Protein AF-A0AAE0S002-F1 (afdb_monomer_lite)

Secondary structure (DSSP, 8-state):
-PPPEEEE----HHHHHHHHHHHT--HHHHHHHHTTT--SHHHHHHHHS--GGGSPPGGGSTTHHHHHHHHHHHHHTT--EEEEE-SSHHHHHHHHHHHHHHHHTT--EEEEE--TTTT-SS--HHHHHHHHHTT-SEEEEES--TT-HHHHHHHHHTT-EEEEE--SPPPSSPP--SEEE-TTSTT---S-----HHHHHHHHHHHHHHHGGG-SSSPPPSS-GGGGHHHHHHHHHHTT---SHHHHHHHHHHHHHHHTT---HHHHHHHHHHT--GGG--HHHIIIIIHHHHHHHHHHS-THHHHHHHH-SSHHHHHHHHHHHHHHHHHHHHHHHHHHHHHHHHHHHHTTT-SS-EEEE-TT--GGGHHHHHHHHHHHH-S-EEEEEEETTEEEEEEE--TT--HHHHHHTTGGG-SEEEE-SSEEEEEEEGGGHHHHHHHHHHHHHHH--TTTTS-EEEESEE--GGG--HHHHHHHHTTPSPBTTBPPP-EE--S--B-S--EEETTTEEEEEEE-TT--EEEEEETTGGGGT-HHHHHHHHHHTT-HHHHHHHHHHHTHHHHHHHHHHHHHHHHHHIIIIIHHHHHHHHHHHHHTSTTTGGGHHHHHHHHHHHHHHHHIIIIIIIHHHHHHHHSHHHHHHHHHHHHHHHHHHHHHHHHHHHHHHHHHHHHTT-PPPPP----HHHHHHHHHHHHHHTSS-HHHHHHHHHHHHHHT-BGGGTSEEGGG---EETT--HHHHHHHHHHH--SEEEEEETTTTEEEEEEEHHHHHHHHHS-S---GGGGPBPPEEEETTSBHHHHHHHHHHHT-SEEEEE-TTS-EEEEEEHHHHHHHHHS-TTTTS-SSSHHHHEEE-TTS-EEEETTSBHHHHHHHTTPPPPPGGG-TT--BHHHHHHHHHSS---TT-EEEETTEEEEEEEEETTEEEEEEEEEPP--

Foldseek 3Di:
DPDFAEAEDDDDQVQLVVQCVVVVHDSLLSLLCVLLVNRDPVSVCLQLPFDPVLDDQLVLFFCLVLVLVVVVVCQLVLAEEEEEFELALQRLLLRLLVVVQCVLLVHNYDYDYDACPPANTAQGLVVLVVCLVVRHQEYEYFQHDFPPAPRLVSNVVSNHAYEYQHQDAHDPDGHDHSYYGACNDDPRRRPDRFQGSSRSSLSSVVVNQVCQVVDPRGHHRPDDSLVSLLSSLLNLLQVQIACGRPVVSSNVSNLVVQLPPPDQLLSVLQCVLQVHDSVPDASCCSNPRVRLLLLLCSQPHPSVLNSQLSNDRHNVSNNVSSVVSSVSSVVLVVLLVVVLVVQVVQQVVCCVVQVAEAEDEDEPRRLSNQQVSQVVCCVVQVHKYKYWYDDPQKIKIKIFHFPQFQVVVLVVQVVVQFPDKDDTRGMIITIGHPVSSVVSSVSSSVSSVVRDDPSSSRHHDYASEEDFPVVPDPVVVVSQVSLPNAGHSSHRHHYDYPPFAWDAQWDDALLAKIWGWTATPVRDIDIDIGGRCSVVRDPLVVLVVCVVVPQPLSVLLVVCVVVVLLLVLLVVVVLVVCVCCCLVVQLVPQLVVQLVVQCVPVVCVVPSSVVSSVVSVVVSVVCCCVVVPVVVVVVCVVPVNVCSSVCSVVSVVSSVVCVVVSVVVVVVVVVVCVVVVPDDDDDDPVDPVVVLVVLVVCVVVNHHDPQNSLLSVLVVVLQPDFPVVLFDWPVRAQAAEQPDDLVRVVVSCVVPVDQKHFYAHPVVRGGLAIAGPVVVVVVSVDPDNDGCSVRGDHAAEDERRDGPVVVVVSCVVVVDFKHFYAYPVRHTTGMDGPVSVVCSSNDDPVVVPPDDPQVVQWDQDPVRKIKGFQAAFPVSVCVVVVNDDDPPVQPPPRGGNQSVVCSVVVDQDDFQDWDDDPQKIKGQHDDDVSTGGIIMIDGRDDD

InterPro domains:
  IPR000644 CBS domain [PF00571] (727-779)
  IPR000644 CBS domain [PF00571] (794-842)
  IPR000644 CBS domain [PS51371] (727-786)
  IPR000644 CBS domain [PS51371] (788-848)
  IPR000644 CBS domain [SM00116] (732-781)
  IPR000644 CBS domain [SM00116] (794-842)
  IPR001667 DDH domain [PF01368] (80-214)
  IPR002550 CNNM, transmembrane domain [PF01595] (529-704)
  IPR002550 CNNM, transmembrane domain [PS51846] (533-709)
  IPR003156 DHHA1 domain [PF02272] (358-449)
  IPR004610 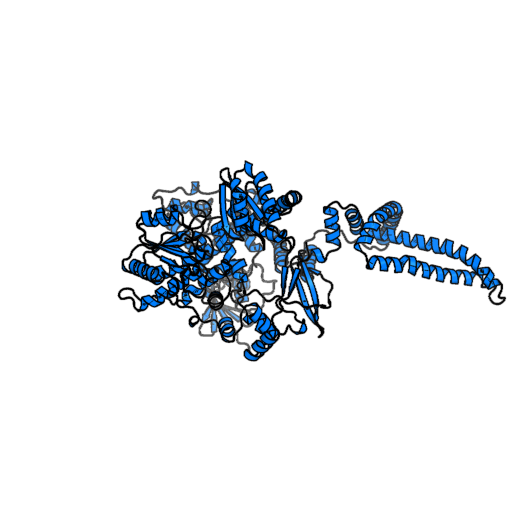Bacterial RecJ exonuclease [TIGR00644] (28-535)
  IPR005170 Transporter-associated domain [PF03471] (860-939)
  IPR005170 Transporter-associated domain [SM01091] (859-941)
  IPR016169 FAD-binding, type PCMH, subdomain 2 [G3DSA:3.30.465.10] (857-939)
  IPR036318 FAD-binding, type PCMH-like superfamily [SSF56176] (858-939)
  IPR038763 DHH phosphoesterase superfamily [SSF64182] (55-459)
  IPR044751 Ion transporter-like, CBS domain [cd04590] (727-838)
  IPR046342 CBS domain superfamily [G3DSA:3.10.580.10] (706-856)
  IPR046342 CBS domain superfamily [SSF54631] (711-843)
  IPR051673 Single-stranded-DNA-specific exonuclease RecJ [PTHR30255] (5-534)

Structure (mmCIF, N/CA/C/O backbone):
data_AF-A0AAE0S002-F1
#
_entry.id   AF-A0AAE0S002-F1
#
loop_
_atom_site.group_PDB
_atom_site.id
_atom_site.type_symbol
_atom_site.label_atom_id
_atom_site.label_alt_id
_atom_site.label_comp_id
_atom_site.label_asym_id
_atom_site.label_entity_id
_atom_site.label_seq_id
_atom_site.pdbx_PDB_ins_code
_atom_site.Cartn_x
_atom_site.Cartn_y
_atom_site.Cartn_z
_atom_site.occupancy
_atom_site.B_iso_or_equiv
_atom_site.auth_seq_id
_atom_site.auth_comp_id
_atom_site.auth_asym_id
_atom_site.auth_atom_id
_atom_site.pdbx_PDB_model_num
ATOM 1 N N . MET A 1 1 ? 10.462 -13.643 -21.289 1.00 44.91 1 MET A N 1
ATOM 2 C CA . MET A 1 1 ? 9.265 -12.784 -21.192 1.00 44.91 1 MET A CA 1
ATOM 3 C C . MET A 1 1 ? 8.490 -12.903 -22.489 1.00 44.91 1 MET A C 1
ATOM 5 O O . MET A 1 1 ? 9.090 -12.718 -23.542 1.00 44.91 1 MET A O 1
ATOM 9 N N . LYS A 1 2 ? 7.205 -13.265 -22.426 1.00 52.44 2 LYS A N 1
ATOM 10 C CA . LYS A 1 2 ? 6.300 -13.158 -23.579 1.00 52.44 2 LYS A CA 1
ATOM 11 C C . LYS A 1 2 ? 6.004 -11.666 -23.805 1.00 52.44 2 LYS A C 1
ATOM 13 O O . LYS A 1 2 ? 5.876 -10.929 -22.833 1.00 52.44 2 LYS A O 1
ATOM 18 N N . ILE A 1 3 ? 5.966 -11.214 -25.059 1.00 64.94 3 ILE A N 1
ATOM 19 C CA . ILE A 1 3 ? 5.645 -9.818 -25.403 1.00 64.94 3 ILE A CA 1
ATOM 20 C C . ILE A 1 3 ? 4.186 -9.556 -24.992 1.00 64.94 3 ILE A C 1
ATOM 22 O O . ILE A 1 3 ? 3.330 -10.365 -25.362 1.00 64.94 3 ILE A O 1
ATOM 26 N N . PRO A 1 4 ? 3.888 -8.488 -24.228 1.00 74.94 4 PRO A N 1
ATOM 27 C CA . PRO A 1 4 ? 2.522 -8.202 -23.817 1.00 74.94 4 PRO A CA 1
ATOM 28 C C . PRO A 1 4 ? 1.655 -7.825 -25.022 1.00 74.94 4 PRO A C 1
ATOM 30 O O . PRO A 1 4 ? 2.116 -7.158 -25.951 1.00 74.94 4 PRO A O 1
ATOM 33 N N . ARG A 1 5 ? 0.382 -8.215 -24.992 1.00 83.38 5 ARG A N 1
ATOM 34 C CA . ARG A 1 5 ? -0.607 -7.824 -26.004 1.00 83.38 5 ARG A CA 1
ATOM 35 C C . ARG A 1 5 ? -1.066 -6.389 -25.752 1.00 83.38 5 ARG A C 1
ATOM 37 O O . ARG A 1 5 ? -1.360 -6.030 -24.620 1.00 83.38 5 ARG A O 1
ATOM 44 N N . TRP A 1 6 ? -1.129 -5.561 -26.791 1.00 88.88 6 TRP A N 1
ATOM 45 C CA . TRP A 1 6 ? -1.599 -4.175 -26.679 1.00 88.88 6 TRP A CA 1
ATOM 46 C C . TRP A 1 6 ? -3.056 -4.090 -27.135 1.00 88.88 6 TRP A C 1
ATOM 48 O O . TRP A 1 6 ? -3.389 -4.563 -28.221 1.00 88.88 6 TRP A O 1
ATOM 58 N N . ILE A 1 7 ? -3.920 -3.509 -26.304 1.00 89.81 7 ILE A N 1
ATOM 59 C CA . ILE A 1 7 ? -5.359 -3.374 -26.556 1.00 89.81 7 ILE A CA 1
ATOM 60 C C . ILE A 1 7 ? -5.690 -1.885 -26.554 1.00 89.81 7 ILE A C 1
ATOM 62 O O . ILE A 1 7 ? -5.604 -1.230 -25.519 1.00 89.81 7 ILE A O 1
ATOM 66 N N . VAL A 1 8 ? -6.040 -1.341 -27.718 1.00 90.88 8 VAL A N 1
ATOM 67 C CA . VAL A 1 8 ? -6.353 0.085 -27.883 1.00 90.88 8 VAL A CA 1
ATOM 68 C C . VAL A 1 8 ? -7.854 0.296 -27.740 1.00 90.88 8 VAL A C 1
ATOM 70 O O . VAL A 1 8 ? -8.629 -0.368 -28.423 1.00 90.88 8 VAL A O 1
ATOM 73 N N . SER A 1 9 ? -8.261 1.225 -26.871 1.00 88.62 9 SER A N 1
ATOM 74 C CA . SER A 1 9 ? -9.662 1.639 -26.760 1.00 88.62 9 SER A CA 1
ATOM 75 C C . SER A 1 9 ? -10.119 2.349 -28.039 1.00 88.62 9 SER A C 1
ATOM 77 O O . SER A 1 9 ? -9.409 3.224 -28.547 1.00 88.62 9 SER A O 1
ATOM 79 N N . ASP A 1 10 ? -11.311 2.020 -28.541 1.00 87.62 10 ASP A N 1
ATOM 80 C CA . ASP A 1 10 ? -11.899 2.616 -29.748 1.00 87.62 10 ASP A CA 1
ATOM 81 C C . ASP A 1 10 ? -13.384 2.984 -29.546 1.00 87.62 10 ASP A C 1
ATOM 83 O O . ASP A 1 10 ? -14.279 2.257 -29.975 1.00 87.62 10 ASP A O 1
ATOM 87 N N . PRO A 1 11 ? -13.676 4.083 -28.824 1.00 89.44 11 PRO A N 1
ATOM 88 C CA . PRO A 1 11 ? -15.046 4.504 -28.560 1.00 89.44 11 PRO A CA 1
ATOM 89 C C . PRO A 1 11 ? -15.706 5.178 -29.778 1.00 89.44 11 PRO A C 1
ATOM 91 O O . PRO A 1 11 ? -15.000 5.719 -30.636 1.00 89.44 11 PRO A O 1
ATOM 94 N N . PRO A 1 12 ? -17.054 5.220 -29.843 1.00 92.25 12 PRO A N 1
ATOM 95 C CA . PRO A 1 12 ? -17.788 5.788 -30.975 1.00 92.25 12 PRO A CA 1
ATOM 96 C C . PRO A 1 12 ? -17.429 7.257 -31.233 1.00 92.25 12 PRO A C 1
ATOM 98 O O . PRO A 1 12 ? -17.613 8.111 -30.364 1.00 92.25 12 PRO A O 1
ATOM 101 N N . LYS A 1 13 ? -16.940 7.564 -32.441 1.00 91.00 13 LYS A N 1
ATOM 102 C CA . LYS A 1 13 ? -16.426 8.899 -32.801 1.00 91.00 13 LYS A CA 1
ATOM 103 C C . LYS A 1 13 ? -17.459 10.010 -32.616 1.00 91.00 13 LYS A C 1
ATOM 105 O O . LYS A 1 13 ? -17.139 11.015 -31.988 1.00 91.00 13 LYS A O 1
ATOM 110 N N . ASP A 1 14 ? -18.688 9.791 -33.078 1.00 91.56 14 ASP A N 1
ATOM 111 C CA . ASP A 1 14 ? -19.766 10.787 -33.005 1.00 91.56 14 ASP A CA 1
ATOM 112 C C . ASP A 1 14 ? -20.060 11.201 -31.556 1.00 91.56 14 ASP A C 1
ATOM 114 O O . ASP A 1 14 ? -20.240 12.381 -31.251 1.00 91.56 14 ASP A O 1
ATOM 118 N N . PHE A 1 15 ? -20.019 10.234 -30.633 1.00 91.88 15 PHE A N 1
ATOM 119 C CA . PHE A 1 15 ? -20.205 10.491 -29.209 1.00 91.88 15 PHE A CA 1
ATOM 120 C C . PHE A 1 15 ? -19.062 11.337 -28.636 1.00 91.88 15 PHE A C 1
ATOM 122 O O . PHE A 1 15 ? -19.299 12.313 -27.925 1.00 91.88 15 PHE A O 1
ATOM 129 N N . ILE A 1 16 ? -17.813 10.994 -28.969 1.00 93.62 16 ILE A N 1
ATOM 130 C CA . ILE A 1 16 ? -16.629 11.735 -28.511 1.00 93.62 16 ILE A CA 1
ATOM 131 C C . ILE A 1 16 ? -16.643 13.178 -29.022 1.00 93.62 16 ILE A C 1
ATOM 133 O O . ILE A 1 16 ? -16.292 14.090 -28.272 1.00 93.62 16 ILE A O 1
ATOM 137 N N . GLU A 1 17 ? -17.049 13.405 -30.270 1.00 93.69 17 GLU A N 1
ATOM 138 C CA . GLU A 1 17 ? -17.169 14.751 -30.835 1.00 93.69 17 GLU A CA 1
ATOM 139 C C . GLU A 1 17 ? -18.270 15.570 -30.159 1.00 93.69 17 GLU A C 1
ATOM 141 O O . GLU A 1 17 ? -18.060 16.754 -29.884 1.00 93.69 17 GLU A O 1
ATOM 146 N N . SER A 1 18 ? -19.413 14.949 -29.852 1.00 92.31 18 SER A N 1
ATOM 147 C CA . SER A 1 18 ? -20.496 15.590 -29.100 1.00 92.31 18 SER A CA 1
ATOM 148 C C . SER A 1 18 ? -20.030 16.008 -27.705 1.00 92.31 18 SER A C 1
ATOM 150 O O . SER A 1 18 ? -20.078 17.192 -27.370 1.00 92.31 18 SER A O 1
ATOM 152 N N . LEU A 1 19 ? -19.474 15.067 -26.933 1.00 91.00 19 LEU A N 1
ATOM 153 C CA . LEU A 1 19 ? -18.991 15.312 -25.570 1.00 91.00 19 LEU A CA 1
ATOM 154 C C . LEU A 1 19 ? -17.855 16.352 -25.540 1.00 91.00 19 LEU A C 1
ATOM 156 O O . LEU A 1 19 ? -17.789 17.206 -24.657 1.00 91.00 19 LEU A O 1
ATOM 160 N N . SER A 1 20 ? -16.962 16.313 -26.533 1.00 93.06 20 SER A N 1
ATOM 161 C CA . SER A 1 20 ? -15.882 17.292 -26.704 1.00 93.06 20 SER A CA 1
ATOM 162 C C . SER A 1 20 ? -16.416 18.711 -26.915 1.00 93.06 20 SER A C 1
ATOM 164 O O . SER A 1 20 ? -15.890 19.646 -26.306 1.00 93.06 20 SER A O 1
ATOM 166 N N . LYS A 1 21 ? -17.460 18.879 -27.740 1.00 92.81 21 LYS A N 1
ATOM 167 C CA . LYS A 1 21 ? -18.105 20.179 -27.989 1.00 92.81 21 LYS A CA 1
ATOM 168 C C . LYS A 1 21 ? -18.857 20.685 -26.762 1.00 92.81 21 LYS A C 1
ATOM 170 O O . LYS A 1 21 ? -18.692 21.848 -26.402 1.00 92.81 21 LYS A O 1
ATOM 175 N N . GLU A 1 22 ? -19.633 19.816 -26.123 1.00 91.44 22 GLU A N 1
ATOM 176 C CA . GLU A 1 22 ? -20.430 20.129 -24.933 1.00 91.44 22 GLU A CA 1
ATOM 177 C C . GLU A 1 22 ? -19.548 20.609 -23.772 1.00 91.44 22 GLU A C 1
ATOM 179 O O . GLU A 1 22 ? -19.749 21.703 -23.246 1.00 91.44 22 GLU A O 1
ATOM 184 N N . LEU A 1 23 ? -18.495 19.852 -23.447 1.00 87.75 23 LEU A N 1
ATOM 185 C CA . LEU A 1 23 ? -17.574 20.169 -22.349 1.00 87.75 23 LEU A CA 1
ATOM 186 C C . LEU A 1 23 ? -16.470 21.162 -22.730 1.00 87.75 23 LEU A C 1
ATOM 188 O O . LEU A 1 23 ? -15.683 21.564 -21.872 1.00 87.75 23 LEU A O 1
ATOM 192 N N . ARG A 1 24 ? -16.379 21.551 -24.009 1.00 89.62 24 ARG A N 1
ATOM 193 C CA . ARG A 1 24 ? -15.312 22.409 -24.561 1.00 89.62 24 ARG A CA 1
ATOM 194 C C . ARG A 1 24 ? -13.904 21.878 -24.254 1.00 89.62 24 ARG A C 1
ATOM 196 O O . ARG A 1 24 ? -12.993 22.631 -23.905 1.00 89.62 24 ARG A O 1
ATOM 203 N N . ILE A 1 25 ? -13.721 20.567 -24.394 1.00 89.50 25 ILE A N 1
ATOM 204 C CA . ILE A 1 25 ? -12.455 19.855 -24.153 1.00 89.50 25 ILE A CA 1
ATOM 205 C C . ILE A 1 25 ? -11.919 19.235 -25.442 1.00 89.50 25 ILE A C 1
ATOM 207 O O . ILE A 1 25 ? -12.636 19.102 -26.427 1.00 89.50 25 ILE A O 1
ATOM 211 N N . SER A 1 26 ? -10.656 18.802 -25.439 1.00 90.38 26 SER A N 1
ATOM 212 C CA . SER A 1 26 ? -10.097 18.071 -26.582 1.00 90.38 26 SER A CA 1
ATOM 213 C C . SER A 1 26 ? -10.772 16.704 -26.768 1.00 90.38 26 SER A C 1
ATOM 215 O O . SER A 1 26 ? -11.149 16.059 -25.789 1.00 90.38 26 SER A O 1
ATOM 217 N N . THR A 1 27 ? -10.837 16.204 -28.005 1.00 90.56 27 THR A N 1
ATOM 218 C CA . THR A 1 27 ? -11.349 14.852 -28.315 1.00 90.56 27 THR A CA 1
ATOM 219 C C . THR A 1 27 ? -10.583 13.749 -27.579 1.00 90.56 27 THR A C 1
ATOM 221 O O . THR A 1 27 ? -11.157 12.731 -27.202 1.00 90.56 27 THR A O 1
ATOM 224 N N . LYS A 1 28 ? -9.295 13.971 -27.290 1.00 90.00 28 LYS A N 1
ATOM 225 C CA . LYS A 1 28 ? -8.457 13.074 -26.475 1.00 90.00 28 LYS A CA 1
ATOM 226 C C . LYS A 1 28 ? -8.941 13.029 -25.032 1.00 90.00 28 LYS A C 1
ATOM 228 O O . LYS A 1 28 ? -9.076 11.953 -24.467 1.00 90.00 28 LYS A O 1
ATOM 233 N N . THR A 1 29 ? -9.250 14.187 -24.452 1.00 90.62 29 THR A N 1
ATOM 234 C CA . THR A 1 29 ? -9.822 14.281 -23.103 1.00 90.62 29 THR A CA 1
ATOM 235 C C . THR A 1 29 ? -11.214 13.653 -23.050 1.00 90.62 29 THR A C 1
ATOM 237 O O . THR A 1 29 ? -11.484 12.886 -22.134 1.00 90.62 29 THR A O 1
ATOM 240 N N . ALA A 1 30 ? -12.065 13.901 -24.048 1.00 92.12 30 ALA A N 1
ATOM 241 C CA . ALA A 1 30 ? -13.384 13.272 -24.140 1.00 92.12 30 ALA A CA 1
ATOM 242 C C . ALA A 1 30 ? -13.287 11.737 -24.242 1.00 92.12 30 ALA A C 1
ATOM 244 O O . ALA A 1 30 ? -14.033 11.031 -23.571 1.00 92.12 30 ALA A O 1
ATOM 245 N N . LYS A 1 31 ? -12.308 11.206 -24.990 1.00 92.50 31 LYS A N 1
ATOM 246 C CA . LYS A 1 31 ? -12.006 9.765 -25.039 1.00 92.50 31 LYS A CA 1
ATOM 247 C C . LYS A 1 31 ? -11.600 9.204 -23.671 1.00 92.50 31 LYS A C 1
ATOM 249 O O . LYS A 1 31 ? -12.078 8.141 -23.288 1.00 92.50 31 LYS A O 1
ATOM 254 N N . LEU A 1 32 ? -10.782 9.933 -22.907 1.00 93.00 32 LEU A N 1
ATOM 255 C CA . LEU A 1 32 ? -10.417 9.542 -21.538 1.00 93.00 32 LEU A CA 1
ATOM 256 C C . LEU A 1 32 ? -11.620 9.502 -20.589 1.00 93.00 32 LEU A C 1
ATOM 258 O O . LEU A 1 32 ? -11.700 8.587 -19.770 1.00 93.00 32 LEU A O 1
ATOM 262 N N . LEU A 1 33 ? -12.532 10.474 -20.691 1.00 92.88 33 LEU A N 1
ATOM 263 C CA . LEU A 1 33 ? -13.773 10.504 -19.909 1.00 92.88 33 LEU A CA 1
ATOM 264 C C . LEU A 1 33 ? -14.682 9.331 -20.275 1.00 92.88 33 LEU A C 1
ATOM 266 O O . LEU A 1 33 ? -15.111 8.586 -19.396 1.00 92.88 33 LEU A O 1
ATOM 270 N N . TYR A 1 34 ? -14.874 9.089 -21.572 1.00 92.19 34 TYR A N 1
ATOM 271 C CA . TYR A 1 34 ? -15.684 7.976 -22.053 1.00 92.19 34 TYR A CA 1
ATOM 272 C C . TYR A 1 34 ? -15.175 6.621 -21.550 1.00 92.19 34 TYR A C 1
ATOM 274 O O . TYR A 1 34 ? -15.959 5.815 -21.054 1.00 92.19 34 TYR A O 1
ATOM 282 N N . ASN A 1 35 ? -13.857 6.385 -21.611 1.00 90.56 35 ASN A N 1
ATOM 283 C CA . ASN A 1 35 ? -13.234 5.154 -21.108 1.00 90.56 35 ASN A CA 1
ATOM 284 C C . ASN A 1 35 ? -13.468 4.931 -19.598 1.00 90.56 35 ASN A C 1
ATOM 286 O O . ASN A 1 35 ? -13.302 3.814 -19.116 1.00 90.56 35 ASN A O 1
ATOM 290 N N . ARG A 1 36 ? -13.841 5.982 -18.856 1.00 90.50 36 ARG A N 1
ATOM 291 C CA . ARG A 1 36 ? -14.160 5.967 -17.418 1.00 90.50 36 ARG A CA 1
ATOM 292 C C . ARG A 1 36 ? -15.667 5.982 -17.145 1.00 90.50 36 ARG A C 1
ATOM 294 O O . ARG A 1 36 ? -16.073 6.236 -16.020 1.00 90.50 36 ARG A O 1
ATOM 301 N N . ASN A 1 37 ? -16.490 5.726 -18.165 1.00 90.75 37 ASN A N 1
ATOM 302 C CA . ASN A 1 37 ? -17.952 5.813 -18.115 1.00 90.75 37 ASN A CA 1
ATOM 303 C C . ASN A 1 37 ? -18.508 7.205 -17.766 1.00 90.75 37 ASN A C 1
ATOM 305 O O . ASN A 1 37 ? -19.657 7.306 -17.359 1.00 90.75 37 ASN A O 1
ATOM 309 N N . ILE A 1 38 ? -17.737 8.272 -17.988 1.00 91.81 38 ILE A N 1
ATOM 310 C CA . ILE A 1 38 ? -18.195 9.657 -17.823 1.00 91.81 38 ILE A CA 1
ATOM 311 C C . ILE A 1 38 ? -18.760 10.110 -19.165 1.00 91.81 38 ILE A C 1
ATOM 313 O O . ILE A 1 38 ? -18.006 10.297 -20.129 1.00 91.81 38 ILE A O 1
ATOM 317 N N . LYS A 1 39 ? -20.088 10.205 -19.247 1.00 91.06 39 LYS A N 1
ATOM 318 C CA . LYS A 1 39 ? -20.816 10.338 -20.514 1.00 91.06 39 LYS A CA 1
ATOM 319 C C . LYS A 1 39 ? -21.628 11.625 -20.617 1.00 91.06 39 LYS A C 1
ATOM 321 O O . LYS A 1 39 ? -21.954 11.998 -21.739 1.00 91.06 39 LYS A O 1
ATOM 326 N N . THR A 1 40 ? -21.915 12.304 -19.510 1.00 90.56 40 THR A N 1
ATOM 327 C CA . THR A 1 40 ? -22.669 13.568 -19.509 1.00 90.56 40 THR A CA 1
ATOM 328 C C . THR A 1 40 ? -21.890 14.725 -18.882 1.00 90.56 40 THR A C 1
ATOM 330 O O . THR A 1 40 ? -20.810 14.541 -18.305 1.00 90.56 40 THR A O 1
ATOM 333 N N . TYR A 1 41 ? -22.441 15.938 -18.993 1.00 89.44 41 TYR A N 1
ATOM 334 C CA . TYR A 1 41 ? -21.945 17.102 -18.263 1.00 89.44 41 TYR A CA 1
ATOM 335 C C . TYR A 1 41 ? -21.988 16.898 -16.749 1.00 89.44 41 TYR A C 1
ATOM 337 O O . TYR A 1 41 ? -21.004 17.193 -16.071 1.00 89.44 41 TYR A O 1
ATOM 345 N N . GLU A 1 42 ? -23.079 16.349 -16.225 1.00 90.06 42 GLU A N 1
ATOM 346 C CA . GLU A 1 42 ? -23.259 16.082 -14.797 1.00 90.06 42 GLU A CA 1
ATOM 347 C C . GLU A 1 42 ? -22.217 15.080 -14.286 1.00 90.06 42 GLU A C 1
ATOM 349 O O . GLU A 1 42 ? -21.603 15.319 -13.243 1.00 90.06 42 GLU A O 1
ATOM 354 N N . ASP A 1 43 ? -21.939 14.015 -15.049 1.00 91.19 43 ASP A N 1
ATOM 355 C CA . ASP A 1 43 ? -20.881 13.056 -14.715 1.00 91.19 43 ASP A CA 1
ATOM 356 C C . ASP A 1 43 ? -19.513 13.755 -14.637 1.00 91.19 43 ASP A C 1
ATOM 358 O O . ASP A 1 43 ? -18.731 13.533 -13.708 1.00 91.19 43 ASP A O 1
ATOM 362 N N . ALA A 1 44 ? -19.208 14.614 -15.616 1.00 91.56 44 ALA A N 1
ATOM 363 C CA . ALA A 1 44 ? -17.935 15.323 -15.685 1.00 91.56 44 ALA A CA 1
ATOM 364 C C . ALA A 1 44 ? -17.797 16.359 -14.560 1.00 91.56 44 ALA A C 1
ATOM 366 O O . ALA A 1 44 ? -16.724 16.489 -13.963 1.00 91.56 44 ALA A O 1
ATOM 367 N N . GLU A 1 45 ? -18.869 17.081 -14.240 1.00 90.62 45 GLU A N 1
ATOM 368 C CA . GLU A 1 45 ? -18.901 18.044 -13.143 1.00 90.62 45 GLU A CA 1
ATOM 369 C C . GLU A 1 45 ? -18.735 17.340 -11.791 1.00 90.62 45 GLU A C 1
ATOM 371 O O . GLU A 1 45 ? -17.923 17.761 -10.965 1.00 90.62 45 GLU A O 1
ATOM 376 N N . ARG A 1 46 ? -19.423 16.213 -11.576 1.00 91.12 46 ARG A N 1
ATOM 377 C CA . ARG A 1 46 ? -19.232 15.358 -10.396 1.00 91.12 46 ARG A CA 1
ATOM 378 C C . ARG A 1 46 ? -17.798 14.829 -10.304 1.00 91.12 46 ARG A C 1
ATOM 380 O O . ARG A 1 46 ? -17.220 14.830 -9.221 1.00 91.12 46 ARG A O 1
ATOM 387 N N . PHE A 1 47 ? -17.196 14.439 -11.427 1.00 92.81 47 PHE A N 1
ATOM 388 C CA . PHE A 1 47 ? -15.839 13.891 -11.473 1.00 92.81 47 PHE A CA 1
ATOM 389 C C . PHE A 1 47 ? -14.731 14.928 -11.215 1.00 92.81 47 PHE A C 1
ATOM 391 O O . PHE A 1 47 ? -13.716 14.601 -10.588 1.00 92.81 47 PHE A O 1
ATOM 398 N N . PHE A 1 48 ? -14.879 16.155 -11.726 1.00 91.44 48 PHE A N 1
ATOM 399 C CA . PHE A 1 48 ? -13.847 17.198 -11.647 1.00 91.44 48 PHE A CA 1
ATOM 400 C C . PHE A 1 48 ? -14.040 18.205 -10.509 1.00 91.44 48 PHE A C 1
ATOM 402 O O . PHE A 1 48 ? -13.077 18.897 -10.171 1.00 91.44 48 PHE A O 1
ATOM 409 N N . CYS A 1 49 ? -15.243 18.310 -9.944 1.00 91.38 49 CYS A N 1
ATOM 410 C CA . CYS A 1 49 ? -15.582 19.259 -8.884 1.00 91.38 49 CYS A CA 1
ATOM 411 C C . CYS A 1 49 ? -16.117 18.498 -7.655 1.00 91.38 49 CYS A C 1
ATOM 413 O O . CYS A 1 49 ? -17.340 18.443 -7.470 1.00 91.38 49 CYS A O 1
ATOM 415 N N . PRO A 1 50 ? -15.223 17.881 -6.853 1.00 90.69 50 PRO A N 1
ATOM 416 C CA . PRO A 1 50 ? -15.598 17.146 -5.647 1.00 90.69 50 PRO A CA 1
ATOM 417 C C . PRO A 1 50 ? -16.112 18.097 -4.556 1.00 90.69 50 PRO A C 1
ATOM 419 O O . PRO A 1 50 ? -15.524 19.153 -4.331 1.00 90.69 50 PRO A O 1
ATOM 422 N N . ASP A 1 51 ? -17.202 17.713 -3.890 1.00 90.75 51 ASP A N 1
ATOM 423 C CA . ASP A 1 51 ? -17.887 18.508 -2.862 1.00 90.75 51 ASP A CA 1
ATOM 424 C C . ASP A 1 51 ? -18.611 17.573 -1.872 1.00 90.75 51 ASP A C 1
ATOM 426 O O . ASP A 1 51 ? -19.180 16.560 -2.287 1.00 90.75 51 ASP A O 1
ATOM 430 N N . PHE A 1 52 ? -18.630 17.914 -0.579 1.00 90.19 52 PHE A N 1
ATOM 431 C CA . PHE A 1 52 ? -19.358 17.161 0.450 1.00 90.19 52 PHE A CA 1
ATOM 432 C C . PHE A 1 52 ? -20.868 17.098 0.186 1.00 90.19 52 PHE A C 1
ATOM 434 O O . PHE A 1 52 ? -21.489 16.073 0.453 1.00 90.19 52 PHE A O 1
ATOM 441 N N . ASN A 1 53 ? -21.457 18.140 -0.404 1.00 91.75 53 ASN A N 1
ATOM 442 C CA . ASN A 1 53 ? -22.885 18.190 -0.739 1.00 91.75 53 ASN A CA 1
ATOM 443 C C . ASN A 1 53 ? -23.277 17.193 -1.840 1.00 91.75 53 ASN A C 1
ATOM 445 O O . ASN A 1 53 ? -24.458 16.944 -2.068 1.00 91.75 53 ASN A O 1
ATOM 449 N N . LYS A 1 54 ? -22.289 16.637 -2.550 1.00 92.94 54 LYS A N 1
ATOM 450 C CA . LYS A 1 54 ? -22.490 15.617 -3.582 1.00 92.94 54 LYS A CA 1
ATOM 451 C C . LYS A 1 54 ? -22.484 14.197 -3.011 1.00 92.94 54 LYS A C 1
ATOM 453 O O . LYS A 1 54 ? -22.749 13.263 -3.771 1.00 92.94 54 LYS A O 1
ATOM 458 N N . LEU A 1 55 ? -22.184 14.018 -1.722 1.00 95.50 55 LEU A N 1
ATOM 459 C CA . LEU A 1 55 ? -22.290 12.725 -1.051 1.00 95.50 55 LEU A CA 1
ATOM 460 C C . LEU A 1 55 ? -23.758 12.297 -0.931 1.00 95.50 55 LEU A C 1
ATOM 462 O O . LEU A 1 55 ? -24.637 13.121 -0.691 1.00 95.50 55 LEU A O 1
ATOM 466 N N . PHE A 1 56 ? -24.023 11.001 -1.070 1.00 97.06 56 PHE A N 1
ATOM 467 C CA . PHE A 1 56 ? -25.370 10.464 -0.894 1.00 97.06 56 PHE A CA 1
ATOM 468 C C . PHE A 1 56 ? -25.791 10.490 0.578 1.00 97.06 56 PHE A C 1
ATOM 470 O O . PHE A 1 56 ? -24.957 10.391 1.487 1.00 97.06 56 PHE A O 1
ATOM 477 N N . ASP A 1 57 ? -27.101 10.582 0.793 1.00 97.75 57 ASP A N 1
ATOM 478 C CA . ASP A 1 57 ? -27.714 10.497 2.115 1.00 97.75 57 ASP A CA 1
ATOM 479 C C . ASP A 1 57 ? -27.329 9.164 2.794 1.00 97.75 57 ASP A C 1
ATOM 481 O O . ASP A 1 57 ? -27.593 8.092 2.231 1.00 97.75 57 ASP A O 1
ATOM 485 N N . PRO A 1 58 ? -26.686 9.190 3.980 1.00 97.88 58 PRO A N 1
ATOM 486 C CA . PRO A 1 58 ? -26.264 7.976 4.668 1.00 97.88 58 PRO A CA 1
ATOM 487 C C . PRO A 1 58 ? -27.447 7.094 5.101 1.00 97.88 58 PRO A C 1
ATOM 489 O O . PRO A 1 58 ? -27.270 5.883 5.228 1.00 97.88 58 PRO A O 1
ATOM 492 N N . PHE A 1 59 ? -28.657 7.643 5.263 1.00 98.31 59 PHE A N 1
ATOM 493 C CA . PHE A 1 59 ? -29.854 6.873 5.626 1.00 98.31 59 PHE A CA 1
ATOM 494 C C . PHE A 1 59 ? -30.390 5.990 4.492 1.00 98.31 59 PHE A C 1
ATOM 496 O O . PHE A 1 59 ? -31.247 5.140 4.735 1.00 98.31 59 PHE A O 1
ATOM 503 N N . LEU A 1 60 ? -29.858 6.133 3.271 1.00 98.12 60 LEU A N 1
ATOM 504 C CA . LEU A 1 60 ? -30.122 5.205 2.167 1.00 98.12 60 LEU A CA 1
ATOM 505 C C . LEU A 1 60 ? -29.391 3.861 2.334 1.00 98.12 60 LEU A C 1
ATOM 507 O O . LEU A 1 60 ? -29.720 2.910 1.616 1.00 98.12 60 LEU A O 1
ATOM 511 N N . ILE A 1 61 ? -28.411 3.769 3.246 1.00 98.31 61 ILE A N 1
ATOM 512 C CA . ILE A 1 61 ? -27.812 2.495 3.663 1.00 98.31 61 ILE A CA 1
ATOM 513 C C . ILE A 1 61 ? -28.826 1.756 4.539 1.00 98.31 61 ILE A C 1
ATOM 515 O O . ILE A 1 61 ? -29.333 2.289 5.529 1.00 98.31 61 ILE A O 1
ATOM 519 N N . LEU A 1 62 ? -29.119 0.507 4.172 1.00 97.75 62 LEU A N 1
ATOM 520 C CA . LEU A 1 62 ? -30.046 -0.344 4.912 1.00 97.75 62 LEU A CA 1
ATOM 521 C C . LEU A 1 62 ? -29.633 -0.449 6.393 1.00 97.75 62 LEU A C 1
ATOM 523 O O . LEU A 1 62 ? -28.453 -0.512 6.713 1.00 97.75 62 LEU A O 1
ATOM 527 N N . ASN A 1 63 ? -30.622 -0.434 7.291 1.00 98.00 63 ASN A N 1
ATOM 528 C CA . ASN A 1 63 ? -30.460 -0.474 8.752 1.00 98.00 63 ASN A CA 1
ATOM 529 C C . ASN A 1 63 ? -29.690 0.691 9.404 1.00 98.00 63 ASN A C 1
ATOM 531 O O . ASN A 1 63 ? -29.504 0.654 10.623 1.00 98.00 63 ASN A O 1
ATOM 535 N N . MET A 1 64 ? -29.338 1.755 8.667 1.00 98.50 64 MET A N 1
ATOM 536 C CA . MET A 1 64 ? -28.652 2.926 9.237 1.00 98.50 64 MET A CA 1
ATOM 537 C C . MET A 1 64 ? -29.413 3.514 10.435 1.00 98.50 64 MET A C 1
ATOM 539 O O . MET A 1 64 ? -28.823 3.701 11.492 1.00 98.50 64 MET A O 1
ATOM 543 N N . ASN A 1 65 ? -30.736 3.695 10.318 1.00 98.31 65 ASN A N 1
ATOM 544 C CA . ASN A 1 65 ? -31.579 4.186 11.417 1.00 98.31 65 ASN A CA 1
ATOM 545 C C . ASN A 1 65 ? -31.474 3.313 12.681 1.00 98.31 65 ASN A C 1
ATOM 547 O O . ASN A 1 65 ? -31.252 3.833 13.773 1.00 98.31 65 ASN A O 1
ATOM 551 N N . THR A 1 66 ? -31.589 1.988 12.535 1.00 98.56 66 THR A N 1
ATOM 552 C CA . THR A 1 66 ? -31.494 1.035 13.653 1.00 98.56 66 THR A CA 1
ATOM 553 C C . THR A 1 66 ? -30.137 1.133 14.348 1.00 98.56 66 THR A C 1
ATOM 555 O O . THR A 1 66 ? -30.081 1.228 15.576 1.00 98.56 66 THR A O 1
ATOM 558 N N . ALA A 1 67 ? -29.050 1.170 13.570 1.00 98.62 67 ALA A N 1
ATOM 559 C CA . ALA A 1 67 ? -27.695 1.302 14.094 1.00 98.62 67 ALA A CA 1
ATOM 560 C C . ALA A 1 67 ? -27.509 2.627 14.848 1.00 98.62 67 ALA A C 1
ATOM 562 O O . ALA A 1 67 ? -27.096 2.626 16.010 1.00 98.62 67 ALA A O 1
ATOM 563 N N . THR A 1 68 ? -27.876 3.759 14.235 1.00 98.56 68 THR A N 1
ATOM 564 C CA . THR A 1 68 ? -27.710 5.080 14.856 1.00 98.56 68 THR A CA 1
ATOM 565 C C . THR A 1 68 ? -28.534 5.226 16.128 1.00 98.56 68 THR A C 1
ATOM 567 O O . THR A 1 68 ? -28.010 5.690 17.138 1.00 98.56 68 THR A O 1
ATOM 570 N N . SER A 1 69 ? -29.795 4.778 16.129 1.00 98.25 69 SER A N 1
ATOM 571 C CA . SER A 1 69 ? -30.649 4.843 17.320 1.00 98.25 69 SER A CA 1
ATOM 572 C C . SER A 1 69 ? -30.078 4.020 18.471 1.00 98.25 69 SER A C 1
ATOM 574 O O . SER A 1 69 ? -30.111 4.463 19.620 1.00 98.25 69 SER A O 1
ATOM 576 N N . ARG A 1 70 ? -29.513 2.839 18.183 1.00 98.56 70 ARG A N 1
ATOM 577 C CA . ARG A 1 70 ? -28.908 1.999 19.218 1.00 98.56 70 ARG A CA 1
ATOM 578 C C . ARG A 1 70 ? -27.646 2.616 19.812 1.00 98.56 70 ARG A C 1
ATOM 580 O O . ARG A 1 70 ? -27.475 2.561 21.032 1.00 98.56 70 ARG A O 1
ATOM 587 N N . ILE A 1 71 ? -26.785 3.179 18.964 1.00 98.56 71 ILE A N 1
ATOM 588 C CA . ILE A 1 71 ? -25.534 3.823 19.383 1.00 98.56 71 ILE A CA 1
ATOM 589 C C . ILE A 1 71 ? -25.841 5.050 20.239 1.00 98.56 71 ILE A C 1
ATOM 591 O O . ILE A 1 71 ? -25.302 5.170 21.333 1.00 98.56 71 ILE A O 1
ATOM 595 N N . LEU A 1 72 ? -26.758 5.921 19.805 1.00 98.25 72 LEU A N 1
ATOM 596 C CA . LEU A 1 72 ? -27.153 7.102 20.580 1.00 98.25 72 LEU A CA 1
ATOM 597 C C . LEU A 1 72 ? -27.729 6.715 21.949 1.00 98.25 72 LEU A C 1
ATOM 599 O O . LEU A 1 72 ? -27.336 7.295 22.958 1.00 98.25 72 LEU A O 1
ATOM 603 N N . LYS A 1 73 ? -28.563 5.668 22.006 1.00 98.12 73 LYS A N 1
ATOM 604 C CA . LYS A 1 73 ? -29.070 5.120 23.271 1.00 98.12 73 LYS A CA 1
ATOM 605 C C . LYS A 1 73 ? -27.949 4.591 24.173 1.00 98.12 73 LYS A C 1
ATOM 607 O O . LYS A 1 73 ? -27.990 4.814 25.378 1.00 98.12 73 LYS A O 1
ATOM 612 N N . ALA A 1 74 ? -26.944 3.916 23.609 1.00 98.06 74 ALA A N 1
ATOM 613 C CA . ALA A 1 74 ? -25.791 3.442 24.376 1.00 98.06 74 ALA A CA 1
ATOM 614 C C . ALA A 1 74 ? -25.011 4.612 24.998 1.00 98.06 74 ALA A C 1
ATOM 616 O O . ALA A 1 74 ? -24.668 4.564 26.177 1.00 98.06 74 ALA A O 1
ATOM 617 N N . ILE A 1 75 ? -24.789 5.683 24.228 1.00 97.81 75 ILE A N 1
ATOM 618 C CA . ILE A 1 75 ? -24.109 6.898 24.698 1.00 97.81 75 ILE A CA 1
ATOM 619 C C . ILE A 1 75 ? -24.919 7.569 25.816 1.00 97.81 75 ILE A C 1
ATOM 621 O O . ILE A 1 75 ? -24.368 7.888 26.868 1.00 97.81 75 ILE A O 1
ATOM 625 N N . GLU A 1 76 ? -26.227 7.747 25.617 1.00 97.06 76 GLU A N 1
ATOM 626 C CA . GLU A 1 76 ? -27.134 8.354 26.599 1.00 97.06 76 GLU A CA 1
ATOM 627 C C . GLU A 1 76 ? -27.162 7.576 27.921 1.00 97.06 76 GLU A C 1
ATOM 629 O O . GLU A 1 76 ? -27.033 8.162 28.999 1.00 97.06 76 GLU A O 1
ATOM 634 N N . ASN A 1 77 ? -27.255 6.249 27.839 1.00 97.25 77 ASN A N 1
ATOM 635 C CA . ASN A 1 77 ? -27.300 5.366 29.002 1.00 97.25 77 ASN A CA 1
ATOM 636 C C . ASN A 1 77 ? -25.924 5.091 29.626 1.00 97.25 77 ASN A C 1
ATOM 638 O O . ASN A 1 77 ? -25.854 4.387 30.635 1.00 97.25 77 ASN A O 1
ATOM 642 N N . LYS A 1 78 ? -24.836 5.617 29.044 1.00 96.62 78 LYS A N 1
ATOM 643 C CA . LYS A 1 78 ? -23.446 5.294 29.416 1.00 96.62 78 LYS A CA 1
ATOM 644 C C . LYS A 1 78 ? -23.167 3.789 29.409 1.00 96.62 78 LYS A C 1
ATOM 646 O O . LYS A 1 78 ? -22.443 3.269 30.256 1.00 96.62 78 LYS A O 1
ATOM 651 N N . GLU A 1 79 ? -23.773 3.092 28.459 1.00 98.19 79 GLU A N 1
ATOM 652 C CA . GLU A 1 79 ? -23.466 1.698 28.181 1.00 98.19 79 GLU A CA 1
ATOM 653 C C . GLU A 1 79 ? -22.077 1.599 27.550 1.00 98.19 79 GLU A C 1
ATOM 655 O O . GLU A 1 79 ? -21.676 2.459 26.762 1.00 98.19 79 GLU A O 1
ATOM 660 N N . ARG A 1 80 ? -21.351 0.525 27.867 1.00 98.38 80 ARG A N 1
ATOM 661 C CA . ARG A 1 80 ? -20.037 0.298 27.278 1.00 98.38 80 ARG A CA 1
ATOM 662 C C . ARG A 1 80 ? -20.165 -0.180 25.836 1.00 98.38 80 ARG A C 1
ATOM 664 O O . ARG A 1 80 ? -20.815 -1.195 25.566 1.00 98.38 80 ARG A O 1
ATOM 671 N N . ILE A 1 81 ? -19.495 0.532 24.937 1.00 98.69 81 ILE A N 1
ATOM 672 C CA . ILE A 1 81 ? -19.414 0.239 23.506 1.00 98.69 81 ILE A CA 1
ATOM 673 C C . ILE A 1 81 ? -18.033 -0.350 23.205 1.00 98.69 81 ILE A C 1
ATOM 675 O O . ILE A 1 81 ? -17.015 0.203 23.617 1.00 98.69 81 ILE A O 1
ATOM 679 N N . MET A 1 82 ? -17.977 -1.449 22.458 1.00 98.50 82 MET A N 1
ATOM 680 C CA . MET A 1 82 ? -16.728 -1.972 21.905 1.00 98.50 82 MET A CA 1
ATOM 681 C C . MET A 1 82 ? -16.701 -1.786 20.394 1.00 98.50 82 MET A C 1
ATOM 683 O O . MET A 1 82 ? -17.634 -2.184 19.703 1.00 98.50 82 MET A O 1
ATOM 687 N N . ILE A 1 83 ? -15.616 -1.223 19.873 1.00 98.31 83 ILE A N 1
ATOM 688 C CA . ILE A 1 83 ? -15.339 -1.224 18.436 1.00 98.31 83 ILE A CA 1
ATOM 689 C C . ILE A 1 83 ? -14.489 -2.450 18.120 1.00 98.31 83 ILE A C 1
ATOM 691 O O . ILE A 1 83 ? -13.439 -2.640 18.730 1.00 98.31 83 ILE A O 1
ATOM 695 N N . TYR A 1 84 ? -14.939 -3.278 17.190 1.00 96.69 84 TYR A N 1
ATOM 696 C CA . TYR A 1 84 ? -14.235 -4.484 16.768 1.00 96.69 84 TYR A CA 1
ATOM 697 C C . TYR A 1 84 ? -13.687 -4.269 15.358 1.00 96.69 84 TYR A C 1
ATOM 699 O O . TYR A 1 84 ? -14.470 -4.174 14.422 1.00 96.69 84 TYR A O 1
ATOM 707 N N . GLY A 1 85 ? -12.372 -4.190 15.186 1.00 93.19 85 GLY A N 1
ATOM 708 C CA . GLY A 1 85 ? -11.754 -3.993 13.869 1.00 93.19 85 GLY A CA 1
ATOM 709 C C . GLY A 1 85 ? -10.905 -5.171 13.412 1.00 93.19 85 GLY A C 1
ATOM 710 O O . GLY A 1 85 ? -10.493 -5.992 14.233 1.00 93.19 85 GLY A O 1
ATOM 711 N N . ASP A 1 86 ? -10.612 -5.206 12.111 1.00 86.94 86 ASP A N 1
ATOM 712 C CA . ASP A 1 86 ? -9.574 -6.077 11.552 1.00 86.94 86 ASP A CA 1
ATOM 713 C C . ASP A 1 86 ? -8.161 -5.457 11.662 1.00 86.94 86 ASP A C 1
ATOM 715 O O . ASP A 1 86 ? -7.995 -4.276 11.992 1.00 86.94 86 ASP A O 1
ATOM 719 N N . TYR A 1 87 ? -7.121 -6.259 11.422 1.00 85.62 87 TYR A N 1
ATOM 720 C CA . TYR A 1 87 ? -5.712 -5.898 11.621 1.00 85.62 87 TYR A CA 1
ATOM 721 C C . TYR A 1 87 ? -5.064 -5.154 10.445 1.00 85.62 87 TYR A C 1
ATOM 723 O O . TYR A 1 87 ? -3.894 -4.759 10.544 1.00 85.62 87 TYR A O 1
ATOM 731 N N . ASP A 1 88 ? -5.750 -5.016 9.312 1.00 88.75 88 ASP A N 1
ATOM 732 C CA . ASP A 1 88 ? -5.237 -4.279 8.161 1.00 88.75 88 ASP A CA 1
ATOM 733 C C . ASP A 1 88 ? -5.492 -2.764 8.258 1.00 88.75 88 ASP A C 1
ATOM 735 O O . ASP A 1 88 ? -5.958 -2.242 9.275 1.00 88.75 88 ASP A O 1
ATOM 739 N N . VAL A 1 89 ? -5.090 -2.014 7.228 1.00 92.19 89 VAL A N 1
ATOM 740 C CA . VAL A 1 89 ? -5.222 -0.553 7.244 1.00 92.19 89 VAL A CA 1
ATOM 741 C C . VAL A 1 89 ? -6.682 -0.119 7.287 1.00 92.19 89 VAL A C 1
ATOM 743 O O . VAL A 1 89 ? -6.953 0.852 7.984 1.00 92.19 89 VAL A O 1
ATOM 746 N N . ASP A 1 90 ? -7.603 -0.769 6.578 1.00 93.25 90 ASP A N 1
ATOM 747 C CA . ASP A 1 90 ? -8.995 -0.311 6.537 1.00 93.25 90 ASP A CA 1
ATOM 748 C C . ASP A 1 90 ? -9.652 -0.521 7.910 1.00 93.25 90 ASP A C 1
ATOM 750 O O . ASP A 1 90 ? -10.112 0.451 8.524 1.00 93.25 90 ASP A O 1
ATOM 754 N N . GLY A 1 91 ? -9.512 -1.718 8.489 1.00 93.00 91 GLY A N 1
ATOM 755 C CA . GLY A 1 91 ? -9.993 -2.042 9.836 1.00 93.00 91 GLY A CA 1
ATOM 756 C C . GLY A 1 91 ? -9.371 -1.203 10.959 1.00 93.00 91 GLY A C 1
ATOM 757 O O . GLY A 1 91 ? -10.090 -0.629 11.790 1.00 93.00 91 GLY A O 1
ATOM 758 N N . THR A 1 92 ? -8.041 -1.053 10.985 1.00 94.12 92 THR A N 1
ATOM 759 C CA . THR A 1 92 ? -7.355 -0.239 12.015 1.00 94.12 92 THR A CA 1
ATOM 760 C C . THR A 1 92 ? -7.717 1.242 11.905 1.00 94.12 92 THR A C 1
ATOM 762 O O . THR A 1 92 ? -7.934 1.908 12.924 1.00 94.12 92 THR A O 1
ATOM 765 N N . THR A 1 93 ? -7.852 1.753 10.680 1.00 95.44 93 THR A N 1
ATOM 766 C CA . THR A 1 93 ? -8.197 3.153 10.415 1.00 95.44 93 THR A CA 1
ATOM 767 C C . THR A 1 93 ? -9.657 3.445 10.749 1.00 95.44 93 THR A C 1
ATOM 769 O O . THR A 1 93 ? -9.941 4.452 11.403 1.00 95.44 93 THR A O 1
ATOM 772 N N . ALA A 1 94 ? -10.578 2.551 10.379 1.00 97.06 94 ALA A N 1
ATOM 773 C CA . ALA A 1 94 ? -11.988 2.639 10.750 1.00 97.06 94 ALA A CA 1
ATOM 774 C C . ALA A 1 94 ? -12.167 2.605 12.274 1.00 97.06 94 ALA A C 1
ATOM 776 O O . ALA A 1 94 ? -12.918 3.411 12.832 1.00 97.06 94 ALA A O 1
ATOM 777 N N . THR A 1 95 ? -11.415 1.733 12.954 1.00 97.12 95 THR A N 1
ATOM 778 C CA . THR A 1 95 ? -11.436 1.624 14.417 1.00 97.12 95 THR A CA 1
ATOM 779 C C . THR A 1 95 ? -10.976 2.917 15.077 1.00 97.12 95 THR A C 1
ATOM 781 O O . THR A 1 95 ? -11.691 3.464 15.917 1.00 97.12 95 THR A O 1
ATOM 784 N N . ALA A 1 96 ? -9.814 3.446 14.681 1.00 96.69 96 ALA A N 1
ATOM 785 C CA . ALA A 1 96 ? -9.287 4.691 15.236 1.00 96.69 96 ALA A CA 1
ATOM 786 C C . ALA A 1 96 ? -10.226 5.882 14.975 1.00 96.69 96 ALA A C 1
ATOM 788 O O . ALA A 1 96 ? -10.440 6.710 15.866 1.00 96.69 96 ALA A O 1
ATOM 789 N N . MET A 1 97 ? -10.834 5.942 13.787 1.00 97.25 97 MET A N 1
ATOM 790 C CA . MET A 1 97 ? -11.784 6.985 13.407 1.00 97.25 97 MET A CA 1
ATOM 791 C C . MET A 1 97 ? -13.041 6.958 14.285 1.00 97.25 97 MET A C 1
ATOM 793 O O . MET A 1 97 ? -13.396 7.977 14.884 1.00 97.25 97 MET A O 1
ATOM 797 N N . LEU A 1 98 ? -13.696 5.797 14.402 1.00 98.38 98 LEU A N 1
ATOM 798 C CA . LEU A 1 98 ? -14.915 5.655 15.200 1.00 98.38 98 LEU A CA 1
ATOM 799 C C . LEU A 1 98 ? -14.635 5.831 16.696 1.00 98.38 98 LEU A C 1
ATOM 801 O O . LEU A 1 98 ? -15.425 6.462 17.398 1.00 98.38 98 LEU A O 1
ATOM 805 N N . TYR A 1 99 ? -13.486 5.353 17.178 1.00 97.94 99 TYR A N 1
ATOM 806 C CA . TYR A 1 99 ? -13.054 5.558 18.559 1.00 97.94 99 TYR A CA 1
ATOM 807 C C . TYR A 1 99 ? -12.875 7.047 18.864 1.00 97.94 99 TYR A C 1
ATOM 809 O O . TYR A 1 99 ? -13.382 7.537 19.872 1.00 97.94 99 TYR A O 1
ATOM 817 N N . THR A 1 100 ? -12.222 7.787 17.964 1.00 96.00 100 THR A N 1
ATOM 818 C CA . THR A 1 100 ? -12.036 9.240 18.091 1.00 96.00 100 THR A CA 1
ATOM 819 C C . THR A 1 100 ? -13.377 9.977 18.132 1.00 96.00 100 THR A C 1
ATOM 821 O O . THR A 1 100 ? -13.554 10.879 18.949 1.00 96.00 100 THR A O 1
ATOM 824 N N . PHE A 1 101 ? -14.339 9.580 17.293 1.00 97.75 101 PHE A N 1
ATOM 825 C CA . PHE A 1 101 ? -15.696 10.133 17.307 1.00 97.75 101 PHE A CA 1
ATOM 826 C C . PHE A 1 101 ? -16.424 9.859 18.633 1.00 97.75 101 PHE A C 1
ATOM 828 O O . PHE A 1 101 ? -16.874 10.787 19.304 1.00 97.75 101 PHE A O 1
ATOM 835 N N . LEU A 1 102 ? -16.489 8.598 19.064 1.00 98.06 102 LEU A N 1
ATOM 836 C CA . LEU A 1 102 ? -17.215 8.219 20.280 1.00 98.06 102 LEU A CA 1
ATOM 837 C C . LEU A 1 102 ? -16.582 8.807 21.551 1.00 98.06 102 LEU A C 1
ATOM 839 O O . LEU A 1 102 ? -17.309 9.236 22.449 1.00 98.06 102 LEU A O 1
ATOM 843 N N . GLN A 1 103 ? -15.250 8.905 21.614 1.00 96.31 103 GLN A N 1
ATOM 844 C CA . GLN A 1 103 ? -14.568 9.593 22.712 1.00 96.31 103 GLN A CA 1
ATOM 845 C C . GLN A 1 103 ? -14.907 11.085 22.769 1.00 96.31 103 GLN A C 1
ATOM 847 O O . GLN A 1 103 ? -15.128 11.614 23.860 1.00 96.31 103 GLN A O 1
ATOM 852 N N . ALA A 1 104 ? -14.967 11.771 21.623 1.00 95.50 104 ALA A N 1
ATOM 853 C CA . ALA A 1 104 ? -15.340 13.184 21.568 1.00 95.50 104 ALA A CA 1
ATOM 854 C C . ALA A 1 104 ? -16.792 13.419 22.030 1.00 95.50 104 ALA A C 1
ATOM 856 O O . ALA A 1 104 ? -17.083 14.446 22.644 1.00 95.50 104 ALA A O 1
ATOM 857 N N . GLN A 1 105 ? -17.668 12.428 21.834 1.00 95.94 105 GLN A N 1
ATOM 858 C CA . GLN A 1 105 ? -19.038 12.399 22.359 1.00 95.94 105 GLN A CA 1
ATOM 859 C C . GLN A 1 105 ? -19.138 11.881 23.814 1.00 95.94 105 GLN A C 1
ATOM 861 O O . GLN A 1 105 ? -20.239 11.709 24.332 1.00 95.94 105 GLN A O 1
ATOM 866 N N . GLN A 1 106 ? -18.008 11.663 24.500 1.00 95.25 106 GLN A N 1
ATOM 867 C CA . GLN A 1 106 ? -17.924 11.206 25.899 1.00 95.25 106 GLN A CA 1
ATOM 868 C C . GLN A 1 106 ? -18.552 9.822 26.169 1.00 95.25 106 GLN A C 1
ATOM 870 O O . GLN A 1 106 ? -18.997 9.550 27.286 1.00 95.25 106 GLN A O 1
ATOM 875 N N . ALA A 1 107 ? -18.583 8.937 25.170 1.00 96.88 107 ALA A N 1
ATOM 876 C CA . ALA A 1 107 ? -19.042 7.558 25.342 1.00 96.88 107 ALA A CA 1
ATOM 877 C C . ALA A 1 107 ? -18.037 6.709 26.154 1.00 96.88 107 ALA A C 1
ATOM 879 O O . ALA A 1 107 ? -16.826 6.928 26.060 1.00 96.88 107 ALA A O 1
ATOM 880 N N . ASP A 1 108 ? -18.515 5.698 26.897 1.00 97.81 108 ASP A N 1
ATOM 881 C CA . ASP A 1 108 ? -17.643 4.643 27.447 1.00 97.81 108 ASP A CA 1
ATOM 882 C C . ASP A 1 108 ? -17.300 3.659 26.323 1.00 97.81 108 ASP A C 1
ATOM 884 O O . ASP A 1 108 ? -18.081 2.761 26.006 1.00 97.81 108 ASP A O 1
ATOM 888 N N . VAL A 1 109 ? -16.162 3.881 25.664 1.00 98.06 109 VAL A N 1
ATOM 889 C CA . VAL A 1 109 ? -15.747 3.130 24.477 1.00 98.06 109 VAL A CA 1
ATOM 890 C C . VAL A 1 109 ? -14.409 2.425 24.689 1.00 98.06 109 VAL A C 1
ATOM 892 O O . VAL A 1 109 ? -13.432 3.020 25.146 1.00 98.06 109 VAL A O 1
ATOM 895 N N . ILE A 1 110 ? -14.359 1.153 24.299 1.00 97.50 110 ILE A N 1
ATOM 896 C CA . ILE A 1 110 ? -13.141 0.346 24.165 1.00 97.50 110 ILE A CA 1
ATOM 897 C C . ILE A 1 110 ? -13.016 -0.155 22.722 1.00 97.50 110 ILE A C 1
ATOM 899 O O . ILE A 1 110 ? -13.959 -0.053 21.936 1.00 97.50 110 ILE A O 1
ATOM 903 N N . TYR A 1 111 ? -11.863 -0.701 22.351 1.00 96.19 111 TYR A N 1
ATOM 904 C CA . TYR A 1 111 ? -11.687 -1.350 21.053 1.00 96.19 111 TYR A CA 1
ATOM 905 C C . TYR A 1 111 ? -10.987 -2.700 21.197 1.00 96.19 111 TYR A C 1
ATOM 907 O O . TYR A 1 111 ? -10.230 -2.920 22.144 1.00 96.19 111 TYR A O 1
ATOM 915 N N . TYR A 1 112 ? -11.235 -3.578 20.232 1.00 94.00 112 TYR A N 1
ATOM 916 C CA . TYR A 1 112 ? -10.623 -4.891 20.089 1.00 94.00 112 TYR A CA 1
ATOM 917 C C . TYR A 1 112 ? -10.197 -5.083 18.633 1.00 94.00 112 TYR A C 1
ATOM 919 O O . TYR A 1 112 ? -10.955 -4.745 17.726 1.00 94.00 112 TYR A O 1
ATOM 927 N N . ILE A 1 113 ? -8.996 -5.619 18.423 1.00 90.00 113 ILE A N 1
ATOM 928 C CA . ILE A 1 113 ? -8.501 -6.021 17.104 1.00 90.00 113 ILE A CA 1
ATOM 929 C C . ILE A 1 113 ? -8.139 -7.492 17.180 1.00 90.00 113 ILE A C 1
ATOM 931 O O . ILE A 1 113 ? -7.440 -7.897 18.110 1.00 90.00 113 ILE A O 1
ATOM 935 N N . ASN A 1 114 ? -8.622 -8.266 16.218 1.00 83.50 114 ASN A N 1
ATOM 936 C CA . ASN A 1 114 ? -8.318 -9.685 16.097 1.00 83.50 114 ASN A CA 1
ATOM 937 C C . ASN A 1 114 ? -6.825 -9.933 15.837 1.00 83.50 114 ASN A C 1
ATOM 939 O O . ASN A 1 114 ? -6.158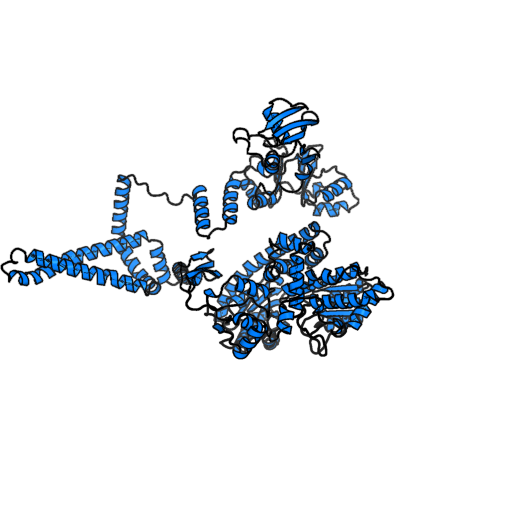 -9.226 15.074 1.00 83.50 114 ASN A O 1
ATOM 943 N N . ASP A 1 115 ? -6.303 -10.993 16.442 1.00 80.31 115 ASP A N 1
ATOM 944 C CA . ASP A 1 115 ? -4.958 -11.471 16.160 1.00 80.31 115 ASP A CA 1
ATOM 945 C C . ASP A 1 115 ? -4.942 -12.381 14.918 1.00 80.31 115 ASP A C 1
ATOM 947 O O . ASP A 1 115 ? -5.598 -13.426 14.850 1.00 80.31 115 ASP A O 1
ATOM 951 N N . ARG A 1 116 ? -4.146 -11.997 13.917 1.00 77.25 116 ARG A N 1
ATOM 952 C CA . ARG A 1 116 ? -4.073 -12.691 12.625 1.00 77.25 116 ARG A CA 1
ATOM 953 C C . ARG A 1 116 ? -3.608 -14.143 12.733 1.00 77.25 116 ARG A C 1
ATOM 955 O O . ARG A 1 116 ? -4.013 -14.971 11.912 1.00 77.25 116 ARG A O 1
ATOM 962 N N . GLU A 1 117 ? -2.697 -14.442 13.653 1.00 69.38 117 GLU A N 1
ATOM 963 C CA . GLU A 1 117 ? -2.055 -15.756 13.736 1.00 69.38 117 GLU A CA 1
ATOM 964 C C . GLU A 1 117 ? -2.923 -16.755 14.494 1.00 69.38 117 GLU A C 1
ATOM 966 O O . GLU A 1 117 ? -3.059 -17.910 14.068 1.00 69.38 117 GLU A O 1
ATOM 971 N N . THR A 1 118 ? -3.527 -16.297 15.589 1.00 72.38 118 THR A N 1
ATOM 972 C CA . THR A 1 118 ? -4.285 -17.135 16.521 1.00 72.38 118 THR A CA 1
ATOM 973 C C . THR A 1 118 ? -5.778 -17.179 16.209 1.00 72.38 118 THR A C 1
ATOM 975 O O . THR A 1 118 ? -6.380 -18.248 16.311 1.00 72.38 118 THR A O 1
ATOM 978 N N . GLU A 1 119 ? -6.374 -16.064 15.784 1.00 75.50 119 GLU A N 1
ATOM 979 C CA . GLU A 1 119 ? -7.820 -15.946 15.543 1.00 75.50 119 GLU A CA 1
ATOM 980 C C . GLU A 1 119 ? -8.170 -15.941 14.050 1.00 75.50 119 GLU A C 1
ATOM 982 O O . GLU A 1 119 ? -9.270 -16.341 13.668 1.00 75.50 119 GLU A O 1
ATOM 987 N N . GLY A 1 120 ? -7.227 -15.546 13.192 1.00 71.38 120 GLY A N 1
ATOM 988 C CA . GLY A 1 120 ? -7.458 -15.422 11.757 1.00 71.38 120 GLY A CA 1
ATOM 989 C C . GLY A 1 120 ? -8.121 -14.093 11.398 1.00 71.38 120 GLY A C 1
ATOM 990 O O . GLY A 1 120 ? -7.871 -13.077 12.034 1.00 71.38 120 GLY A O 1
ATOM 991 N N . TYR A 1 121 ? -8.909 -14.078 10.323 1.00 72.06 121 TYR A N 1
ATOM 992 C CA . TYR A 1 121 ? -9.540 -12.864 9.793 1.00 72.06 121 TYR A CA 1
ATOM 993 C C . TYR A 1 121 ? -11.000 -12.738 10.248 1.00 72.06 121 TYR A C 1
ATOM 995 O O . TYR A 1 121 ? -11.740 -13.725 10.199 1.00 72.06 121 TYR A O 1
ATOM 1003 N N . GLY A 1 122 ? -11.415 -11.519 10.602 1.00 81.06 122 GLY A N 1
ATOM 1004 C CA . GLY A 1 122 ? -12.792 -11.180 10.962 1.00 81.06 122 GLY A CA 1
ATOM 1005 C C . GLY A 1 122 ? -13.189 -11.487 12.411 1.00 81.06 122 GLY A C 1
ATOM 1006 O O . GLY A 1 122 ? -12.349 -11.724 13.276 1.00 81.06 122 GLY A O 1
ATOM 1007 N N . ILE A 1 123 ? -14.502 -11.452 12.675 1.00 88.25 123 ILE A N 1
ATOM 1008 C CA . ILE A 1 123 ? -15.067 -11.641 14.019 1.00 88.25 123 ILE A CA 1
ATOM 1009 C C . ILE A 1 123 ? -14.768 -13.052 14.536 1.00 88.25 123 ILE A C 1
ATOM 1011 O O . ILE A 1 123 ? -15.092 -14.049 13.890 1.00 88.25 123 ILE A O 1
ATOM 1015 N N . SER A 1 124 ? -14.223 -13.123 15.748 1.00 89.00 124 SER A N 1
ATOM 1016 C CA . SER A 1 124 ? -13.865 -14.357 16.445 1.00 89.00 124 SER A CA 1
ATOM 1017 C C . SER A 1 124 ? -14.720 -14.598 17.694 1.00 89.00 124 SER A C 1
ATOM 1019 O O . SER A 1 124 ? -15.196 -13.666 18.352 1.00 89.00 124 SER A O 1
ATOM 1021 N N . SER A 1 125 ? -14.846 -15.866 18.097 1.00 88.00 125 SER A N 1
ATOM 1022 C CA . SER A 1 125 ? -15.463 -16.218 19.382 1.00 88.00 125 SER A CA 1
ATOM 1023 C C . SER A 1 125 ? -14.667 -15.663 20.566 1.00 88.00 125 SER A C 1
ATOM 1025 O O . SER A 1 125 ? -15.262 -15.272 21.567 1.00 88.00 125 SER A O 1
ATOM 1027 N N . THR A 1 126 ? -13.335 -15.590 20.467 1.00 90.56 126 THR A N 1
ATOM 1028 C CA . THR A 1 126 ? -12.464 -15.011 21.504 1.00 90.56 126 THR A CA 1
ATOM 1029 C C . THR A 1 126 ? -12.819 -13.553 21.774 1.00 90.56 126 THR A C 1
ATOM 1031 O O . THR A 1 126 ? -12.992 -13.170 22.930 1.00 90.56 126 THR A O 1
ATOM 1034 N N . GLY A 1 127 ? -13.023 -12.751 20.729 1.00 92.38 127 GLY A N 1
ATOM 1035 C CA . GLY A 1 127 ? -13.409 -11.356 20.904 1.00 92.38 127 GLY A CA 1
ATOM 1036 C C . GLY A 1 127 ? -14.839 -11.181 21.440 1.00 92.38 127 GLY A C 1
ATOM 1037 O O . GLY A 1 127 ? -15.094 -10.238 22.186 1.00 92.38 127 GLY A O 1
ATOM 1038 N N . ALA A 1 128 ? -15.754 -12.123 21.179 1.00 93.19 128 ALA A N 1
ATOM 1039 C CA . ALA A 1 128 ? -17.066 -12.146 21.841 1.00 93.19 128 ALA A CA 1
ATOM 1040 C C . ALA A 1 128 ? -16.949 -12.406 23.357 1.00 93.19 128 ALA A C 1
ATOM 1042 O O . ALA A 1 128 ? -17.621 -11.756 24.161 1.00 93.19 128 ALA A O 1
ATOM 1043 N N . HIS A 1 129 ? -16.061 -13.319 23.768 1.00 94.75 129 HIS A N 1
ATOM 1044 C CA . HIS A 1 129 ? -15.766 -13.552 25.187 1.00 94.75 129 HIS A CA 1
ATOM 1045 C C . HIS A 1 129 ? -15.103 -12.329 25.823 1.00 94.75 129 HIS A C 1
ATOM 1047 O O . HIS A 1 129 ? -15.504 -11.916 26.906 1.00 94.75 129 HIS A O 1
ATOM 1053 N N . TYR A 1 130 ? -14.169 -11.688 25.117 1.00 95.69 130 TYR A N 1
ATOM 1054 C CA . TYR A 1 130 ? -13.561 -10.439 25.566 1.00 95.69 130 TYR A CA 1
ATOM 1055 C C . TYR A 1 130 ? -14.616 -9.352 25.819 1.00 95.69 130 TYR A C 1
ATOM 1057 O O . TYR A 1 130 ? -14.579 -8.693 26.860 1.00 95.69 130 TYR A O 1
ATOM 1065 N N . ALA A 1 131 ? -15.590 -9.201 24.914 1.00 96.56 131 ALA A N 1
ATOM 1066 C CA . ALA A 1 131 ? -16.693 -8.254 25.067 1.00 96.56 131 ALA A CA 1
ATOM 1067 C C . ALA A 1 131 ? -17.513 -8.531 26.338 1.00 96.56 131 ALA A C 1
ATOM 1069 O O . ALA A 1 131 ? -17.780 -7.624 27.131 1.00 96.56 131 ALA A O 1
ATOM 1070 N N . LYS A 1 132 ? -17.855 -9.803 26.569 1.00 96.56 132 LYS A N 1
ATOM 1071 C CA . LYS A 1 132 ? -18.569 -10.251 27.769 1.00 96.56 132 LYS A CA 1
ATOM 1072 C C . LYS A 1 132 ? -17.781 -9.959 29.046 1.00 96.56 132 LYS A C 1
ATOM 1074 O O . LYS A 1 132 ? -18.336 -9.383 29.981 1.00 96.56 132 LYS A O 1
ATOM 1079 N N . ASP A 1 133 ? -16.498 -10.310 29.073 1.00 97.00 133 ASP A N 1
ATOM 1080 C CA . ASP A 1 133 ? -15.621 -10.134 30.237 1.00 97.00 133 ASP A CA 1
ATOM 1081 C C . ASP A 1 133 ? -15.417 -8.652 30.596 1.00 97.00 133 ASP A C 1
ATOM 1083 O O . ASP A 1 133 ? -15.144 -8.317 31.750 1.00 97.00 133 ASP A O 1
ATOM 1087 N N . HIS A 1 134 ? -15.599 -7.753 29.625 1.00 96.94 134 HIS A N 1
ATOM 1088 C CA . HIS A 1 134 ? -15.508 -6.304 29.812 1.00 96.94 134 HIS A CA 1
ATOM 1089 C C . HIS A 1 134 ? -16.866 -5.613 29.990 1.00 96.94 134 HIS A C 1
ATOM 1091 O O . HIS A 1 134 ? -16.891 -4.380 30.047 1.00 96.94 134 HIS A O 1
ATOM 1097 N N . PHE A 1 135 ? -17.962 -6.368 30.141 1.00 97.00 135 PHE A N 1
ATOM 1098 C CA . PHE A 1 135 ? -19.331 -5.862 30.325 1.00 97.00 135 PHE A CA 1
ATOM 1099 C C . PHE A 1 135 ? -19.803 -4.944 29.186 1.00 97.00 135 PHE A C 1
ATOM 1101 O O . PHE A 1 135 ? -20.419 -3.904 29.419 1.00 97.00 135 PHE A O 1
ATOM 1108 N N . VAL A 1 136 ? -19.473 -5.305 27.947 1.00 98.19 136 VAL A N 1
ATOM 1109 C CA . VAL A 1 136 ? -19.897 -4.579 26.744 1.00 98.19 136 VAL A CA 1
ATOM 1110 C C . VAL A 1 136 ? -21.383 -4.821 26.480 1.00 98.19 136 VAL A C 1
ATOM 1112 O O . VAL A 1 136 ? -21.825 -5.967 26.466 1.00 98.19 136 VAL A O 1
ATOM 1115 N N . SER A 1 137 ? -22.141 -3.755 26.212 1.00 98.12 137 SER A N 1
ATOM 1116 C CA . SER A 1 137 ? -23.560 -3.849 25.825 1.00 98.12 137 SER A CA 1
ATOM 1117 C C . SER A 1 137 ? -23.757 -3.817 24.310 1.00 98.12 137 SER A C 1
ATOM 1119 O O . SER A 1 137 ? -24.698 -4.421 23.798 1.00 98.12 137 SER A O 1
ATOM 1121 N N . VAL A 1 138 ? -22.885 -3.096 23.594 1.00 98.38 138 VAL A N 1
ATOM 1122 C CA . VAL A 1 138 ? -22.931 -2.955 22.131 1.00 98.38 138 VAL A CA 1
ATOM 1123 C C . VAL A 1 138 ? -21.550 -3.173 21.546 1.00 98.38 138 VAL A C 1
ATOM 1125 O O . VAL A 1 138 ? -20.594 -2.515 21.953 1.00 98.38 138 VAL A O 1
ATOM 1128 N N . THR A 1 139 ? -21.460 -4.039 20.547 1.00 98.50 139 THR A N 1
ATOM 1129 C CA . THR A 1 139 ? -20.272 -4.180 19.707 1.00 98.50 139 THR A CA 1
ATOM 1130 C C . THR A 1 139 ? -20.556 -3.621 18.320 1.00 98.50 139 THR A C 1
ATOM 1132 O O . THR A 1 139 ? -21.558 -3.974 17.705 1.00 98.50 139 THR A O 1
ATOM 1135 N N . ILE A 1 140 ? -19.674 -2.757 17.824 1.00 98.56 140 ILE A N 1
ATOM 1136 C CA . ILE A 1 140 ? -19.707 -2.238 16.456 1.00 98.56 140 ILE A CA 1
ATOM 1137 C C . ILE A 1 140 ? -18.505 -2.830 15.729 1.00 98.56 140 ILE A C 1
ATOM 1139 O O . ILE A 1 140 ? -17.376 -2.407 15.988 1.00 98.56 140 ILE A O 1
ATOM 1143 N N . SER A 1 141 ? -18.721 -3.816 14.859 1.00 97.75 141 SER A N 1
ATOM 1144 C CA . SER A 1 141 ? -17.644 -4.316 14.010 1.00 97.75 141 SER A CA 1
ATOM 1145 C C . SER A 1 141 ? -17.429 -3.382 12.827 1.00 97.75 141 SER A C 1
ATOM 1147 O O . SER A 1 141 ? -18.389 -2.879 12.247 1.00 97.75 141 SER A O 1
ATOM 1149 N N . VAL A 1 142 ? -16.173 -3.112 12.496 1.00 97.00 142 VAL A N 1
ATOM 1150 C CA . VAL A 1 142 ? -15.767 -2.259 11.382 1.00 97.00 142 VAL A CA 1
ATOM 1151 C C . VAL A 1 142 ? -14.856 -3.050 10.462 1.00 97.00 142 VAL A C 1
ATOM 1153 O O . VAL A 1 142 ? -13.951 -3.744 10.926 1.00 97.00 142 VAL A O 1
ATOM 1156 N N . ASP A 1 143 ? -15.136 -2.961 9.164 1.00 94.25 143 ASP A N 1
ATOM 1157 C CA . ASP A 1 143 ? -14.412 -3.661 8.099 1.00 94.25 143 ASP A CA 1
ATOM 1158 C C . ASP A 1 143 ? -14.419 -5.198 8.215 1.00 94.25 143 ASP A C 1
ATOM 1160 O O . ASP A 1 143 ? -13.635 -5.919 7.606 1.00 94.25 143 ASP A O 1
ATOM 1164 N N . CYS A 1 144 ? -15.319 -5.736 9.035 1.00 91.81 144 CYS A N 1
ATOM 1165 C CA . CYS A 1 144 ? -15.468 -7.168 9.201 1.00 91.81 144 CYS A CA 1
ATOM 1166 C C . CYS A 1 144 ? -16.848 -7.532 9.749 1.00 91.81 144 CYS A C 1
ATOM 1168 O O . CYS A 1 144 ? -17.524 -6.733 10.404 1.00 91.81 144 CYS A O 1
ATOM 1170 N N . GLY A 1 145 ? -17.233 -8.789 9.533 1.00 91.06 145 GLY A N 1
ATOM 1171 C CA . GLY A 1 145 ? -18.384 -9.417 10.176 1.00 91.06 145 GLY A CA 1
ATOM 1172 C C . GLY A 1 145 ? -19.440 -9.963 9.225 1.00 91.06 145 GLY A C 1
ATOM 1173 O O . GLY A 1 145 ? -20.121 -10.909 9.611 1.00 91.06 145 GLY A O 1
ATOM 1174 N N . ILE A 1 146 ? -19.549 -9.485 7.977 1.00 92.00 146 ILE A N 1
ATOM 1175 C CA . ILE A 1 146 ? -20.643 -9.882 7.061 1.00 92.00 146 ILE A CA 1
ATOM 1176 C C . ILE A 1 146 ? -20.654 -11.379 6.726 1.00 92.00 146 ILE A C 1
ATOM 1178 O O . ILE A 1 146 ? -21.675 -11.928 6.321 1.00 92.00 146 ILE A O 1
ATOM 1182 N N . THR A 1 147 ? -19.522 -12.060 6.899 1.00 87.12 147 THR A N 1
ATOM 1183 C CA . THR A 1 147 ? -19.380 -13.498 6.640 1.00 87.12 147 THR A CA 1
ATOM 1184 C C . THR A 1 147 ? -19.348 -14.360 7.909 1.00 87.12 147 THR A C 1
ATOM 1186 O O . THR A 1 147 ? -19.309 -15.588 7.792 1.00 87.12 147 THR A O 1
ATOM 1189 N N . ALA A 1 148 ? -19.390 -13.750 9.100 1.00 87.94 148 ALA A N 1
ATOM 1190 C CA . ALA A 1 148 ? -19.144 -14.389 10.395 1.00 87.94 148 ALA A CA 1
ATOM 1191 C C . ALA A 1 148 ? -20.435 -14.907 11.058 1.00 87.94 148 ALA A C 1
ATOM 1193 O O . ALA A 1 148 ? -20.844 -14.434 12.115 1.00 87.94 148 ALA A O 1
ATOM 1194 N N . ILE A 1 149 ? -21.109 -15.865 10.413 1.00 88.56 149 ILE A N 1
ATOM 1195 C CA . ILE A 1 149 ? -22.448 -16.334 10.817 1.00 88.56 149 ILE A CA 1
ATOM 1196 C C . ILE A 1 149 ? -22.444 -16.943 12.229 1.00 88.56 149 ILE A C 1
ATOM 1198 O O . ILE A 1 149 ? -23.205 -16.509 13.091 1.00 88.56 149 ILE A O 1
ATOM 1202 N N . GLU A 1 150 ? -21.581 -17.931 12.474 1.00 88.75 150 GLU A N 1
ATOM 1203 C CA . GLU A 1 150 ? -21.531 -18.650 13.755 1.00 88.75 150 GLU A CA 1
ATOM 1204 C C . GLU A 1 150 ? -20.972 -17.769 14.877 1.00 88.75 150 GLU A C 1
ATOM 1206 O O . GLU A 1 150 ? -21.469 -17.787 16.000 1.00 88.75 150 GLU A O 1
ATOM 1211 N N . GLN A 1 151 ? -19.956 -16.959 14.576 1.00 90.12 151 GLN A N 1
ATOM 1212 C CA . GLN A 1 151 ? -19.291 -16.109 15.560 1.00 90.12 151 GLN A CA 1
ATOM 1213 C C . GLN A 1 151 ? -20.185 -14.941 15.992 1.00 90.12 151 GLN A C 1
ATOM 1215 O O . GLN A 1 151 ? -20.177 -14.572 17.165 1.00 90.12 151 GLN A O 1
ATOM 1220 N N . ALA A 1 152 ? -21.005 -14.397 15.085 1.00 92.38 152 ALA A N 1
ATOM 1221 C CA . ALA A 1 152 ? -21.988 -13.366 15.416 1.00 92.38 152 ALA A CA 1
ATOM 1222 C C . ALA A 1 152 ? -23.069 -13.875 16.388 1.00 92.38 152 ALA A C 1
ATOM 1224 O O . ALA A 1 152 ? -23.496 -13.134 17.274 1.00 92.38 152 ALA A O 1
ATOM 1225 N N . GLN A 1 153 ? -23.453 -15.156 16.298 1.00 92.94 153 GLN A N 1
ATOM 1226 C CA . GLN A 1 153 ? -24.416 -15.764 17.224 1.00 92.94 153 GLN A CA 1
ATOM 1227 C C . GLN A 1 153 ? -23.926 -15.723 18.682 1.00 92.94 153 GLN A C 1
ATOM 1229 O O . GLN A 1 153 ? -24.715 -15.450 19.585 1.00 92.94 153 GLN A O 1
ATOM 1234 N N . VAL A 1 154 ? -22.619 -15.891 18.914 1.00 94.19 154 VAL A N 1
ATOM 1235 C CA . VAL A 1 154 ? -22.018 -15.869 20.261 1.00 94.19 154 VAL A CA 1
ATOM 1236 C C . VAL A 1 154 ? -22.260 -14.532 20.979 1.00 94.19 154 VAL A C 1
ATOM 1238 O O . VAL A 1 154 ? -22.474 -14.515 22.190 1.00 94.19 154 VAL A O 1
ATOM 1241 N N . PHE A 1 155 ? -22.284 -13.407 20.254 1.00 95.31 155 PHE A N 1
ATOM 1242 C CA . PHE A 1 155 ? -22.621 -12.101 20.841 1.00 95.31 155 PHE A CA 1
ATOM 1243 C C . PHE A 1 155 ? -24.066 -12.063 21.340 1.00 95.31 155 PHE A C 1
ATOM 1245 O O . PHE A 1 155 ? -24.326 -11.606 22.454 1.00 95.31 155 PHE A O 1
ATOM 1252 N N . SER A 1 156 ? -24.996 -12.607 20.553 1.00 90.81 156 SER A N 1
ATOM 1253 C CA . SER A 1 156 ? -26.402 -12.711 20.947 1.00 90.81 156 SER A CA 1
ATOM 1254 C C . SER A 1 156 ? -26.592 -13.629 22.151 1.00 90.81 156 SER A C 1
ATOM 1256 O O . SER A 1 156 ? -27.380 -13.303 23.037 1.00 90.81 156 SER A O 1
ATOM 1258 N N . ASP A 1 157 ? -25.852 -14.736 22.227 1.00 94.44 157 ASP A N 1
ATOM 1259 C CA . ASP A 1 157 ? -25.895 -15.659 23.369 1.00 94.44 157 ASP A CA 1
ATOM 1260 C C . ASP A 1 157 ? -25.390 -14.994 24.664 1.00 94.44 157 ASP A C 1
ATOM 1262 O O . ASP A 1 157 ? -25.800 -15.357 25.769 1.00 94.44 157 ASP A O 1
ATOM 1266 N N . PHE A 1 158 ? -24.528 -13.981 24.539 1.00 95.81 158 PHE A N 1
ATOM 1267 C CA . PHE A 1 158 ? -24.073 -13.133 25.643 1.00 95.81 158 PHE A CA 1
ATOM 1268 C C . PHE A 1 158 ? -24.931 -11.884 25.864 1.00 95.81 158 PHE A C 1
ATOM 1270 O O . PHE A 1 158 ? -24.613 -11.089 26.748 1.00 95.81 158 PHE A O 1
ATOM 1277 N N . ASN A 1 159 ? -26.037 -11.739 25.127 1.00 95.69 159 ASN A N 1
ATOM 1278 C CA . ASN A 1 159 ? -26.938 -10.591 25.188 1.00 95.69 159 ASN A CA 1
ATOM 1279 C C . ASN A 1 159 ? -26.220 -9.256 24.894 1.00 95.69 159 ASN A C 1
ATOM 1281 O O . ASN A 1 159 ? -26.487 -8.240 25.538 1.00 95.69 159 ASN A O 1
ATOM 1285 N N . ILE A 1 160 ? -25.289 -9.289 23.935 1.00 97.81 160 ILE A N 1
ATOM 1286 C CA . ILE A 1 160 ? -24.542 -8.138 23.425 1.00 97.81 160 ILE A CA 1
ATOM 1287 C C . ILE A 1 160 ? -25.102 -7.789 22.047 1.00 97.81 160 ILE A C 1
ATOM 1289 O O . ILE A 1 160 ? -25.112 -8.628 21.144 1.00 97.81 160 ILE A O 1
ATOM 1293 N N . ASP A 1 161 ? -25.540 -6.545 21.866 1.00 98.38 161 ASP A N 1
ATOM 1294 C CA . ASP A 1 161 ? -26.038 -6.084 20.571 1.00 98.38 161 ASP A CA 1
ATOM 1295 C C . ASP A 1 161 ? -24.874 -5.918 19.588 1.00 98.38 161 ASP A C 1
ATOM 1297 O O . ASP A 1 161 ? -23.941 -5.155 19.845 1.00 98.38 161 ASP A O 1
ATOM 1301 N N . LEU A 1 162 ? -24.932 -6.602 18.446 1.00 98.31 162 LEU A N 1
ATOM 1302 C CA . LEU A 1 162 ? -23.922 -6.499 17.392 1.00 98.31 162 LEU A CA 1
ATOM 1303 C C . LEU A 1 162 ? -24.415 -5.601 16.249 1.00 98.31 162 LEU A C 1
ATOM 1305 O O . LEU A 1 162 ? -25.491 -5.827 15.695 1.00 98.31 162 LEU A O 1
ATOM 1309 N N . ILE A 1 163 ? -23.617 -4.602 15.877 1.00 98.69 163 ILE A N 1
ATOM 1310 C CA . ILE A 1 163 ? -23.789 -3.770 14.681 1.00 98.69 163 ILE A CA 1
ATOM 1311 C C . ILE A 1 163 ? -22.603 -4.046 13.761 1.00 98.69 163 ILE A C 1
ATOM 1313 O O . ILE A 1 163 ? -21.462 -3.912 14.191 1.00 98.69 163 ILE A O 1
ATOM 1317 N N . ILE A 1 164 ? -22.861 -4.413 12.509 1.00 98.25 164 ILE A N 1
ATOM 1318 C CA . ILE A 1 164 ? -21.814 -4.764 11.542 1.00 98.25 164 ILE A CA 1
ATOM 1319 C C . ILE A 1 164 ? -21.671 -3.645 10.515 1.00 98.25 164 ILE A C 1
ATOM 1321 O O . ILE A 1 164 ? -22.612 -3.394 9.771 1.00 98.25 164 ILE A O 1
ATOM 1325 N N . CYS A 1 165 ? -20.510 -2.998 10.442 1.00 97.62 165 CYS A N 1
ATOM 1326 C CA . CYS A 1 165 ? -20.134 -2.045 9.395 1.00 97.62 165 CYS A CA 1
ATOM 1327 C C . CYS A 1 165 ? -19.110 -2.708 8.473 1.00 97.62 165 CYS A C 1
ATOM 1329 O O . CYS A 1 165 ? -17.936 -2.804 8.822 1.00 97.62 165 CYS A O 1
ATOM 1331 N N . ASP A 1 166 ? -19.540 -3.168 7.304 1.00 95.38 166 ASP A N 1
ATOM 1332 C CA . ASP A 1 166 ? -18.702 -3.979 6.419 1.00 95.38 166 ASP A CA 1
ATOM 1333 C C . ASP A 1 166 ? -18.983 -3.647 4.945 1.00 95.38 166 ASP A C 1
ATOM 1335 O O . ASP A 1 166 ? -20.047 -3.132 4.593 1.00 95.38 166 ASP A O 1
ATOM 1339 N N . HIS A 1 167 ? -18.027 -3.941 4.075 1.00 93.94 167 HIS A N 1
ATOM 1340 C CA . HIS A 1 167 ? -18.086 -3.694 2.636 1.00 93.94 167 HIS A CA 1
ATOM 1341 C C . HIS A 1 167 ? -17.773 -4.941 1.788 1.00 93.94 167 HIS A C 1
ATOM 1343 O O . HIS A 1 167 ? -17.921 -4.910 0.560 1.00 93.94 167 HIS A O 1
ATOM 1349 N N . HIS A 1 168 ? -17.394 -6.050 2.430 1.00 89.75 168 HIS A N 1
ATOM 1350 C CA . HIS A 1 168 ? -17.194 -7.336 1.771 1.00 89.75 168 HIS A CA 1
ATOM 1351 C C . HIS A 1 168 ? -18.486 -7.867 1.140 1.00 89.75 168 HIS A C 1
ATOM 1353 O O . HIS A 1 168 ? -19.598 -7.471 1.503 1.00 89.75 168 HIS A O 1
ATOM 1359 N N . GLU A 1 169 ? -18.336 -8.795 0.194 1.00 86.06 169 GLU A N 1
ATOM 1360 C CA . GLU A 1 169 ? -19.470 -9.389 -0.511 1.00 86.06 169 GLU A CA 1
ATOM 1361 C C . GLU A 1 169 ? -20.360 -10.193 0.459 1.00 86.06 169 GLU A C 1
ATOM 1363 O O . GLU A 1 169 ? -19.876 -11.145 1.089 1.00 86.06 169 GLU A O 1
ATOM 1368 N N . PRO A 1 170 ? -21.653 -9.846 0.600 1.00 88.12 170 PRO A N 1
ATOM 1369 C CA . PRO A 1 170 ? -22.564 -10.593 1.454 1.00 88.12 170 PRO A CA 1
ATOM 1370 C C . PRO A 1 170 ? -22.827 -12.001 0.909 1.00 88.12 170 PRO A C 1
ATOM 1372 O O . PRO A 1 170 ? -22.959 -12.209 -0.296 1.00 88.12 170 PRO A O 1
ATOM 1375 N N . LYS A 1 171 ? -22.953 -12.980 1.809 1.00 85.75 171 LYS A N 1
ATOM 1376 C CA . LYS A 1 171 ? -23.427 -14.330 1.460 1.00 85.75 171 LYS A CA 1
ATOM 1377 C C . LYS A 1 171 ? -24.960 -14.365 1.409 1.00 85.75 171 LYS A C 1
ATOM 1379 O O . LYS A 1 171 ? -25.622 -13.444 1.876 1.00 85.75 171 LYS A O 1
ATOM 1384 N N . GLU A 1 172 ? -25.524 -15.457 0.887 1.00 84.81 172 GLU A N 1
ATOM 1385 C CA . GLU A 1 172 ? -26.983 -15.678 0.879 1.00 84.81 172 GLU A CA 1
ATOM 1386 C C . GLU A 1 172 ? -27.585 -15.657 2.290 1.00 84.81 172 GLU A C 1
ATOM 1388 O O . GLU A 1 172 ? -28.664 -15.111 2.509 1.00 84.81 172 GLU A O 1
ATOM 1393 N N . ILE A 1 173 ? -26.865 -16.244 3.250 1.00 88.81 173 ILE A N 1
ATOM 1394 C CA . ILE A 1 173 ? -27.215 -16.228 4.668 1.00 88.81 173 ILE A CA 1
ATOM 1395 C C . ILE A 1 173 ? -26.359 -15.164 5.348 1.00 88.81 173 ILE A C 1
ATOM 1397 O O . ILE A 1 173 ? -25.128 -15.227 5.302 1.00 88.81 173 ILE A O 1
ATOM 1401 N N . LEU A 1 174 ? -27.024 -14.202 5.984 1.00 93.12 174 LEU A N 1
ATOM 1402 C CA . LEU A 1 174 ? -26.383 -13.122 6.725 1.00 93.12 174 LEU A CA 1
ATOM 1403 C C . LEU A 1 174 ? -26.203 -13.496 8.208 1.00 93.12 174 LEU A C 1
ATOM 1405 O O . LEU A 1 174 ? -27.007 -14.261 8.748 1.00 93.12 174 LEU A O 1
ATOM 1409 N N . PRO A 1 175 ? -25.161 -12.970 8.873 1.00 93.88 175 PRO A N 1
ATOM 1410 C CA . PRO A 1 175 ? -24.936 -13.158 10.303 1.00 93.88 175 PRO A CA 1
ATOM 1411 C C . PRO A 1 175 ? -26.051 -12.523 11.133 1.00 93.88 175 PRO A C 1
ATOM 1413 O O . PRO A 1 175 ? -26.665 -11.532 10.733 1.00 93.88 175 PRO A O 1
ATOM 1416 N N . TRP A 1 176 ? -26.286 -13.067 12.325 1.00 92.94 176 TRP A N 1
ATOM 1417 C CA . TRP A 1 176 ? -27.233 -12.472 13.257 1.00 92.94 176 TRP A CA 1
ATOM 1418 C C . TRP A 1 176 ? -26.645 -11.203 13.886 1.00 92.94 176 TRP A C 1
ATOM 1420 O O . TRP A 1 176 ? -25.663 -11.257 14.621 1.00 92.94 176 TRP A O 1
ATOM 1430 N N . ALA A 1 177 ? -27.246 -10.054 13.587 1.00 96.69 177 ALA A N 1
ATOM 1431 C CA . ALA A 1 177 ? -26.841 -8.751 14.101 1.00 96.69 177 ALA A CA 1
ATOM 1432 C C . ALA A 1 177 ? -28.066 -7.839 14.236 1.00 96.69 177 ALA A C 1
ATOM 1434 O O . ALA A 1 177 ? -29.029 -7.957 13.477 1.00 96.69 177 ALA A O 1
ATOM 1435 N N . LEU A 1 178 ? -28.018 -6.895 15.178 1.00 97.69 178 LEU A N 1
ATOM 1436 C CA . LEU A 1 178 ? -29.067 -5.891 15.364 1.00 97.69 178 LEU A CA 1
ATOM 1437 C C . LEU A 1 178 ? -29.207 -4.992 14.126 1.00 97.69 178 LEU A C 1
ATOM 1439 O O . LEU A 1 178 ? -30.311 -4.585 13.761 1.00 97.69 178 LEU A O 1
ATOM 1443 N N . ALA A 1 179 ? -28.080 -4.662 13.494 1.00 98.06 179 ALA A N 1
ATOM 1444 C CA . ALA A 1 179 ? -28.034 -3.912 12.249 1.00 98.06 179 ALA A CA 1
ATOM 1445 C C . ALA A 1 179 ? -26.806 -4.315 11.428 1.00 98.06 179 ALA A C 1
ATOM 1447 O O . ALA A 1 179 ? -25.713 -4.462 11.973 1.00 98.06 179 ALA A O 1
ATOM 1448 N N . ILE A 1 180 ? -26.984 -4.438 10.113 1.00 98.25 180 ILE A N 1
ATOM 1449 C CA . ILE A 1 180 ? -25.897 -4.669 9.162 1.00 98.25 180 ILE A CA 1
ATOM 1450 C C . ILE A 1 180 ? -25.853 -3.477 8.211 1.00 98.25 180 ILE A C 1
ATOM 1452 O O . ILE A 1 180 ? -26.781 -3.238 7.440 1.00 98.25 180 ILE A O 1
ATOM 1456 N N . LEU A 1 181 ? -24.764 -2.723 8.264 1.00 98.38 181 LEU A N 1
ATOM 1457 C CA . LEU A 1 181 ? -24.453 -1.603 7.391 1.00 98.38 181 LEU A CA 1
ATOM 1458 C C . LEU A 1 181 ? -23.462 -2.090 6.339 1.00 98.38 181 LEU A C 1
ATOM 1460 O O . LEU A 1 181 ? -22.265 -2.185 6.580 1.00 98.38 181 LEU A O 1
ATOM 1464 N N . ASN A 1 182 ? -23.989 -2.421 5.167 1.00 97.31 182 ASN A N 1
ATOM 1465 C CA . ASN A 1 182 ? -23.209 -2.824 4.003 1.00 97.31 182 ASN A CA 1
ATOM 1466 C C . ASN A 1 182 ? -23.988 -2.432 2.744 1.00 97.31 182 ASN A C 1
ATOM 1468 O O . ASN A 1 182 ? -25.151 -2.818 2.578 1.00 97.31 182 ASN A O 1
ATOM 1472 N N . ALA A 1 183 ? -23.369 -1.633 1.871 1.00 96.62 183 ALA A N 1
ATOM 1473 C CA . ALA A 1 183 ? -24.022 -1.105 0.675 1.00 96.62 183 ALA A CA 1
ATOM 1474 C C . ALA A 1 183 ? -24.394 -2.210 -0.330 1.00 96.62 183 ALA A C 1
ATOM 1476 O O . ALA A 1 183 ? -25.380 -2.051 -1.053 1.00 96.62 183 ALA A O 1
ATOM 1477 N N . LYS A 1 184 ? -23.656 -3.325 -0.353 1.00 95.56 184 LYS A N 1
ATOM 1478 C CA . LYS A 1 184 ? -23.821 -4.460 -1.278 1.00 95.56 184 LYS A CA 1
ATOM 1479 C C . LYS A 1 184 ? -24.940 -5.424 -0.873 1.00 95.56 184 LYS A C 1
ATOM 1481 O O . LYS A 1 184 ? -25.256 -6.337 -1.626 1.00 95.56 184 LYS A O 1
ATOM 1486 N N . GLN A 1 185 ? -25.584 -5.212 0.277 1.00 94.12 185 GLN A N 1
ATOM 1487 C CA . GLN A 1 185 ? -26.728 -6.023 0.699 1.00 94.12 185 GLN A CA 1
ATOM 1488 C C . GLN A 1 185 ? -27.870 -5.997 -0.317 1.00 94.12 185 GLN A C 1
ATOM 1490 O O . GLN A 1 185 ? -28.237 -4.945 -0.858 1.00 94.12 185 GLN A O 1
ATOM 1495 N N . LEU A 1 186 ? -28.495 -7.161 -0.495 1.00 92.06 186 LEU A N 1
ATOM 1496 C CA . LEU A 1 186 ? -29.726 -7.278 -1.260 1.00 92.06 186 LEU A CA 1
ATOM 1497 C C . LEU A 1 186 ? -30.803 -6.365 -0.650 1.00 92.06 186 LEU A C 1
ATOM 1499 O O . LEU A 1 186 ? -31.056 -6.397 0.551 1.00 92.06 186 LEU A O 1
ATOM 1503 N N . GLY A 1 187 ? -31.429 -5.531 -1.481 1.00 91.12 187 GLY A N 1
ATOM 1504 C CA . GLY A 1 187 ? -32.451 -4.574 -1.043 1.00 91.12 187 GLY A CA 1
ATOM 1505 C C . GLY A 1 187 ? -31.917 -3.244 -0.493 1.00 91.12 187 GLY A C 1
ATOM 1506 O O . GLY A 1 187 ? -32.716 -2.360 -0.190 1.00 91.12 187 GLY A O 1
ATOM 1507 N N . CYS A 1 188 ? -30.597 -3.043 -0.408 1.00 95.88 188 CYS A N 1
ATOM 1508 C CA . CYS A 1 188 ? -30.023 -1.757 -0.010 1.00 95.88 188 CYS A CA 1
ATOM 1509 C C . CYS A 1 188 ? -30.124 -0.722 -1.147 1.00 95.88 188 CYS A C 1
ATOM 1511 O O . CYS A 1 188 ? -29.527 -0.892 -2.215 1.00 95.88 188 CYS A O 1
ATOM 1513 N N . SER A 1 189 ? -30.839 0.382 -0.907 1.00 96.69 189 SER A N 1
ATOM 1514 C CA . SER A 1 189 ? -31.072 1.466 -1.879 1.00 96.69 189 SER A CA 1
ATOM 1515 C C . SER A 1 189 ? -29.880 2.399 -2.099 1.00 96.69 189 SER A C 1
ATOM 1517 O O . SER A 1 189 ? -29.936 3.262 -2.972 1.00 96.69 189 SER A O 1
ATOM 1519 N N . TYR A 1 190 ? -28.813 2.258 -1.309 1.00 97.75 190 TYR A N 1
ATOM 1520 C CA . TYR A 1 190 ? -27.661 3.148 -1.377 1.00 97.75 190 TYR A CA 1
ATOM 1521 C C . TYR A 1 190 ? -27.007 3.123 -2.775 1.00 97.75 190 TYR A C 1
ATOM 1523 O O . TYR A 1 190 ? -26.638 2.032 -3.219 1.00 97.75 190 TYR A O 1
ATOM 1531 N N . PRO A 1 191 ? -26.847 4.260 -3.482 1.00 95.50 191 PRO A N 1
ATOM 1532 C CA . PRO A 1 191 ? -26.472 4.240 -4.901 1.00 95.50 191 PRO A CA 1
ATOM 1533 C C . PRO A 1 191 ? -25.059 3.721 -5.193 1.00 95.50 191 PRO A C 1
ATOM 1535 O O . PRO A 1 191 ? -24.848 3.070 -6.214 1.00 95.50 191 PRO A O 1
ATOM 1538 N N . PHE A 1 192 ? -24.095 3.988 -4.309 1.00 95.69 192 PHE A N 1
ATOM 1539 C CA . PHE A 1 192 ? -22.685 3.673 -4.540 1.00 95.69 192 PHE A CA 1
ATOM 1540 C C . PHE A 1 192 ? -22.212 2.483 -3.697 1.00 95.69 192 PHE A C 1
ATOM 1542 O O . PHE A 1 192 ? -22.223 2.529 -2.472 1.00 95.69 192 PHE A O 1
ATOM 1549 N N . LYS A 1 193 ? -21.802 1.394 -4.354 1.00 94.56 193 LYS A N 1
ATOM 1550 C CA . LYS A 1 193 ? -21.583 0.092 -3.701 1.00 94.56 193 LYS A CA 1
ATOM 1551 C C . LYS A 1 193 ? -20.147 -0.176 -3.253 1.00 94.56 193 LYS A C 1
ATOM 1553 O O . LYS A 1 193 ? -19.938 -1.107 -2.489 1.00 94.56 193 LYS A O 1
ATOM 1558 N N . GLU A 1 194 ? -19.186 0.636 -3.685 1.00 94.12 194 GLU A N 1
ATOM 1559 C CA . GLU A 1 194 ? -17.753 0.341 -3.532 1.00 94.12 194 GLU A CA 1
ATOM 1560 C C . GLU A 1 194 ? -17.065 1.128 -2.405 1.00 94.12 194 GLU A C 1
ATOM 1562 O O . GLU A 1 194 ? -15.849 1.297 -2.434 1.00 94.12 194 GLU A O 1
ATOM 1567 N N . LEU A 1 195 ? -17.809 1.643 -1.418 1.00 96.00 195 LEU A N 1
ATOM 1568 C CA . LEU A 1 195 ? -17.200 2.235 -0.217 1.00 96.00 195 LEU A CA 1
ATOM 1569 C C . LEU A 1 195 ? -16.297 1.200 0.481 1.00 96.00 195 LEU A C 1
ATOM 1571 O O . LEU A 1 195 ? -16.651 0.026 0.528 1.00 96.00 195 LEU A O 1
ATOM 1575 N N . SER A 1 196 ? -15.164 1.636 1.040 1.00 94.94 196 SER A N 1
ATOM 1576 C CA . SER A 1 196 ? -14.338 0.792 1.924 1.00 94.94 196 SER A CA 1
ATOM 1577 C C . SER A 1 196 ? -15.035 0.568 3.280 1.00 94.94 196 SER A C 1
ATOM 1579 O O . SER A 1 196 ? -16.016 1.265 3.583 1.00 94.94 196 SER A O 1
ATOM 1581 N N . GLY A 1 197 ? -14.545 -0.332 4.133 1.00 94.12 197 GLY A N 1
ATOM 1582 C CA . GLY A 1 197 ? -15.070 -0.532 5.491 1.00 94.12 197 GLY A CA 1
ATOM 1583 C C . GLY A 1 197 ? -15.038 0.753 6.334 1.00 94.12 197 GLY A C 1
ATOM 1584 O O . GLY A 1 197 ? -16.035 1.147 6.958 1.00 94.12 197 GLY A O 1
ATOM 1585 N N . CYS A 1 198 ? -13.938 1.503 6.269 1.00 97.00 198 CYS A N 1
ATOM 1586 C CA . CYS A 1 198 ? -13.826 2.851 6.828 1.00 97.00 198 CYS A CA 1
ATOM 1587 C C . CYS A 1 198 ? -14.774 3.840 6.132 1.00 97.00 198 CYS A C 1
ATOM 1589 O O . CYS A 1 198 ? -15.374 4.679 6.801 1.00 97.00 198 CYS A O 1
ATOM 1591 N N . GLY A 1 199 ? -15.000 3.722 4.820 1.00 97.62 199 GLY A N 1
ATOM 1592 C CA . GLY A 1 199 ? -16.001 4.513 4.092 1.00 97.62 199 GLY A CA 1
ATOM 1593 C C . GLY A 1 199 ? -17.438 4.305 4.598 1.00 97.62 199 GLY A C 1
ATOM 1594 O O . GLY A 1 199 ? -18.173 5.276 4.795 1.00 97.62 199 GLY A O 1
ATOM 1595 N N . ILE A 1 200 ? -17.834 3.061 4.882 1.00 98.19 200 ILE A N 1
ATOM 1596 C CA . ILE A 1 200 ? -19.128 2.733 5.509 1.00 98.19 200 ILE A CA 1
ATOM 1597 C C . ILE A 1 200 ? -19.199 3.310 6.928 1.00 98.19 200 ILE A C 1
ATOM 1599 O O . ILE A 1 200 ? -20.184 3.954 7.295 1.00 98.19 200 ILE A O 1
ATOM 1603 N N . THR A 1 201 ? -18.129 3.161 7.710 1.00 98.31 201 THR A N 1
ATOM 1604 C CA . THR A 1 201 ? -18.031 3.720 9.070 1.00 98.31 201 THR A CA 1
ATOM 1605 C C . THR A 1 201 ? -18.105 5.254 9.063 1.00 98.31 201 THR A C 1
ATOM 1607 O O . THR A 1 201 ? -18.739 5.865 9.922 1.00 98.31 201 THR A O 1
ATOM 1610 N N . PHE A 1 202 ? -17.534 5.905 8.051 1.00 98.38 202 PHE A N 1
ATOM 1611 C CA . PHE A 1 202 ? -17.647 7.347 7.850 1.00 98.38 202 PHE A CA 1
ATOM 1612 C C . PHE A 1 202 ? -19.082 7.771 7.532 1.00 98.38 202 PHE A C 1
ATOM 1614 O O . PHE A 1 202 ? -19.534 8.813 8.004 1.00 98.38 202 PHE A O 1
ATOM 1621 N N . LYS A 1 203 ? -19.839 6.955 6.788 1.00 98.44 203 LYS A N 1
ATOM 1622 C CA . LYS A 1 203 ? -21.274 7.183 6.566 1.00 98.44 203 LYS A CA 1
ATOM 1623 C C . LYS A 1 203 ? -22.108 6.986 7.827 1.00 98.44 203 LYS A C 1
ATOM 1625 O O . LYS A 1 203 ? -23.060 7.738 8.024 1.00 98.44 203 LYS A O 1
ATOM 1630 N N . LEU A 1 204 ? -21.721 6.065 8.707 1.00 98.69 204 LEU A N 1
ATOM 1631 C CA . LEU A 1 204 ? -22.312 5.963 10.041 1.00 98.69 204 LEU A CA 1
ATOM 1632 C C . LEU A 1 204 ? -22.060 7.240 10.863 1.00 98.69 204 LEU A C 1
ATOM 1634 O O . LEU A 1 204 ? -23.003 7.800 11.420 1.00 98.69 204 LEU A O 1
ATOM 1638 N N . ILE A 1 205 ? -20.824 7.753 10.884 1.00 98.56 205 ILE A N 1
ATOM 1639 C CA . ILE A 1 205 ? -20.499 9.040 11.528 1.00 98.56 205 ILE A CA 1
ATOM 1640 C C . ILE A 1 205 ? -21.311 10.182 10.906 1.00 98.56 205 ILE A C 1
ATOM 1642 O O . ILE A 1 205 ? -21.861 11.005 11.633 1.00 98.56 205 ILE A O 1
ATOM 1646 N N . HIS A 1 206 ? -21.438 10.216 9.577 1.00 98.19 206 HIS A N 1
ATOM 1647 C CA . HIS A 1 206 ? -22.254 11.204 8.874 1.00 98.19 206 HIS A CA 1
ATOM 1648 C C . HIS A 1 206 ? -23.709 11.183 9.365 1.00 98.19 206 HIS A C 1
ATOM 1650 O O . HIS A 1 206 ? -24.224 12.232 9.743 1.00 98.19 206 HIS A O 1
ATOM 1656 N N . ALA A 1 207 ? -24.340 10.006 9.451 1.00 98.44 207 ALA A N 1
ATOM 1657 C CA . ALA A 1 207 ? -25.703 9.875 9.966 1.00 98.44 207 ALA A CA 1
ATOM 1658 C C . ALA A 1 207 ? -25.826 10.321 11.435 1.00 98.44 207 ALA A C 1
ATOM 1660 O O . ALA A 1 207 ? -26.764 11.035 11.790 1.00 98.44 207 ALA A O 1
ATOM 1661 N N . LEU A 1 208 ? -24.866 9.954 12.292 1.00 98.38 208 LEU A N 1
ATOM 1662 C CA . LEU A 1 208 ? -24.848 10.377 13.698 1.00 98.38 208 LEU A CA 1
ATOM 1663 C C . LEU A 1 208 ? -24.714 11.902 13.832 1.00 98.38 208 LEU A C 1
ATOM 1665 O O . LEU A 1 208 ? -25.443 12.509 14.615 1.00 98.38 208 LEU A O 1
ATOM 1669 N N . LEU A 1 209 ? -23.844 12.532 13.038 1.00 97.44 209 LEU A N 1
ATOM 1670 C CA . LEU A 1 209 ? -23.683 13.990 12.996 1.00 97.44 209 LEU A CA 1
ATOM 1671 C C . LEU A 1 209 ? -24.944 14.710 12.504 1.00 97.44 209 LEU A C 1
ATOM 1673 O O . LEU A 1 209 ? -25.202 15.829 12.941 1.00 97.44 209 LEU A O 1
ATOM 1677 N N . THR A 1 210 ? -25.747 14.085 11.640 1.00 96.56 210 THR A N 1
ATOM 1678 C CA . THR A 1 210 ? -27.053 14.625 11.232 1.00 96.56 210 THR A CA 1
ATOM 1679 C C . THR A 1 210 ? -28.075 14.588 12.374 1.00 96.56 210 THR A C 1
ATOM 1681 O O . THR A 1 210 ? -28.896 15.497 12.484 1.00 96.56 210 THR A O 1
ATOM 1684 N N . LEU A 1 211 ? -28.034 13.566 13.236 1.00 97.38 211 LEU A N 1
ATOM 1685 C CA . LEU A 1 211 ? -29.022 13.363 14.306 1.00 97.38 211 LEU A CA 1
ATOM 1686 C C . LEU A 1 211 ? -28.686 14.100 15.609 1.00 97.38 211 LEU A C 1
ATOM 1688 O O . LEU A 1 211 ? -29.593 14.586 16.283 1.00 97.38 211 LEU A O 1
ATOM 1692 N N . LEU A 1 212 ? -27.403 14.193 15.973 1.00 96.31 212 LEU A N 1
ATOM 1693 C CA . LEU A 1 212 ? -26.952 14.768 17.249 1.00 96.31 212 LEU A CA 1
ATOM 1694 C C . LEU A 1 212 ? -27.445 16.205 17.513 1.00 96.31 212 LEU A C 1
ATOM 1696 O O . LEU A 1 212 ? -27.872 16.460 18.637 1.00 96.31 212 LEU A O 1
ATOM 1700 N N . PRO A 1 213 ? -27.472 17.136 16.535 1.00 95.75 213 PRO A N 1
ATOM 1701 C CA . PRO A 1 213 ? -27.971 18.494 16.766 1.00 95.75 213 PRO A CA 1
ATOM 1702 C C . PRO A 1 213 ? -29.434 18.563 17.222 1.00 95.75 213 PRO A C 1
ATOM 1704 O O . PRO A 1 213 ? -29.815 19.520 17.892 1.00 95.75 213 PRO A O 1
ATOM 1707 N N . ALA A 1 214 ? -30.251 17.572 16.853 1.00 94.12 214 ALA A N 1
ATOM 1708 C CA . ALA A 1 214 ? -31.665 17.486 17.210 1.00 94.12 214 ALA A CA 1
ATOM 1709 C C . ALA A 1 214 ? -31.941 16.483 18.348 1.00 94.12 214 ALA A C 1
ATOM 1711 O O . ALA A 1 214 ? -33.104 16.251 18.687 1.00 94.12 214 ALA A O 1
ATOM 1712 N N . HIS A 1 215 ? -30.906 15.866 18.932 1.00 95.00 215 HIS A N 1
ATOM 1713 C CA . HIS A 1 215 ? -31.081 14.879 19.994 1.00 95.00 215 HIS A CA 1
ATOM 1714 C C . HIS A 1 215 ? -31.535 15.558 21.300 1.00 95.00 215 HIS A C 1
ATOM 1716 O O . HIS A 1 215 ? -30.969 16.581 21.682 1.00 95.00 215 HIS A O 1
ATOM 1722 N N . PRO A 1 216 ? -32.526 15.010 22.029 1.00 92.56 216 PRO A N 1
ATOM 1723 C CA . PRO A 1 216 ? -33.113 15.684 23.192 1.00 92.56 216 PRO A CA 1
ATOM 1724 C C . PRO A 1 216 ? -32.158 15.836 24.385 1.00 92.56 216 PRO A C 1
ATOM 1726 O O . PRO A 1 216 ? -32.301 16.772 25.169 1.00 92.56 216 PRO A O 1
ATOM 1729 N N . THR A 1 217 ? -31.217 14.906 24.551 1.00 93.75 217 THR A N 1
ATOM 1730 C CA . THR A 1 217 ? -30.398 14.772 25.771 1.00 93.75 217 THR A CA 1
ATOM 1731 C C . THR A 1 217 ? -28.894 14.827 25.533 1.00 93.75 217 THR A C 1
ATOM 1733 O O . THR A 1 217 ? -28.141 15.125 26.459 1.00 93.75 217 THR A O 1
ATOM 1736 N N . LEU A 1 218 ? -28.440 14.551 24.309 1.00 95.00 218 LEU A N 1
ATOM 1737 C CA . LEU A 1 218 ? -27.018 14.486 23.983 1.00 95.00 218 LEU A CA 1
ATOM 1738 C C . LEU A 1 218 ? -26.576 15.829 23.397 1.00 95.00 218 LEU A C 1
ATOM 1740 O O . LEU A 1 218 ? -27.315 16.405 22.599 1.00 95.00 218 LEU A O 1
ATOM 1744 N N . PRO A 1 219 ? -25.390 16.342 23.764 1.00 94.50 219 PRO A N 1
ATOM 1745 C CA . PRO A 1 219 ? -24.892 17.578 23.184 1.00 94.50 219 PRO A CA 1
ATOM 1746 C C . PRO A 1 219 ? -24.541 17.382 21.700 1.00 94.50 219 PRO A C 1
ATOM 1748 O O . PRO A 1 219 ? -24.172 16.268 21.305 1.00 94.50 219 PRO A O 1
ATOM 1751 N N . PRO A 1 220 ? -24.574 18.456 20.888 1.00 95.19 220 PRO A N 1
ATOM 1752 C CA . PRO A 1 220 ? -24.011 18.431 19.546 1.00 95.19 220 PRO A CA 1
ATOM 1753 C C . PRO A 1 220 ? -22.546 17.988 19.568 1.00 95.19 220 PRO A C 1
ATOM 1755 O O . PRO A 1 220 ? -21.800 18.299 20.500 1.00 95.19 220 PRO A O 1
ATOM 1758 N N . HIS A 1 221 ? -22.132 17.291 18.516 1.00 96.75 221 HIS A N 1
ATOM 1759 C CA . HIS A 1 221 ? -20.763 16.817 18.385 1.00 96.75 221 HIS A CA 1
ATOM 1760 C C . HIS A 1 221 ? -19.780 17.997 18.198 1.00 96.75 221 HIS A C 1
ATOM 1762 O O . HIS A 1 221 ? -20.089 18.923 17.445 1.00 96.75 221 HIS A O 1
ATOM 1768 N N . PRO A 1 222 ? -18.583 17.987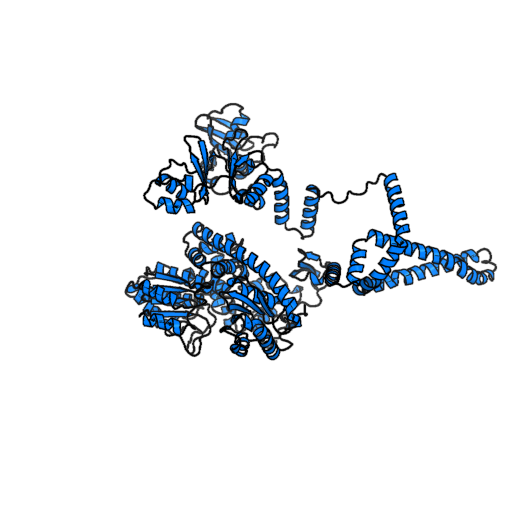 18.820 1.00 94.25 222 PRO A N 1
ATOM 1769 C CA . PRO A 1 222 ? -17.625 19.101 18.738 1.00 94.25 222 PRO A CA 1
ATOM 1770 C C . PRO A 1 222 ? -16.872 19.207 17.401 1.00 94.25 222 PRO A C 1
ATOM 1772 O O . PRO A 1 222 ? -16.169 20.189 17.164 1.00 94.25 222 PRO A O 1
ATOM 1775 N N . HIS A 1 223 ? -16.962 18.188 16.549 1.00 93.56 223 HIS A N 1
ATOM 1776 C CA . HIS A 1 223 ? -16.261 18.115 15.264 1.00 93.56 223 HIS A CA 1
ATOM 1777 C C . HIS A 1 223 ? -17.229 17.934 14.102 1.00 93.56 223 HIS A C 1
ATOM 1779 O O . HIS A 1 223 ? -18.250 17.259 14.239 1.00 93.56 223 HIS A O 1
ATOM 1785 N N . GLU A 1 224 ? -16.856 18.490 12.953 1.00 93.50 224 GLU A N 1
ATOM 1786 C CA . GLU A 1 224 ? -17.563 18.321 11.688 1.00 93.50 224 GLU A CA 1
ATOM 1787 C C . GLU A 1 224 ? -17.123 17.037 10.972 1.00 93.50 224 GLU A C 1
ATOM 1789 O O . GLU A 1 224 ? -16.086 16.442 11.271 1.00 93.50 224 GLU A O 1
ATOM 1794 N N . LEU A 1 225 ? -17.882 16.632 9.952 1.00 93.94 225 LEU A N 1
ATOM 1795 C CA . LEU A 1 225 ? -17.586 15.435 9.163 1.00 93.94 225 LEU A CA 1
ATOM 1796 C C . LEU A 1 225 ? -16.191 15.491 8.501 1.00 93.94 225 LEU A C 1
ATOM 1798 O O . LEU A 1 225 ? -15.487 14.484 8.420 1.00 93.94 225 LEU A O 1
ATOM 1802 N N . SER A 1 226 ? -15.758 16.684 8.080 1.00 92.06 226 SER A N 1
ATOM 1803 C CA . SER A 1 226 ? -14.455 16.935 7.448 1.00 92.06 226 SER A CA 1
ATOM 1804 C C . SER A 1 226 ? -13.259 16.591 8.350 1.00 92.06 226 SER A C 1
ATOM 1806 O O . SER A 1 226 ? -12.173 16.271 7.849 1.00 92.06 226 SER A O 1
ATOM 1808 N N . THR A 1 227 ? -13.440 16.585 9.676 1.00 91.62 227 THR A N 1
ATOM 1809 C CA . THR A 1 227 ? -12.403 16.220 10.651 1.00 91.62 227 THR A CA 1
ATOM 1810 C C . THR A 1 227 ? -11.913 14.787 10.446 1.00 91.62 227 THR A C 1
ATOM 1812 O O . THR A 1 227 ? -10.717 14.540 10.576 1.00 91.62 227 THR A O 1
ATOM 1815 N N . TYR A 1 228 ? -12.790 13.875 10.024 1.00 93.62 228 TYR A N 1
ATOM 1816 C CA . TYR A 1 228 ? -12.493 12.444 9.898 1.00 93.62 228 TYR A CA 1
ATOM 1817 C C . TYR A 1 228 ? -11.960 12.022 8.522 1.00 93.62 228 TYR A C 1
ATOM 1819 O O . TYR A 1 228 ? -11.632 10.858 8.303 1.00 93.62 228 TYR A O 1
ATOM 1827 N N . LEU A 1 229 ? -11.847 12.962 7.584 1.00 93.31 229 LEU A N 1
ATOM 1828 C CA . LEU A 1 229 ? -11.552 12.662 6.184 1.00 93.31 229 LEU A CA 1
ATOM 1829 C C . LEU A 1 229 ? -10.164 12.036 5.955 1.00 93.31 229 LEU A C 1
ATOM 1831 O O . LEU A 1 229 ? -9.990 11.258 5.017 1.00 93.31 229 LEU A O 1
ATOM 1835 N N . ASP A 1 230 ? -9.183 12.337 6.809 1.00 92.12 230 ASP A N 1
ATOM 1836 C CA . ASP A 1 230 ? -7.818 11.804 6.686 1.00 92.12 230 ASP A CA 1
ATOM 1837 C C . ASP A 1 230 ? -7.788 10.280 6.875 1.00 92.12 230 ASP A C 1
ATOM 1839 O O . ASP A 1 230 ? -7.086 9.578 6.145 1.00 92.12 230 ASP A O 1
ATOM 1843 N N . PHE A 1 231 ? -8.609 9.767 7.800 1.00 95.25 231 PHE A N 1
ATOM 1844 C CA . PHE A 1 231 ? -8.784 8.335 8.042 1.00 95.25 231 PHE A CA 1
ATOM 1845 C C . PHE A 1 231 ? -9.362 7.648 6.800 1.00 95.25 231 PHE A C 1
ATOM 1847 O O . PHE A 1 231 ? -8.763 6.727 6.250 1.00 95.25 231 PHE A O 1
ATOM 1854 N N . VAL A 1 232 ? -10.477 8.158 6.276 1.00 95.31 232 VAL A N 1
ATOM 1855 C CA . VAL A 1 232 ? -11.121 7.586 5.082 1.00 95.31 232 VAL A CA 1
ATOM 1856 C C . VAL A 1 232 ? -10.192 7.604 3.874 1.00 95.31 232 VAL A C 1
ATOM 1858 O O . VAL A 1 232 ? -10.156 6.645 3.110 1.00 95.31 232 VAL A O 1
ATOM 1861 N N . THR A 1 233 ? -9.403 8.665 3.716 1.00 95.06 233 THR A N 1
ATOM 1862 C CA . THR A 1 233 ? -8.434 8.799 2.617 1.00 95.06 233 THR A CA 1
ATOM 1863 C C . THR A 1 233 ? -7.364 7.716 2.678 1.00 95.06 233 THR A C 1
ATOM 1865 O O . THR A 1 233 ? -7.048 7.097 1.663 1.00 95.06 233 THR A O 1
ATOM 1868 N N . LEU A 1 234 ? -6.809 7.471 3.866 1.00 94.94 234 LEU A N 1
ATOM 1869 C CA . LEU A 1 234 ? -5.797 6.443 4.074 1.00 94.94 234 LEU A CA 1
ATOM 1870 C C . LEU A 1 234 ? -6.358 5.041 3.808 1.00 94.94 234 LEU A C 1
ATOM 1872 O O . LEU A 1 234 ? -5.741 4.274 3.069 1.00 94.94 234 LEU A O 1
ATOM 1876 N N . ALA A 1 235 ? -7.534 4.746 4.359 1.00 95.00 235 ALA A N 1
ATOM 1877 C CA . ALA A 1 235 ? -8.213 3.466 4.214 1.00 95.00 235 ALA A CA 1
ATOM 1878 C C . ALA A 1 235 ? -8.620 3.173 2.762 1.00 95.00 235 ALA A C 1
ATOM 1880 O O . ALA A 1 235 ? -8.191 2.177 2.190 1.00 95.00 235 ALA A O 1
ATOM 1881 N N . THR A 1 236 ? -9.330 4.105 2.117 1.00 94.56 236 THR A N 1
ATOM 1882 C CA . THR A 1 236 ? -9.783 3.981 0.717 1.00 94.56 236 THR A CA 1
ATOM 1883 C C . THR A 1 236 ? -8.605 3.743 -0.233 1.00 94.56 236 THR A C 1
ATOM 1885 O O . THR A 1 236 ? -8.709 2.982 -1.192 1.00 94.56 236 THR A O 1
ATOM 1888 N N . ALA A 1 237 ? -7.459 4.389 0.013 1.00 93.75 237 ALA A N 1
ATOM 1889 C CA . ALA A 1 237 ? -6.258 4.155 -0.781 1.00 93.75 237 ALA A CA 1
ATOM 1890 C C . ALA A 1 237 ? -5.676 2.762 -0.510 1.00 93.75 237 ALA A C 1
ATOM 1892 O O . ALA A 1 237 ? -5.343 2.049 -1.454 1.00 93.75 237 ALA A O 1
ATOM 1893 N N . ALA A 1 238 ? -5.536 2.387 0.763 1.00 91.25 238 ALA A N 1
ATOM 1894 C CA . ALA A 1 238 ? -4.893 1.145 1.179 1.00 91.25 238 ALA A CA 1
ATOM 1895 C C . ALA A 1 238 ? -5.671 -0.116 0.785 1.00 91.25 238 ALA A C 1
ATOM 1897 O O . ALA A 1 238 ? -5.033 -1.120 0.466 1.00 91.25 238 ALA A O 1
ATOM 1898 N N . ASP A 1 239 ? -7.000 -0.041 0.771 1.00 88.19 239 ASP A N 1
ATOM 1899 C CA . ASP A 1 239 ? -7.887 -1.146 0.402 1.00 88.19 239 ASP A CA 1
ATOM 1900 C C . ASP A 1 239 ? -8.048 -1.309 -1.126 1.00 88.19 239 ASP A C 1
ATOM 1902 O O . ASP A 1 239 ? -8.534 -2.315 -1.631 1.00 88.19 239 ASP A O 1
ATOM 1906 N N . ILE A 1 240 ? -7.536 -0.349 -1.912 1.00 86.06 240 ILE A N 1
ATOM 1907 C CA . ILE A 1 240 ? -7.507 -0.425 -3.385 1.00 86.06 240 ILE A CA 1
ATOM 1908 C C . ILE A 1 240 ? -8.937 -0.587 -3.954 1.00 86.06 240 ILE A C 1
ATOM 1910 O O . ILE A 1 240 ? -9.169 -1.286 -4.941 1.00 86.06 240 ILE A O 1
ATOM 1914 N N . VAL A 1 241 ? -9.909 0.104 -3.349 1.00 89.38 241 VAL A N 1
ATOM 1915 C CA . VAL A 1 241 ? -11.284 0.183 -3.863 1.00 89.38 241 VAL A CA 1
ATOM 1916 C C . VAL A 1 241 ? -11.378 1.068 -5.108 1.00 89.38 241 VAL A C 1
ATOM 1918 O O . VAL A 1 241 ? -10.488 1.872 -5.416 1.00 89.38 241 VAL A O 1
ATOM 1921 N N . ASP A 1 242 ? -12.489 0.945 -5.833 1.00 91.50 242 ASP A N 1
ATOM 1922 C CA . ASP A 1 242 ? -12.763 1.744 -7.024 1.00 91.50 242 ASP A CA 1
ATOM 1923 C C . ASP A 1 242 ? -12.771 3.248 -6.685 1.00 91.50 242 ASP A C 1
ATOM 1925 O O . ASP A 1 242 ? -13.620 3.737 -5.935 1.00 91.50 242 ASP A O 1
ATOM 1929 N N . LEU A 1 243 ? -11.852 4.017 -7.286 1.00 92.75 243 LEU A N 1
ATOM 1930 C CA . LEU A 1 243 ? -11.784 5.479 -7.147 1.00 92.75 243 LEU A CA 1
ATOM 1931 C C . LEU A 1 243 ? -12.710 6.168 -8.150 1.00 92.75 243 LEU A C 1
ATOM 1933 O O . LEU A 1 243 ? -12.294 6.958 -9.007 1.00 92.75 243 LEU A O 1
ATOM 1937 N N . THR A 1 244 ? -13.993 5.862 -8.012 1.00 92.25 244 THR A N 1
ATOM 1938 C CA . THR A 1 244 ? -15.098 6.492 -8.736 1.00 92.25 244 THR A CA 1
ATOM 1939 C C . THR A 1 244 ? -16.078 7.111 -7.745 1.00 92.25 244 THR A C 1
ATOM 1941 O O . THR A 1 244 ? -16.003 6.844 -6.547 1.00 92.25 244 THR A O 1
ATOM 1944 N N . ASP A 1 245 ? -16.945 7.990 -8.247 1.00 93.38 245 ASP A N 1
ATOM 1945 C CA . ASP A 1 245 ? -18.052 8.576 -7.488 1.00 93.38 245 ASP A CA 1
ATOM 1946 C C . ASP A 1 245 ? -17.650 9.076 -6.072 1.00 93.38 245 ASP A C 1
ATOM 1948 O O . ASP A 1 245 ? -16.735 9.898 -5.958 1.00 93.38 245 ASP A O 1
ATOM 1952 N N . GLU A 1 246 ? -18.280 8.597 -4.993 1.00 95.25 246 GLU A N 1
ATOM 1953 C CA . GLU A 1 246 ? -18.036 9.088 -3.632 1.00 95.25 246 GLU A CA 1
ATOM 1954 C C . GLU A 1 246 ? -16.627 8.809 -3.120 1.00 95.25 246 GLU A C 1
ATOM 1956 O O . GLU A 1 246 ? -16.027 9.703 -2.525 1.00 95.25 246 GLU A O 1
ATOM 1961 N N . ASN A 1 247 ? -16.056 7.630 -3.394 1.00 95.88 247 ASN A N 1
ATOM 1962 C CA . ASN A 1 247 ? -14.665 7.345 -3.024 1.00 95.88 247 ASN A CA 1
ATOM 1963 C C . ASN A 1 247 ? -13.718 8.363 -3.655 1.00 95.88 247 ASN A C 1
ATOM 1965 O O . ASN A 1 247 ? -12.784 8.836 -3.009 1.00 95.88 247 ASN A O 1
ATOM 1969 N N . ARG A 1 248 ? -13.969 8.749 -4.913 1.00 94.94 248 ARG A N 1
ATOM 1970 C CA . ARG A 1 248 ? -13.178 9.783 -5.584 1.00 94.94 248 ARG A CA 1
ATOM 1971 C C . ARG A 1 248 ? -13.359 11.150 -4.928 1.00 94.94 248 ARG A C 1
ATOM 1973 O O . ARG A 1 248 ? -12.364 11.854 -4.761 1.00 94.94 248 ARG A O 1
ATOM 1980 N N . ILE A 1 249 ? -14.590 11.527 -4.573 1.00 95.44 249 ILE A N 1
ATOM 1981 C CA . ILE A 1 249 ? -14.881 12.792 -3.880 1.00 95.44 249 ILE A CA 1
ATOM 1982 C C . ILE A 1 249 ? -14.118 12.843 -2.553 1.00 95.44 249 ILE A C 1
ATOM 1984 O O . ILE A 1 249 ? -13.329 13.764 -2.336 1.00 95.44 249 ILE A O 1
ATOM 1988 N N . LEU A 1 250 ? -14.285 11.818 -1.714 1.00 96.25 250 LEU A N 1
ATOM 1989 C CA . LEU A 1 250 ? -13.646 11.709 -0.402 1.00 96.25 250 LEU A CA 1
ATOM 1990 C C . LEU A 1 250 ? -12.117 11.725 -0.524 1.00 96.25 250 LEU A C 1
ATOM 1992 O O . LEU A 1 250 ? -11.454 12.510 0.152 1.00 96.25 250 LEU A O 1
ATOM 1996 N N . MET A 1 251 ? -11.561 10.947 -1.457 1.00 95.38 251 MET A N 1
ATOM 1997 C CA . MET A 1 251 ? -10.122 10.899 -1.729 1.00 95.38 251 MET A CA 1
ATOM 1998 C C . MET A 1 251 ? -9.569 12.256 -2.183 1.00 95.38 251 MET A C 1
ATOM 2000 O O . MET A 1 251 ? -8.524 12.698 -1.706 1.00 95.38 251 MET A O 1
ATOM 2004 N N . ALA A 1 252 ? -10.247 12.938 -3.111 1.00 94.50 252 ALA A N 1
ATOM 2005 C CA . ALA A 1 252 ? -9.785 14.219 -3.644 1.00 94.50 252 ALA A CA 1
ATOM 2006 C C . ALA A 1 252 ? -9.780 15.307 -2.563 1.00 94.50 252 ALA A C 1
ATOM 2008 O O . ALA A 1 252 ? -8.803 16.050 -2.425 1.00 94.50 252 ALA A O 1
ATOM 2009 N N . MET A 1 253 ? -10.853 15.371 -1.776 1.00 93.56 253 MET A N 1
ATOM 2010 C CA . MET A 1 253 ? -10.986 16.324 -0.678 1.00 93.56 253 MET A CA 1
ATOM 2011 C C . MET A 1 253 ? -9.984 16.024 0.442 1.00 93.56 253 MET A C 1
ATOM 2013 O O . MET A 1 253 ? -9.346 16.943 0.954 1.00 93.56 253 MET A O 1
ATOM 2017 N N . GLY A 1 254 ? -9.770 14.751 0.772 1.00 93.69 254 GLY A N 1
ATOM 2018 C CA . GLY A 1 254 ? -8.856 14.347 1.833 1.00 93.69 254 GLY A CA 1
ATOM 2019 C C . GLY A 1 254 ? -7.387 14.528 1.479 1.00 93.69 254 GLY A C 1
ATOM 2020 O O . GLY A 1 254 ? -6.634 15.096 2.264 1.00 93.69 254 GLY A O 1
ATOM 2021 N N . ILE A 1 255 ? -6.975 14.196 0.251 1.00 92.56 255 ILE A N 1
ATOM 2022 C CA . ILE A 1 255 ? -5.629 14.539 -0.238 1.00 92.56 255 ILE A CA 1
ATOM 2023 C C . ILE A 1 255 ? -5.418 16.058 -0.228 1.00 92.56 255 ILE A C 1
ATOM 2025 O O . ILE A 1 255 ? -4.323 16.523 0.097 1.00 92.56 255 ILE A O 1
ATOM 2029 N N . SER A 1 256 ? -6.440 16.842 -0.587 1.00 91.00 256 SER A N 1
ATOM 2030 C CA . SER A 1 256 ? -6.359 18.302 -0.510 1.00 91.00 256 SER A CA 1
ATOM 2031 C C . SER A 1 256 ? -6.165 18.775 0.932 1.00 91.00 256 SER A C 1
ATOM 2033 O O . SER A 1 256 ? -5.297 19.613 1.169 1.00 91.00 256 SER A O 1
ATOM 2035 N N . LYS A 1 257 ? -6.905 18.208 1.893 1.00 90.94 257 LYS A N 1
ATOM 2036 C CA . LYS A 1 257 ? -6.764 18.505 3.325 1.00 90.94 257 LYS A CA 1
ATOM 2037 C C . LYS A 1 257 ? -5.350 18.191 3.829 1.00 90.94 257 LYS A C 1
ATOM 2039 O O . LYS A 1 257 ? -4.678 19.084 4.339 1.00 90.94 257 LYS A O 1
ATOM 2044 N N . ILE A 1 258 ? -4.837 16.990 3.545 1.00 90.62 258 ILE A N 1
ATOM 2045 C CA . ILE A 1 258 ? -3.482 16.550 3.933 1.00 90.62 258 ILE A CA 1
ATOM 2046 C C . ILE A 1 258 ? -2.372 17.455 3.344 1.00 90.62 258 ILE A C 1
ATOM 2048 O O . ILE A 1 258 ? -1.264 17.581 3.879 1.00 90.62 258 ILE A O 1
ATOM 2052 N N . LYS A 1 259 ? -2.628 18.115 2.212 1.00 88.62 259 LYS A N 1
ATOM 2053 C CA . LYS A 1 259 ? -1.668 19.041 1.589 1.00 88.62 259 LYS A CA 1
ATOM 2054 C C . LYS A 1 259 ? -1.609 20.413 2.262 1.00 88.62 259 LYS A C 1
ATOM 2056 O O . LYS A 1 259 ? -0.600 21.101 2.108 1.00 88.62 259 LYS A O 1
ATOM 2061 N N . GLN A 1 260 ? -2.646 20.824 2.992 1.00 80.75 260 GLN A N 1
ATOM 2062 C CA . GLN A 1 260 ? -2.825 22.201 3.477 1.00 80.75 260 GLN A CA 1
ATOM 2063 C C . GLN A 1 260 ? -2.171 22.498 4.846 1.00 80.75 260 GLN A C 1
ATOM 2065 O O . GLN A 1 260 ? -2.337 23.594 5.367 1.00 80.75 260 GLN A O 1
ATOM 2070 N N . LYS A 1 261 ? -1.331 21.592 5.378 1.00 62.69 261 LYS A N 1
ATOM 2071 C CA . LYS A 1 261 ? -0.572 21.705 6.652 1.00 62.69 261 LYS A CA 1
ATOM 2072 C C . LYS A 1 261 ? -1.397 21.634 7.951 1.00 62.69 261 LYS A C 1
ATOM 2074 O O . LYS A 1 261 ? -0.794 21.669 9.020 1.00 62.69 261 LYS A O 1
ATOM 2079 N N . GLU A 1 262 ? -2.709 21.426 7.891 1.00 62.66 262 GLU A N 1
ATOM 2080 C CA . GLU A 1 262 ? -3.557 21.076 9.049 1.00 62.66 262 GLU A CA 1
ATOM 2081 C C . GLU A 1 262 ? -3.599 19.554 9.265 1.00 62.66 262 GLU A C 1
ATOM 2083 O O . GLU A 1 262 ? -4.654 18.928 9.349 1.00 62.66 262 GLU A O 1
ATOM 2088 N N . ASN A 1 263 ? -2.426 18.926 9.278 1.00 64.38 263 ASN A N 1
ATOM 2089 C CA . ASN A 1 263 ? -2.338 17.472 9.242 1.00 64.38 263 ASN A CA 1
ATOM 2090 C C . ASN A 1 263 ? -2.408 16.902 10.650 1.00 64.38 263 ASN A C 1
ATOM 2092 O O . ASN A 1 263 ? -1.704 17.375 11.546 1.00 64.38 263 ASN A O 1
ATOM 2096 N N . LEU A 1 264 ? -3.198 15.839 10.822 1.00 78.06 264 LEU A N 1
ATOM 2097 C CA . LEU A 1 264 ? -3.186 15.067 12.057 1.00 78.06 264 LEU A CA 1
ATOM 2098 C C . LEU A 1 264 ? -1.747 14.610 12.369 1.00 78.06 264 LEU A C 1
ATOM 2100 O O . LEU A 1 264 ? -1.000 14.268 11.439 1.00 78.06 264 LEU A O 1
ATOM 2104 N N . PRO A 1 265 ? -1.344 14.586 13.654 1.00 89.50 265 PRO A N 1
ATOM 2105 C CA . PRO A 1 265 ? 0.010 14.223 14.072 1.00 89.50 265 PRO A CA 1
ATOM 2106 C C . PRO A 1 265 ? 0.553 12.957 13.401 1.00 89.50 265 PRO A C 1
ATOM 2108 O O . PRO A 1 265 ? 1.704 12.923 12.963 1.00 89.50 265 PRO A O 1
ATOM 2111 N N . PHE A 1 266 ? -0.310 11.953 13.239 1.00 92.81 266 PHE A N 1
ATOM 2112 C CA . PHE A 1 266 ? 0.040 10.667 12.653 1.00 92.81 266 PHE A CA 1
ATOM 2113 C C . PHE A 1 266 ? 0.363 10.723 11.155 1.00 92.81 266 PHE A C 1
ATOM 2115 O O . PHE A 1 266 ? 1.289 10.048 10.706 1.00 92.81 266 PHE A O 1
ATOM 2122 N N . ILE A 1 267 ? -0.335 11.557 10.374 1.00 92.81 267 ILE A N 1
ATOM 2123 C CA . ILE A 1 267 ? -0.059 11.722 8.938 1.00 92.81 267 ILE A CA 1
ATOM 2124 C C . ILE A 1 267 ? 1.324 12.337 8.746 1.00 92.81 267 ILE A C 1
ATOM 2126 O O . ILE A 1 267 ? 2.094 11.893 7.893 1.00 92.81 267 ILE A O 1
ATOM 2130 N N . LYS A 1 268 ? 1.660 13.337 9.567 1.00 91.50 268 LYS A N 1
ATOM 2131 C CA . LYS A 1 268 ? 2.985 13.958 9.544 1.00 91.50 268 LYS A CA 1
ATOM 2132 C C . LYS A 1 268 ? 4.073 12.958 9.948 1.00 91.50 268 LYS A C 1
ATOM 2134 O O . LYS A 1 268 ? 5.053 12.816 9.226 1.00 91.50 268 LYS A O 1
ATOM 2139 N N . ALA A 1 269 ? 3.870 12.208 11.031 1.00 94.44 269 ALA A N 1
ATOM 2140 C CA . ALA A 1 269 ? 4.812 11.180 11.476 1.00 94.44 269 ALA A CA 1
ATOM 2141 C C . ALA A 1 269 ? 5.056 10.090 10.408 1.00 94.44 269 ALA A C 1
ATOM 2143 O O . ALA A 1 269 ? 6.202 9.710 10.149 1.00 94.44 269 ALA A O 1
ATOM 2144 N N . LEU A 1 270 ? 4.004 9.621 9.726 1.00 93.75 270 LEU A N 1
ATOM 2145 C CA . LEU A 1 270 ? 4.129 8.687 8.599 1.00 93.75 270 LEU A CA 1
ATOM 2146 C C . LEU A 1 270 ? 4.879 9.304 7.417 1.00 93.75 270 LEU A C 1
ATOM 2148 O O . LEU A 1 270 ? 5.698 8.632 6.788 1.00 93.75 270 LEU A O 1
ATOM 2152 N N . ALA A 1 271 ? 4.624 10.574 7.105 1.00 92.62 271 ALA A N 1
ATOM 2153 C CA . ALA A 1 271 ? 5.312 11.275 6.031 1.00 92.62 271 ALA A CA 1
ATOM 2154 C C . ALA A 1 271 ? 6.814 11.401 6.300 1.00 92.62 271 ALA A C 1
ATOM 2156 O O . ALA A 1 271 ? 7.616 11.032 5.440 1.00 92.62 271 ALA A O 1
ATOM 2157 N N . ASP A 1 272 ? 7.190 11.822 7.505 1.00 92.25 272 ASP A N 1
ATOM 2158 C CA . ASP A 1 272 ? 8.584 12.048 7.888 1.00 92.25 272 ASP A CA 1
ATOM 2159 C C . ASP A 1 272 ? 9.366 10.722 7.935 1.00 92.25 272 ASP A C 1
ATOM 2161 O O . ASP A 1 272 ? 10.421 10.588 7.309 1.00 92.25 272 ASP A O 1
ATOM 2165 N N . THR A 1 273 ? 8.799 9.676 8.547 1.00 92.00 273 THR A N 1
ATOM 2166 C CA . THR A 1 273 ? 9.418 8.331 8.601 1.00 92.00 273 THR A CA 1
ATOM 2167 C C . THR A 1 273 ? 9.475 7.612 7.246 1.00 92.00 273 THR A C 1
ATOM 2169 O O . THR A 1 273 ? 10.250 6.668 7.056 1.00 92.00 273 THR A O 1
ATOM 2172 N N . SER A 1 274 ? 8.674 8.045 6.269 1.00 89.31 274 SER A N 1
ATOM 2173 C CA . SER A 1 274 ? 8.688 7.517 4.899 1.00 89.31 274 SER A CA 1
ATOM 2174 C C . SER A 1 274 ? 9.371 8.423 3.875 1.00 89.31 274 SER A C 1
ATOM 2176 O O . SER A 1 274 ? 9.440 8.056 2.692 1.00 89.31 274 SER A O 1
ATOM 2178 N N . GLN A 1 275 ? 9.899 9.567 4.322 1.00 89.94 275 GLN A N 1
ATOM 2179 C CA . GLN A 1 275 ? 10.509 10.599 3.481 1.00 89.94 275 GLN A CA 1
ATOM 2180 C C . GLN A 1 275 ? 9.570 11.026 2.340 1.00 89.94 275 GLN A C 1
ATOM 2182 O O . GLN A 1 275 ? 9.968 11.135 1.175 1.00 89.94 275 GLN A O 1
ATOM 2187 N N . THR A 1 276 ? 8.287 11.188 2.662 1.00 90.38 276 THR A N 1
ATOM 2188 C CA . THR A 1 276 ? 7.233 11.545 1.712 1.00 90.38 276 THR A CA 1
ATOM 2189 C C . THR A 1 276 ? 6.926 13.028 1.825 1.00 90.38 276 THR A C 1
ATOM 2191 O O . THR A 1 276 ? 6.526 13.516 2.877 1.00 90.38 276 THR A O 1
ATOM 2194 N N . ASN A 1 277 ? 7.064 13.761 0.721 1.00 89.75 277 ASN A N 1
ATOM 2195 C CA . ASN A 1 277 ? 6.671 15.163 0.687 1.00 89.75 277 ASN A CA 1
ATOM 2196 C C . ASN A 1 277 ? 5.142 15.281 0.582 1.00 89.75 277 ASN A C 1
ATOM 2198 O O . ASN A 1 277 ? 4.561 15.024 -0.475 1.00 89.75 277 ASN A O 1
ATOM 2202 N N . LEU A 1 278 ? 4.504 15.730 1.665 1.00 89.50 278 LEU A N 1
ATOM 2203 C CA . LEU A 1 278 ? 3.049 15.879 1.735 1.00 89.50 278 LEU A CA 1
ATOM 2204 C C . LEU A 1 278 ? 2.484 16.845 0.688 1.00 89.50 278 LEU A C 1
ATOM 2206 O O . LEU A 1 278 ? 1.395 16.608 0.177 1.00 89.50 278 LEU A O 1
ATOM 2210 N N . THR A 1 279 ? 3.227 17.880 0.283 1.00 88.31 279 THR A N 1
ATOM 2211 C CA . THR A 1 279 ? 2.746 18.851 -0.724 1.00 88.31 279 THR A CA 1
ATOM 2212 C C . THR A 1 279 ? 2.524 18.219 -2.101 1.00 88.31 279 THR A C 1
ATOM 2214 O O . THR A 1 279 ? 1.671 18.666 -2.870 1.00 88.31 279 THR A O 1
ATOM 2217 N N . SER A 1 280 ? 3.242 17.136 -2.398 1.00 87.44 280 SER A N 1
ATOM 2218 C CA . SER A 1 280 ? 3.127 16.363 -3.634 1.00 87.44 280 SER A CA 1
ATOM 2219 C C . SER A 1 280 ? 2.445 15.009 -3.438 1.00 87.44 280 SER A C 1
ATOM 2221 O O . SER A 1 280 ? 2.515 14.189 -4.347 1.00 87.44 280 SER A O 1
ATOM 2223 N N . LEU A 1 281 ? 1.787 14.773 -2.294 1.00 90.31 281 LEU A N 1
ATOM 2224 C CA . LEU A 1 281 ? 1.196 13.476 -1.962 1.00 90.31 281 LEU A CA 1
ATOM 2225 C C . LEU A 1 281 ? 0.242 12.986 -3.061 1.00 90.31 281 LEU A C 1
ATOM 2227 O O . LEU A 1 281 ? -0.649 13.723 -3.508 1.00 90.31 281 LEU A O 1
ATOM 2231 N N . SER A 1 282 ? 0.431 11.740 -3.477 1.00 90.00 282 SER A N 1
ATOM 2232 C CA . SER A 1 282 ? -0.431 11.016 -4.411 1.00 90.00 282 SER A CA 1
ATOM 2233 C C . SER A 1 282 ? -1.039 9.775 -3.752 1.00 90.00 282 SER A C 1
ATOM 2235 O O . SER A 1 282 ? -0.554 9.316 -2.719 1.00 90.00 282 SER A O 1
ATOM 2237 N N . VAL A 1 283 ? -2.073 9.193 -4.371 1.00 91.44 283 VAL A N 1
ATOM 2238 C CA . VAL A 1 283 ? -2.632 7.894 -3.943 1.00 91.44 283 VAL A CA 1
ATOM 2239 C C . VAL A 1 283 ? -1.535 6.827 -3.919 1.00 91.44 283 VAL A C 1
ATOM 2241 O O . VAL A 1 283 ? -1.415 6.080 -2.954 1.00 91.44 283 VAL A O 1
ATOM 2244 N N . THR A 1 284 ? -0.672 6.817 -4.937 1.00 88.00 284 THR A N 1
ATOM 2245 C CA . THR A 1 284 ? 0.492 5.928 -5.037 1.00 88.00 284 THR A CA 1
ATOM 2246 C C . THR A 1 284 ? 1.412 6.050 -3.820 1.00 88.00 284 THR A C 1
ATOM 2248 O O . THR A 1 284 ? 1.854 5.037 -3.284 1.00 88.00 284 THR A O 1
ATOM 2251 N N . ASP A 1 285 ? 1.683 7.261 -3.327 1.00 89.69 285 ASP A N 1
ATOM 2252 C CA . ASP A 1 285 ? 2.498 7.428 -2.118 1.00 89.69 285 ASP A CA 1
ATOM 2253 C C . ASP A 1 285 ? 1.822 6.808 -0.889 1.00 89.69 285 ASP A C 1
ATOM 2255 O O . ASP A 1 285 ? 2.483 6.125 -0.108 1.00 89.69 285 ASP A O 1
ATOM 2259 N N . ILE A 1 286 ? 0.507 6.976 -0.735 1.00 93.00 286 ILE A N 1
ATOM 2260 C CA . ILE A 1 286 ? -0.238 6.366 0.374 1.00 93.00 286 ILE A CA 1
ATOM 2261 C C . ILE A 1 286 ? -0.156 4.833 0.281 1.00 93.00 286 ILE A C 1
ATOM 2263 O O . ILE A 1 286 ? 0.261 4.182 1.241 1.00 93.00 286 ILE A O 1
ATOM 2267 N N . VAL A 1 287 ? -0.451 4.266 -0.891 1.00 89.81 287 VAL A N 1
ATOM 2268 C CA . VAL A 1 287 ? -0.466 2.813 -1.145 1.00 89.81 287 VAL A CA 1
ATOM 2269 C C . VAL A 1 287 ? 0.908 2.168 -0.966 1.00 89.81 287 VAL A C 1
ATOM 2271 O O . VAL A 1 287 ? 1.010 1.079 -0.406 1.00 89.81 287 VAL A O 1
ATOM 2274 N N . PHE A 1 288 ? 1.982 2.813 -1.427 1.00 84.94 288 PHE A N 1
ATOM 2275 C CA . PHE A 1 288 ? 3.319 2.207 -1.437 1.00 84.94 288 PHE A CA 1
ATOM 2276 C C . PHE A 1 288 ? 4.221 2.651 -0.283 1.00 84.94 288 PHE A C 1
ATOM 2278 O O . PHE A 1 288 ? 5.255 2.021 -0.046 1.00 84.94 288 PHE A O 1
ATOM 2285 N N . ARG A 1 289 ? 3.867 3.713 0.450 1.00 90.25 289 ARG A N 1
ATOM 2286 C CA . ARG A 1 289 ? 4.708 4.254 1.532 1.00 90.25 289 ARG A CA 1
ATOM 2287 C C . ARG A 1 289 ? 4.004 4.209 2.882 1.00 90.25 289 ARG A C 1
ATOM 2289 O O . ARG A 1 289 ? 4.645 3.787 3.845 1.00 90.25 289 ARG A O 1
ATOM 2296 N N . PHE A 1 290 ? 2.729 4.583 2.972 1.00 93.38 290 PHE A N 1
ATOM 2297 C CA . PHE A 1 290 ? 2.015 4.621 4.257 1.00 93.38 290 PHE A CA 1
ATOM 2298 C C . PHE A 1 290 ? 1.394 3.263 4.589 1.00 93.38 290 PHE A C 1
ATOM 2300 O O . PHE A 1 290 ? 1.758 2.655 5.596 1.00 93.38 290 PHE A O 1
ATOM 2307 N N . ALA A 1 291 ? 0.543 2.738 3.706 1.00 92.56 291 ALA A N 1
ATOM 2308 C CA . ALA A 1 291 ? -0.175 1.485 3.927 1.00 92.56 291 ALA A CA 1
ATOM 2309 C C . ALA A 1 291 ? 0.740 0.290 4.272 1.00 92.56 291 ALA A C 1
ATOM 2311 O O . ALA A 1 291 ? 0.421 -0.449 5.203 1.00 92.56 291 ALA A O 1
ATOM 2312 N N . PRO A 1 292 ? 1.920 0.096 3.638 1.00 89.12 292 PRO A N 1
ATOM 2313 C CA . PRO A 1 292 ? 2.787 -1.036 3.954 1.00 89.12 292 PRO A CA 1
ATOM 2314 C C . PRO A 1 292 ? 3.394 -0.973 5.356 1.00 89.12 292 PRO A C 1
ATOM 2316 O O . PRO A 1 292 ? 3.734 -2.027 5.888 1.00 89.12 292 PRO A O 1
ATOM 2319 N N . ARG A 1 293 ? 3.537 0.228 5.940 1.00 92.12 293 ARG A N 1
ATOM 2320 C CA . ARG A 1 293 ? 4.024 0.421 7.315 1.00 92.12 293 ARG A CA 1
ATOM 2321 C C . ARG A 1 293 ? 2.978 0.011 8.334 1.00 92.12 293 ARG A C 1
ATOM 2323 O O . ARG A 1 293 ? 3.280 -0.756 9.236 1.00 92.12 293 ARG A O 1
ATOM 2330 N N . ILE A 1 294 ? 1.748 0.456 8.125 1.00 91.81 294 ILE A N 1
ATOM 2331 C CA . ILE A 1 294 ? 0.605 0.117 8.975 1.00 91.81 294 ILE A CA 1
ATOM 2332 C C . ILE A 1 294 ? 0.342 -1.392 8.912 1.00 91.81 294 ILE A C 1
ATOM 2334 O O . ILE A 1 294 ? 0.360 -2.070 9.934 1.00 91.81 294 ILE A O 1
ATOM 2338 N N . ASN A 1 295 ? 0.266 -1.947 7.700 1.00 88.00 295 ASN A N 1
ATOM 2339 C CA . ASN A 1 295 ? 0.086 -3.382 7.479 1.00 88.00 295 ASN A CA 1
ATOM 2340 C C . ASN A 1 295 ? 1.250 -4.251 7.977 1.00 88.00 295 ASN A C 1
ATOM 2342 O O . ASN A 1 295 ? 1.097 -5.469 8.044 1.00 88.00 295 ASN A O 1
ATOM 2346 N N . ALA A 1 296 ? 2.431 -3.685 8.246 1.00 85.31 296 ALA A N 1
ATOM 2347 C CA . ALA A 1 296 ? 3.540 -4.467 8.782 1.00 85.31 296 ALA A CA 1
ATOM 2348 C C . ALA A 1 296 ? 3.264 -4.912 10.222 1.00 85.31 296 ALA A C 1
ATOM 2350 O O . ALA A 1 296 ? 3.600 -6.048 10.552 1.00 85.31 296 ALA A O 1
ATOM 2351 N N . ALA A 1 297 ? 2.594 -4.076 11.027 1.00 83.06 297 ALA A N 1
ATOM 2352 C CA . ALA A 1 297 ? 2.196 -4.442 12.384 1.00 83.06 297 ALA A CA 1
ATOM 2353 C C . ALA A 1 297 ? 1.284 -5.666 12.378 1.00 83.06 297 ALA A C 1
ATOM 2355 O O . ALA A 1 297 ? 1.664 -6.678 12.941 1.00 83.06 297 ALA A O 1
ATOM 2356 N N . GLY A 1 298 ? 0.179 -5.651 11.625 1.00 73.88 298 GLY A N 1
ATOM 2357 C CA . GLY A 1 298 ? -0.727 -6.806 11.517 1.00 73.88 298 GLY A CA 1
ATOM 2358 C C . GLY A 1 298 ? -0.155 -8.043 10.797 1.00 73.88 298 GLY A C 1
ATOM 2359 O O . GLY A 1 298 ? -0.875 -9.015 10.576 1.00 73.88 298 GLY A O 1
ATOM 2360 N N . ARG A 1 299 ? 1.110 -8.023 10.349 1.00 72.56 299 ARG A N 1
ATOM 2361 C CA . ARG A 1 299 ? 1.774 -9.165 9.684 1.00 72.56 299 ARG A CA 1
ATOM 2362 C C . ARG A 1 299 ? 2.892 -9.799 10.497 1.00 72.56 299 ARG A C 1
ATOM 2364 O O . ARG A 1 299 ? 3.185 -10.960 10.226 1.00 72.56 299 ARG A O 1
ATOM 2371 N N . LEU A 1 300 ? 3.552 -9.030 11.360 1.00 65.81 300 LEU A N 1
ATOM 2372 C CA . LEU A 1 300 ? 4.718 -9.468 12.133 1.00 65.81 300 LEU A CA 1
ATOM 2373 C C . LEU A 1 300 ? 4.512 -9.363 13.650 1.00 65.81 300 LEU A C 1
ATOM 2375 O O . LEU A 1 300 ? 5.204 -10.048 14.389 1.00 65.81 300 LEU A O 1
ATOM 2379 N N . GLU A 1 301 ? 3.604 -8.505 14.115 1.00 67.25 301 GLU A N 1
ATOM 2380 C CA . GLU A 1 301 ? 3.347 -8.255 15.536 1.00 67.25 301 GLU A CA 1
ATOM 2381 C C . GLU A 1 301 ? 1.843 -7.990 15.772 1.00 67.25 301 GLU A C 1
ATOM 2383 O O . GLU A 1 301 ? 0.984 -8.463 15.029 1.00 67.25 301 GLU A O 1
ATOM 2388 N N . HIS A 1 302 ? 1.496 -7.257 16.834 1.00 69.81 302 HIS A N 1
ATOM 2389 C CA . HIS A 1 302 ? 0.124 -6.883 17.159 1.00 69.81 302 HIS A CA 1
ATOM 2390 C C . HIS A 1 302 ? -0.242 -5.553 16.484 1.00 69.81 302 HIS A C 1
ATOM 2392 O O . HIS A 1 302 ? 0.470 -4.555 16.613 1.00 69.81 302 HIS A O 1
ATOM 2398 N N . ALA A 1 303 ? -1.411 -5.491 15.838 1.00 77.38 303 ALA A N 1
ATOM 2399 C CA . ALA A 1 303 ? -1.921 -4.307 15.127 1.00 77.38 303 ALA A CA 1
ATOM 2400 C C . ALA A 1 303 ? -2.153 -3.060 16.015 1.00 77.38 303 ALA A C 1
ATOM 2402 O O . ALA A 1 303 ? -2.468 -1.978 15.520 1.00 77.38 303 ALA A O 1
ATOM 2403 N N . LYS A 1 304 ? -1.954 -3.176 17.332 1.00 83.62 304 LYS A N 1
ATOM 2404 C CA . LYS A 1 304 ? -2.124 -2.097 18.311 1.00 83.62 304 LYS A CA 1
ATOM 2405 C C . LYS A 1 304 ? -1.278 -0.859 17.998 1.00 83.62 304 LYS A C 1
ATOM 2407 O O . LYS A 1 304 ? -1.772 0.251 18.170 1.00 83.62 304 LYS A O 1
ATOM 2412 N N . GLU A 1 305 ? -0.050 -1.026 17.506 1.00 89.81 305 GLU A N 1
ATOM 2413 C CA . GLU A 1 305 ? 0.841 0.098 17.170 1.00 89.81 305 GLU A CA 1
ATOM 2414 C C . GLU A 1 305 ? 0.252 1.013 16.083 1.00 89.81 305 GLU A C 1
ATOM 2416 O O . GLU A 1 305 ? 0.414 2.231 16.142 1.00 89.81 305 GLU A O 1
ATOM 2421 N N . ALA A 1 306 ? -0.489 0.447 15.122 1.00 92.50 306 ALA A N 1
ATOM 2422 C CA . ALA A 1 306 ? -1.164 1.215 14.077 1.00 92.50 306 ALA A CA 1
ATOM 2423 C C . ALA A 1 306 ? -2.270 2.115 14.643 1.00 92.50 306 ALA A C 1
ATOM 2425 O O . ALA A 1 306 ? -2.374 3.283 14.271 1.00 92.50 306 ALA A O 1
ATOM 2426 N N . ILE A 1 307 ? -3.068 1.589 15.572 1.00 93.06 307 ILE A N 1
ATOM 2427 C CA . ILE A 1 307 ? -4.146 2.351 16.210 1.00 93.06 307 ILE A CA 1
ATOM 2428 C C . ILE A 1 307 ? -3.573 3.404 17.151 1.00 93.06 307 ILE A C 1
ATOM 2430 O O . ILE A 1 307 ? -4.026 4.543 17.126 1.00 93.06 307 ILE A O 1
ATOM 2434 N N . GLN A 1 308 ? -2.558 3.062 17.948 1.00 93.31 308 GLN A N 1
ATOM 2435 C CA . GLN A 1 308 ? -1.926 4.023 18.854 1.00 93.31 308 GLN A CA 1
ATOM 2436 C C . GLN A 1 308 ? -1.329 5.204 18.090 1.00 93.31 308 GLN A C 1
ATOM 2438 O O . GLN A 1 308 ? -1.615 6.343 18.444 1.00 93.31 308 GLN A O 1
ATOM 2443 N N . LEU A 1 309 ? -0.635 4.943 16.975 1.00 94.94 309 LEU A N 1
ATOM 2444 C CA . LEU A 1 309 ? -0.187 5.984 16.048 1.00 94.94 309 LEU A CA 1
ATOM 2445 C C . LEU A 1 309 ? -1.330 6.932 15.655 1.00 94.94 309 LEU A C 1
ATOM 2447 O O . LEU A 1 309 ? -1.174 8.149 15.708 1.00 94.94 309 LEU A O 1
ATOM 2451 N N . MET A 1 310 ? -2.468 6.381 15.234 1.00 94.44 310 MET A N 1
ATOM 2452 C CA . MET A 1 310 ? -3.614 7.156 14.752 1.00 94.44 310 MET A CA 1
ATOM 2453 C C . MET A 1 310 ? -4.348 7.922 15.862 1.00 94.44 310 MET A C 1
ATOM 2455 O O . MET A 1 310 ? -4.926 8.974 15.591 1.00 94.44 310 MET A O 1
ATOM 2459 N N . LEU A 1 311 ? -4.312 7.415 17.096 1.00 94.25 311 LEU A N 1
ATOM 2460 C CA . LEU A 1 311 ? -4.912 8.041 18.278 1.00 94.25 311 LEU A CA 1
ATOM 2461 C C . LEU A 1 311 ? -3.982 9.052 18.975 1.00 94.25 311 LEU A C 1
ATOM 2463 O O . LEU A 1 311 ? -4.427 9.771 19.876 1.00 94.25 311 LEU A O 1
ATOM 2467 N N . SER A 1 312 ? -2.709 9.133 18.576 1.00 94.38 312 SER A N 1
ATOM 2468 C CA . SER A 1 312 ? -1.737 10.063 19.149 1.00 94.38 312 SER A CA 1
ATOM 2469 C C . SER A 1 312 ? -2.174 11.523 19.006 1.00 94.38 312 SER A C 1
ATOM 2471 O O . SER A 1 312 ? -2.445 12.031 17.915 1.00 94.38 312 SER A O 1
ATOM 2473 N N . LYS A 1 313 ? -2.173 12.239 20.135 1.00 90.69 313 LYS A N 1
ATOM 2474 C CA . LYS A 1 313 ? -2.575 13.656 20.207 1.00 90.69 313 LYS A CA 1
ATOM 2475 C C . LYS A 1 313 ? -1.459 14.624 19.822 1.00 90.69 313 LYS A C 1
ATOM 2477 O O . LYS A 1 313 ? -1.735 15.776 19.498 1.00 90.69 313 LYS A O 1
ATOM 2482 N N . THR A 1 314 ? -0.204 14.184 19.886 1.00 93.44 314 THR A N 1
ATOM 2483 C CA . THR A 1 314 ? 0.974 15.009 19.592 1.00 93.44 314 THR A CA 1
ATOM 2484 C C . THR A 1 314 ? 1.845 14.349 18.535 1.00 93.44 314 THR A C 1
ATOM 2486 O O . THR A 1 314 ? 1.819 13.134 18.347 1.00 93.44 314 THR A O 1
ATOM 2489 N N . TYR A 1 315 ? 2.620 15.171 17.824 1.00 91.94 315 TYR A N 1
ATOM 2490 C CA . TYR A 1 315 ? 3.534 14.686 16.792 1.00 91.94 315 TYR A CA 1
ATOM 2491 C C . TYR A 1 315 ? 4.612 13.761 17.367 1.00 91.94 315 TYR A C 1
ATOM 2493 O O . TYR A 1 315 ? 4.891 12.734 16.765 1.00 91.94 315 TYR A O 1
ATOM 2501 N N . ASP A 1 316 ? 5.175 14.086 18.534 1.00 93.12 316 ASP A N 1
ATOM 2502 C CA . ASP A 1 316 ? 6.246 13.282 19.134 1.00 93.12 316 ASP A CA 1
ATOM 2503 C C . ASP A 1 316 ? 5.764 11.884 19.540 1.00 93.12 316 ASP A C 1
ATOM 2505 O O . ASP A 1 316 ? 6.483 10.907 19.356 1.00 93.12 316 ASP A O 1
ATOM 2509 N N . ASP A 1 317 ? 4.534 11.781 20.050 1.00 93.69 317 ASP A N 1
ATOM 2510 C CA . ASP A 1 317 ? 3.906 10.502 20.389 1.00 93.69 317 ASP A CA 1
ATOM 2511 C C . ASP A 1 317 ? 3.635 9.670 19.126 1.00 93.69 317 ASP A C 1
ATOM 2513 O O . ASP A 1 317 ? 4.046 8.513 19.022 1.00 93.69 317 ASP A O 1
ATOM 2517 N N . ALA A 1 318 ? 3.066 10.309 18.100 1.00 94.00 318 ALA A N 1
ATOM 2518 C CA . ALA A 1 318 ? 2.854 9.681 16.801 1.00 94.00 318 ALA A CA 1
ATOM 2519 C C . ALA A 1 318 ? 4.174 9.217 16.158 1.00 94.00 318 ALA A C 1
ATOM 2521 O O . ALA A 1 318 ? 4.235 8.158 15.534 1.00 94.00 318 ALA A O 1
ATOM 2522 N N . LEU A 1 319 ? 5.254 9.989 16.306 1.00 94.88 319 LEU A N 1
ATOM 2523 C CA . LEU A 1 319 ? 6.557 9.669 15.730 1.00 94.88 319 LEU A CA 1
ATOM 2524 C C . LEU A 1 319 ? 7.133 8.369 16.301 1.00 94.88 319 LEU A C 1
ATOM 2526 O O . LEU A 1 319 ? 7.710 7.595 15.537 1.00 94.88 319 LEU A O 1
ATOM 2530 N N . ILE A 1 320 ? 6.937 8.099 17.594 1.00 93.56 320 ILE A N 1
ATOM 2531 C CA . ILE A 1 320 ? 7.386 6.857 18.242 1.00 93.56 320 ILE A CA 1
ATOM 2532 C C . ILE A 1 320 ? 6.731 5.650 17.565 1.00 93.56 320 ILE A C 1
ATOM 2534 O O . ILE A 1 320 ? 7.428 4.763 17.068 1.00 93.56 320 ILE A O 1
ATOM 2538 N N . HIS A 1 321 ? 5.401 5.646 17.463 1.00 94.00 321 HIS A N 1
ATOM 2539 C CA . HIS A 1 321 ? 4.678 4.546 16.828 1.00 94.00 321 HIS A CA 1
ATOM 2540 C C . HIS A 1 321 ? 5.004 4.435 15.328 1.00 94.00 321 HIS A C 1
ATOM 2542 O O . HIS A 1 321 ? 5.232 3.338 14.817 1.00 94.00 321 HIS A O 1
ATOM 2548 N N . ALA A 1 322 ? 5.131 5.556 14.609 1.00 93.75 322 ALA A N 1
ATOM 2549 C CA . ALA A 1 322 ? 5.514 5.549 13.193 1.00 93.75 322 ALA A CA 1
ATOM 2550 C C . ALA A 1 322 ? 6.923 4.969 12.955 1.00 93.75 322 ALA A C 1
ATOM 2552 O O . ALA A 1 322 ? 7.159 4.297 11.941 1.00 93.75 322 ALA A O 1
ATOM 2553 N N . GLN A 1 323 ? 7.864 5.199 13.876 1.00 93.25 323 GLN A N 1
ATOM 2554 C CA . GLN A 1 323 ? 9.199 4.597 13.840 1.00 93.25 323 GLN A CA 1
ATOM 2555 C C . GLN A 1 323 ? 9.135 3.084 14.070 1.00 93.25 323 GLN A C 1
ATOM 2557 O O . GLN A 1 323 ? 9.754 2.345 13.299 1.00 93.25 323 GLN A O 1
ATOM 2562 N N . THR A 1 324 ? 8.338 2.617 15.036 1.00 92.12 324 THR A N 1
ATOM 2563 C CA . THR A 1 324 ? 8.086 1.182 15.263 1.00 92.12 324 THR A CA 1
ATOM 2564 C C . THR A 1 324 ? 7.529 0.516 14.004 1.00 92.12 324 THR A C 1
ATOM 2566 O O . THR A 1 324 ? 8.119 -0.435 13.490 1.00 92.12 324 THR A O 1
ATOM 2569 N N . LEU A 1 325 ? 6.470 1.076 13.409 1.00 91.44 325 LEU A N 1
ATOM 2570 C CA . LEU A 1 325 ? 5.889 0.564 12.160 1.00 91.44 325 LEU A CA 1
ATOM 2571 C C . LEU A 1 325 ? 6.891 0.566 10.995 1.00 91.44 325 LEU A C 1
ATOM 2573 O O . LEU A 1 325 ? 6.877 -0.319 10.136 1.00 91.44 325 LEU A O 1
ATOM 2577 N N . THR A 1 326 ? 7.787 1.553 10.948 1.00 92.50 326 THR A N 1
ATOM 2578 C CA . THR A 1 326 ? 8.841 1.625 9.927 1.00 92.50 326 THR A CA 1
ATOM 2579 C C . THR A 1 326 ? 9.896 0.533 10.119 1.00 92.50 326 THR A C 1
ATOM 2581 O O . THR A 1 326 ? 10.343 -0.055 9.125 1.00 92.50 326 THR A O 1
ATOM 2584 N N . ALA A 1 327 ? 10.266 0.223 11.363 1.00 89.69 327 ALA A N 1
ATOM 2585 C CA . ALA A 1 327 ? 11.160 -0.885 11.686 1.00 89.69 327 ALA A CA 1
ATOM 2586 C C . ALA A 1 327 ? 10.537 -2.231 11.280 1.00 89.69 327 ALA A C 1
ATOM 2588 O O . ALA A 1 327 ? 11.149 -2.962 10.497 1.00 89.69 327 ALA A O 1
ATOM 2589 N N . LEU A 1 328 ? 9.283 -2.484 11.674 1.00 88.19 328 LEU A N 1
ATOM 2590 C CA . LEU A 1 328 ? 8.531 -3.688 11.292 1.00 88.19 328 LEU A CA 1
ATOM 2591 C C . LEU A 1 328 ? 8.399 -3.826 9.775 1.00 88.19 328 LEU A C 1
ATOM 2593 O O . LEU A 1 328 ? 8.612 -4.891 9.199 1.00 88.19 328 LEU A O 1
ATOM 2597 N N . ASN A 1 329 ? 8.110 -2.730 9.075 1.00 89.81 329 ASN A N 1
ATOM 2598 C CA . ASN A 1 329 ? 8.041 -2.752 7.620 1.00 89.81 329 ASN A CA 1
ATOM 2599 C C . ASN A 1 329 ? 9.384 -3.119 6.985 1.00 89.81 329 ASN A C 1
ATOM 2601 O O . ASN A 1 329 ? 9.391 -3.854 5.997 1.00 89.81 329 ASN A O 1
ATOM 2605 N N . SER A 1 330 ? 10.496 -2.628 7.536 1.00 88.62 330 SER A N 1
ATOM 2606 C CA . SER A 1 330 ? 11.850 -2.927 7.052 1.00 88.62 330 SER A CA 1
ATOM 2607 C C . SER A 1 330 ? 12.213 -4.396 7.275 1.00 88.62 330 SER A C 1
ATOM 2609 O O . SER A 1 330 ? 12.705 -5.055 6.355 1.00 88.62 330 SER A O 1
ATOM 2611 N N . GLU A 1 331 ? 11.891 -4.939 8.449 1.00 87.56 331 GLU A N 1
ATOM 2612 C CA . GLU A 1 331 ? 12.032 -6.364 8.750 1.00 87.56 331 GLU A CA 1
ATOM 2613 C C . GLU A 1 331 ? 11.201 -7.219 7.787 1.00 87.56 331 GLU A C 1
ATOM 2615 O O . GLU A 1 331 ? 11.740 -8.108 7.120 1.00 87.56 331 GLU A O 1
ATOM 2620 N N . ARG A 1 332 ? 9.928 -6.860 7.581 1.00 88.31 332 ARG A N 1
ATOM 2621 C CA . ARG A 1 332 ? 9.058 -7.541 6.615 1.00 88.31 332 ARG A CA 1
ATOM 2622 C C . ARG A 1 332 ? 9.636 -7.511 5.198 1.00 88.31 332 ARG A C 1
ATOM 2624 O O . ARG A 1 332 ? 9.544 -8.513 4.496 1.00 88.31 332 ARG A O 1
ATOM 2631 N N . GLN A 1 333 ? 10.226 -6.397 4.737 1.00 84.94 333 GLN A N 1
ATOM 2632 C CA . GLN A 1 333 ? 10.882 -6.345 3.409 1.00 84.94 333 GLN A CA 1
ATOM 2633 C C . GLN A 1 333 ? 12.075 -7.290 3.325 1.00 84.94 333 GLN A C 1
ATOM 2635 O O . GLN A 1 333 ? 12.259 -7.936 2.294 1.00 84.94 333 GLN A O 1
ATOM 2640 N N . SER A 1 334 ? 12.878 -7.365 4.387 1.00 88.25 334 SER A N 1
ATOM 2641 C CA . SER A 1 334 ? 14.047 -8.242 4.447 1.00 88.25 334 SER A CA 1
ATOM 2642 C C . SER A 1 334 ? 13.639 -9.710 4.309 1.00 88.25 334 SER A C 1
ATOM 2644 O O . SER A 1 334 ? 14.124 -10.400 3.408 1.00 88.25 334 SER A O 1
ATOM 2646 N N . ILE A 1 335 ? 12.668 -10.153 5.119 1.00 87.06 335 ILE A N 1
ATOM 2647 C CA . ILE A 1 335 ? 12.147 -11.528 5.081 1.00 87.06 335 ILE A CA 1
ATOM 2648 C C . ILE A 1 335 ? 11.460 -11.811 3.737 1.00 87.06 335 ILE A C 1
ATOM 2650 O O . ILE A 1 335 ? 11.664 -12.864 3.135 1.00 87.06 335 ILE A O 1
ATOM 2654 N N . GLN A 1 336 ? 10.679 -10.863 3.209 1.00 86.56 336 GLN A N 1
ATOM 2655 C CA . GLN A 1 336 ? 10.055 -11.001 1.891 1.00 86.56 336 GLN A CA 1
ATOM 2656 C C . GLN A 1 336 ? 11.102 -11.186 0.788 1.00 86.56 336 GLN A C 1
ATOM 2658 O O . GLN A 1 336 ? 10.932 -12.046 -0.074 1.00 86.56 336 GLN A O 1
ATOM 2663 N N . LYS A 1 337 ? 12.185 -10.401 0.794 1.00 84.94 337 LYS A N 1
ATOM 2664 C CA . LYS A 1 337 ? 13.214 -10.453 -0.250 1.00 84.94 337 LYS A CA 1
ATOM 2665 C C . LYS A 1 337 ? 13.917 -11.808 -0.289 1.00 84.94 337 LYS A C 1
ATOM 2667 O O . LYS A 1 337 ? 14.094 -12.347 -1.380 1.00 84.94 337 LYS A O 1
ATOM 2672 N N . SER A 1 338 ? 14.299 -12.361 0.863 1.00 89.00 338 SER A N 1
ATOM 2673 C CA . SER A 1 338 ? 14.896 -13.702 0.918 1.00 89.00 338 SER A CA 1
ATOM 2674 C C . SER A 1 338 ? 13.897 -14.771 0.469 1.00 89.00 338 SER A C 1
ATOM 2676 O O . SER A 1 338 ? 14.222 -15.587 -0.391 1.00 89.00 338 SER A O 1
ATOM 2678 N N . THR A 1 339 ? 12.658 -14.701 0.961 1.00 91.75 339 THR A N 1
ATOM 2679 C CA . THR A 1 339 ? 11.589 -15.660 0.639 1.00 91.75 339 THR A CA 1
ATOM 2680 C C . THR A 1 339 ? 11.257 -15.679 -0.855 1.00 91.75 339 THR A C 1
ATOM 2682 O O . THR A 1 339 ? 11.115 -16.750 -1.434 1.00 91.75 339 THR A O 1
ATOM 2685 N N . VAL A 1 340 ? 11.181 -14.515 -1.514 1.00 88.44 340 VAL A N 1
ATOM 2686 C CA . VAL A 1 340 ? 10.913 -14.426 -2.962 1.00 88.44 340 VAL A CA 1
ATOM 2687 C C . VAL A 1 340 ? 12.013 -15.102 -3.776 1.00 88.44 340 VAL A C 1
ATOM 2689 O O . VAL A 1 340 ? 11.693 -15.859 -4.685 1.00 88.44 340 VAL A O 1
ATOM 2692 N N . VAL A 1 341 ? 13.291 -14.882 -3.449 1.00 88.31 341 VAL A N 1
ATOM 2693 C CA . VAL A 1 341 ? 14.412 -15.505 -4.180 1.00 88.31 341 VAL A CA 1
ATOM 2694 C C . VAL A 1 341 ? 14.351 -17.031 -4.082 1.00 88.31 341 VAL A C 1
ATOM 2696 O O . VAL A 1 341 ? 14.538 -17.736 -5.075 1.00 88.31 341 VAL A O 1
ATOM 2699 N N . GLU A 1 342 ? 14.051 -17.552 -2.895 1.00 92.88 342 GLU A N 1
ATOM 2700 C CA . GLU A 1 342 ? 13.892 -18.990 -2.674 1.00 92.88 342 GLU A CA 1
ATOM 2701 C C . GLU A 1 342 ? 12.664 -19.552 -3.397 1.00 92.88 342 GLU A C 1
ATOM 2703 O O . GLU A 1 342 ? 12.747 -20.589 -4.058 1.00 92.88 342 GLU A O 1
ATOM 2708 N N . ALA A 1 343 ? 11.533 -18.852 -3.311 1.00 93.88 343 ALA A N 1
ATOM 2709 C CA . ALA A 1 343 ? 10.290 -19.237 -3.961 1.00 93.88 343 ALA A CA 1
ATOM 2710 C C . ALA A 1 343 ? 10.415 -19.221 -5.492 1.00 93.88 343 ALA A C 1
ATOM 2712 O O . ALA A 1 343 ? 9.925 -20.134 -6.148 1.00 93.88 343 ALA A O 1
ATOM 2713 N N . GLU A 1 344 ? 11.111 -18.241 -6.074 1.00 89.69 344 GLU A N 1
ATOM 2714 C CA . GLU A 1 344 ? 11.393 -18.192 -7.513 1.00 89.69 344 GLU A CA 1
ATOM 2715 C C . GLU A 1 344 ? 12.287 -19.354 -7.955 1.00 89.69 344 GLU A C 1
ATOM 2717 O O . GLU A 1 344 ? 12.050 -19.935 -9.018 1.00 89.69 344 GLU A O 1
ATOM 2722 N N . HIS A 1 345 ? 13.275 -19.733 -7.137 1.00 90.38 345 HIS A N 1
ATOM 2723 C CA . HIS A 1 345 ? 14.105 -20.903 -7.407 1.00 90.38 345 HIS A CA 1
ATOM 2724 C C . HIS A 1 345 ? 13.265 -22.189 -7.421 1.00 90.38 345 HIS A C 1
ATOM 2726 O O . HIS A 1 345 ? 13.318 -22.933 -8.401 1.00 90.38 345 HIS A O 1
ATOM 2732 N N . LEU A 1 346 ? 12.429 -22.408 -6.401 1.00 93.00 346 LEU A N 1
ATOM 2733 C CA . LEU A 1 346 ? 11.520 -23.559 -6.326 1.00 93.00 346 LEU A CA 1
ATOM 2734 C C . LEU A 1 346 ? 10.476 -23.562 -7.452 1.00 93.00 346 LEU A C 1
ATOM 2736 O O . LEU A 1 346 ? 10.188 -24.603 -8.035 1.00 93.00 346 LEU A O 1
ATOM 2740 N N . ALA A 1 347 ? 9.926 -22.402 -7.808 1.00 92.06 347 ALA A N 1
ATOM 2741 C CA . ALA A 1 347 ? 9.001 -22.291 -8.930 1.00 92.06 347 ALA A CA 1
ATOM 2742 C C . ALA A 1 347 ? 9.681 -22.715 -10.242 1.00 92.06 347 ALA A C 1
ATOM 2744 O O . ALA A 1 347 ? 9.111 -23.482 -11.015 1.00 92.06 347 ALA A O 1
ATOM 2745 N N . SER A 1 348 ? 10.927 -22.286 -10.472 1.00 88.44 348 SER A N 1
ATOM 2746 C CA . SER A 1 348 ? 11.667 -22.615 -11.696 1.00 88.44 348 SER A CA 1
ATOM 2747 C C . SER A 1 348 ? 11.943 -24.113 -11.871 1.00 88.44 348 SER A C 1
ATOM 2749 O O . SER A 1 348 ? 12.008 -24.587 -13.007 1.00 88.44 348 SER A O 1
ATOM 2751 N N . THR A 1 349 ? 12.070 -24.864 -10.773 1.00 91.56 349 THR A N 1
ATOM 2752 C CA . THR A 1 349 ? 12.279 -26.319 -10.805 1.00 91.56 349 THR A CA 1
ATOM 2753 C C . THR A 1 349 ? 10.972 -27.096 -10.959 1.00 91.56 349 THR A C 1
ATOM 2755 O O . THR A 1 349 ? 10.980 -28.167 -11.564 1.00 91.56 349 THR A O 1
ATOM 2758 N N . LEU A 1 350 ? 9.852 -26.560 -10.462 1.00 90.88 350 LEU A N 1
ATOM 2759 C CA . LEU A 1 350 ? 8.536 -27.208 -10.503 1.00 90.88 350 LEU A CA 1
ATOM 2760 C C . LEU A 1 350 ? 7.755 -26.938 -11.796 1.00 90.88 350 LEU A C 1
ATOM 2762 O O . LEU A 1 350 ? 7.028 -27.818 -12.254 1.00 90.88 350 LEU A O 1
ATOM 2766 N N . LEU A 1 351 ? 7.936 -25.770 -12.418 1.00 90.31 351 LEU A N 1
ATOM 2767 C CA . LEU A 1 351 ? 7.237 -25.368 -13.648 1.00 90.31 351 LEU A CA 1
ATOM 2768 C C . LEU A 1 351 ? 7.306 -26.386 -14.807 1.00 90.31 351 LEU A C 1
ATOM 2770 O O . LEU A 1 351 ? 6.310 -26.531 -15.511 1.00 90.31 351 LEU A O 1
ATOM 2774 N N . PRO A 1 352 ? 8.417 -27.118 -15.041 1.00 91.06 352 PRO A N 1
ATOM 2775 C CA . PRO A 1 352 ? 8.441 -28.180 -16.048 1.00 91.06 352 PRO A CA 1
ATOM 2776 C C . PRO A 1 352 ? 7.460 -29.331 -15.775 1.00 91.06 352 PRO A C 1
ATOM 2778 O O . PRO A 1 352 ? 7.022 -29.978 -16.722 1.00 91.06 352 PRO A O 1
ATOM 2781 N N . SER A 1 353 ? 7.134 -29.592 -14.505 1.00 90.81 353 SER A N 1
ATOM 2782 C CA . SER A 1 353 ? 6.193 -30.646 -14.093 1.00 90.81 353 SER A CA 1
ATOM 2783 C C . SER A 1 353 ? 4.756 -30.132 -13.970 1.00 90.81 353 SER A C 1
ATOM 2785 O O . SER A 1 353 ? 3.821 -30.891 -14.205 1.00 90.81 353 SER A O 1
ATOM 2787 N N . PHE A 1 354 ? 4.593 -28.851 -13.628 1.00 91.88 354 PHE A N 1
ATOM 2788 C CA . PHE A 1 354 ? 3.310 -28.180 -13.402 1.00 91.88 354 PHE A CA 1
ATOM 2789 C C . PHE A 1 354 ? 3.272 -26.871 -14.212 1.00 91.88 354 PHE A C 1
ATOM 2791 O O . PHE A 1 354 ? 3.626 -25.806 -13.702 1.00 91.88 354 PHE A O 1
ATOM 2798 N N . PRO A 1 355 ? 2.955 -26.930 -15.517 1.00 89.38 355 PRO A N 1
ATOM 2799 C CA . PRO A 1 355 ? 3.096 -25.783 -16.415 1.00 89.38 355 PRO A CA 1
ATOM 2800 C C . PRO A 1 355 ? 1.964 -24.750 -16.305 1.00 89.38 355 PRO A C 1
ATOM 2802 O O . PRO A 1 355 ? 2.046 -23.701 -16.955 1.00 89.38 355 PRO A O 1
ATOM 2805 N N . SER A 1 356 ? 0.901 -25.038 -15.552 1.00 91.19 356 SER A N 1
ATOM 2806 C CA . SER A 1 356 ? -0.318 -24.218 -15.494 1.00 91.19 356 SER A CA 1
ATOM 2807 C C . SER A 1 356 ? -0.536 -23.546 -14.140 1.00 91.19 356 SER A C 1
ATOM 2809 O O . SER A 1 356 ? -1.413 -22.692 -14.023 1.00 91.19 356 SER A O 1
ATOM 2811 N N . SER A 1 357 ? 0.266 -23.886 -13.133 1.00 94.75 357 SER A N 1
ATOM 2812 C CA . SER A 1 357 ? 0.178 -23.346 -11.779 1.00 94.75 357 SER A CA 1
ATOM 2813 C C . SER A 1 357 ? 1.535 -23.360 -11.074 1.00 94.75 357 SER A C 1
ATOM 2815 O O . SER A 1 357 ? 2.455 -24.079 -11.459 1.00 94.75 357 SER A O 1
ATOM 2817 N N . ILE A 1 358 ? 1.674 -22.559 -10.019 1.00 96.31 358 ILE A N 1
ATOM 2818 C CA . ILE A 1 358 ? 2.869 -22.540 -9.172 1.00 96.31 358 ILE A CA 1
ATOM 2819 C C . ILE A 1 358 ? 2.449 -22.882 -7.750 1.00 96.31 358 ILE A C 1
ATOM 2821 O O . ILE A 1 358 ? 1.706 -22.131 -7.135 1.00 96.31 358 ILE A O 1
ATOM 2825 N N . VAL A 1 359 ? 2.944 -23.987 -7.197 1.00 97.62 359 VAL A N 1
ATOM 2826 C CA . VAL A 1 359 ? 2.667 -24.372 -5.804 1.00 97.62 359 VAL A CA 1
ATOM 2827 C C . VAL A 1 359 ? 3.983 -24.674 -5.095 1.00 97.62 359 VAL A C 1
ATOM 2829 O O . VAL A 1 359 ? 4.551 -25.767 -5.210 1.00 97.62 359 VAL A O 1
ATOM 2832 N N . VAL A 1 360 ? 4.491 -23.686 -4.363 1.00 97.19 360 VAL A N 1
ATOM 2833 C CA . VAL A 1 360 ? 5.779 -23.762 -3.662 1.00 97.19 360 VAL A CA 1
ATOM 2834 C C . VAL A 1 360 ? 5.573 -23.935 -2.162 1.00 97.19 360 VAL A C 1
ATOM 2836 O O . VAL A 1 360 ? 4.652 -23.372 -1.576 1.00 97.19 360 VAL A O 1
ATOM 2839 N N . TYR A 1 361 ? 6.448 -24.721 -1.546 1.00 96.62 361 TYR A N 1
ATOM 2840 C CA . TYR A 1 361 ? 6.445 -24.998 -0.115 1.00 96.62 361 TYR A CA 1
ATOM 2841 C C . TYR A 1 361 ? 7.879 -24.957 0.396 1.00 96.62 361 TYR A C 1
ATOM 2843 O O . TYR A 1 361 ? 8.774 -25.511 -0.253 1.00 96.62 361 TYR A O 1
ATOM 2851 N N . LYS A 1 362 ? 8.073 -24.338 1.559 1.00 95.44 362 LYS A N 1
ATOM 2852 C CA . LYS A 1 362 ? 9.288 -24.474 2.355 1.00 95.44 362 LYS A CA 1
ATOM 2853 C C . LYS A 1 362 ? 8.963 -24.251 3.830 1.00 95.44 362 LYS A C 1
ATOM 2855 O O . LYS A 1 362 ? 8.195 -23.356 4.172 1.00 95.44 362 LYS A O 1
ATOM 2860 N N . GLU A 1 363 ? 9.571 -25.057 4.690 1.00 93.19 363 GLU A N 1
ATOM 2861 C CA . GLU A 1 363 ? 9.516 -24.883 6.141 1.00 93.19 363 GLU A CA 1
ATOM 2862 C C . GLU A 1 363 ? 10.202 -23.571 6.572 1.00 93.19 363 GLU A C 1
ATOM 2864 O O . GLU A 1 363 ? 11.208 -23.156 5.987 1.00 93.19 363 GLU A O 1
ATOM 2869 N N . GLY A 1 364 ? 9.654 -22.910 7.596 1.00 87.81 364 GLY A N 1
ATOM 2870 C CA . GLY A 1 364 ? 10.229 -21.698 8.189 1.00 87.81 364 GLY A CA 1
ATOM 2871 C C . GLY A 1 364 ? 9.892 -20.386 7.472 1.00 87.81 364 GLY A C 1
ATOM 2872 O O . GLY A 1 364 ? 10.353 -19.327 7.898 1.00 87.81 364 GLY A O 1
ATOM 2873 N N . TRP A 1 365 ? 9.083 -20.405 6.407 1.00 92.81 365 TRP A N 1
ATOM 2874 C CA . TRP A 1 365 ? 8.551 -19.167 5.830 1.00 92.81 365 TRP A CA 1
ATOM 2875 C C . TRP A 1 365 ? 7.486 -18.545 6.739 1.00 92.81 365 TRP A C 1
ATOM 2877 O O . TRP A 1 365 ? 6.598 -19.234 7.238 1.00 92.81 365 TRP A O 1
ATOM 2887 N N . HIS A 1 366 ? 7.549 -17.224 6.911 1.00 86.69 366 HIS A N 1
ATOM 2888 C CA . HIS A 1 366 ? 6.625 -16.483 7.769 1.00 86.69 366 HIS A CA 1
ATOM 2889 C C . HIS A 1 366 ? 5.219 -16.399 7.149 1.00 86.69 366 HIS A C 1
ATOM 2891 O O . HIS A 1 366 ? 5.054 -15.917 6.021 1.00 86.69 366 HIS A O 1
ATOM 2897 N N . ILE A 1 367 ? 4.185 -16.785 7.905 1.00 83.50 367 ILE A N 1
ATOM 2898 C CA . ILE A 1 367 ? 2.790 -16.867 7.428 1.00 83.50 367 ILE A CA 1
ATOM 2899 C C . ILE A 1 367 ? 2.283 -15.515 6.911 1.00 83.50 367 ILE A C 1
ATOM 2901 O O . ILE A 1 367 ? 1.718 -15.434 5.817 1.00 83.50 367 ILE A O 1
ATOM 2905 N N . GLY A 1 368 ? 2.561 -14.429 7.640 1.00 80.50 368 GLY A N 1
ATOM 2906 C CA . GLY A 1 368 ? 2.195 -13.059 7.252 1.00 80.50 368 GLY A CA 1
ATOM 2907 C C . GLY A 1 368 ? 2.745 -12.564 5.898 1.00 80.50 368 GLY A C 1
ATOM 2908 O O . GLY A 1 368 ? 2.292 -11.527 5.396 1.00 80.50 368 GLY A O 1
ATOM 2909 N N . ILE A 1 369 ? 3.687 -13.287 5.276 1.00 87.06 369 ILE A N 1
ATOM 2910 C CA . ILE A 1 369 ? 4.386 -12.884 4.042 1.00 87.06 369 ILE A CA 1
ATOM 2911 C C . ILE A 1 369 ? 3.976 -13.727 2.820 1.00 87.06 369 ILE A C 1
ATOM 2913 O O . ILE A 1 369 ? 4.105 -13.249 1.689 1.00 87.06 369 ILE A O 1
ATOM 2917 N N . LEU A 1 370 ? 3.407 -14.924 3.012 1.00 90.25 370 LEU A N 1
ATOM 2918 C CA . LEU A 1 370 ? 3.106 -15.878 1.928 1.00 90.25 370 LEU A CA 1
ATOM 2919 C C . LEU A 1 370 ? 2.283 -15.255 0.792 1.00 90.25 370 LEU A C 1
ATOM 2921 O O . LEU A 1 370 ? 2.609 -15.427 -0.379 1.00 90.25 370 LEU A O 1
ATOM 2925 N N . GLY A 1 371 ? 1.260 -14.464 1.128 1.00 88.62 371 GLY A N 1
ATOM 2926 C CA . GLY A 1 371 ? 0.405 -13.817 0.127 1.00 88.62 371 GLY A CA 1
ATOM 2927 C C . GLY A 1 371 ? 1.132 -12.781 -0.739 1.00 88.62 371 GLY A C 1
ATOM 2928 O O . GLY A 1 371 ? 0.796 -12.624 -1.911 1.00 88.62 371 GLY A O 1
ATOM 2929 N N . ILE A 1 372 ? 2.148 -12.100 -0.193 1.00 87.12 372 ILE A N 1
ATOM 2930 C CA . ILE A 1 372 ? 2.956 -11.123 -0.943 1.00 87.12 372 ILE A CA 1
ATOM 2931 C C . ILE A 1 372 ? 3.896 -11.856 -1.904 1.00 87.12 372 ILE A C 1
ATOM 2933 O O . ILE A 1 372 ? 4.065 -11.452 -3.053 1.00 87.12 372 ILE A O 1
ATOM 2937 N N . VAL A 1 373 ? 4.477 -12.968 -1.452 1.00 92.62 373 VAL A N 1
ATOM 2938 C CA . VAL A 1 373 ? 5.333 -13.824 -2.284 1.00 92.62 373 VAL A CA 1
ATOM 2939 C C . VAL A 1 373 ? 4.513 -14.449 -3.412 1.00 92.62 373 VAL A C 1
ATOM 2941 O O . VAL A 1 373 ? 4.949 -14.424 -4.559 1.00 92.62 373 VAL A O 1
ATOM 2944 N N . ALA A 1 374 ? 3.297 -14.924 -3.121 1.00 93.62 374 ALA A N 1
ATOM 2945 C CA . ALA A 1 374 ? 2.378 -15.451 -4.125 1.00 93.62 374 ALA A CA 1
ATOM 2946 C C . ALA A 1 374 ? 2.067 -14.402 -5.203 1.00 93.62 374 ALA A C 1
ATOM 2948 O O . ALA A 1 374 ? 2.196 -14.692 -6.389 1.00 93.62 374 ALA A O 1
ATOM 2949 N N . ALA A 1 375 ? 1.747 -13.164 -4.806 1.00 89.62 375 ALA A N 1
ATOM 2950 C CA . ALA A 1 375 ? 1.507 -12.067 -5.748 1.00 89.62 375 ALA A CA 1
ATOM 2951 C C . ALA A 1 375 ? 2.732 -11.805 -6.637 1.00 89.62 375 ALA A C 1
ATOM 2953 O O . ALA A 1 375 ? 2.599 -11.651 -7.849 1.00 89.62 375 ALA A O 1
ATOM 2954 N N . ARG A 1 376 ? 3.939 -11.839 -6.058 1.00 87.62 376 ARG A N 1
ATOM 2955 C CA . ARG A 1 376 ? 5.181 -11.653 -6.813 1.00 87.62 376 ARG A CA 1
ATOM 2956 C C . ARG A 1 376 ? 5.423 -12.762 -7.838 1.00 87.62 376 ARG A C 1
ATOM 2958 O O . ARG A 1 376 ? 5.853 -12.477 -8.952 1.00 87.62 376 ARG A O 1
ATOM 2965 N N . LEU A 1 377 ? 5.126 -14.014 -7.492 1.00 90.25 377 LEU A N 1
ATOM 2966 C CA . LEU A 1 377 ? 5.217 -15.135 -8.430 1.00 90.25 377 LEU A CA 1
ATOM 2967 C C . LEU A 1 377 ? 4.204 -14.989 -9.573 1.00 90.25 377 LEU A C 1
ATOM 2969 O O . LEU A 1 377 ? 4.569 -15.199 -10.731 1.00 90.25 377 LEU A O 1
ATOM 2973 N N . VAL A 1 378 ? 2.972 -14.564 -9.271 1.00 89.12 378 VAL A N 1
ATOM 2974 C CA . VAL A 1 378 ? 1.958 -14.254 -10.291 1.00 89.12 378 VAL A CA 1
ATOM 2975 C C . VAL A 1 378 ? 2.456 -13.159 -11.241 1.00 89.12 378 VAL A C 1
ATOM 2977 O O . VAL A 1 378 ? 2.369 -13.330 -12.453 1.00 89.12 378 VAL A O 1
ATOM 2980 N N . GLU A 1 379 ? 3.027 -12.064 -10.730 1.00 83.88 379 GLU A N 1
ATOM 2981 C CA . GLU A 1 379 ? 3.582 -10.978 -11.558 1.00 83.88 379 GLU A CA 1
ATOM 2982 C C . GLU A 1 379 ? 4.732 -11.443 -12.466 1.00 83.88 379 GLU A C 1
ATOM 2984 O O . GLU A 1 379 ? 4.841 -11.011 -13.617 1.00 83.88 379 GLU A O 1
ATOM 2989 N N . THR A 1 380 ? 5.607 -12.311 -11.952 1.00 82.88 380 THR A N 1
ATOM 2990 C CA . THR A 1 380 ? 6.782 -12.799 -12.684 1.00 82.88 380 THR A CA 1
ATOM 2991 C C . THR A 1 380 ? 6.398 -13.810 -13.768 1.00 82.88 380 THR A C 1
ATOM 2993 O O . THR A 1 380 ? 6.919 -13.745 -14.889 1.00 82.88 380 THR A O 1
ATOM 2996 N N . TYR A 1 381 ? 5.500 -14.748 -13.453 1.00 84.12 381 TYR A N 1
ATOM 2997 C CA . TYR A 1 381 ? 5.210 -15.911 -14.298 1.00 84.12 381 TYR A CA 1
ATOM 2998 C C . TYR A 1 381 ? 3.861 -15.850 -15.026 1.00 84.12 381 TYR A C 1
ATOM 3000 O O . TYR A 1 381 ? 3.691 -16.574 -16.007 1.00 84.12 381 TYR A O 1
ATOM 3008 N N . TYR A 1 382 ? 2.939 -14.974 -14.614 1.00 85.50 382 TYR A N 1
ATOM 3009 C CA . TYR A 1 382 ? 1.565 -14.876 -15.129 1.00 85.50 382 TYR A CA 1
ATOM 3010 C C . TYR A 1 382 ? 0.807 -16.209 -15.060 1.00 85.50 382 TYR A C 1
ATOM 3012 O O . TYR A 1 382 ? 0.133 -16.608 -16.009 1.00 85.50 382 TYR A O 1
ATOM 3020 N N . LEU A 1 383 ? 0.935 -16.896 -13.923 1.00 90.62 383 LEU A N 1
ATOM 3021 C CA . LEU A 1 383 ? 0.225 -18.131 -13.582 1.00 90.62 383 LEU A CA 1
ATOM 3022 C C . LEU A 1 383 ? -0.315 -18.023 -12.147 1.00 90.62 383 LEU A C 1
ATOM 3024 O O . LEU A 1 383 ? 0.334 -17.355 -11.339 1.00 90.62 383 LEU A O 1
ATOM 3028 N N . PRO A 1 384 ? -1.444 -18.678 -11.805 1.00 93.94 384 PRO A N 1
ATOM 3029 C CA . PRO A 1 384 ? -1.911 -18.773 -10.425 1.00 93.94 384 PRO A CA 1
ATOM 3030 C C . PRO A 1 384 ? -0.819 -19.362 -9.531 1.00 93.94 384 PRO A C 1
ATOM 3032 O O . PRO A 1 384 ? -0.199 -20.369 -9.887 1.00 93.94 384 PRO A O 1
ATOM 3035 N N . ALA A 1 385 ? -0.586 -18.743 -8.376 1.00 96.88 385 ALA A N 1
ATOM 3036 C CA . ALA A 1 385 ? 0.481 -19.141 -7.467 1.00 96.88 385 ALA A CA 1
ATOM 3037 C C . ALA A 1 385 ? -0.037 -19.360 -6.047 1.00 96.88 385 ALA A C 1
ATOM 3039 O O . ALA A 1 385 ? -0.784 -18.539 -5.522 1.00 96.88 385 ALA A O 1
ATOM 3040 N N . ILE A 1 386 ? 0.415 -20.436 -5.412 1.00 97.56 386 ILE A N 1
ATOM 3041 C CA . ILE A 1 386 ? 0.176 -20.800 -4.019 1.00 97.56 386 ILE A CA 1
ATOM 3042 C C . ILE A 1 386 ? 1.526 -20.966 -3.323 1.00 97.56 386 ILE A C 1
ATOM 3044 O O . ILE A 1 386 ? 2.420 -21.658 -3.815 1.00 97.56 386 ILE A O 1
ATOM 3048 N N . VAL A 1 387 ? 1.664 -20.330 -2.162 1.00 97.69 387 VAL A N 1
ATOM 3049 C CA . VAL A 1 387 ? 2.868 -20.384 -1.326 1.00 97.69 387 VAL A CA 1
ATOM 3050 C C . VAL A 1 387 ? 2.481 -20.947 0.035 1.00 97.69 387 VAL A C 1
ATOM 3052 O O . VAL A 1 387 ? 1.560 -20.431 0.669 1.00 97.69 387 VAL A O 1
ATOM 3055 N N . LEU A 1 388 ? 3.170 -22.004 0.461 1.00 97.00 388 LEU A N 1
ATOM 3056 C CA . LEU A 1 388 ? 2.872 -22.797 1.655 1.00 97.00 388 LEU A CA 1
ATOM 3057 C C . LEU A 1 388 ? 4.055 -22.793 2.630 1.00 97.00 388 LEU A C 1
ATOM 3059 O O . LEU A 1 388 ? 5.212 -22.832 2.210 1.00 97.00 388 LEU A O 1
ATOM 3063 N N . THR A 1 389 ? 3.754 -22.825 3.923 1.00 95.62 389 THR A N 1
ATOM 3064 C CA . THR A 1 389 ? 4.711 -23.059 5.014 1.00 95.62 389 THR A CA 1
ATOM 3065 C C . THR A 1 389 ? 4.126 -24.059 6.004 1.00 95.62 389 THR A C 1
ATOM 3067 O O . THR A 1 389 ? 2.910 -24.260 6.039 1.00 95.62 389 THR A O 1
ATOM 3070 N N . GLU A 1 390 ? 4.974 -24.697 6.801 1.00 93.88 390 GLU A N 1
ATOM 3071 C CA . GLU A 1 390 ? 4.512 -25.579 7.873 1.00 93.88 390 GLU A CA 1
ATOM 3072 C C . GLU A 1 390 ? 4.108 -24.759 9.105 1.00 93.88 390 GLU A C 1
ATOM 3074 O O . GLU A 1 390 ? 4.805 -23.822 9.494 1.00 93.88 390 GLU A O 1
ATOM 3079 N N . HIS A 1 391 ? 2.981 -25.112 9.722 1.00 87.44 391 HIS A N 1
ATOM 3080 C CA . HIS A 1 391 ? 2.509 -24.516 10.963 1.00 87.44 391 HIS A CA 1
ATOM 3081 C C . HIS A 1 391 ? 1.704 -25.527 11.785 1.00 87.44 391 HIS A C 1
ATOM 3083 O O . HIS A 1 391 ? 0.623 -25.943 11.374 1.00 87.44 391 HIS A O 1
ATOM 3089 N N . HIS A 1 392 ? 2.211 -25.892 12.966 1.00 86.12 392 HIS A N 1
ATOM 3090 C CA . HIS A 1 392 ? 1.589 -26.867 13.876 1.00 86.12 392 HIS A CA 1
ATOM 3091 C C . HIS A 1 392 ? 1.225 -28.208 13.206 1.00 86.12 392 HIS A C 1
ATOM 3093 O O . HIS A 1 392 ? 0.130 -28.729 13.407 1.00 86.12 392 HIS A O 1
ATOM 3099 N N . GLY A 1 393 ? 2.138 -28.773 12.407 1.00 87.25 393 GLY A N 1
ATOM 3100 C CA . GLY A 1 393 ? 1.961 -30.094 11.791 1.00 87.25 393 GLY A CA 1
ATOM 3101 C C . GLY A 1 393 ? 1.078 -30.129 10.539 1.00 87.25 393 GLY A C 1
ATOM 3102 O O . GLY A 1 393 ? 0.902 -31.197 9.962 1.00 87.25 393 GLY A O 1
ATOM 3103 N N . VAL A 1 394 ? 0.566 -28.982 10.081 1.00 93.00 394 VAL A N 1
ATOM 3104 C CA . VAL A 1 394 ? -0.151 -28.835 8.803 1.00 93.00 394 VAL A CA 1
ATOM 3105 C C . VAL A 1 394 ? 0.516 -27.769 7.936 1.00 93.00 394 VAL A C 1
ATOM 3107 O O . VAL A 1 394 ? 1.277 -26.935 8.427 1.00 93.00 394 VAL A O 1
ATOM 3110 N N . LEU A 1 395 ? 0.236 -27.762 6.634 1.00 95.38 395 LEU A N 1
ATOM 3111 C CA . LEU A 1 395 ? 0.720 -26.723 5.729 1.00 95.38 395 LEU A CA 1
ATOM 3112 C C . LEU A 1 395 ? -0.326 -25.619 5.598 1.00 95.38 395 LEU A C 1
ATOM 3114 O O . LEU A 1 395 ? -1.410 -25.856 5.068 1.00 95.38 395 LEU A O 1
ATOM 3118 N N . LYS A 1 396 ? 0.011 -24.404 6.031 1.00 92.94 396 LYS A N 1
ATOM 3119 C CA . LYS A 1 396 ? -0.798 -23.202 5.793 1.00 92.94 396 LYS A CA 1
ATOM 3120 C C . LYS A 1 396 ? -0.256 -22.443 4.591 1.00 92.94 396 LYS A C 1
ATOM 3122 O O . LYS A 1 396 ? 0.956 -22.299 4.428 1.00 92.94 396 LYS A O 1
ATOM 3127 N N . GLY A 1 397 ? -1.148 -21.929 3.751 1.00 92.44 397 GLY A N 1
ATOM 3128 C CA . GLY A 1 397 ? -0.767 -21.243 2.525 1.00 92.44 397 GLY A CA 1
ATOM 3129 C C . GLY A 1 397 ? -1.628 -20.052 2.166 1.00 92.44 397 GLY A C 1
ATOM 3130 O O . GLY A 1 397 ? -2.750 -19.883 2.645 1.00 92.44 397 GLY A O 1
ATOM 3131 N N . SER A 1 398 ? -1.090 -19.238 1.261 1.00 94.06 398 SER A N 1
ATOM 3132 C CA . SER A 1 398 ? -1.832 -18.179 0.587 1.00 94.06 398 SER A CA 1
ATOM 3133 C C . SER A 1 398 ? -1.641 -18.277 -0.921 1.00 94.06 398 SER A C 1
ATOM 3135 O O . SER A 1 398 ? -0.526 -18.474 -1.409 1.00 94.06 398 SER A O 1
ATOM 3137 N N . GLY A 1 399 ? -2.746 -18.140 -1.648 1.00 94.06 399 GLY A N 1
ATOM 3138 C CA . GLY A 1 399 ? -2.805 -18.149 -3.098 1.00 94.06 399 GLY A CA 1
ATOM 3139 C C . GLY A 1 399 ? -3.144 -16.783 -3.689 1.00 94.06 399 GLY A C 1
ATOM 3140 O O . GLY A 1 399 ? -3.829 -15.964 -3.064 1.00 94.06 399 GLY A O 1
ATOM 3141 N N . ARG A 1 400 ? -2.665 -16.540 -4.908 1.00 94.56 400 ARG A N 1
ATOM 3142 C CA . ARG A 1 400 ? -3.023 -15.404 -5.761 1.00 94.56 400 ARG A CA 1
ATOM 3143 C C . ARG A 1 400 ? -3.322 -15.891 -7.173 1.00 94.56 400 ARG A C 1
ATOM 3145 O O . ARG A 1 400 ? -2.649 -16.794 -7.670 1.00 94.56 400 ARG A O 1
ATOM 3152 N N . SER A 1 401 ? -4.333 -15.293 -7.794 1.00 91.44 401 SER A N 1
ATOM 3153 C CA . SER A 1 401 ? -4.789 -15.670 -9.131 1.00 91.44 401 SER A CA 1
ATOM 3154 C C . SER A 1 401 ? -4.294 -14.732 -10.225 1.00 91.44 401 SER A C 1
ATOM 3156 O O . SER A 1 401 ? -3.791 -13.641 -9.959 1.00 91.44 401 SER A O 1
ATOM 3158 N N . VAL A 1 402 ? -4.507 -15.154 -11.468 1.00 86.56 402 VAL A N 1
ATOM 3159 C CA . VAL A 1 402 ? -4.436 -14.313 -12.666 1.00 86.56 402 VAL A CA 1
ATOM 3160 C C . VAL A 1 402 ? -5.842 -14.012 -13.173 1.00 86.56 402 VAL A C 1
ATOM 3162 O O . VAL A 1 402 ? -6.799 -14.718 -12.860 1.00 86.56 402 VAL A O 1
ATOM 3165 N N . ARG A 1 403 ? -5.960 -12.980 -14.010 1.00 80.31 403 ARG A N 1
ATOM 3166 C CA . ARG A 1 403 ? -7.202 -12.712 -14.737 1.00 80.31 403 ARG A CA 1
ATOM 3167 C C . ARG A 1 403 ? -7.602 -13.942 -15.562 1.00 80.31 403 ARG A C 1
ATOM 3169 O O . ARG A 1 403 ? -6.745 -14.536 -16.205 1.00 80.31 403 ARG A O 1
ATOM 3176 N N . GLY A 1 404 ? -8.891 -14.278 -15.543 1.00 80.56 404 GLY A N 1
ATOM 3177 C CA . GLY A 1 404 ? -9.438 -15.439 -16.255 1.00 80.56 404 GLY A CA 1
ATOM 3178 C C . GLY A 1 404 ? -9.543 -16.705 -15.401 1.00 80.56 404 GLY A C 1
ATOM 3179 O O . GLY A 1 404 ? -10.139 -17.677 -15.848 1.00 80.56 404 GLY A O 1
ATOM 3180 N N . LEU A 1 405 ? -9.037 -16.701 -14.160 1.00 87.19 405 LEU A N 1
ATOM 3181 C CA . LEU A 1 405 ? -9.219 -17.813 -13.227 1.00 87.19 405 LEU A CA 1
ATOM 3182 C C . LEU A 1 405 ? -9.719 -17.326 -11.869 1.00 87.19 405 LEU A C 1
ATOM 3184 O O . LEU A 1 405 ? -9.035 -16.579 -11.172 1.00 87.19 405 LEU A O 1
ATOM 3188 N N . ASN A 1 406 ? -10.888 -17.822 -11.464 1.00 88.69 406 ASN A N 1
ATOM 3189 C CA . ASN A 1 406 ? -11.405 -17.638 -10.115 1.00 88.69 406 ASN A CA 1
ATOM 3190 C C . ASN A 1 406 ? -10.749 -18.651 -9.167 1.00 88.69 406 ASN A C 1
ATOM 3192 O O . ASN A 1 406 ? -11.015 -19.853 -9.240 1.00 88.69 406 ASN A O 1
ATOM 3196 N N . LEU A 1 407 ? -9.882 -18.164 -8.279 1.00 91.62 407 LEU A N 1
ATOM 3197 C CA . LEU A 1 407 ? -9.102 -19.002 -7.371 1.00 91.62 407 LEU A CA 1
ATOM 3198 C C . LEU A 1 407 ? -9.975 -19.737 -6.354 1.00 91.62 407 LEU A C 1
ATOM 3200 O O . LEU A 1 407 ? -9.684 -20.887 -6.036 1.00 91.62 407 LEU A O 1
ATOM 3204 N N . PHE A 1 408 ? -11.047 -19.111 -5.868 1.00 86.88 408 PHE A N 1
ATOM 3205 C CA . PHE A 1 408 ? -11.983 -19.760 -4.951 1.00 86.88 408 PHE A CA 1
ATOM 3206 C C . PHE A 1 408 ? -12.666 -20.967 -5.613 1.00 86.88 408 PHE A C 1
ATOM 3208 O O . PHE A 1 408 ? -12.696 -22.054 -5.033 1.00 86.88 408 PHE A O 1
ATOM 3215 N N . HIS A 1 409 ? -13.126 -20.826 -6.860 1.00 89.69 409 HIS A N 1
ATOM 3216 C CA . HIS A 1 409 ? -13.678 -21.952 -7.623 1.00 89.69 409 HIS A CA 1
ATOM 3217 C C . HIS A 1 409 ? -12.622 -23.034 -7.884 1.00 89.69 409 HIS A C 1
ATOM 3219 O O . HIS A 1 409 ? -12.889 -24.213 -7.669 1.00 89.69 409 HIS A O 1
ATOM 3225 N N . ALA A 1 410 ? -11.401 -22.647 -8.264 1.00 92.56 410 ALA A N 1
ATOM 3226 C CA . ALA A 1 410 ? -10.317 -23.603 -8.491 1.00 92.56 410 ALA A CA 1
ATOM 3227 C C . ALA A 1 410 ? -9.960 -24.413 -7.228 1.00 92.56 410 ALA A C 1
ATOM 3229 O O . ALA A 1 410 ? -9.693 -25.612 -7.310 1.00 92.56 410 ALA A O 1
ATOM 3230 N N . LEU A 1 411 ? -9.986 -23.782 -6.049 1.00 92.94 411 LEU A N 1
ATOM 3231 C CA . LEU A 1 411 ? -9.777 -24.466 -4.769 1.00 92.94 411 LEU A CA 1
ATOM 3232 C C . LEU A 1 411 ? -10.970 -25.339 -4.365 1.00 92.94 411 LEU A C 1
ATOM 3234 O O . LEU A 1 411 ? -10.761 -26.396 -3.778 1.00 92.94 411 LEU A O 1
ATOM 3238 N N . THR A 1 412 ? -12.194 -24.954 -4.730 1.00 90.62 412 THR A N 1
ATOM 3239 C CA . THR A 1 412 ? -13.403 -25.763 -4.488 1.00 90.62 412 THR A CA 1
ATOM 3240 C C . THR A 1 412 ? -13.328 -27.111 -5.211 1.00 90.62 412 THR A C 1
ATOM 3242 O O . THR A 1 412 ? -13.620 -28.156 -4.626 1.00 90.62 412 THR A O 1
ATOM 3245 N N . GLU A 1 413 ? -12.817 -27.126 -6.443 1.00 93.50 413 GLU A N 1
ATOM 3246 C CA . GLU A 1 413 ? -12.536 -28.366 -7.184 1.00 93.50 413 GLU A CA 1
ATOM 3247 C C . GLU A 1 413 ? -11.445 -29.231 -6.521 1.00 93.50 413 GLU A C 1
ATOM 3249 O O . GLU A 1 413 ? -11.345 -30.430 -6.784 1.00 93.50 413 GLU A O 1
ATOM 3254 N N . CYS A 1 414 ? -10.644 -28.650 -5.623 1.00 94.06 414 CYS A N 1
ATOM 3255 C CA . CYS A 1 414 ? -9.589 -29.323 -4.864 1.00 94.06 414 CYS A CA 1
ATOM 3256 C C . CYS A 1 414 ? -9.992 -29.670 -3.415 1.00 94.06 414 CYS A C 1
ATOM 3258 O O . CYS A 1 414 ? -9.121 -30.049 -2.638 1.00 94.06 414 CYS A O 1
ATOM 3260 N N . HIS A 1 415 ? -11.266 -29.542 -3.021 1.00 90.31 415 HIS A N 1
ATOM 3261 C CA . HIS A 1 415 ? -11.697 -29.667 -1.615 1.00 90.31 415 HIS A CA 1
ATOM 3262 C C . HIS A 1 415 ? -11.321 -30.994 -0.925 1.00 90.31 415 HIS A C 1
ATOM 3264 O O . HIS A 1 415 ? -11.133 -31.020 0.283 1.00 90.31 415 HIS A O 1
ATOM 3270 N N . ASP A 1 416 ? -11.192 -32.085 -1.675 1.00 92.38 416 ASP A N 1
ATOM 3271 C CA . ASP A 1 416 ? -10.837 -33.433 -1.205 1.00 92.38 416 ASP A CA 1
ATOM 3272 C C . ASP A 1 416 ? -9.402 -33.562 -0.669 1.00 92.38 416 ASP A C 1
ATOM 3274 O O . ASP A 1 416 ? -9.105 -34.491 0.080 1.00 92.38 416 ASP A O 1
ATOM 3278 N N . VAL A 1 417 ? -8.508 -32.649 -1.052 1.00 93.69 417 VAL A N 1
ATOM 3279 C CA . VAL A 1 417 ? -7.103 -32.615 -0.609 1.00 93.69 417 VAL A CA 1
ATOM 3280 C C . VAL A 1 417 ? -6.803 -31.420 0.306 1.00 93.69 417 VAL A C 1
ATOM 3282 O O . VAL A 1 417 ? -5.646 -31.193 0.668 1.00 93.69 417 VAL A O 1
ATOM 3285 N N . LEU A 1 418 ? -7.834 -30.657 0.686 1.00 91.94 418 LEU A N 1
ATOM 3286 C CA . LEU A 1 418 ? -7.751 -29.485 1.556 1.00 91.94 418 LEU A CA 1
ATOM 3287 C C . LEU A 1 418 ? -8.387 -29.793 2.920 1.00 91.94 418 LEU A C 1
ATOM 3289 O O . LEU A 1 418 ? -9.453 -30.393 2.992 1.00 91.94 418 LEU A O 1
ATOM 3293 N N . ILE A 1 419 ? -7.765 -29.332 4.007 1.00 86.94 419 ILE A N 1
ATOM 3294 C CA . ILE A 1 419 ? -8.386 -29.335 5.344 1.00 86.94 419 ILE A CA 1
ATOM 3295 C C . ILE A 1 419 ? -9.389 -28.180 5.441 1.00 86.94 419 ILE A C 1
ATOM 3297 O O . ILE A 1 419 ? -10.508 -28.341 5.917 1.00 86.94 419 ILE A O 1
ATOM 3301 N N . GLN A 1 420 ? -8.969 -26.995 4.995 1.00 82.00 420 GLN A N 1
ATOM 3302 C CA . GLN A 1 420 ? -9.761 -25.770 5.025 1.00 82.00 420 GLN A CA 1
ATOM 3303 C C . GLN A 1 420 ? -9.287 -24.840 3.910 1.00 82.00 420 GLN A C 1
ATOM 3305 O O . GLN A 1 420 ? -8.095 -24.787 3.609 1.00 82.00 420 GLN A O 1
ATOM 3310 N N . PHE A 1 421 ? -10.196 -24.071 3.320 1.00 85.25 421 PHE A N 1
ATOM 3311 C CA . PHE A 1 421 ? -9.853 -22.974 2.420 1.00 85.25 421 PHE A CA 1
ATOM 3312 C C . PHE A 1 421 ? -10.919 -21.879 2.458 1.00 85.25 421 PHE A C 1
ATOM 3314 O O . PHE A 1 421 ? -12.051 -22.106 2.882 1.00 85.25 421 PHE A O 1
ATOM 3321 N N . GLY A 1 422 ? -10.549 -20.679 2.021 1.00 70.88 422 GLY A N 1
ATOM 3322 C CA . GLY A 1 422 ? -11.453 -19.536 1.924 1.00 70.88 422 GLY A CA 1
ATOM 3323 C C . GLY A 1 422 ? -10.807 -18.370 1.183 1.00 70.88 422 GLY A C 1
ATOM 3324 O O . GLY A 1 422 ? -9.583 -18.295 1.084 1.00 70.88 422 GLY A O 1
ATOM 3325 N N . GLY A 1 423 ? -11.617 -17.466 0.633 1.00 74.25 423 GLY A N 1
ATOM 3326 C CA . GLY A 1 423 ? -11.132 -16.297 -0.100 1.00 74.25 423 GLY A CA 1
ATOM 3327 C C . GLY A 1 423 ? -12.091 -15.825 -1.187 1.00 74.25 423 GLY A C 1
ATOM 3328 O O . GLY A 1 423 ? -13.282 -16.122 -1.148 1.00 74.25 423 GLY A O 1
ATOM 3329 N N . HIS A 1 424 ? -11.538 -15.116 -2.168 1.00 74.38 424 HIS A N 1
ATOM 3330 C CA . HIS A 1 424 ? -12.243 -14.514 -3.299 1.00 74.38 424 HIS A CA 1
ATOM 3331 C C . HIS A 1 424 ? -11.597 -14.922 -4.634 1.00 74.38 424 HIS A C 1
ATOM 3333 O O . HIS A 1 424 ? -10.650 -15.708 -4.679 1.00 74.38 424 HIS A O 1
ATOM 3339 N N . GLU A 1 425 ? -12.085 -14.353 -5.738 1.00 79.19 425 GLU A N 1
ATOM 3340 C CA . GLU A 1 425 ? -11.621 -14.650 -7.100 1.00 79.19 425 GLU A CA 1
ATOM 3341 C C . GLU A 1 425 ? -10.094 -14.533 -7.264 1.00 79.19 425 GLU A C 1
ATOM 3343 O O . GLU A 1 425 ? -9.470 -15.384 -7.894 1.00 79.19 425 GLU A O 1
ATOM 3348 N N . MET A 1 426 ? -9.475 -13.512 -6.663 1.00 83.25 426 MET A N 1
ATOM 3349 C CA . MET A 1 426 ? -8.061 -13.181 -6.892 1.00 83.25 426 MET A CA 1
ATOM 3350 C C . MET A 1 426 ? -7.105 -13.624 -5.777 1.00 83.25 426 MET A C 1
ATOM 3352 O O . MET A 1 426 ? -5.886 -13.608 -5.977 1.00 83.25 426 MET A O 1
ATOM 3356 N N . ALA A 1 427 ? -7.614 -14.009 -4.607 1.00 84.06 427 ALA A N 1
ATOM 3357 C CA . ALA A 1 427 ? -6.800 -14.337 -3.441 1.00 84.06 427 ALA A CA 1
ATOM 3358 C C . ALA A 1 427 ? -7.515 -15.327 -2.521 1.00 84.06 427 ALA A C 1
ATOM 3360 O O . ALA A 1 427 ? -8.709 -15.192 -2.278 1.00 84.06 427 ALA A O 1
ATOM 3361 N N . ALA A 1 428 ? -6.772 -16.285 -1.968 1.00 84.62 428 ALA A N 1
ATOM 3362 C CA . ALA A 1 428 ? -7.319 -17.268 -1.040 1.00 84.62 428 ALA A CA 1
ATOM 3363 C C . ALA A 1 428 ? -6.290 -17.714 0.005 1.00 84.62 428 ALA A C 1
ATOM 3365 O O . ALA A 1 428 ? -5.079 -17.634 -0.219 1.00 84.62 428 ALA A O 1
ATOM 3366 N N . GLY A 1 429 ? -6.778 -18.166 1.155 1.00 88.06 429 GLY A N 1
ATOM 3367 C CA . GLY A 1 429 ? -6.032 -18.914 2.161 1.00 88.06 429 GLY A CA 1
ATOM 3368 C C . GLY A 1 429 ? -6.433 -20.386 2.128 1.00 88.06 429 GLY A C 1
ATOM 3369 O O . GLY A 1 429 ? -7.572 -20.713 1.792 1.00 88.06 429 GLY A O 1
ATOM 3370 N N . LEU A 1 430 ? -5.497 -21.271 2.457 1.00 92.56 430 LEU A N 1
ATOM 3371 C CA . LEU A 1 430 ? -5.731 -22.713 2.481 1.00 92.56 430 LEU A CA 1
ATOM 3372 C C . LEU A 1 430 ? -4.859 -23.415 3.522 1.00 92.56 430 LEU A C 1
ATOM 3374 O O . LEU A 1 430 ? -3.771 -22.943 3.855 1.00 92.56 430 LEU A O 1
ATOM 3378 N N . THR A 1 431 ? -5.333 -24.570 3.970 1.00 92.00 431 THR A N 1
ATOM 3379 C CA . THR A 1 431 ? -4.638 -25.482 4.875 1.00 92.00 431 THR A CA 1
ATOM 3380 C C . THR A 1 431 ? -4.681 -26.887 4.277 1.00 92.00 431 THR A C 1
ATOM 3382 O O . THR A 1 431 ? -5.758 -27.347 3.893 1.00 92.00 431 THR A O 1
ATOM 3385 N N . ILE A 1 432 ? -3.537 -27.570 4.191 1.00 95.00 432 ILE A N 1
ATOM 3386 C CA . ILE A 1 432 ? -3.422 -28.942 3.669 1.00 95.00 432 ILE A CA 1
ATOM 3387 C C . ILE A 1 432 ? -2.576 -29.819 4.591 1.00 95.00 432 ILE A C 1
ATOM 3389 O O . ILE A 1 432 ? -1.682 -29.331 5.282 1.00 95.00 432 ILE A O 1
ATOM 3393 N N . GLU A 1 433 ? -2.829 -31.124 4.571 1.00 94.81 433 GLU A N 1
ATOM 3394 C CA . GLU A 1 433 ? -1.964 -32.104 5.231 1.00 94.81 433 GLU A CA 1
ATOM 3395 C C . GLU A 1 433 ? -0.594 -32.172 4.541 1.00 94.81 433 GLU A C 1
ATOM 3397 O O . GLU A 1 433 ? -0.498 -32.104 3.310 1.00 94.81 433 GLU A O 1
ATOM 3402 N N . ILE A 1 434 ? 0.479 -32.371 5.315 1.00 93.81 434 ILE A N 1
ATOM 3403 C CA . ILE A 1 434 ? 1.858 -32.415 4.785 1.00 93.81 434 ILE A CA 1
ATOM 3404 C C . ILE A 1 434 ? 2.007 -33.514 3.719 1.00 93.81 434 ILE A C 1
ATOM 3406 O O . ILE A 1 434 ? 2.656 -33.317 2.690 1.00 93.81 434 ILE A O 1
ATOM 3410 N N . ASN A 1 435 ? 1.357 -34.663 3.923 1.00 95.25 435 ASN A N 1
ATOM 3411 C CA . ASN A 1 435 ? 1.403 -35.797 2.998 1.00 95.25 435 ASN A CA 1
ATOM 3412 C C . ASN A 1 435 ? 0.559 -35.604 1.718 1.00 95.25 435 ASN A C 1
ATOM 3414 O O . ASN A 1 435 ? 0.722 -36.380 0.776 1.00 95.25 435 ASN A O 1
ATOM 3418 N N . GLN A 1 436 ? -0.301 -34.579 1.647 1.00 95.50 436 GLN A N 1
ATOM 3419 C CA . GLN A 1 436 ? -1.144 -34.290 0.480 1.00 95.50 436 GLN A CA 1
ATOM 3420 C C . GLN A 1 436 ? -0.515 -33.298 -0.505 1.00 95.50 436 GLN A C 1
ATOM 3422 O O . GLN A 1 436 ? -1.065 -33.095 -1.586 1.00 95.50 436 GLN A O 1
ATOM 3427 N N . LEU A 1 437 ? 0.647 -32.709 -0.194 1.00 95.88 437 LEU A N 1
ATOM 3428 C CA . LEU A 1 437 ? 1.267 -31.653 -1.006 1.00 95.88 437 LEU A CA 1
ATOM 3429 C C . LEU A 1 437 ? 1.404 -32.017 -2.497 1.00 95.88 437 LEU A C 1
ATOM 3431 O O . LEU A 1 437 ? 1.050 -31.222 -3.366 1.00 95.88 437 LEU A O 1
ATOM 3435 N N . GLU A 1 438 ? 1.891 -33.219 -2.809 1.00 95.75 438 GLU A N 1
ATOM 3436 C CA . GLU A 1 438 ? 2.076 -33.656 -4.201 1.00 95.75 438 GLU A CA 1
ATOM 3437 C C . GLU A 1 438 ? 0.756 -33.956 -4.920 1.00 95.75 438 GLU A C 1
ATOM 3439 O O . GLU A 1 438 ? 0.625 -33.695 -6.119 1.00 95.75 438 GLU A O 1
ATOM 3444 N N . ASN A 1 439 ? -0.243 -34.469 -4.200 1.00 96.12 439 ASN A N 1
ATOM 3445 C CA . ASN A 1 439 ? -1.577 -34.682 -4.760 1.00 96.12 439 ASN A CA 1
ATOM 3446 C C . ASN A 1 439 ? -2.246 -33.340 -5.063 1.00 96.12 439 ASN A C 1
ATOM 3448 O O . ASN A 1 439 ? -2.796 -33.158 -6.150 1.00 96.12 439 ASN A O 1
ATOM 3452 N N . PHE A 1 440 ? -2.113 -32.379 -4.147 1.00 97.31 440 PHE A N 1
ATOM 3453 C CA . PHE A 1 440 ? -2.602 -31.022 -4.331 1.00 97.31 440 PHE A CA 1
ATOM 3454 C C . PHE A 1 440 ? -1.938 -30.332 -5.527 1.00 97.31 440 PHE A C 1
ATOM 3456 O O . PHE A 1 440 ? -2.647 -29.805 -6.379 1.00 97.31 440 PHE A O 1
ATOM 3463 N N . ARG A 1 441 ? -0.605 -30.409 -5.665 1.00 97.31 441 ARG A N 1
ATOM 3464 C CA . ARG A 1 441 ? 0.133 -29.881 -6.831 1.00 97.31 441 ARG A CA 1
ATOM 3465 C C . ARG A 1 441 ? -0.440 -30.372 -8.157 1.00 97.31 441 ARG A C 1
ATOM 3467 O O . ARG A 1 441 ? -0.751 -29.570 -9.032 1.00 97.31 441 ARG A O 1
ATOM 3474 N N . LYS A 1 442 ? -0.611 -31.690 -8.289 1.00 96.50 442 LYS A N 1
ATOM 3475 C CA . LYS A 1 442 ? -1.143 -32.317 -9.508 1.00 96.50 442 LYS A CA 1
ATOM 3476 C C . LYS A 1 442 ? -2.579 -31.892 -9.788 1.00 96.50 442 LYS A C 1
ATOM 3478 O O . LYS A 1 442 ? -2.906 -31.554 -10.924 1.00 96.50 442 LYS A O 1
ATOM 3483 N N . LYS A 1 443 ? -3.434 -31.923 -8.763 1.00 96.81 443 LYS A N 1
ATOM 3484 C CA . LYS A 1 443 ? -4.852 -31.602 -8.914 1.00 96.81 443 LYS A CA 1
ATOM 3485 C C . LYS A 1 443 ? -5.052 -30.129 -9.262 1.00 96.81 443 LYS A C 1
ATOM 3487 O O . LYS A 1 443 ? -5.734 -29.831 -10.239 1.00 96.81 443 LYS A O 1
ATOM 3492 N N . PHE A 1 444 ? -4.392 -29.232 -8.532 1.00 96.88 444 PHE A N 1
ATOM 3493 C CA . PHE A 1 444 ? -4.470 -27.794 -8.763 1.00 96.88 444 PHE A CA 1
ATOM 3494 C C . PHE A 1 444 ? -3.959 -27.413 -10.158 1.00 96.88 444 PHE A C 1
ATOM 3496 O O . PHE A 1 444 ? -4.636 -26.671 -10.864 1.00 96.88 444 PHE A O 1
ATOM 3503 N N . ASP A 1 445 ? -2.840 -27.988 -10.615 1.00 96.19 445 ASP A N 1
ATOM 3504 C CA . ASP A 1 445 ? -2.333 -27.732 -11.969 1.00 96.19 445 ASP A CA 1
ATOM 3505 C C . ASP A 1 445 ? -3.315 -28.175 -13.060 1.00 96.19 445 ASP A C 1
ATOM 3507 O O . ASP A 1 445 ? -3.562 -27.431 -14.011 1.00 96.19 445 ASP A O 1
ATOM 3511 N N . SER A 1 446 ? -3.935 -29.347 -12.894 1.00 95.81 446 SER A N 1
ATOM 3512 C CA . SER A 1 446 ? -4.952 -29.850 -13.822 1.00 95.81 446 SER A CA 1
ATOM 3513 C C . SER A 1 446 ? -6.186 -28.945 -13.874 1.00 95.81 446 SER A C 1
ATOM 3515 O O . SER A 1 446 ? -6.692 -28.668 -14.963 1.00 95.81 446 SER A O 1
ATOM 3517 N N . VAL A 1 447 ? -6.664 -28.472 -12.718 1.00 94.44 447 VAL A N 1
ATOM 3518 C CA . VAL A 1 447 ? -7.803 -27.545 -12.626 1.00 94.44 447 VAL A CA 1
ATOM 3519 C C . VAL A 1 447 ? -7.455 -26.211 -13.287 1.00 94.44 447 VAL A C 1
ATOM 3521 O O . VAL A 1 447 ? -8.199 -25.739 -14.147 1.00 94.44 447 VAL A O 1
ATOM 3524 N N . CYS A 1 448 ? -6.289 -25.639 -12.972 1.00 93.00 448 CYS A N 1
ATOM 3525 C CA . CYS A 1 448 ? -5.818 -24.409 -13.604 1.00 93.00 448 CYS A CA 1
ATOM 3526 C C . CYS A 1 448 ? -5.675 -24.562 -15.119 1.00 93.00 448 CYS A C 1
ATOM 3528 O O . CYS A 1 448 ? -6.061 -23.661 -15.858 1.00 93.00 448 CYS A O 1
ATOM 3530 N N . ASN A 1 449 ? -5.165 -25.696 -15.603 1.00 92.00 449 ASN A N 1
ATOM 3531 C CA . ASN A 1 449 ? -5.026 -25.942 -17.034 1.00 92.00 449 ASN A CA 1
ATOM 3532 C C . ASN A 1 449 ? -6.377 -26.018 -17.759 1.00 92.00 449 ASN A C 1
ATOM 3534 O O . ASN A 1 449 ? -6.468 -25.566 -18.896 1.00 92.00 449 ASN A O 1
ATOM 3538 N N . ALA A 1 450 ? -7.398 -26.590 -17.115 1.00 91.50 450 ALA A N 1
ATOM 3539 C CA . ALA A 1 450 ? -8.745 -26.695 -17.672 1.00 91.50 450 ALA A CA 1
ATOM 3540 C C . ALA A 1 450 ? -9.492 -25.351 -17.674 1.00 91.50 450 ALA A C 1
ATOM 3542 O O . ALA A 1 450 ? -10.293 -25.109 -18.571 1.00 91.50 450 ALA A O 1
ATOM 3543 N N . MET A 1 451 ? -9.229 -24.491 -16.685 1.00 89.38 451 MET A N 1
ATOM 3544 C CA . MET A 1 451 ? -9.892 -23.190 -16.539 1.00 89.38 451 MET A CA 1
ATOM 3545 C C . MET A 1 451 ? -9.189 -22.045 -17.289 1.00 89.38 451 MET A C 1
ATOM 3547 O O . MET A 1 451 ? -9.848 -21.073 -17.638 1.00 89.38 451 MET A O 1
ATOM 3551 N N . LEU A 1 452 ? -7.870 -22.123 -17.523 1.00 84.44 452 LEU A N 1
ATOM 3552 C CA . LEU A 1 452 ? -7.098 -21.048 -18.164 1.00 84.44 452 LEU A CA 1
ATOM 3553 C C . LEU A 1 452 ? -6.928 -21.237 -19.669 1.00 84.44 452 LEU A C 1
ATOM 3555 O O . LEU A 1 452 ? -6.136 -22.081 -20.119 1.00 84.44 452 LEU A O 1
ATOM 3559 N N . ASP A 1 453 ? -7.511 -20.314 -20.426 1.00 77.25 453 ASP A N 1
ATOM 3560 C CA . ASP A 1 453 ? -7.259 -20.165 -21.852 1.00 77.25 453 ASP A CA 1
ATOM 3561 C C . ASP A 1 453 ? -5.818 -19.716 -22.145 1.00 77.25 453 ASP A C 1
ATOM 3563 O O . ASP A 1 453 ? -5.160 -19.009 -21.379 1.00 77.25 453 ASP A O 1
ATOM 3567 N N . ASN A 1 454 ? -5.305 -20.092 -23.321 1.00 70.56 454 ASN A N 1
ATOM 3568 C CA . ASN A 1 454 ? -3.950 -19.724 -23.755 1.00 70.56 454 ASN A CA 1
ATOM 3569 C C . ASN A 1 454 ? -3.724 -18.205 -23.861 1.00 70.56 454 ASN A C 1
ATOM 3571 O O . ASN A 1 454 ? -2.578 -17.749 -23.768 1.00 70.56 454 ASN A O 1
ATOM 3575 N N . GLU A 1 455 ? -4.788 -17.433 -24.085 1.00 66.88 455 GLU A N 1
ATOM 3576 C CA . GLU A 1 455 ? -4.724 -15.973 -24.185 1.00 66.88 455 GLU A CA 1
ATOM 3577 C C . GLU A 1 455 ? -4.631 -15.293 -22.812 1.00 66.88 455 GLU A C 1
ATOM 3579 O O . GLU A 1 455 ? -3.910 -14.301 -22.697 1.00 66.88 455 GLU A O 1
ATOM 3584 N N . ASP A 1 456 ? -5.227 -15.870 -21.765 1.00 68.50 456 ASP A N 1
ATOM 3585 C CA . ASP A 1 456 ? -5.147 -15.356 -20.388 1.00 68.50 456 ASP A CA 1
ATOM 3586 C C . ASP A 1 456 ? -3.772 -15.600 -19.743 1.00 68.50 456 ASP A C 1
ATOM 3588 O O . ASP A 1 456 ? -3.365 -14.914 -18.806 1.00 68.50 456 ASP A O 1
ATOM 3592 N N . ARG A 1 457 ? -2.966 -16.499 -20.326 1.00 71.25 457 ARG A N 1
ATOM 3593 C CA . ARG A 1 457 ? -1.567 -16.772 -19.935 1.00 71.25 457 ARG A CA 1
ATOM 3594 C C . ARG A 1 457 ? -0.564 -15.722 -20.454 1.00 71.25 457 ARG A C 1
ATOM 3596 O O . ARG A 1 457 ? 0.635 -16.019 -20.590 1.00 71.25 457 ARG A O 1
ATOM 3603 N N . LYS A 1 458 ? -1.023 -14.523 -20.842 1.00 72.19 458 LYS A N 1
ATOM 3604 C CA . LYS A 1 458 ? -0.195 -13.418 -21.363 1.00 72.19 458 LYS A CA 1
ATOM 3605 C C . LYS A 1 458 ? -0.586 -12.079 -20.735 1.00 72.19 458 LYS A C 1
ATOM 3607 O O . LYS A 1 458 ? -1.753 -11.720 -20.650 1.00 72.19 458 LYS A O 1
ATOM 3612 N N . ALA A 1 459 ? 0.426 -11.279 -20.409 1.00 73.81 459 ALA A N 1
ATOM 3613 C CA . ALA A 1 459 ? 0.238 -9.893 -19.998 1.00 73.81 459 ALA A CA 1
ATOM 3614 C C . ALA A 1 459 ? -0.434 -9.062 -21.108 1.00 73.81 459 ALA A C 1
ATOM 3616 O O . ALA A 1 459 ? -0.077 -9.184 -22.284 1.00 73.81 459 ALA A O 1
ATOM 3617 N N . SER A 1 460 ? -1.353 -8.173 -20.730 1.00 81.19 460 SER A N 1
ATOM 3618 C CA . SER A 1 460 ? -1.996 -7.219 -21.641 1.00 81.19 460 SER A CA 1
ATOM 3619 C C . SER A 1 460 ? -1.801 -5.783 -21.156 1.00 81.19 460 SER A C 1
ATOM 3621 O O . SER A 1 460 ? -1.880 -5.516 -19.960 1.00 81.19 460 SER A O 1
ATOM 3623 N N . ILE A 1 461 ? -1.563 -4.858 -22.087 1.00 85.44 461 ILE A N 1
ATOM 3624 C CA . ILE A 1 461 ? -1.469 -3.415 -21.844 1.00 85.44 461 ILE A CA 1
ATOM 3625 C C . ILE A 1 461 ? -2.665 -2.749 -22.519 1.00 85.44 461 ILE A C 1
ATOM 3627 O O . ILE A 1 461 ? -2.824 -2.833 -23.738 1.00 85.44 461 ILE A O 1
ATOM 3631 N N . TYR A 1 462 ? -3.493 -2.083 -21.719 1.00 87.00 462 TYR A N 1
ATOM 3632 C CA . TYR A 1 462 ? -4.633 -1.309 -22.197 1.00 87.00 462 TYR A CA 1
ATOM 3633 C C . TYR A 1 462 ? -4.191 0.119 -22.495 1.00 87.00 462 TYR A C 1
ATOM 3635 O O . TYR A 1 462 ? -3.521 0.751 -21.684 1.00 87.00 462 TYR A O 1
ATOM 3643 N N . ILE A 1 463 ? -4.546 0.604 -23.678 1.00 93.12 463 ILE A N 1
ATOM 3644 C CA . ILE A 1 463 ? -4.147 1.905 -24.203 1.00 93.12 463 ILE A CA 1
ATOM 3645 C C . ILE A 1 463 ? -5.403 2.758 -24.323 1.00 93.12 463 ILE A C 1
ATOM 3647 O O . ILE A 1 463 ? -6.321 2.434 -25.081 1.00 93.12 463 ILE A O 1
ATOM 3651 N N . ASP A 1 464 ? -5.423 3.871 -23.598 1.00 92.19 464 ASP A N 1
ATOM 3652 C CA . ASP A 1 464 ? -6.550 4.794 -23.557 1.00 92.19 464 ASP A CA 1
ATOM 3653 C C . ASP A 1 464 ? -6.736 5.541 -24.873 1.00 92.19 464 ASP A C 1
ATOM 3655 O O . ASP A 1 464 ? -7.863 5.703 -25.344 1.00 92.19 464 ASP A O 1
ATOM 3659 N N . ALA A 1 465 ? -5.638 6.032 -25.449 1.00 91.56 465 ALA A N 1
ATOM 3660 C CA . ALA A 1 465 ? -5.649 6.794 -26.688 1.00 91.56 465 ALA A CA 1
ATOM 3661 C C . ALA A 1 465 ? -4.287 6.766 -27.395 1.00 91.56 465 ALA A C 1
ATOM 3663 O O . ALA A 1 465 ? -3.228 6.703 -26.771 1.00 91.56 465 ALA A O 1
ATOM 3664 N N . GLU A 1 466 ? -4.328 6.875 -28.720 1.00 92.25 466 GLU A N 1
ATOM 3665 C CA . GLU A 1 466 ? -3.153 7.168 -29.535 1.00 92.25 466 GLU A CA 1
ATOM 3666 C C . GLU A 1 466 ? -2.919 8.686 -29.565 1.00 92.25 466 GLU A C 1
ATOM 3668 O O . GLU A 1 466 ? -3.852 9.457 -29.812 1.00 92.25 466 GLU A O 1
ATOM 3673 N N . ILE A 1 467 ? -1.686 9.117 -29.289 1.00 92.38 467 ILE A N 1
ATOM 3674 C CA . ILE A 1 467 ? -1.271 10.526 -29.325 1.00 92.38 467 ILE A CA 1
ATOM 3675 C C . ILE A 1 467 ? 0.062 10.675 -30.062 1.00 92.38 467 ILE A C 1
ATOM 3677 O O . ILE A 1 467 ? 0.925 9.793 -30.022 1.00 92.38 467 ILE A O 1
ATOM 3681 N N . SER A 1 468 ? 0.260 11.828 -30.694 1.00 91.62 468 SER A N 1
ATOM 3682 C CA . SER A 1 468 ? 1.580 12.283 -31.118 1.00 91.62 468 SER A CA 1
ATOM 3683 C C . SER A 1 468 ? 2.348 12.831 -29.917 1.00 91.62 468 SER A C 1
ATOM 3685 O O . SER A 1 468 ? 1.770 13.438 -29.015 1.00 91.62 468 SER A O 1
ATOM 3687 N N . LEU A 1 469 ? 3.675 12.707 -29.936 1.00 91.94 469 LEU A N 1
ATOM 3688 C CA . LEU A 1 469 ? 4.536 13.363 -28.948 1.00 91.94 469 LEU A CA 1
ATOM 3689 C C . LEU A 1 469 ? 4.355 14.892 -28.941 1.00 91.94 469 LEU A C 1
ATOM 3691 O O . LEU A 1 469 ? 4.555 15.536 -27.916 1.00 91.94 469 LEU A O 1
ATOM 3695 N N . ASP A 1 470 ? 3.927 15.484 -30.059 1.00 91.31 470 ASP A N 1
ATOM 3696 C CA . ASP A 1 470 ? 3.656 16.924 -30.153 1.00 91.31 470 ASP A CA 1
ATOM 3697 C C . ASP A 1 470 ? 2.413 17.369 -29.370 1.00 91.31 470 ASP A C 1
ATOM 3699 O O . ASP A 1 470 ? 2.294 18.547 -29.025 1.00 91.31 470 ASP A O 1
ATOM 3703 N N . ASP A 1 471 ? 1.524 16.433 -29.034 1.00 90.19 471 ASP A N 1
ATOM 3704 C CA . ASP A 1 471 ? 0.335 16.697 -28.222 1.00 90.19 471 ASP A CA 1
ATOM 3705 C C . ASP A 1 471 ? 0.663 16.909 -26.743 1.00 90.19 471 ASP A C 1
ATOM 3707 O O . ASP A 1 471 ? -0.146 17.470 -25.995 1.00 90.19 471 ASP A O 1
ATOM 3711 N N . ILE A 1 472 ? 1.859 16.490 -26.316 1.00 91.38 472 ILE A N 1
ATOM 3712 C CA . ILE A 1 472 ? 2.349 16.627 -24.947 1.00 91.38 472 ILE A CA 1
ATOM 3713 C C . ILE A 1 472 ? 2.739 18.091 -24.709 1.00 91.38 472 ILE A C 1
ATOM 3715 O O . ILE A 1 472 ? 3.898 18.501 -24.780 1.00 91.38 472 ILE A O 1
ATOM 3719 N N . THR A 1 473 ? 1.724 18.910 -24.448 1.00 90.62 473 THR A N 1
ATOM 3720 C CA . THR A 1 473 ? 1.843 20.343 -24.157 1.00 90.62 473 THR A CA 1
ATOM 3721 C C . THR A 1 473 ? 1.612 20.622 -22.669 1.00 90.62 473 THR A C 1
ATOM 3723 O O . THR A 1 473 ? 0.942 19.838 -21.992 1.00 90.62 473 THR A O 1
ATOM 3726 N N . PRO A 1 474 ? 2.072 21.768 -22.127 1.00 91.06 474 PRO A N 1
ATOM 3727 C CA . PRO A 1 474 ? 1.764 22.149 -20.748 1.00 91.06 474 PRO A CA 1
ATOM 3728 C C . PRO A 1 474 ? 0.260 22.172 -20.442 1.00 91.06 474 PRO A C 1
ATOM 3730 O O . PRO A 1 474 ? -0.146 21.800 -19.345 1.00 91.06 474 PRO A O 1
ATOM 3733 N N . ASN A 1 475 ? -0.581 22.566 -21.407 1.00 90.69 475 ASN A N 1
ATOM 3734 C CA . ASN A 1 475 ? -2.035 22.555 -21.241 1.00 90.69 475 ASN A CA 1
ATOM 3735 C C . ASN A 1 475 ? -2.607 21.129 -21.191 1.00 90.69 475 ASN A C 1
ATOM 3737 O O . ASN A 1 475 ? -3.472 20.835 -20.364 1.00 90.69 475 ASN A O 1
ATOM 3741 N N . PHE A 1 476 ? -2.088 20.227 -22.029 1.00 90.38 476 PHE A N 1
ATOM 3742 C CA . PHE A 1 476 ? -2.442 18.810 -21.975 1.00 90.38 476 PHE A CA 1
ATOM 3743 C C . PHE A 1 476 ? -2.065 18.206 -20.617 1.00 90.38 476 PHE A C 1
ATOM 3745 O O . PHE A 1 476 ? -2.916 17.621 -19.956 1.00 90.38 476 PHE A O 1
ATOM 3752 N N . LEU A 1 477 ? -0.847 18.459 -20.125 1.00 91.31 477 LEU A N 1
ATOM 3753 C CA . LEU A 1 477 ? -0.404 18.004 -18.800 1.00 91.31 477 LEU A CA 1
ATOM 3754 C C . LEU A 1 477 ? -1.251 18.586 -17.656 1.00 91.31 477 LEU A C 1
ATOM 3756 O O . LEU A 1 477 ? -1.598 17.861 -16.726 1.00 91.31 477 LEU A O 1
ATOM 3760 N N . LYS A 1 478 ? -1.628 19.871 -17.720 1.00 91.25 478 LYS A N 1
ATOM 3761 C CA . LYS A 1 478 ? -2.567 20.480 -16.756 1.00 91.25 478 LYS A CA 1
ATOM 3762 C C . LYS A 1 478 ? -3.928 19.788 -16.780 1.00 91.25 478 LYS A C 1
ATOM 3764 O O . LYS A 1 478 ? -4.499 19.550 -15.723 1.00 91.25 478 LYS A O 1
ATOM 3769 N N . THR A 1 479 ? -4.423 19.441 -17.966 1.00 90.88 479 THR A N 1
ATOM 3770 C CA . THR A 1 479 ? -5.687 18.710 -18.127 1.00 90.88 479 THR A CA 1
ATOM 3771 C C . THR A 1 479 ? -5.591 17.312 -17.522 1.00 90.88 479 THR A C 1
ATOM 3773 O O . THR A 1 479 ? -6.474 16.930 -16.764 1.00 90.88 479 THR A O 1
ATOM 3776 N N . LEU A 1 480 ? -4.501 16.579 -17.775 1.00 91.38 480 LEU A N 1
ATOM 3777 C CA . LEU A 1 480 ? -4.275 15.254 -17.186 1.00 91.38 480 LEU A CA 1
ATOM 3778 C C . LEU A 1 480 ? -4.210 15.301 -15.657 1.00 91.38 480 LEU A C 1
ATOM 3780 O O . LEU A 1 480 ? -4.803 14.452 -15.005 1.00 91.38 480 LEU A O 1
ATOM 3784 N N . LYS A 1 481 ? -3.581 16.329 -15.072 1.00 90.69 481 LYS A N 1
ATOM 3785 C CA . LYS A 1 481 ? -3.550 16.508 -13.611 1.00 90.69 481 LYS A CA 1
ATOM 3786 C C . LYS A 1 481 ? -4.939 16.643 -12.979 1.00 90.69 481 LYS A C 1
ATOM 3788 O O . LYS A 1 481 ? -5.083 16.324 -11.808 1.00 90.69 481 LYS A O 1
ATOM 3793 N N . ARG A 1 482 ? -5.964 17.080 -13.723 1.00 91.31 482 ARG A N 1
ATOM 3794 C CA . ARG A 1 482 ? -7.347 17.147 -13.212 1.00 91.31 482 ARG A CA 1
ATOM 3795 C C . ARG A 1 482 ? -7.995 15.768 -13.041 1.00 91.31 482 ARG A C 1
ATOM 3797 O O . ARG A 1 482 ? -9.013 15.679 -12.368 1.00 91.31 482 ARG A O 1
ATOM 3804 N N . PHE A 1 483 ? -7.438 14.716 -13.647 1.00 92.88 483 PHE A N 1
ATOM 3805 C CA . PHE A 1 483 ? -7.906 13.339 -13.451 1.00 92.88 483 PHE A CA 1
ATOM 3806 C C . PHE A 1 483 ? -7.436 12.746 -12.120 1.00 92.88 483 PHE A C 1
ATOM 3808 O O . PHE A 1 483 ? -7.993 11.742 -11.677 1.00 92.88 483 PHE A O 1
ATOM 3815 N N . GLU A 1 484 ? -6.472 13.381 -11.448 1.00 92.44 484 GLU A N 1
ATOM 3816 C CA . GLU A 1 484 ? -6.137 13.024 -10.074 1.00 92.44 484 GLU A CA 1
ATOM 3817 C C . GLU A 1 484 ? -7.346 13.234 -9.147 1.00 92.44 484 GLU A C 1
ATOM 3819 O O . GLU A 1 484 ? -8.168 14.121 -9.408 1.00 92.44 484 GLU A O 1
ATOM 3824 N N . PRO A 1 485 ? -7.485 12.434 -8.078 1.00 93.06 485 PRO A N 1
ATOM 3825 C CA . PRO A 1 485 ? -6.650 11.280 -7.719 1.00 93.06 485 PRO A CA 1
ATOM 3826 C C . PRO A 1 485 ? -6.885 10.054 -8.624 1.00 93.06 485 PRO A C 1
ATOM 3828 O O . PRO A 1 485 ? -8.031 9.671 -8.874 1.00 93.06 485 PRO A O 1
ATOM 3831 N N . CYS A 1 486 ? -5.806 9.440 -9.116 1.00 91.19 486 CYS A N 1
ATOM 3832 C CA . CYS A 1 486 ? -5.868 8.203 -9.905 1.00 91.19 486 CYS A CA 1
ATOM 3833 C C . CYS A 1 486 ? -5.770 6.943 -9.025 1.00 91.19 486 CYS A C 1
ATOM 3835 O O . CYS A 1 486 ? -5.060 6.927 -8.023 1.00 91.19 486 CYS A O 1
ATOM 3837 N N . GLY A 1 487 ? -6.456 5.876 -9.435 1.00 89.50 487 GLY A N 1
ATOM 3838 C CA . GLY A 1 487 ? -6.488 4.566 -8.771 1.00 89.50 487 GLY A CA 1
ATOM 3839 C C . GLY A 1 487 ? -7.378 3.581 -9.537 1.00 89.50 487 GLY A C 1
ATOM 3840 O O . GLY A 1 487 ? -7.681 3.842 -10.703 1.00 89.50 487 GLY A O 1
ATOM 3841 N N . PRO A 1 488 ? -7.813 2.463 -8.936 1.00 86.38 488 PRO A N 1
ATOM 3842 C CA . PRO A 1 488 ? -8.675 1.481 -9.600 1.00 86.38 488 PRO A CA 1
ATOM 3843 C C . PRO A 1 488 ? -9.902 2.128 -10.264 1.00 86.38 488 PRO A C 1
ATOM 3845 O O . PRO A 1 488 ? -10.480 3.075 -9.732 1.00 86.38 488 PRO A O 1
ATOM 3848 N N . LYS A 1 489 ? -10.240 1.677 -11.484 1.00 87.44 489 LYS A N 1
ATOM 3849 C CA . LYS A 1 489 ? -11.235 2.262 -12.426 1.00 87.44 489 LYS A CA 1
ATOM 3850 C C . LYS A 1 489 ? -10.996 3.709 -12.882 1.00 87.44 489 LYS A C 1
ATOM 3852 O O . LYS A 1 489 ? -11.607 4.135 -13.859 1.00 87.44 489 LYS A O 1
ATOM 3857 N N . ASN A 1 490 ? -10.058 4.433 -12.281 1.00 91.50 490 ASN A N 1
ATOM 3858 C CA . ASN A 1 490 ? -9.559 5.729 -12.736 1.00 91.50 490 ASN A CA 1
ATOM 3859 C C . ASN A 1 490 ? -8.023 5.705 -12.835 1.00 91.50 490 ASN A C 1
ATOM 3861 O O . ASN A 1 490 ? -7.324 6.506 -12.214 1.00 91.50 490 ASN A O 1
ATOM 3865 N N . ASN A 1 491 ? -7.483 4.737 -13.578 1.00 89.19 491 ASN A N 1
ATOM 3866 C CA . ASN A 1 491 ? -6.036 4.542 -13.684 1.00 89.19 491 ASN A CA 1
ATOM 3867 C C . ASN A 1 491 ? -5.357 5.761 -14.326 1.00 89.19 491 ASN A C 1
ATOM 3869 O O . ASN A 1 491 ? -5.989 6.511 -15.079 1.00 89.19 491 ASN A O 1
ATOM 3873 N N . HIS A 1 492 ? -4.051 5.927 -14.099 1.00 90.56 492 HIS A N 1
ATOM 3874 C CA . HIS A 1 492 ? -3.275 6.898 -14.870 1.00 90.56 492 HIS A CA 1
ATOM 3875 C C . HIS A 1 492 ? -3.399 6.591 -16.375 1.00 90.56 492 HIS A C 1
ATOM 3877 O O . HIS A 1 492 ? -3.226 5.433 -16.764 1.00 90.56 492 HIS A O 1
ATOM 3883 N N . PRO A 1 493 ? -3.689 7.597 -17.222 1.00 91.69 493 PRO A N 1
ATOM 3884 C CA . PRO A 1 493 ? -3.856 7.383 -18.652 1.00 91.69 493 PRO A CA 1
ATOM 3885 C C . PRO A 1 493 ? -2.630 6.753 -19.319 1.00 91.69 493 PRO A C 1
ATOM 3887 O O . PRO A 1 493 ? -1.509 7.246 -19.160 1.00 91.69 493 PRO A O 1
ATOM 3890 N N . VAL A 1 494 ? -2.853 5.712 -20.121 1.00 93.12 494 VAL A N 1
ATOM 3891 C CA . VAL A 1 494 ? -1.806 5.055 -20.915 1.00 93.12 494 VAL A CA 1
ATOM 3892 C C . VAL A 1 494 ? -1.959 5.446 -22.377 1.00 93.12 494 VAL A C 1
ATOM 3894 O O . VAL A 1 494 ? -2.964 5.142 -23.020 1.00 93.12 494 VAL A O 1
ATOM 3897 N N . PHE A 1 495 ? -0.939 6.102 -22.925 1.00 93.94 495 PHE A N 1
ATOM 3898 C CA . PHE A 1 495 ? -0.951 6.575 -24.305 1.00 93.94 495 PHE A CA 1
ATOM 3899 C C . PHE A 1 495 ? -0.031 5.767 -25.214 1.00 93.94 495 PHE A C 1
ATOM 3901 O O . PHE A 1 495 ? 1.022 5.284 -24.799 1.00 93.94 495 PHE A O 1
ATOM 3908 N N . LEU A 1 496 ? -0.415 5.682 -26.487 1.00 93.12 496 LEU A N 1
ATOM 3909 C CA . LEU A 1 496 ? 0.389 5.091 -27.549 1.00 93.12 496 LEU A CA 1
ATOM 3910 C C . LEU A 1 496 ? 0.922 6.173 -28.484 1.00 93.12 496 LEU A C 1
ATOM 3912 O O . LEU A 1 496 ? 0.140 6.907 -29.081 1.00 93.12 496 LEU A O 1
ATOM 3916 N N . SER A 1 497 ? 2.237 6.203 -28.681 1.00 92.69 497 SER A N 1
ATOM 3917 C CA . SER A 1 497 ? 2.876 6.933 -29.778 1.00 92.69 497 SER A CA 1
ATOM 3918 C C . SER A 1 497 ? 3.643 5.952 -30.657 1.00 92.69 497 SER A C 1
ATOM 3920 O O . SER A 1 497 ? 4.419 5.133 -30.162 1.00 92.69 497 SER A O 1
ATOM 3922 N N . LYS A 1 498 ? 3.425 6.024 -31.971 1.00 90.44 498 LYS A N 1
ATOM 3923 C CA . LYS A 1 498 ? 4.077 5.153 -32.957 1.00 90.44 498 LYS A CA 1
ATOM 3924 C C . LYS A 1 498 ? 5.209 5.892 -33.662 1.00 90.44 498 LYS A C 1
ATOM 3926 O O . LYS A 1 498 ? 5.169 7.109 -33.808 1.00 90.44 498 LYS A O 1
ATOM 3931 N N . HIS A 1 499 ? 6.201 5.132 -34.125 1.00 86.44 499 HIS A N 1
ATOM 3932 C CA . HIS A 1 499 ? 7.287 5.622 -34.984 1.00 86.44 499 HIS A CA 1
ATOM 3933 C C . HIS A 1 499 ? 8.092 6.807 -34.415 1.00 86.44 499 HIS A C 1
ATOM 3935 O O . HIS A 1 499 ? 8.591 7.628 -35.180 1.00 86.44 499 HIS A O 1
ATOM 3941 N N . ALA A 1 500 ? 8.256 6.888 -33.090 1.00 87.31 500 ALA A N 1
ATOM 3942 C CA . ALA A 1 500 ? 9.084 7.911 -32.451 1.00 87.31 500 ALA A CA 1
ATOM 3943 C C . ALA A 1 500 ? 10.579 7.690 -32.783 1.00 87.31 500 ALA A C 1
ATOM 3945 O O . ALA A 1 500 ? 11.138 6.662 -32.383 1.00 87.31 500 ALA A O 1
ATOM 3946 N N . PRO A 1 501 ? 11.254 8.610 -33.502 1.00 86.75 501 PRO A N 1
ATOM 3947 C CA . PRO A 1 501 ? 12.662 8.451 -33.843 1.00 86.75 501 PRO A CA 1
ATOM 3948 C C . PRO A 1 501 ? 13.539 8.556 -32.595 1.00 86.75 501 PRO A C 1
ATOM 3950 O O . PRO A 1 501 ? 13.462 9.534 -31.852 1.00 86.75 501 PRO A O 1
ATOM 3953 N N . VAL A 1 502 ? 14.401 7.563 -32.376 1.00 87.69 502 VAL A N 1
ATOM 3954 C CA . VAL A 1 502 ? 15.367 7.569 -31.271 1.00 87.69 502 VAL A CA 1
ATOM 3955 C C . VAL A 1 502 ? 16.447 8.618 -31.542 1.00 87.69 502 VAL A C 1
ATOM 3957 O O . VAL A 1 502 ? 17.100 8.584 -32.584 1.00 87.69 502 VAL A O 1
ATOM 3960 N N . PHE A 1 503 ? 16.640 9.539 -30.599 1.00 85.88 503 PHE A N 1
ATOM 3961 C CA . PHE A 1 503 ? 17.661 10.582 -30.670 1.00 85.88 503 PHE A CA 1
ATOM 3962 C C . PHE A 1 503 ? 19.000 10.126 -30.088 1.00 85.88 503 PHE A C 1
ATOM 3964 O O . PHE A 1 503 ? 20.044 10.316 -30.709 1.00 85.88 503 PHE A O 1
ATOM 3971 N N . THR A 1 504 ? 18.986 9.515 -28.902 1.00 82.31 504 THR A N 1
ATOM 3972 C CA . THR A 1 504 ? 20.207 9.073 -28.216 1.00 82.31 504 THR A CA 1
ATOM 3973 C C . THR A 1 504 ? 20.276 7.562 -28.112 1.00 82.31 504 THR A C 1
ATOM 3975 O O . THR A 1 504 ? 19.263 6.871 -28.013 1.00 82.31 504 THR A O 1
ATOM 3978 N N . LYS A 1 505 ? 21.503 7.026 -28.119 1.00 79.38 505 LYS A N 1
ATOM 3979 C CA . LYS A 1 505 ? 21.721 5.598 -27.889 1.00 79.38 505 LYS A CA 1
ATOM 3980 C C . LYS A 1 505 ? 21.175 5.225 -26.503 1.00 79.38 505 LYS A C 1
ATOM 3982 O O . LYS A 1 505 ? 21.553 5.888 -25.535 1.00 79.38 505 LYS A O 1
ATOM 3987 N N . PRO A 1 506 ? 20.362 4.162 -26.386 1.00 80.88 506 PRO A N 1
ATOM 3988 C CA . PRO A 1 506 ? 19.845 3.767 -25.090 1.00 80.88 506 PRO A CA 1
ATOM 3989 C C . PRO A 1 506 ? 20.944 3.374 -24.102 1.00 80.88 506 PRO A C 1
ATOM 3991 O O . PRO A 1 506 ? 21.900 2.680 -24.463 1.00 80.88 506 PRO A O 1
ATOM 3994 N N . LYS A 1 507 ? 20.800 3.848 -22.863 1.00 80.06 507 LYS A N 1
ATOM 3995 C CA . LYS A 1 507 ? 21.708 3.635 -21.732 1.00 80.06 507 LYS A CA 1
ATOM 3996 C C . LYS A 1 507 ? 20.998 2.873 -20.621 1.00 80.06 507 LYS A C 1
ATOM 3998 O O . LYS A 1 507 ? 19.789 3.009 -20.445 1.00 80.06 507 LYS A O 1
ATOM 4003 N N . LEU A 1 508 ? 21.760 2.092 -19.863 1.00 72.75 508 LEU A N 1
ATOM 4004 C CA . LEU A 1 508 ? 21.257 1.520 -18.622 1.00 72.75 508 LEU A CA 1
ATOM 4005 C C . LEU A 1 508 ? 21.295 2.570 -17.514 1.00 72.75 508 LEU A C 1
ATOM 4007 O O . LEU A 1 508 ? 22.208 3.383 -17.476 1.00 72.75 508 LEU A O 1
ATOM 4011 N N . LEU A 1 509 ? 20.312 2.520 -16.624 1.00 70.00 509 LEU A N 1
ATOM 4012 C CA . LEU A 1 509 ? 20.331 3.195 -15.334 1.00 70.00 509 LEU A CA 1
ATOM 4013 C C . LEU A 1 509 ? 20.305 2.124 -14.248 1.00 70.00 509 LEU A C 1
ATOM 4015 O O . LEU A 1 509 ? 19.436 1.244 -14.270 1.00 70.00 509 LEU A O 1
ATOM 4019 N N . LYS A 1 510 ? 21.257 2.193 -13.311 1.00 65.44 510 LYS A N 1
ATOM 4020 C CA . LYS A 1 510 ? 21.370 1.273 -12.163 1.00 65.44 510 LYS A CA 1
ATOM 4021 C C . LYS A 1 510 ? 21.398 -0.215 -12.543 1.00 65.44 510 LYS A C 1
ATOM 4023 O O . LYS A 1 510 ? 20.946 -1.057 -11.781 1.00 65.44 510 LYS A O 1
ATOM 4028 N N . ASN A 1 511 ? 21.882 -0.549 -13.741 1.00 57.94 511 ASN A N 1
ATOM 4029 C CA . ASN A 1 511 ? 21.883 -1.910 -14.303 1.00 57.94 511 ASN A CA 1
ATOM 4030 C C . ASN A 1 511 ? 20.509 -2.609 -14.427 1.00 57.94 511 ASN A C 1
ATOM 4032 O O . ASN A 1 511 ? 20.463 -3.770 -14.828 1.00 57.94 511 ASN A O 1
ATOM 4036 N N . GLU A 1 512 ? 19.398 -1.916 -14.162 1.00 59.47 512 GLU A N 1
ATOM 4037 C CA . GLU A 1 512 ? 18.047 -2.499 -14.153 1.00 59.47 512 GLU A CA 1
ATOM 4038 C C . GLU A 1 512 ? 17.067 -1.775 -15.081 1.00 59.47 512 GLU A C 1
ATOM 4040 O O . GLU A 1 512 ? 16.112 -2.376 -15.583 1.00 59.47 512 GLU A O 1
ATOM 4045 N N . HIS A 1 513 ? 17.274 -0.484 -15.337 1.00 77.38 513 HIS A N 1
ATOM 4046 C CA . HIS A 1 513 ? 16.347 0.341 -16.108 1.00 77.38 513 HIS A CA 1
ATOM 4047 C C . HIS A 1 513 ? 16.990 0.841 -17.400 1.00 77.38 513 HIS A C 1
ATOM 4049 O O . HIS A 1 513 ? 18.209 0.865 -17.545 1.00 77.38 513 HIS A O 1
ATOM 4055 N N . LEU A 1 514 ? 16.156 1.246 -18.349 1.00 81.81 514 LEU A N 1
ATOM 4056 C CA . LEU A 1 514 ? 16.555 1.767 -19.647 1.00 81.81 514 LEU A CA 1
ATOM 4057 C C . LEU A 1 514 ? 16.247 3.262 -19.732 1.00 81.81 514 LEU A C 1
ATOM 4059 O O . LEU A 1 514 ? 15.123 3.650 -19.435 1.00 81.81 514 LEU A O 1
ATOM 4063 N N . LYS A 1 515 ? 17.189 4.086 -20.199 1.00 87.44 515 LYS A N 1
ATOM 4064 C CA . LYS A 1 515 ? 16.960 5.500 -20.530 1.00 87.44 515 LYS A CA 1
ATOM 4065 C C . LYS A 1 515 ? 17.454 5.838 -21.933 1.00 87.44 515 LYS A C 1
ATOM 4067 O O . LYS A 1 515 ? 18.558 5.460 -22.321 1.00 87.44 515 LYS A O 1
ATOM 4072 N N . PHE A 1 516 ? 16.650 6.570 -22.692 1.00 90.56 516 PHE A N 1
ATOM 4073 C CA . PHE A 1 516 ? 17.010 7.127 -23.998 1.00 90.56 516 PHE A CA 1
ATOM 4074 C C . PHE A 1 516 ? 16.160 8.358 -24.294 1.00 90.56 516 PHE A C 1
ATOM 4076 O O . PHE A 1 516 ? 15.277 8.708 -23.518 1.00 90.56 516 PHE A O 1
ATOM 4083 N N . GLN A 1 517 ? 16.439 9.030 -25.404 1.00 93.44 517 GLN A N 1
ATOM 4084 C CA . GLN A 1 517 ? 15.667 10.180 -25.857 1.00 93.44 517 GLN A CA 1
ATOM 4085 C C . GLN A 1 517 ? 15.043 9.904 -27.216 1.00 93.44 517 GLN A C 1
ATOM 4087 O O . GLN A 1 517 ? 15.639 9.204 -28.039 1.00 93.44 517 GLN A O 1
ATOM 4092 N N . VAL A 1 518 ? 13.871 10.482 -27.460 1.00 93.62 518 VAL A N 1
ATOM 4093 C CA . VAL A 1 518 ? 13.168 10.436 -28.750 1.00 93.62 518 VAL A CA 1
ATOM 4094 C C . VAL A 1 518 ? 12.818 11.840 -29.231 1.00 93.62 518 VAL A C 1
ATOM 4096 O O . VAL A 1 518 ? 12.686 12.763 -28.425 1.00 93.62 518 VAL A O 1
ATOM 4099 N N . TYR A 1 519 ? 12.650 11.990 -30.543 1.00 90.62 519 TYR A N 1
ATOM 4100 C CA . TYR A 1 519 ? 12.135 13.213 -31.153 1.00 90.62 519 TYR A CA 1
ATOM 4101 C C . TYR A 1 519 ? 10.639 13.130 -31.439 1.00 90.62 519 TYR A C 1
ATOM 4103 O O . TYR A 1 519 ? 10.130 12.094 -31.862 1.00 90.62 519 TYR A O 1
ATOM 4111 N N . SER A 1 520 ? 9.943 14.253 -31.282 1.00 89.69 520 SER A N 1
ATOM 4112 C CA . SER A 1 520 ? 8.630 14.454 -31.895 1.00 89.69 520 SER A CA 1
ATOM 4113 C C . SER A 1 520 ? 8.743 14.869 -33.364 1.00 89.69 520 SER A C 1
ATOM 4115 O O . SER A 1 520 ? 9.839 15.145 -33.864 1.00 89.69 520 SER A O 1
ATOM 4117 N N . SER A 1 521 ? 7.607 14.976 -34.062 1.00 83.50 521 SER A N 1
ATOM 4118 C CA . SER A 1 521 ? 7.601 15.446 -35.453 1.00 83.50 521 SER A CA 1
ATOM 4119 C C . SER A 1 521 ? 8.065 16.905 -35.572 1.00 83.50 521 SER A C 1
ATOM 4121 O O . SER A 1 521 ? 8.711 17.267 -36.555 1.00 83.50 521 SER A O 1
ATOM 4123 N N . THR A 1 522 ? 7.855 17.720 -34.528 1.00 84.50 522 THR A N 1
ATOM 4124 C CA . THR A 1 522 ? 8.361 19.105 -34.442 1.00 84.50 522 THR A CA 1
ATOM 4125 C C . THR A 1 522 ? 9.781 19.225 -33.869 1.00 84.50 522 THR A C 1
ATOM 4127 O O . THR A 1 522 ? 10.212 20.323 -33.522 1.00 84.50 522 THR A O 1
ATOM 4130 N N . LYS A 1 523 ? 10.539 18.119 -33.788 1.00 83.44 523 LYS A N 1
ATOM 4131 C CA . LYS A 1 523 ? 11.913 18.049 -33.246 1.00 83.44 523 LYS A CA 1
ATOM 4132 C C . LYS A 1 523 ? 12.048 18.414 -31.760 1.00 83.44 523 LYS A C 1
ATOM 4134 O O . LYS A 1 523 ? 13.149 18.720 -31.303 1.00 83.44 523 LYS A O 1
ATOM 4139 N N . LYS A 1 524 ? 10.972 18.337 -30.973 1.00 88.81 524 LYS A N 1
ATOM 4140 C CA . LYS A 1 524 ? 11.082 18.399 -29.506 1.00 88.81 524 LYS A CA 1
ATOM 4141 C C . LYS A 1 524 ? 11.681 17.097 -28.982 1.00 88.81 524 LYS A C 1
ATOM 4143 O O . LYS A 1 524 ? 11.364 16.029 -29.501 1.00 88.81 524 LYS A O 1
ATOM 4148 N N . ILE A 1 525 ? 12.535 17.194 -27.967 1.00 91.12 525 ILE A N 1
ATOM 4149 C CA . ILE A 1 525 ? 13.201 16.045 -27.343 1.00 91.12 525 ILE A CA 1
ATOM 4150 C C . ILE A 1 525 ? 12.406 15.616 -26.114 1.00 91.12 525 ILE A C 1
ATOM 4152 O O . ILE A 1 525 ? 12.071 16.450 -25.274 1.00 91.12 525 ILE A O 1
ATOM 4156 N N . PHE A 1 526 ? 12.152 14.315 -26.001 1.00 92.12 526 PHE A N 1
ATOM 4157 C CA . PHE A 1 526 ? 11.528 13.700 -24.834 1.00 92.12 526 PHE A CA 1
ATOM 4158 C C . PHE A 1 526 ? 12.451 12.638 -24.239 1.00 92.12 526 PHE A C 1
ATOM 4160 O O . PHE A 1 526 ? 12.948 11.769 -24.959 1.00 92.12 526 PHE A O 1
ATOM 4167 N N . ASP A 1 527 ? 12.652 12.699 -22.923 1.00 92.19 527 ASP A N 1
ATOM 4168 C CA . ASP A 1 527 ? 13.295 11.635 -22.153 1.00 92.19 527 ASP A CA 1
ATOM 4169 C C . ASP A 1 527 ? 12.328 10.448 -22.016 1.00 92.19 527 ASP A C 1
ATOM 4171 O O . ASP A 1 527 ? 11.171 10.612 -21.630 1.00 92.19 527 ASP A O 1
ATOM 4175 N N . VAL A 1 528 ? 12.816 9.242 -22.305 1.00 91.75 528 VAL A N 1
ATOM 4176 C CA . VAL A 1 528 ? 12.082 7.980 -22.168 1.00 91.75 528 VAL A CA 1
ATOM 4177 C C . VAL A 1 528 ? 12.804 7.099 -21.159 1.00 91.75 528 VAL A C 1
ATOM 4179 O O . VAL A 1 528 ? 14.014 6.883 -21.269 1.00 91.75 528 VAL A O 1
ATOM 4182 N N . VAL A 1 529 ? 12.054 6.569 -20.192 1.00 90.50 529 VAL A N 1
ATOM 4183 C CA . VAL A 1 529 ? 12.553 5.630 -19.182 1.00 90.50 529 VAL A CA 1
ATOM 4184 C C . VAL A 1 529 ? 11.706 4.358 -19.199 1.00 90.50 529 VAL A C 1
ATOM 4186 O O . VAL A 1 529 ? 10.484 4.424 -19.121 1.00 90.50 529 VAL A O 1
ATOM 4189 N N . GLY A 1 530 ? 12.359 3.199 -19.297 1.00 85.56 530 GLY A N 1
ATOM 4190 C CA . GLY A 1 530 ? 11.746 1.876 -19.183 1.00 85.56 530 GLY A CA 1
ATOM 4191 C C . GLY A 1 530 ? 12.275 1.134 -17.956 1.00 85.56 530 GLY A C 1
ATOM 4192 O O . GLY A 1 530 ? 13.418 0.675 -17.947 1.00 85.56 530 GLY A O 1
ATOM 4193 N N . PHE A 1 531 ? 11.456 0.992 -16.917 1.00 78.00 531 PHE A N 1
ATOM 4194 C CA . PHE A 1 531 ? 11.834 0.288 -15.686 1.00 78.00 531 PHE A CA 1
ATOM 4195 C C . PHE A 1 531 ? 11.845 -1.233 -15.889 1.00 78.00 531 PHE A C 1
ATOM 4197 O O . PHE A 1 531 ? 10.863 -1.804 -16.349 1.00 78.00 531 PHE A O 1
ATOM 4204 N N . GLY A 1 532 ? 12.960 -1.896 -15.568 1.00 65.44 532 GLY A N 1
ATOM 4205 C CA . GLY A 1 532 ? 13.120 -3.350 -15.736 1.00 65.44 532 GLY A CA 1
ATOM 4206 C C . GLY A 1 532 ? 13.481 -3.784 -17.164 1.00 65.44 532 GLY A C 1
ATOM 4207 O O . GLY A 1 532 ? 13.549 -4.975 -17.459 1.00 65.44 532 GLY A O 1
ATOM 4208 N N . PHE A 1 533 ? 13.742 -2.832 -18.067 1.00 66.00 533 PHE A N 1
ATOM 4209 C CA . PHE A 1 533 ? 14.029 -3.099 -19.482 1.00 66.00 533 PHE A CA 1
ATOM 4210 C C . PHE A 1 533 ? 15.514 -3.368 -19.779 1.00 66.00 533 PHE A C 1
ATOM 4212 O O . PHE A 1 533 ? 15.882 -3.501 -20.946 1.00 66.00 533 PHE A O 1
ATOM 4219 N N . ALA A 1 534 ? 16.375 -3.509 -18.762 1.00 56.72 534 ALA A N 1
ATOM 4220 C CA . ALA A 1 534 ? 17.815 -3.720 -18.956 1.00 56.72 534 ALA A CA 1
ATOM 4221 C C . ALA A 1 534 ? 18.165 -4.933 -19.841 1.00 56.72 534 ALA A C 1
ATOM 4223 O O . ALA A 1 534 ? 19.125 -4.902 -20.618 1.00 56.72 534 ALA A O 1
ATOM 4224 N N . MET A 1 535 ? 17.352 -5.994 -19.779 1.00 48.34 535 MET A N 1
ATOM 4225 C CA . MET A 1 535 ? 17.510 -7.189 -20.617 1.00 48.34 535 MET A CA 1
ATOM 4226 C C . MET A 1 535 ? 17.334 -6.906 -22.116 1.00 48.34 535 MET A C 1
ATOM 4228 O O . MET A 1 535 ? 17.894 -7.630 -22.936 1.00 48.34 535 MET A O 1
ATOM 4232 N N . MET A 1 536 ? 16.598 -5.853 -22.487 1.00 49.16 536 MET A N 1
ATOM 4233 C CA . MET A 1 536 ? 16.370 -5.487 -23.887 1.00 49.16 536 MET A CA 1
ATOM 4234 C C . MET A 1 536 ? 17.560 -4.746 -24.513 1.00 49.16 536 MET A C 1
ATOM 4236 O O . MET A 1 536 ? 17.608 -4.600 -25.733 1.00 49.16 536 MET A O 1
ATOM 4240 N N . THR A 1 537 ? 18.539 -4.294 -23.715 1.00 46.81 537 THR A N 1
ATOM 4241 C CA . THR A 1 537 ? 19.585 -3.363 -24.183 1.00 46.81 537 THR A CA 1
ATOM 4242 C C . THR A 1 537 ? 21.019 -3.862 -24.110 1.00 46.81 537 THR A C 1
ATOM 4244 O O . THR A 1 537 ? 21.913 -3.201 -24.641 1.00 46.81 537 THR A O 1
ATOM 4247 N N . CYS A 1 538 ? 21.286 -5.035 -23.532 1.00 49.19 538 CYS A N 1
ATOM 4248 C CA . CYS A 1 538 ? 22.664 -5.477 -23.307 1.00 49.19 538 CYS A CA 1
ATOM 4249 C C . CYS A 1 538 ? 23.060 -6.759 -24.049 1.00 49.19 538 CYS A C 1
ATOM 4251 O O . CYS A 1 538 ? 22.925 -7.866 -23.532 1.00 49.19 538 CYS A O 1
ATOM 4253 N N . LYS A 1 539 ? 23.738 -6.584 -25.195 1.00 58.78 539 LYS A N 1
ATOM 4254 C CA . LYS A 1 539 ? 24.449 -7.649 -25.936 1.00 58.78 539 LYS A CA 1
ATOM 4255 C C . LYS A 1 539 ? 25.412 -8.465 -25.050 1.00 58.78 539 LYS A C 1
ATOM 4257 O O . LYS A 1 539 ? 25.505 -9.680 -25.188 1.00 58.78 539 LYS A O 1
ATOM 4262 N N . LYS A 1 540 ? 26.091 -7.822 -24.086 1.00 55.03 540 LYS A N 1
ATOM 4263 C CA . LYS A 1 540 ? 27.024 -8.484 -23.147 1.00 55.03 540 LYS A CA 1
ATOM 4264 C C . LYS A 1 540 ? 26.310 -9.227 -22.010 1.00 55.03 540 LYS A C 1
ATOM 4266 O O . LYS A 1 540 ? 26.773 -10.287 -21.606 1.00 55.03 540 LYS A O 1
ATOM 4271 N N . ALA A 1 541 ? 25.181 -8.709 -21.520 1.00 51.97 541 ALA A N 1
ATOM 4272 C CA . ALA A 1 541 ? 24.376 -9.384 -20.498 1.00 51.97 541 ALA A CA 1
ATOM 4273 C C . ALA A 1 541 ? 23.676 -10.624 -21.074 1.00 51.97 541 ALA A C 1
ATOM 4275 O O . ALA A 1 541 ? 23.645 -11.660 -20.422 1.00 51.97 541 ALA A O 1
ATOM 4276 N N . PHE A 1 542 ? 23.222 -10.552 -22.329 1.00 62.00 542 PHE A N 1
ATOM 4277 C CA . PHE A 1 542 ? 22.667 -11.689 -23.063 1.00 62.00 542 PHE A CA 1
ATOM 4278 C C . PHE A 1 542 ? 23.682 -12.831 -23.240 1.00 62.00 542 PHE A C 1
ATOM 4280 O O . PHE A 1 542 ? 23.378 -13.981 -22.924 1.00 62.00 542 PHE A O 1
ATOM 4287 N N . ILE A 1 543 ? 24.914 -12.522 -23.673 1.00 66.75 543 ILE A N 1
ATOM 4288 C CA . ILE A 1 543 ? 25.996 -13.519 -23.791 1.00 66.75 543 ILE A CA 1
ATOM 4289 C C . ILE A 1 543 ? 26.378 -14.077 -22.410 1.00 66.75 543 ILE A C 1
ATOM 4291 O O . ILE A 1 543 ? 26.520 -15.288 -22.268 1.00 66.75 543 ILE A O 1
ATOM 4295 N N . ARG A 1 544 ? 26.467 -13.234 -21.369 1.00 69.88 544 ARG A N 1
ATOM 4296 C CA . ARG A 1 544 ? 26.732 -13.680 -19.986 1.00 69.88 544 ARG A CA 1
ATOM 4297 C C . ARG A 1 544 ? 25.642 -14.597 -19.442 1.00 69.88 544 ARG A C 1
ATOM 4299 O O . ARG A 1 544 ? 25.958 -15.597 -18.814 1.00 69.88 544 ARG A O 1
ATOM 4306 N N . GLN A 1 545 ? 24.378 -14.294 -19.712 1.00 64.88 545 GLN A N 1
ATOM 4307 C CA . GLN A 1 545 ? 23.258 -15.129 -19.293 1.00 64.88 545 GLN A CA 1
ATOM 4308 C C . GLN A 1 545 ? 23.260 -16.473 -20.027 1.00 64.88 545 GLN A C 1
ATOM 4310 O O . GLN A 1 545 ? 23.070 -17.506 -19.394 1.00 64.88 545 GLN A O 1
ATOM 4315 N N . LYS A 1 546 ? 23.489 -16.486 -21.347 1.00 71.31 546 LYS A N 1
ATOM 4316 C CA . LYS A 1 546 ? 23.618 -17.737 -22.109 1.00 71.31 546 LYS A CA 1
ATOM 4317 C C . LYS A 1 546 ? 24.789 -18.587 -21.617 1.00 71.31 546 LYS A C 1
ATOM 4319 O O . LYS A 1 546 ? 24.624 -19.789 -21.448 1.00 71.31 546 LYS A O 1
ATOM 4324 N N . ALA A 1 547 ? 25.923 -17.959 -21.310 1.00 74.25 547 ALA A N 1
ATOM 4325 C CA . ALA A 1 547 ? 27.069 -18.632 -20.707 1.00 74.25 547 ALA A CA 1
ATOM 4326 C C . ALA A 1 547 ? 26.741 -19.194 -19.310 1.00 74.25 547 ALA A C 1
ATOM 4328 O O . ALA A 1 547 ? 27.064 -20.342 -19.030 1.00 74.25 547 ALA A O 1
ATOM 4329 N N . ALA A 1 548 ? 26.030 -18.435 -18.468 1.00 69.75 548 ALA A N 1
ATOM 4330 C CA . ALA A 1 548 ? 25.565 -18.892 -17.153 1.00 69.75 548 ALA A CA 1
ATOM 4331 C C . ALA A 1 548 ? 24.542 -20.042 -17.239 1.00 69.75 548 ALA A C 1
ATOM 4333 O O . ALA A 1 548 ? 24.435 -20.842 -16.317 1.00 69.75 548 ALA A O 1
ATOM 4334 N N . LYS A 1 549 ? 23.819 -20.146 -18.361 1.00 73.06 549 LYS A N 1
ATOM 4335 C CA . LYS A 1 549 ? 22.921 -21.261 -18.699 1.00 73.06 549 LYS A CA 1
ATOM 4336 C C . LYS A 1 549 ? 23.630 -22.436 -19.398 1.00 73.06 549 LYS A C 1
ATOM 4338 O O . LYS A 1 549 ? 22.953 -23.371 -19.809 1.00 73.06 549 LYS A O 1
ATOM 4343 N N . GLY A 1 550 ? 24.958 -22.394 -19.551 1.00 78.12 550 GLY A N 1
ATOM 4344 C CA . GLY A 1 550 ? 25.763 -23.493 -20.101 1.00 78.12 550 GLY A CA 1
ATOM 4345 C C . GLY A 1 550 ? 25.980 -23.491 -21.622 1.00 78.12 550 GLY A C 1
ATOM 4346 O O . GLY A 1 550 ? 26.453 -24.488 -22.158 1.00 78.12 550 GLY A O 1
ATOM 4347 N N . ASP A 1 551 ? 25.667 -22.411 -22.348 1.00 83.62 551 ASP A N 1
ATOM 4348 C CA . ASP A 1 551 ? 25.924 -22.323 -23.798 1.00 83.62 551 ASP A CA 1
ATOM 4349 C C . ASP A 1 551 ? 27.431 -22.142 -24.086 1.00 83.62 551 ASP A C 1
ATOM 4351 O O . ASP A 1 551 ? 28.004 -21.071 -23.855 1.00 83.62 551 ASP A O 1
ATOM 4355 N N . GLU A 1 552 ? 28.083 -23.174 -24.636 1.00 81.75 552 GLU A N 1
ATOM 4356 C CA . GLU A 1 552 ? 29.521 -23.156 -24.948 1.00 81.75 552 GLU A CA 1
ATOM 4357 C C . GLU A 1 552 ? 29.934 -22.054 -25.932 1.00 81.75 552 GLU A C 1
ATOM 4359 O O . GLU A 1 552 ? 31.033 -21.497 -25.828 1.00 81.75 552 GLU A O 1
ATOM 4364 N N . ARG A 1 553 ? 29.072 -21.696 -26.889 1.00 83.56 553 ARG A N 1
ATOM 4365 C CA . ARG A 1 553 ? 29.377 -20.638 -27.866 1.00 83.56 553 ARG A CA 1
ATOM 4366 C C . ARG A 1 553 ? 29.397 -19.280 -27.184 1.00 83.56 553 ARG A C 1
ATOM 4368 O O . ARG A 1 553 ? 30.264 -18.454 -27.471 1.00 83.56 553 ARG A O 1
ATOM 4375 N N . ALA A 1 554 ? 28.483 -19.074 -26.240 1.00 81.38 554 ALA A N 1
ATOM 4376 C CA . ALA A 1 554 ? 28.436 -17.869 -25.428 1.00 81.38 554 ALA A CA 1
ATOM 4377 C C . ALA A 1 554 ? 29.632 -17.775 -24.469 1.00 81.38 554 ALA A C 1
ATOM 4379 O O . ALA A 1 554 ? 30.219 -16.701 -24.345 1.00 81.38 554 ALA A O 1
ATOM 4380 N N . ILE A 1 555 ? 30.054 -18.892 -23.865 1.00 83.94 555 ILE A N 1
ATOM 4381 C CA . ILE A 1 555 ? 31.271 -18.965 -23.035 1.00 83.94 555 ILE A CA 1
ATOM 4382 C C . ILE A 1 555 ? 32.511 -18.591 -23.858 1.00 83.94 555 ILE A C 1
ATOM 4384 O O . ILE A 1 555 ? 33.331 -17.777 -23.431 1.00 83.94 555 ILE A O 1
ATOM 4388 N N . ASN A 1 556 ? 32.645 -19.148 -25.061 1.00 85.31 556 ASN A N 1
ATOM 4389 C CA . ASN A 1 556 ? 33.774 -18.871 -25.947 1.00 85.31 556 ASN A CA 1
ATOM 4390 C C . ASN A 1 556 ? 33.790 -17.415 -26.434 1.00 85.31 556 ASN A C 1
ATOM 4392 O O . ASN A 1 556 ? 34.846 -16.781 -26.448 1.00 85.31 556 ASN A O 1
ATOM 4396 N N . ALA A 1 557 ? 32.625 -16.855 -26.770 1.00 83.00 557 ALA A N 1
ATOM 4397 C CA . ALA A 1 557 ? 32.503 -15.442 -27.118 1.00 83.00 557 ALA A CA 1
ATOM 4398 C C . ALA A 1 557 ? 32.889 -14.534 -25.938 1.00 83.00 557 ALA A C 1
ATOM 4400 O O . ALA A 1 557 ? 33.587 -13.537 -26.131 1.00 83.00 557 ALA A O 1
ATOM 4401 N N . LEU A 1 558 ? 32.502 -14.899 -24.711 1.00 80.31 558 LEU A N 1
ATOM 4402 C CA . LEU A 1 558 ? 32.876 -14.167 -23.502 1.00 80.31 558 LEU A CA 1
ATOM 4403 C C . LEU A 1 558 ? 34.401 -14.144 -23.297 1.00 80.31 558 LEU A C 1
ATOM 4405 O O . LEU A 1 558 ? 34.964 -13.074 -23.071 1.00 80.31 558 LEU A O 1
ATOM 4409 N N . LYS A 1 559 ? 35.074 -15.292 -23.464 1.00 82.12 559 LYS A N 1
ATOM 4410 C CA . LYS A 1 559 ? 36.539 -15.419 -23.326 1.00 82.12 559 LYS A CA 1
ATOM 4411 C C . LYS A 1 559 ? 37.314 -14.505 -24.278 1.00 82.12 559 LYS A C 1
ATOM 4413 O O . LYS A 1 559 ? 38.344 -13.956 -23.886 1.00 82.12 559 LYS A O 1
ATOM 4418 N N . LEU A 1 560 ? 36.835 -14.339 -25.514 1.00 78.81 560 LEU A N 1
ATOM 4419 C CA . LEU A 1 560 ? 37.437 -13.425 -26.493 1.00 78.81 560 LEU A CA 1
ATOM 4420 C C . LEU A 1 560 ? 37.224 -11.955 -26.117 1.00 78.81 560 LEU A C 1
ATOM 4422 O O . LEU A 1 560 ? 38.148 -11.154 -26.232 1.00 78.81 560 LEU A O 1
ATOM 4426 N N . ILE A 1 561 ? 36.025 -11.607 -25.638 1.00 73.81 561 ILE A N 1
ATOM 4427 C CA . ILE A 1 561 ? 35.686 -10.243 -25.200 1.00 73.81 561 ILE A CA 1
ATOM 4428 C C . ILE A 1 561 ? 36.519 -9.834 -23.977 1.00 73.81 561 ILE A C 1
ATOM 4430 O O . ILE A 1 561 ? 36.938 -8.683 -23.877 1.00 73.81 561 ILE A O 1
ATOM 4434 N N . GLU A 1 562 ? 36.755 -10.755 -23.044 1.00 75.19 562 GLU A N 1
ATOM 4435 C CA . GLU A 1 562 ? 37.550 -10.499 -21.836 1.00 75.19 562 GLU A CA 1
ATOM 4436 C C . GLU A 1 562 ? 39.052 -10.398 -22.133 1.00 75.19 562 GLU A C 1
ATOM 4438 O O . GLU A 1 562 ? 39.756 -9.639 -21.472 1.00 75.19 562 GLU A O 1
ATOM 4443 N N . ASN A 1 563 ? 39.530 -11.068 -23.186 1.00 75.50 563 ASN A N 1
ATOM 4444 C CA . ASN A 1 563 ? 40.921 -11.017 -23.643 1.00 75.50 563 ASN A CA 1
ATOM 4445 C C . ASN A 1 563 ? 41.091 -10.190 -24.928 1.00 75.50 563 ASN A C 1
ATOM 4447 O O . ASN A 1 563 ? 41.787 -10.608 -25.859 1.00 75.50 563 ASN A O 1
ATOM 4451 N N . ALA A 1 564 ? 40.478 -9.003 -24.971 1.00 68.19 564 ALA A N 1
ATOM 4452 C CA . ALA A 1 564 ? 40.428 -8.156 -26.165 1.00 68.19 564 ALA A CA 1
ATOM 4453 C C . ALA A 1 564 ? 41.811 -7.873 -26.782 1.00 68.19 564 ALA A C 1
ATOM 4455 O O . ALA A 1 564 ? 41.944 -7.904 -28.000 1.00 68.19 564 ALA A O 1
ATOM 4456 N N . ASN A 1 565 ? 42.856 -7.674 -25.970 1.00 68.88 565 ASN A N 1
ATOM 4457 C CA . ASN A 1 565 ? 44.208 -7.398 -26.473 1.00 68.88 565 ASN A CA 1
ATOM 4458 C C . ASN A 1 565 ? 44.788 -8.567 -27.285 1.00 68.88 565 ASN A C 1
ATOM 4460 O O . ASN A 1 565 ? 45.276 -8.369 -28.392 1.00 68.88 565 ASN A O 1
ATOM 4464 N N . ASN A 1 566 ? 44.703 -9.798 -26.773 1.00 75.00 566 ASN A N 1
ATOM 4465 C CA . ASN A 1 566 ? 45.224 -10.976 -27.476 1.00 75.00 566 ASN A CA 1
ATOM 4466 C C . ASN A 1 566 ? 44.389 -11.302 -28.719 1.00 75.00 566 ASN A C 1
ATOM 4468 O O . ASN A 1 566 ? 44.928 -11.719 -29.747 1.00 75.00 566 ASN A O 1
ATOM 4472 N N . PHE A 1 567 ? 43.078 -11.082 -28.627 1.00 77.50 567 PHE A N 1
ATOM 4473 C CA . PHE A 1 567 ? 42.148 -11.245 -29.735 1.00 77.50 567 PHE A CA 1
ATOM 4474 C C . PHE A 1 567 ? 42.440 -10.253 -30.877 1.00 77.50 567 PHE A C 1
ATOM 4476 O O . PHE A 1 567 ? 42.597 -10.676 -32.023 1.00 77.50 567 PHE A O 1
ATOM 4483 N N . LEU A 1 568 ? 42.606 -8.962 -30.569 1.00 74.62 568 LEU A N 1
ATOM 4484 C CA . LEU A 1 568 ? 42.945 -7.923 -31.549 1.00 74.62 568 LEU A CA 1
ATOM 4485 C C . LEU A 1 568 ? 44.312 -8.170 -32.197 1.00 74.62 568 LEU A C 1
ATOM 4487 O O . LEU A 1 568 ? 44.417 -8.138 -33.423 1.00 74.62 568 LEU A O 1
ATOM 4491 N N . SER A 1 569 ? 45.332 -8.507 -31.403 1.00 78.81 569 SER A N 1
ATOM 4492 C CA . SER A 1 569 ? 46.664 -8.852 -31.918 1.00 78.81 569 SER A CA 1
ATOM 4493 C C . SER A 1 569 ? 46.627 -10.065 -32.850 1.00 78.81 569 SER A C 1
ATOM 4495 O O . SER A 1 569 ? 47.293 -10.079 -33.881 1.00 78.81 569 SER A O 1
ATOM 4497 N N . THR A 1 570 ? 45.811 -11.074 -32.535 1.00 83.44 570 THR A N 1
ATOM 4498 C CA . THR A 1 570 ? 45.646 -12.256 -33.393 1.00 83.44 570 THR A CA 1
ATOM 4499 C C . THR A 1 570 ? 45.028 -11.897 -34.741 1.00 83.44 570 THR A C 1
ATOM 4501 O O . THR A 1 570 ? 45.524 -12.344 -35.776 1.00 83.44 570 THR A O 1
ATOM 4504 N N . ILE A 1 571 ? 43.971 -11.077 -34.747 1.00 82.62 571 ILE A N 1
ATOM 4505 C CA . ILE A 1 571 ? 43.348 -10.604 -35.990 1.00 82.62 571 ILE A CA 1
ATOM 4506 C C . ILE A 1 571 ? 44.363 -9.817 -36.824 1.00 82.62 571 ILE A C 1
ATOM 4508 O O . ILE A 1 571 ? 44.484 -10.052 -38.024 1.00 82.62 571 ILE A O 1
ATOM 4512 N N . GLN A 1 572 ? 45.122 -8.919 -36.195 1.00 80.31 572 GLN A N 1
ATOM 4513 C CA . GLN A 1 572 ? 46.092 -8.072 -36.884 1.00 80.31 572 GLN A CA 1
ATOM 4514 C C . GLN A 1 572 ? 47.217 -8.878 -37.547 1.00 80.31 572 GLN A C 1
ATOM 4516 O O . GLN A 1 572 ? 47.595 -8.576 -38.682 1.00 80.31 572 GLN A O 1
ATOM 4521 N N . ILE A 1 573 ? 47.712 -9.928 -36.884 1.00 84.38 573 ILE A N 1
ATOM 4522 C CA . ILE A 1 573 ? 48.684 -10.858 -37.476 1.00 84.38 573 ILE A CA 1
ATOM 4523 C C . ILE A 1 573 ? 48.066 -11.561 -38.687 1.00 84.38 573 ILE A C 1
ATOM 4525 O O . ILE A 1 573 ? 48.699 -11.628 -39.737 1.00 84.38 573 ILE A O 1
ATOM 4529 N N . GLY A 1 574 ? 46.822 -12.036 -38.565 1.00 84.00 574 GLY A N 1
ATOM 4530 C CA . GLY A 1 574 ? 46.110 -12.698 -39.658 1.00 84.00 574 GLY A CA 1
ATOM 4531 C C . GLY A 1 574 ? 45.938 -11.800 -40.885 1.00 84.00 574 GLY A C 1
ATOM 4532 O O . GLY A 1 574 ? 46.282 -12.210 -41.991 1.00 84.00 574 GLY A O 1
ATOM 4533 N N . ILE A 1 575 ? 45.475 -10.561 -40.691 1.00 83.12 575 ILE A N 1
ATOM 4534 C CA . ILE A 1 575 ? 45.296 -9.581 -41.776 1.00 83.12 575 ILE A CA 1
ATOM 4535 C C . ILE A 1 575 ? 46.638 -9.264 -42.439 1.00 83.12 575 ILE A C 1
ATOM 4537 O O . ILE A 1 575 ? 46.742 -9.301 -43.663 1.00 83.12 575 ILE A O 1
ATOM 4541 N N . THR A 1 576 ? 47.677 -9.002 -41.641 1.00 83.62 576 THR A N 1
ATOM 4542 C CA . THR A 1 576 ? 49.017 -8.697 -42.164 1.00 83.62 576 THR A CA 1
ATOM 4543 C C . THR A 1 576 ? 49.575 -9.868 -42.972 1.00 83.62 576 THR A C 1
ATOM 4545 O O . THR A 1 576 ? 50.068 -9.668 -44.078 1.00 83.62 576 THR A O 1
ATOM 4548 N N . LEU A 1 577 ? 49.457 -11.098 -42.464 1.00 83.88 577 LEU A N 1
ATOM 4549 C CA . LEU A 1 577 ? 49.938 -12.299 -43.146 1.00 83.88 577 LEU A CA 1
ATOM 4550 C C . LEU A 1 577 ? 49.204 -12.531 -44.471 1.00 83.88 577 LEU A C 1
ATOM 4552 O O . LEU A 1 577 ? 49.849 -12.759 -45.491 1.00 83.88 577 LEU A O 1
ATOM 4556 N N . ILE A 1 578 ? 47.871 -12.438 -44.472 1.00 84.44 578 ILE A N 1
ATOM 4557 C CA . ILE A 1 578 ? 47.061 -12.587 -45.689 1.00 84.44 578 ILE A CA 1
ATOM 4558 C C . ILE A 1 578 ? 47.407 -11.487 -46.696 1.00 84.44 578 ILE A C 1
ATOM 4560 O O . ILE A 1 578 ? 47.551 -11.781 -47.880 1.00 84.44 578 ILE A O 1
ATOM 4564 N N . GLY A 1 579 ? 47.596 -10.245 -46.243 1.00 82.00 579 GLY A N 1
ATOM 4565 C CA . GLY A 1 579 ? 48.013 -9.131 -47.093 1.00 82.00 579 GLY A CA 1
ATOM 4566 C C . GLY A 1 579 ? 49.376 -9.370 -47.747 1.00 82.00 579 GLY A C 1
ATOM 4567 O O . GLY A 1 579 ? 49.504 -9.225 -48.961 1.00 82.00 579 GLY A O 1
ATOM 4568 N N . VAL A 1 580 ? 50.368 -9.817 -46.970 1.00 84.44 580 VAL A N 1
ATOM 4569 C CA . VAL A 1 580 ? 51.711 -10.150 -47.474 1.00 84.44 580 VAL A CA 1
ATOM 4570 C C . VAL A 1 580 ? 51.660 -11.315 -48.460 1.00 84.44 580 VAL A C 1
ATOM 4572 O O . VAL A 1 580 ? 52.247 -11.215 -49.532 1.00 84.44 580 VAL A O 1
ATOM 4575 N N . LEU A 1 581 ? 50.934 -12.394 -48.149 1.00 83.12 581 LEU A N 1
ATOM 4576 C CA . LEU A 1 581 ? 50.801 -13.548 -49.045 1.00 83.12 581 LEU A CA 1
ATOM 4577 C C . LEU A 1 581 ? 50.067 -13.182 -50.340 1.00 83.12 581 LEU A C 1
ATOM 4579 O O . LEU A 1 581 ? 50.504 -13.575 -51.418 1.00 83.12 581 LEU A O 1
ATOM 4583 N N . THR A 1 582 ? 48.992 -12.396 -50.252 1.00 81.25 582 THR A N 1
ATOM 4584 C CA . THR A 1 582 ? 48.227 -11.940 -51.424 1.00 81.25 582 THR A CA 1
ATOM 4585 C C . THR A 1 582 ? 49.073 -11.027 -52.308 1.00 81.25 582 THR A C 1
ATOM 4587 O O . THR A 1 582 ? 49.054 -11.176 -53.526 1.00 81.25 582 THR A O 1
ATOM 4590 N N . GLY A 1 583 ? 49.858 -10.123 -51.714 1.00 80.19 583 GLY A N 1
ATOM 4591 C CA . GLY A 1 583 ? 50.789 -9.270 -52.453 1.00 80.19 583 GLY A CA 1
ATOM 4592 C C . GLY A 1 583 ? 51.937 -10.058 -53.090 1.00 80.19 583 GLY A C 1
ATOM 4593 O O . GLY A 1 583 ? 52.215 -9.884 -54.272 1.00 80.19 583 GLY A O 1
ATOM 4594 N N . MET A 1 584 ? 52.562 -10.963 -52.331 1.00 79.81 584 MET A N 1
ATOM 4595 C CA . MET A 1 584 ? 53.715 -11.758 -52.768 1.00 79.81 584 MET A CA 1
ATOM 4596 C C . MET A 1 584 ? 53.347 -12.757 -53.868 1.00 79.81 584 MET A C 1
ATOM 4598 O O . MET A 1 584 ? 53.999 -12.791 -54.906 1.00 79.81 584 MET A O 1
ATOM 4602 N N . PHE A 1 585 ? 52.297 -13.556 -53.665 1.00 76.31 585 PHE A N 1
ATOM 4603 C CA . PHE A 1 585 ? 51.883 -14.567 -54.639 1.00 76.31 585 PHE A CA 1
ATOM 4604 C C . PHE A 1 585 ? 51.025 -13.971 -55.751 1.00 76.31 585 PHE A C 1
ATOM 4606 O O . PHE A 1 585 ? 51.258 -14.266 -56.920 1.00 76.31 585 PHE A O 1
ATOM 4613 N N . GLY A 1 586 ? 50.045 -13.130 -55.411 1.00 70.94 586 GLY A N 1
ATOM 4614 C CA . GLY A 1 586 ? 49.105 -12.566 -56.378 1.00 70.94 586 GLY A CA 1
ATOM 4615 C C . GLY A 1 586 ? 49.745 -11.522 -57.288 1.00 70.94 586 GLY A C 1
ATOM 4616 O O . GLY A 1 586 ? 49.497 -11.543 -58.489 1.00 70.94 586 GLY A O 1
ATOM 4617 N N . GLY A 1 587 ? 50.606 -10.657 -56.743 1.00 71.19 587 GLY A N 1
ATOM 4618 C CA . GLY A 1 587 ? 51.331 -9.654 -57.522 1.00 71.19 587 GLY A CA 1
ATOM 4619 C C . GLY A 1 587 ? 52.295 -10.284 -58.524 1.00 71.19 587 GLY A C 1
ATOM 4620 O O . GLY A 1 587 ? 52.238 -9.949 -59.699 1.00 71.19 587 GLY A O 1
ATOM 4621 N N . ALA A 1 588 ? 53.125 -11.237 -58.093 1.00 71.38 588 ALA A N 1
ATOM 4622 C CA . ALA A 1 588 ? 54.129 -11.856 -58.961 1.00 71.38 588 ALA A CA 1
ATOM 4623 C C . ALA A 1 588 ? 53.510 -12.763 -60.041 1.00 71.38 588 ALA A C 1
ATOM 4625 O O . ALA A 1 588 ? 53.809 -12.615 -61.220 1.00 71.38 588 ALA A O 1
ATOM 4626 N N . THR A 1 589 ? 52.585 -13.657 -59.674 1.00 82.12 589 THR A N 1
ATOM 4627 C CA . THR A 1 589 ? 52.071 -14.663 -60.627 1.00 82.12 589 THR A CA 1
ATOM 4628 C C . THR A 1 589 ? 51.035 -14.129 -61.614 1.00 82.12 589 THR A C 1
ATOM 4630 O O . THR A 1 589 ? 50.929 -14.639 -62.731 1.00 82.12 589 THR A O 1
ATOM 4633 N N . LEU A 1 590 ? 50.229 -13.134 -61.226 1.00 83.56 590 LEU A N 1
ATOM 4634 C CA . LEU A 1 590 ? 49.211 -12.565 -62.116 1.00 83.56 590 LEU A CA 1
ATOM 4635 C C . LEU A 1 590 ? 49.775 -11.430 -62.974 1.00 83.56 590 LEU A C 1
ATOM 4637 O O . LEU A 1 590 ? 49.306 -11.257 -64.098 1.00 83.56 590 LEU A O 1
ATOM 4641 N N . ALA A 1 591 ? 50.783 -10.694 -62.490 1.00 83.62 591 ALA A N 1
ATOM 4642 C CA . ALA A 1 591 ? 51.439 -9.665 -63.296 1.00 83.62 591 ALA A CA 1
ATOM 4643 C C . ALA A 1 591 ? 52.205 -10.272 -64.477 1.00 83.62 591 ALA A C 1
ATOM 4645 O O . ALA A 1 591 ? 52.062 -9.769 -65.587 1.00 83.62 591 ALA A O 1
ATOM 4646 N N . GLU A 1 592 ? 52.904 -11.397 -64.279 1.00 84.31 592 GLU A N 1
ATOM 4647 C CA . GLU A 1 592 ? 53.601 -12.123 -65.358 1.00 84.31 592 GLU A CA 1
ATOM 4648 C C . GLU A 1 592 ? 52.655 -12.583 -66.479 1.00 84.31 592 GLU A C 1
ATOM 4650 O O . GLU A 1 592 ? 53.038 -12.640 -67.644 1.00 84.31 592 GLU A O 1
ATOM 4655 N N . LYS A 1 593 ? 51.387 -12.880 -66.161 1.00 85.88 593 LYS A N 1
ATOM 4656 C CA . LYS A 1 593 ? 50.379 -13.248 -67.171 1.00 85.88 593 LYS A CA 1
ATOM 4657 C C . LYS A 1 593 ? 49.831 -12.052 -67.944 1.00 85.88 593 LYS A C 1
ATOM 4659 O O . LYS A 1 593 ? 49.327 -12.235 -69.050 1.00 85.88 593 LYS A O 1
ATOM 4664 N N . LEU A 1 594 ? 49.879 -10.858 -67.357 1.00 86.69 594 LEU A N 1
ATOM 4665 C CA . LEU A 1 594 ? 49.360 -9.632 -67.958 1.00 86.69 594 LEU A CA 1
ATOM 4666 C C . LEU A 1 594 ? 50.430 -8.909 -68.796 1.00 86.69 594 LEU A C 1
ATOM 4668 O O . LEU A 1 594 ? 50.087 -8.273 -69.794 1.00 86.69 594 LEU A O 1
ATOM 4672 N N . GLU A 1 595 ? 51.706 -9.084 -68.445 1.00 85.81 595 GLU A N 1
ATOM 4673 C CA . GLU A 1 595 ? 52.876 -8.474 -69.091 1.00 85.81 595 GLU A CA 1
ATOM 4674 C C . GLU A 1 595 ? 52.937 -8.649 -70.623 1.00 85.81 595 GLU A C 1
ATOM 4676 O O . GLU A 1 595 ? 53.118 -7.631 -71.305 1.00 85.81 595 GLU A O 1
ATOM 4681 N N . PRO A 1 596 ? 52.668 -9.840 -71.209 1.00 88.00 596 PRO A N 1
ATOM 4682 C CA . PRO A 1 596 ? 52.701 -10.037 -72.662 1.00 88.00 596 PRO A CA 1
ATOM 4683 C C . PRO A 1 596 ? 51.761 -9.105 -73.445 1.00 88.00 596 PRO A C 1
ATOM 4685 O O . PRO A 1 596 ? 52.033 -8.733 -74.589 1.00 88.00 596 PRO A O 1
ATOM 4688 N N . THR A 1 597 ? 50.658 -8.688 -72.816 1.00 84.88 597 THR A N 1
ATOM 4689 C CA . THR A 1 597 ? 49.653 -7.789 -73.406 1.00 84.88 597 THR A CA 1
ATOM 4690 C C . THR A 1 597 ? 50.221 -6.394 -73.668 1.00 84.88 597 THR A C 1
ATOM 4692 O O . THR A 1 597 ? 49.830 -5.738 -74.631 1.00 84.88 597 THR A O 1
ATOM 4695 N N . PHE A 1 598 ? 51.157 -5.940 -72.829 1.00 85.88 598 PHE A N 1
ATOM 4696 C CA . PHE A 1 598 ? 51.773 -4.616 -72.937 1.00 85.88 598 PHE A CA 1
ATOM 4697 C C . PHE A 1 598 ? 53.083 -4.635 -73.728 1.00 85.88 598 PHE A C 1
ATOM 4699 O O . PHE A 1 598 ? 53.404 -3.638 -74.370 1.00 85.88 598 PHE A O 1
ATOM 4706 N N . THR A 1 599 ? 53.790 -5.771 -73.774 1.00 82.50 599 THR A N 1
ATOM 4707 C CA . THR A 1 599 ? 54.966 -5.944 -74.650 1.00 82.50 599 THR A CA 1
ATOM 4708 C C . THR A 1 599 ? 54.622 -5.895 -76.142 1.00 82.50 599 THR A C 1
ATOM 4710 O O . THR A 1 599 ? 55.483 -5.600 -76.959 1.00 82.50 599 THR A O 1
ATOM 4713 N N . GLY A 1 600 ? 53.356 -6.117 -76.520 1.00 80.44 600 GLY A N 1
ATOM 4714 C CA . GLY A 1 600 ? 52.890 -5.954 -77.903 1.00 80.44 600 GLY A CA 1
ATOM 4715 C C . GLY A 1 600 ? 52.797 -4.496 -78.384 1.00 80.44 600 GLY A C 1
ATOM 4716 O O . GLY A 1 600 ? 52.501 -4.264 -79.555 1.00 80.44 600 GLY A O 1
ATOM 4717 N N . ILE A 1 601 ? 53.022 -3.512 -77.503 1.00 85.88 601 ILE A N 1
ATOM 4718 C CA . ILE A 1 601 ? 52.934 -2.079 -77.808 1.00 85.88 601 ILE A CA 1
ATOM 4719 C C . ILE A 1 601 ? 54.333 -1.452 -77.641 1.00 85.88 601 ILE A C 1
ATOM 4721 O O . ILE A 1 601 ? 54.780 -1.286 -76.506 1.00 85.88 601 ILE A O 1
ATOM 4725 N N . PRO A 1 602 ? 55.007 -1.021 -78.730 1.00 81.81 602 PRO A N 1
ATOM 4726 C CA . PRO A 1 602 ? 56.405 -0.562 -78.694 1.00 81.81 602 PRO A CA 1
ATOM 4727 C C . PRO A 1 602 ? 56.688 0.585 -77.713 1.00 81.81 602 PRO A C 1
ATOM 4729 O O . PRO A 1 602 ? 57.782 0.705 -77.176 1.00 81.81 602 PRO A O 1
ATOM 4732 N N . LEU A 1 603 ? 55.693 1.442 -77.459 1.00 84.56 603 LEU A N 1
ATOM 4733 C CA . LEU A 1 603 ? 55.826 2.575 -76.538 1.00 84.56 603 LEU A CA 1
ATOM 4734 C C . LEU A 1 603 ? 55.772 2.164 -75.052 1.00 84.56 603 LEU A C 1
ATOM 4736 O O . LEU A 1 603 ? 56.195 2.930 -74.189 1.00 84.56 603 LEU A O 1
ATOM 4740 N N . LEU A 1 604 ? 55.205 0.993 -74.748 1.00 85.62 604 LEU A N 1
ATOM 4741 C CA . LEU A 1 604 ? 54.954 0.506 -73.387 1.00 85.62 604 LEU A CA 1
ATOM 4742 C C . LEU A 1 604 ? 55.878 -0.648 -72.989 1.00 85.62 604 LEU A C 1
ATOM 4744 O O . LEU A 1 604 ? 55.957 -0.964 -71.805 1.00 85.62 604 LEU A O 1
ATOM 4748 N N . GLU A 1 605 ? 56.600 -1.234 -73.945 1.00 82.81 605 GLU A N 1
ATOM 4749 C CA . GLU A 1 605 ? 57.517 -2.359 -73.745 1.00 82.81 605 GLU A CA 1
ATOM 4750 C C . GLU A 1 605 ? 58.504 -2.160 -72.572 1.00 82.81 605 GLU A C 1
ATOM 4752 O O . GLU A 1 605 ? 58.563 -3.045 -71.717 1.00 82.81 605 GLU A O 1
ATOM 4757 N N . PRO A 1 606 ? 59.182 -1.000 -72.396 1.00 89.31 606 PRO A N 1
ATOM 4758 C CA . PRO A 1 606 ? 60.117 -0.806 -71.277 1.00 89.31 606 PRO A CA 1
ATOM 4759 C C . PRO A 1 606 ? 59.437 -0.773 -69.901 1.00 89.31 606 PRO A C 1
ATOM 4761 O O . PRO A 1 606 ? 60.094 -0.913 -68.871 1.00 89.31 606 PRO A O 1
ATOM 4764 N N . TYR A 1 607 ? 58.122 -0.549 -69.877 1.00 90.38 607 TYR A N 1
ATOM 4765 C CA . TYR A 1 607 ? 57.323 -0.363 -68.669 1.00 90.38 607 TYR A CA 1
ATOM 4766 C C . TYR A 1 607 ? 56.324 -1.505 -68.438 1.00 90.38 607 TYR A C 1
ATOM 4768 O O . TYR A 1 607 ? 55.594 -1.474 -67.447 1.00 90.38 607 TYR A O 1
ATOM 4776 N N . ALA A 1 608 ? 56.277 -2.513 -69.317 1.00 86.38 608 ALA A N 1
ATOM 4777 C CA . ALA A 1 608 ? 55.249 -3.554 -69.333 1.00 86.38 608 ALA A CA 1
ATOM 4778 C C . ALA A 1 608 ? 55.136 -4.308 -67.996 1.00 86.38 608 ALA A C 1
ATOM 4780 O O . ALA A 1 608 ? 54.027 -4.490 -67.482 1.00 86.38 608 ALA A O 1
ATOM 4781 N N . ASN A 1 609 ? 56.271 -4.665 -67.386 1.00 85.81 609 ASN A N 1
ATOM 4782 C CA . ASN A 1 609 ? 56.319 -5.320 -66.078 1.00 85.81 609 ASN A CA 1
ATOM 4783 C C . ASN A 1 609 ? 55.785 -4.415 -64.949 1.00 85.81 609 ASN A C 1
ATOM 4785 O O . ASN A 1 609 ? 54.898 -4.809 -64.191 1.00 85.81 609 ASN A O 1
ATOM 4789 N N . ALA A 1 610 ? 56.252 -3.163 -64.886 1.00 85.94 610 ALA A N 1
ATOM 4790 C CA . ALA A 1 610 ? 55.840 -2.199 -63.864 1.00 85.94 610 ALA A CA 1
ATOM 4791 C C . ALA A 1 610 ? 54.346 -1.839 -63.966 1.00 85.94 610 ALA A C 1
ATOM 4793 O O . ALA A 1 610 ? 53.656 -1.736 -62.946 1.00 85.94 610 ALA A O 1
ATOM 4794 N N . ILE A 1 611 ? 53.829 -1.688 -65.190 1.00 88.69 611 ILE A N 1
ATOM 4795 C CA . ILE A 1 611 ? 52.410 -1.430 -65.468 1.00 88.69 611 ILE A CA 1
ATOM 4796 C C . ILE A 1 611 ? 51.566 -2.638 -65.049 1.00 88.69 611 ILE A C 1
ATOM 4798 O O . ILE A 1 611 ? 50.578 -2.473 -64.333 1.00 88.69 611 ILE A O 1
ATOM 4802 N N . SER A 1 612 ? 51.978 -3.851 -65.424 1.00 88.62 612 SER A N 1
ATOM 4803 C CA . SER A 1 612 ? 51.259 -5.084 -65.079 1.00 88.62 612 SER A CA 1
ATOM 4804 C C . SER A 1 612 ? 51.201 -5.309 -63.573 1.00 88.62 612 SER A C 1
ATOM 4806 O O . SER A 1 612 ? 50.124 -5.559 -63.029 1.00 88.62 612 SER A O 1
ATOM 4808 N N . PHE A 1 613 ? 52.329 -5.138 -62.880 1.00 87.44 613 PHE A N 1
ATOM 4809 C CA . PHE A 1 613 ? 52.400 -5.253 -61.425 1.00 87.44 613 PHE A CA 1
ATOM 4810 C C . PHE A 1 613 ? 51.524 -4.210 -60.722 1.00 87.44 613 PHE A C 1
ATOM 4812 O O . PHE A 1 613 ? 50.799 -4.538 -59.784 1.00 87.44 613 PHE A O 1
ATOM 4819 N N . SER A 1 614 ? 51.520 -2.967 -61.212 1.00 87.88 614 SER A N 1
ATOM 4820 C CA . SER A 1 614 ? 50.702 -1.888 -60.644 1.00 87.88 614 SER A CA 1
ATOM 4821 C C . SER A 1 614 ? 49.203 -2.133 -60.834 1.00 87.88 614 SER A C 1
ATOM 4823 O O . SER A 1 614 ? 48.431 -1.983 -59.887 1.00 87.88 614 SER A O 1
ATOM 4825 N N . ILE A 1 615 ? 48.779 -2.555 -62.031 1.00 89.25 615 ILE A N 1
ATOM 4826 C CA . ILE A 1 615 ? 47.370 -2.851 -62.334 1.00 89.25 615 ILE A CA 1
ATOM 4827 C C . ILE A 1 615 ? 46.872 -4.015 -61.476 1.00 89.25 615 ILE A C 1
ATOM 4829 O O . ILE A 1 615 ? 45.833 -3.903 -60.820 1.00 89.25 615 ILE A O 1
ATOM 4833 N N . ILE A 1 616 ? 47.627 -5.114 -61.433 1.00 90.25 616 ILE A N 1
ATOM 4834 C CA . ILE A 1 616 ? 47.288 -6.278 -60.610 1.00 90.25 616 ILE A CA 1
ATOM 4835 C C . ILE A 1 616 ? 47.281 -5.910 -59.125 1.00 90.25 616 ILE A C 1
ATOM 4837 O O . ILE A 1 616 ? 46.354 -6.294 -58.413 1.00 90.25 616 ILE A O 1
ATOM 4841 N N . GLY A 1 617 ? 48.244 -5.112 -58.659 1.00 86.44 617 GLY A N 1
ATOM 4842 C CA . GLY A 1 617 ? 48.289 -4.617 -57.284 1.00 86.44 617 GLY A CA 1
ATOM 4843 C C . GLY A 1 617 ? 47.045 -3.810 -56.903 1.00 86.44 617 GLY A C 1
ATOM 4844 O O . GLY A 1 617 ? 46.457 -4.057 -55.848 1.00 86.44 617 GLY A O 1
ATOM 4845 N N . ILE A 1 618 ? 46.590 -2.900 -57.770 1.00 88.44 618 ILE A N 1
ATOM 4846 C CA . ILE A 1 618 ? 45.370 -2.104 -57.549 1.00 88.44 618 ILE A CA 1
ATOM 4847 C C . ILE A 1 618 ? 44.132 -3.006 -57.501 1.00 88.44 618 ILE A C 1
ATOM 4849 O O . ILE A 1 618 ? 43.323 -2.886 -56.577 1.00 88.44 618 ILE A O 1
ATOM 4853 N N . ILE A 1 619 ? 43.993 -3.933 -58.454 1.00 89.56 619 ILE A N 1
ATOM 4854 C CA . ILE A 1 619 ? 42.848 -4.852 -58.523 1.00 89.56 619 ILE A CA 1
ATOM 4855 C C . ILE A 1 619 ? 42.807 -5.756 -57.288 1.00 89.56 619 ILE A C 1
ATOM 4857 O O . ILE A 1 619 ? 41.762 -5.869 -56.645 1.00 89.56 619 ILE A O 1
ATOM 4861 N N . LEU A 1 620 ? 43.934 -6.366 -56.916 1.00 87.44 620 LEU A N 1
ATOM 4862 C CA . LEU A 1 620 ? 44.018 -7.229 -55.737 1.00 87.44 620 LEU A CA 1
ATOM 4863 C C . LEU A 1 620 ? 43.754 -6.456 -54.447 1.00 87.44 620 LEU A C 1
ATOM 4865 O O . LEU A 1 620 ? 43.049 -6.959 -53.575 1.00 87.44 620 LEU A O 1
ATOM 4869 N N . THR A 1 621 ? 44.254 -5.225 -54.333 1.00 86.56 621 THR A N 1
ATOM 4870 C CA . THR A 1 621 ? 43.988 -4.367 -53.169 1.00 86.56 621 THR A CA 1
ATOM 4871 C C . THR A 1 621 ? 42.502 -4.032 -53.066 1.00 86.56 621 THR A C 1
ATOM 4873 O O . THR A 1 621 ? 41.917 -4.166 -51.992 1.00 86.56 621 THR A O 1
ATOM 4876 N N . TYR A 1 622 ? 41.860 -3.666 -54.181 1.00 89.06 622 TYR A N 1
ATOM 4877 C CA . TYR A 1 622 ? 40.424 -3.395 -54.219 1.00 89.06 622 TYR A CA 1
ATOM 4878 C C . TYR A 1 622 ? 39.594 -4.631 -53.852 1.00 89.06 622 TYR A C 1
ATOM 4880 O O . TYR A 1 622 ? 38.704 -4.543 -53.005 1.00 89.06 622 TYR A O 1
ATOM 4888 N N . LEU A 1 623 ? 39.889 -5.793 -54.444 1.00 88.56 623 LEU A N 1
ATOM 4889 C CA . LEU A 1 623 ? 39.169 -7.039 -54.166 1.00 88.56 623 LEU A CA 1
ATOM 4890 C C . LEU A 1 623 ? 39.383 -7.517 -52.724 1.00 88.56 623 LEU A C 1
ATOM 4892 O O . LEU A 1 623 ? 38.422 -7.920 -52.072 1.00 88.56 623 LEU A O 1
ATOM 4896 N N . SER A 1 624 ? 40.604 -7.418 -52.195 1.00 85.00 624 SER A N 1
ATOM 4897 C CA . SER A 1 624 ? 40.917 -7.768 -50.804 1.00 85.00 624 SER A CA 1
ATOM 4898 C C . SER A 1 624 ? 40.187 -6.856 -49.813 1.00 85.00 624 SER A C 1
ATOM 4900 O O . SER A 1 624 ? 39.538 -7.339 -48.887 1.00 85.00 624 SER A O 1
ATOM 4902 N N . LEU A 1 625 ? 40.186 -5.540 -50.049 1.00 86.44 625 LEU A N 1
ATOM 4903 C CA . LEU A 1 625 ? 39.469 -4.585 -49.202 1.00 86.44 625 LEU A CA 1
ATOM 4904 C C . LEU A 1 625 ? 37.948 -4.796 -49.268 1.00 86.44 625 LEU A C 1
ATOM 4906 O O . LEU A 1 625 ? 37.261 -4.789 -48.248 1.00 86.44 625 LEU A O 1
ATOM 4910 N N . THR A 1 626 ? 37.395 -4.993 -50.465 1.00 82.56 626 THR A N 1
ATOM 4911 C CA . THR A 1 626 ? 35.942 -5.123 -50.648 1.00 82.56 626 THR A CA 1
ATOM 4912 C C . THR A 1 626 ? 35.412 -6.470 -50.164 1.00 82.56 626 THR A C 1
ATOM 4914 O O . THR A 1 626 ? 34.503 -6.490 -49.331 1.00 82.56 626 THR A O 1
ATOM 4917 N N . LEU A 1 627 ? 35.975 -7.584 -50.637 1.00 87.00 627 LEU A N 1
ATOM 4918 C CA . LEU A 1 627 ? 35.505 -8.938 -50.326 1.00 87.00 627 LEU A CA 1
ATOM 4919 C C . LEU A 1 627 ? 36.083 -9.485 -49.017 1.00 87.00 627 LEU A C 1
ATOM 4921 O O . LEU A 1 627 ? 35.394 -10.226 -48.319 1.00 87.00 627 LEU A O 1
ATOM 4925 N N . GLY A 1 628 ? 37.323 -9.128 -48.677 1.00 80.25 628 GLY A N 1
ATOM 4926 C CA . GLY A 1 628 ? 38.012 -9.609 -47.477 1.00 80.25 628 GLY A CA 1
ATOM 4927 C C . GLY A 1 628 ? 37.698 -8.807 -46.213 1.00 80.25 628 GLY A C 1
ATOM 4928 O O . GLY A 1 628 ? 37.706 -9.379 -45.124 1.00 80.25 628 GLY A O 1
ATOM 4929 N N . GLU A 1 629 ? 37.367 -7.516 -46.333 1.00 81.56 629 GLU A N 1
ATOM 4930 C CA . GLU A 1 629 ? 37.113 -6.649 -45.174 1.00 81.56 629 GLU A CA 1
ATOM 4931 C C . GLU A 1 629 ? 35.702 -6.035 -45.162 1.00 81.56 629 GLU A C 1
ATOM 4933 O O . GLU A 1 629 ? 34.920 -6.294 -44.243 1.00 81.56 629 GLU A O 1
ATOM 4938 N N . LEU A 1 630 ? 35.343 -5.221 -46.160 1.00 76.31 630 LEU A N 1
ATOM 4939 C CA . LEU A 1 630 ? 34.138 -4.381 -46.114 1.00 76.31 630 LEU A CA 1
ATOM 4940 C C . LEU A 1 630 ? 32.831 -5.182 -46.154 1.00 76.31 630 LEU A C 1
ATOM 4942 O O . LEU A 1 630 ? 31.921 -4.902 -45.365 1.00 76.31 630 LEU A O 1
ATOM 4946 N N . VAL A 1 631 ? 32.717 -6.166 -47.051 1.00 84.00 631 VAL A N 1
ATOM 4947 C CA . VAL A 1 631 ? 31.513 -7.004 -47.179 1.00 84.00 631 VAL A CA 1
ATOM 4948 C C . VAL A 1 631 ? 31.286 -7.849 -45.916 1.00 84.00 631 VAL A C 1
ATOM 4950 O O . VAL A 1 631 ? 30.207 -7.719 -45.327 1.00 84.00 631 VAL A O 1
ATOM 4953 N N . PRO A 1 632 ? 32.266 -8.628 -45.407 1.00 78.25 632 PRO A N 1
ATOM 4954 C CA . PRO A 1 632 ? 32.101 -9.382 -44.162 1.00 78.25 632 PRO A CA 1
ATOM 4955 C C . PRO A 1 632 ? 31.777 -8.493 -42.961 1.00 78.25 632 PRO A C 1
ATOM 4957 O O . PRO A 1 632 ? 30.906 -8.832 -42.160 1.00 78.25 632 PRO A O 1
ATOM 4960 N N . LYS A 1 633 ? 32.414 -7.320 -42.852 1.00 75.44 633 LYS A N 1
ATOM 4961 C CA . LYS A 1 633 ? 32.141 -6.353 -41.780 1.00 75.44 633 LYS A CA 1
ATOM 4962 C C . LYS A 1 633 ? 30.705 -5.840 -41.835 1.00 75.44 633 LYS A C 1
ATOM 4964 O O . LYS A 1 633 ? 30.058 -5.719 -40.797 1.00 75.44 633 LYS A O 1
ATOM 4969 N N . ARG A 1 634 ? 30.174 -5.588 -43.033 1.00 68.50 634 ARG A N 1
ATOM 4970 C CA . ARG A 1 634 ? 28.779 -5.168 -43.218 1.00 68.50 634 ARG A CA 1
ATOM 4971 C C . ARG A 1 634 ? 27.797 -6.301 -42.887 1.00 68.50 634 ARG A C 1
ATOM 4973 O O . ARG A 1 634 ? 26.819 -6.051 -42.191 1.00 68.50 634 ARG A O 1
ATOM 4980 N N . ILE A 1 635 ? 28.090 -7.542 -43.282 1.00 73.75 635 ILE A N 1
ATOM 4981 C CA . ILE A 1 635 ? 27.298 -8.730 -42.907 1.00 73.75 635 ILE A CA 1
ATOM 4982 C C . ILE A 1 635 ? 27.290 -8.923 -41.379 1.00 73.75 635 ILE A C 1
ATOM 4984 O O . ILE A 1 635 ? 26.232 -9.123 -40.780 1.00 73.75 635 ILE A O 1
ATOM 4988 N N . ALA A 1 636 ? 28.449 -8.782 -40.731 1.00 67.00 636 ALA A N 1
ATOM 4989 C CA . ALA A 1 636 ? 28.590 -8.859 -39.278 1.00 67.00 636 ALA A CA 1
ATOM 4990 C C . ALA A 1 636 ? 27.798 -7.770 -38.536 1.00 67.00 636 ALA A C 1
ATOM 4992 O O . ALA A 1 636 ? 27.306 -8.012 -37.437 1.00 67.00 636 ALA A O 1
ATOM 4993 N N . LEU A 1 637 ? 27.626 -6.587 -39.134 1.00 62.84 637 LEU A N 1
ATOM 4994 C CA . LEU A 1 637 ? 26.802 -5.518 -38.563 1.00 62.84 637 LEU A CA 1
ATOM 4995 C C . LEU A 1 637 ? 25.296 -5.809 -38.648 1.00 62.84 637 LEU A C 1
ATOM 4997 O O . LEU A 1 637 ? 24.566 -5.389 -37.751 1.00 62.84 637 LEU A O 1
ATOM 5001 N N . TYR A 1 638 ? 24.837 -6.544 -39.667 1.00 65.50 638 TYR A N 1
ATOM 5002 C CA . TYR A 1 638 ? 23.430 -6.946 -39.796 1.00 65.50 638 TYR A CA 1
ATOM 5003 C C . TYR A 1 638 ? 23.052 -8.120 -38.879 1.00 65.50 638 TYR A C 1
ATOM 5005 O O . TYR A 1 638 ? 21.926 -8.162 -38.383 1.00 65.50 638 TYR A O 1
ATOM 5013 N N . HIS A 1 639 ? 23.984 -9.040 -38.593 1.00 72.69 639 HIS A N 1
ATOM 5014 C CA . HIS A 1 639 ? 23.736 -10.216 -37.739 1.00 72.69 639 HIS A CA 1
ATOM 5015 C C . HIS A 1 639 ? 24.817 -10.438 -36.657 1.00 72.69 639 HIS A C 1
ATOM 5017 O O . HIS A 1 639 ? 25.436 -11.506 -36.607 1.00 72.69 639 HIS A O 1
ATOM 5023 N N . PRO A 1 640 ? 25.038 -9.468 -35.749 1.00 64.00 640 PRO A N 1
ATOM 5024 C CA . PRO A 1 640 ? 26.198 -9.456 -34.856 1.00 64.00 640 PRO A CA 1
ATOM 5025 C C . PRO A 1 640 ? 26.223 -10.621 -33.864 1.00 64.00 640 PRO A C 1
ATOM 5027 O O . PRO A 1 640 ? 27.281 -11.197 -33.630 1.00 64.00 640 PRO A O 1
ATOM 5030 N N . ASP A 1 641 ? 25.072 -11.002 -33.307 1.00 69.25 641 ASP A N 1
ATOM 5031 C CA . ASP A 1 641 ? 25.024 -11.980 -32.216 1.00 69.25 641 ASP A CA 1
ATOM 5032 C C . ASP A 1 641 ? 25.216 -13.412 -32.727 1.00 69.25 641 ASP A C 1
ATOM 5034 O O . ASP A 1 641 ? 25.973 -14.191 -32.152 1.00 69.25 641 ASP A O 1
ATOM 5038 N N . SER A 1 642 ? 24.575 -13.754 -33.849 1.00 76.56 642 SER A N 1
ATOM 5039 C CA . SER A 1 642 ? 24.737 -15.072 -34.467 1.00 76.56 642 SER A CA 1
ATOM 5040 C C . SER A 1 642 ? 26.164 -15.260 -34.975 1.00 76.56 642 SER A C 1
ATOM 5042 O O . SER A 1 642 ? 26.790 -16.277 -34.679 1.00 76.56 642 SER A O 1
ATOM 5044 N N . ILE A 1 643 ? 26.710 -14.262 -35.676 1.00 78.25 643 ILE A N 1
ATOM 5045 C CA . ILE A 1 643 ? 28.059 -14.348 -36.241 1.00 78.25 643 ILE A CA 1
ATOM 5046 C C . ILE A 1 643 ? 29.092 -14.437 -35.118 1.00 78.25 643 ILE A C 1
ATOM 5048 O O . ILE A 1 643 ? 29.893 -15.364 -35.138 1.00 78.25 643 ILE A O 1
ATOM 5052 N N . ALA A 1 644 ? 29.016 -13.584 -34.090 1.00 79.50 644 ALA A N 1
ATOM 5053 C CA . ALA A 1 644 ? 29.947 -13.629 -32.962 1.00 79.50 644 ALA A CA 1
ATOM 5054 C C . ALA A 1 644 ? 29.938 -14.980 -32.225 1.00 79.50 644 ALA A C 1
ATOM 5056 O O . ALA A 1 644 ? 31.001 -15.501 -31.892 1.00 79.50 644 ALA A O 1
ATOM 5057 N N . LEU A 1 645 ? 28.763 -15.578 -31.993 1.00 82.94 645 LEU A N 1
ATOM 5058 C CA . LEU A 1 645 ? 28.660 -16.881 -31.325 1.00 82.94 645 LEU A CA 1
ATOM 5059 C C . LEU A 1 645 ? 29.240 -18.024 -32.175 1.00 82.94 645 LEU A C 1
ATOM 5061 O O . LEU A 1 645 ? 29.874 -18.928 -31.633 1.00 82.94 645 LEU A O 1
ATOM 5065 N N . HIS A 1 646 ? 29.051 -17.995 -33.497 1.00 83.81 646 HIS A N 1
ATOM 5066 C CA . HIS A 1 646 ? 29.573 -19.036 -34.389 1.00 83.81 646 HIS A CA 1
ATOM 5067 C C . HIS A 1 646 ? 31.075 -18.884 -34.661 1.00 83.81 646 HIS A C 1
ATOM 5069 O O . HIS A 1 646 ? 31.787 -19.886 -34.734 1.00 83.81 646 HIS A O 1
ATOM 5075 N N . THR A 1 647 ? 31.585 -17.655 -34.775 1.00 84.25 647 THR A N 1
ATOM 5076 C CA . THR A 1 647 ? 33.004 -17.410 -35.070 1.00 84.25 647 THR A CA 1
ATOM 5077 C C . THR A 1 647 ? 33.896 -17.509 -33.835 1.00 84.25 647 THR A C 1
ATOM 5079 O O . THR A 1 647 ? 35.087 -17.786 -33.978 1.00 84.25 647 THR A O 1
ATOM 5082 N N . ALA A 1 648 ? 33.352 -17.341 -32.623 1.00 86.69 648 ALA A N 1
ATOM 5083 C CA . ALA A 1 648 ? 34.138 -17.321 -31.390 1.00 86.69 648 ALA A CA 1
ATOM 5084 C C . ALA A 1 648 ? 34.983 -18.588 -31.171 1.00 86.69 648 ALA A C 1
ATOM 5086 O O . ALA A 1 648 ? 36.161 -18.502 -30.825 1.00 86.69 648 ALA A O 1
ATOM 5087 N N . GLY A 1 649 ? 34.417 -19.774 -31.407 1.00 87.62 649 GLY A N 1
ATOM 5088 C CA . GLY A 1 649 ? 35.154 -21.032 -31.238 1.00 87.62 649 GLY A CA 1
ATOM 5089 C C . GLY A 1 649 ? 36.334 -21.168 -32.207 1.00 87.62 649 GLY A C 1
ATOM 5090 O O . GLY A 1 649 ? 37.429 -21.557 -31.804 1.00 87.62 649 GLY A O 1
ATOM 5091 N N . ILE A 1 650 ? 36.131 -20.799 -33.477 1.00 88.81 650 ILE A N 1
ATOM 5092 C CA . ILE A 1 650 ? 37.177 -20.820 -34.515 1.00 88.81 650 ILE A CA 1
ATOM 5093 C C . ILE A 1 650 ? 38.284 -19.830 -34.155 1.00 88.81 650 ILE A C 1
ATOM 5095 O O . ILE A 1 650 ? 39.469 -20.156 -34.199 1.00 88.81 650 ILE A O 1
ATOM 5099 N N . MET A 1 651 ? 37.889 -18.635 -33.732 1.00 86.44 651 MET A N 1
ATOM 5100 C CA . MET A 1 651 ? 38.812 -17.570 -33.388 1.00 86.44 651 MET A CA 1
ATOM 5101 C C . MET A 1 651 ? 39.699 -17.913 -32.186 1.00 86.44 651 MET A C 1
ATOM 5103 O O . MET A 1 651 ? 40.886 -17.597 -32.200 1.00 86.44 651 MET A O 1
ATOM 5107 N N . LEU A 1 652 ? 39.168 -18.614 -31.179 1.00 86.62 652 LEU A N 1
ATOM 5108 C CA . LEU A 1 652 ? 39.970 -19.094 -30.049 1.00 86.62 652 LEU A CA 1
ATOM 5109 C C . LEU A 1 652 ? 41.047 -20.098 -30.482 1.00 86.62 652 LEU A C 1
ATOM 5111 O O . LEU A 1 652 ? 42.163 -20.037 -29.974 1.00 86.62 652 LEU A O 1
ATOM 5115 N N . ARG A 1 653 ? 40.753 -20.983 -31.445 1.00 88.69 653 ARG A N 1
ATOM 5116 C CA . ARG A 1 653 ? 41.755 -21.915 -31.996 1.00 88.69 653 ARG A CA 1
ATOM 5117 C C . ARG A 1 653 ? 42.850 -21.174 -32.762 1.00 88.69 653 ARG A C 1
ATOM 5119 O O . ARG A 1 653 ? 44.028 -21.472 -32.589 1.00 88.69 653 ARG A O 1
ATOM 5126 N N . ILE A 1 654 ? 42.472 -20.171 -33.558 1.00 88.25 654 ILE A N 1
ATOM 5127 C CA . ILE A 1 654 ? 43.432 -19.307 -34.263 1.00 88.25 654 ILE A CA 1
ATOM 5128 C C . ILE A 1 654 ? 44.307 -18.552 -33.255 1.00 88.25 654 ILE A C 1
ATOM 5130 O O . ILE A 1 654 ? 45.521 -18.509 -33.425 1.00 88.25 654 ILE A O 1
ATOM 5134 N N . GLN A 1 655 ? 43.718 -18.018 -32.181 1.00 85.50 655 GLN A N 1
ATOM 5135 C CA . GLN A 1 655 ? 44.448 -17.336 -31.109 1.00 85.50 655 GLN A CA 1
ATOM 5136 C C . GLN A 1 655 ? 45.425 -18.267 -30.379 1.00 85.50 655 GLN A C 1
ATOM 5138 O O . GLN A 1 655 ? 46.515 -17.839 -30.011 1.00 85.50 655 GLN A O 1
ATOM 5143 N N . GLN A 1 656 ? 45.065 -19.536 -30.166 1.00 86.62 656 GLN A N 1
ATOM 5144 C CA . GLN A 1 656 ? 45.979 -20.526 -29.587 1.00 86.62 656 GLN A CA 1
ATOM 5145 C C . GLN A 1 656 ? 47.176 -20.791 -30.506 1.00 86.62 656 GLN A C 1
ATOM 5147 O O . GLN A 1 656 ? 48.309 -20.840 -30.032 1.00 86.62 656 GLN A O 1
ATOM 5152 N N . PHE A 1 657 ? 46.943 -20.901 -31.815 1.00 88.00 657 PHE A N 1
ATOM 5153 C CA . PHE A 1 657 ? 48.003 -21.103 -32.804 1.00 88.00 657 PHE A CA 1
ATOM 5154 C C . PHE A 1 657 ? 48.917 -19.876 -32.954 1.00 88.00 657 PHE A C 1
ATOM 5156 O O . PHE A 1 657 ? 50.138 -20.010 -33.013 1.00 88.00 657 PHE A O 1
ATOM 5163 N N . SER A 1 658 ? 48.349 -18.667 -32.974 1.00 84.31 658 SER A N 1
ATOM 5164 C CA . SER A 1 658 ? 49.099 -17.408 -33.088 1.00 84.31 658 SER A CA 1
ATOM 5165 C C . SER A 1 658 ? 49.774 -16.978 -31.781 1.00 84.31 658 SER A C 1
ATOM 5167 O O . SER A 1 658 ? 50.620 -16.082 -31.797 1.00 84.31 658 SER A O 1
ATOM 5169 N N . HIS A 1 659 ? 49.436 -17.607 -30.651 1.00 84.81 659 HIS A N 1
ATOM 5170 C CA . HIS A 1 659 ? 49.898 -17.228 -29.317 1.00 84.81 659 HIS A CA 1
ATOM 5171 C C . HIS A 1 659 ? 51.422 -17.015 -29.192 1.00 84.81 659 HIS A C 1
ATOM 5173 O O . HIS A 1 659 ? 51.812 -16.010 -28.595 1.00 84.81 659 HIS A O 1
ATOM 5179 N N . PRO A 1 660 ? 52.314 -17.863 -29.757 1.00 85.81 660 PRO A N 1
ATOM 5180 C CA . PRO A 1 660 ? 53.761 -17.652 -29.647 1.00 85.81 660 PRO A CA 1
ATOM 5181 C C . PRO A 1 660 ? 54.202 -16.334 -30.299 1.00 85.81 660 PRO A C 1
ATOM 5183 O O . PRO A 1 660 ? 55.021 -15.602 -29.743 1.00 85.81 660 PRO A O 1
ATOM 5186 N N . PHE A 1 661 ? 53.604 -16.001 -31.445 1.00 83.12 661 PHE A N 1
ATOM 5187 C CA . PHE A 1 661 ? 53.868 -14.769 -32.187 1.00 83.12 661 PHE A CA 1
ATOM 5188 C C . PHE A 1 661 ? 53.292 -13.545 -31.474 1.00 83.12 661 PHE A C 1
ATOM 5190 O O . PHE A 1 661 ? 53.956 -12.513 -31.394 1.00 83.12 661 PHE A O 1
ATOM 5197 N N . VAL A 1 662 ? 52.092 -13.667 -30.896 1.00 80.56 662 VAL A N 1
ATOM 5198 C CA . VAL A 1 662 ? 51.475 -12.605 -30.085 1.00 80.56 662 VAL A CA 1
ATOM 5199 C C . VAL A 1 662 ? 52.330 -12.300 -28.853 1.00 80.56 662 VAL A C 1
ATOM 5201 O O . VAL A 1 662 ? 52.583 -11.135 -28.561 1.00 80.56 662 VAL A O 1
ATOM 5204 N N . VAL A 1 663 ? 52.836 -13.323 -28.156 1.00 82.06 663 VAL A N 1
ATOM 5205 C CA . VAL A 1 663 ? 53.734 -13.148 -26.999 1.00 82.06 663 VAL A CA 1
ATOM 5206 C C . VAL A 1 663 ? 55.054 -12.503 -27.413 1.00 82.06 663 VAL A C 1
ATOM 5208 O O . VAL A 1 663 ? 55.558 -11.631 -26.704 1.00 82.06 663 VAL A O 1
ATOM 5211 N N . PHE A 1 664 ? 55.615 -12.902 -28.554 1.00 83.81 664 PHE A N 1
ATOM 5212 C CA . PHE A 1 664 ? 56.826 -12.289 -29.089 1.00 83.81 664 PHE A CA 1
ATOM 5213 C C . PHE A 1 664 ? 56.620 -10.797 -29.399 1.00 83.81 664 PHE A C 1
ATOM 5215 O O . PHE A 1 664 ? 57.403 -9.970 -28.934 1.00 83.81 664 PHE A O 1
ATOM 5222 N N . LEU A 1 665 ? 55.530 -10.444 -30.091 1.00 77.69 665 LEU A N 1
ATOM 5223 C CA . LEU A 1 665 ? 55.163 -9.053 -30.385 1.00 77.69 665 LEU A CA 1
ATOM 5224 C C . LEU A 1 665 ? 54.853 -8.239 -29.123 1.00 77.69 665 LEU A C 1
ATOM 5226 O O . LEU A 1 665 ? 55.218 -7.069 -29.032 1.00 77.69 665 LEU A O 1
ATOM 5230 N N . ALA A 1 666 ? 54.213 -8.840 -28.122 1.00 73.81 666 ALA A N 1
ATOM 5231 C CA . ALA A 1 666 ? 53.959 -8.179 -26.845 1.00 73.81 666 ALA A CA 1
ATOM 5232 C C . ALA A 1 666 ? 55.271 -7.889 -26.098 1.00 73.81 666 ALA A C 1
ATOM 5234 O O . ALA A 1 666 ? 55.454 -6.791 -25.576 1.00 73.81 666 ALA A O 1
ATOM 5235 N N . ARG A 1 667 ? 56.219 -8.837 -26.096 1.00 81.94 667 ARG A N 1
ATOM 5236 C CA . ARG A 1 667 ? 57.546 -8.646 -25.489 1.00 81.94 667 ARG A CA 1
ATOM 5237 C C . ARG A 1 667 ? 58.382 -7.604 -26.224 1.00 81.94 667 ARG A C 1
ATOM 5239 O O . ARG A 1 667 ? 59.055 -6.818 -25.562 1.00 81.94 667 ARG A O 1
ATOM 5246 N N . SER A 1 668 ? 58.338 -7.574 -27.555 1.00 81.81 668 SER A N 1
ATOM 5247 C CA . SER A 1 668 ? 59.029 -6.538 -28.328 1.00 81.81 668 SER A CA 1
ATOM 5248 C C . SER A 1 668 ? 58.394 -5.164 -28.105 1.00 81.81 668 SER A C 1
ATOM 5250 O O . SER A 1 668 ? 59.112 -4.193 -27.884 1.00 81.81 668 SER A O 1
ATOM 5252 N N . THR A 1 669 ? 57.063 -5.081 -28.044 1.00 76.81 669 THR A N 1
ATOM 5253 C CA . THR A 1 669 ? 56.342 -3.843 -27.702 1.00 76.81 669 THR A CA 1
ATOM 5254 C C . THR A 1 669 ? 56.732 -3.350 -26.310 1.00 76.81 669 THR A C 1
ATOM 5256 O O . THR A 1 669 ? 57.088 -2.188 -26.145 1.00 76.81 669 THR A O 1
ATOM 5259 N N . ASP A 1 670 ? 56.757 -4.236 -25.313 1.00 76.62 670 ASP A N 1
ATOM 5260 C CA . ASP A 1 670 ? 57.186 -3.905 -23.951 1.00 76.62 670 ASP A CA 1
ATOM 5261 C C . ASP A 1 670 ? 58.651 -3.450 -23.888 1.00 76.62 670 ASP A C 1
ATOM 5263 O O . ASP A 1 670 ? 58.996 -2.579 -23.088 1.00 76.62 670 ASP A O 1
ATOM 5267 N N . PHE A 1 671 ? 59.516 -4.014 -24.732 1.00 82.38 671 PHE A N 1
ATOM 5268 C CA . PHE A 1 671 ? 60.905 -3.587 -24.874 1.00 82.38 671 PHE A CA 1
ATOM 5269 C C . PHE A 1 671 ? 61.006 -2.162 -25.442 1.00 82.38 671 PHE A C 1
ATOM 5271 O O . PHE A 1 671 ? 61.693 -1.325 -24.855 1.00 82.38 671 PHE A O 1
ATOM 5278 N N . PHE A 1 672 ? 60.262 -1.838 -26.503 1.00 81.25 672 PHE A N 1
ATOM 5279 C CA . PHE A 1 672 ? 60.221 -0.478 -27.055 1.00 81.25 672 PHE A CA 1
ATOM 5280 C C . PHE A 1 672 ? 59.576 0.534 -26.098 1.00 81.25 672 PHE A C 1
ATOM 5282 O O . PHE A 1 672 ? 60.075 1.648 -25.961 1.00 81.25 672 PHE A O 1
ATOM 5289 N N . LEU A 1 673 ? 58.524 0.151 -25.369 1.00 79.25 673 LEU A N 1
ATOM 5290 C CA . LEU A 1 673 ? 57.906 1.004 -24.347 1.00 79.25 673 LEU A CA 1
ATOM 5291 C C . LEU A 1 673 ? 58.875 1.325 -23.201 1.00 79.25 673 LEU A C 1
ATOM 5293 O O . LEU A 1 673 ? 58.895 2.457 -22.715 1.00 79.25 673 LEU A O 1
ATOM 5297 N N . LYS A 1 674 ? 59.717 0.359 -22.804 1.00 79.19 674 LYS A N 1
ATOM 5298 C CA . LYS A 1 674 ? 60.803 0.585 -21.836 1.00 79.19 674 LYS A CA 1
ATOM 5299 C C . LYS A 1 674 ? 61.858 1.553 -22.368 1.00 79.19 674 LYS A C 1
ATOM 5301 O O . LYS A 1 674 ? 62.294 2.412 -21.610 1.00 79.19 674 LYS A O 1
ATOM 5306 N N . ILE A 1 675 ? 62.235 1.444 -23.645 1.00 87.81 675 ILE A N 1
ATOM 5307 C CA . ILE A 1 675 ? 63.177 2.373 -24.296 1.00 87.81 675 ILE A CA 1
ATOM 5308 C C . ILE A 1 675 ? 62.611 3.799 -24.343 1.00 87.81 675 ILE A C 1
ATOM 5310 O O . ILE A 1 675 ? 63.344 4.760 -24.136 1.00 87.81 675 ILE A O 1
ATOM 5314 N N . LEU A 1 676 ? 61.303 3.943 -24.563 1.00 86.50 676 LEU A N 1
ATOM 5315 C CA . LEU A 1 676 ? 60.620 5.239 -24.623 1.00 86.50 676 LEU A CA 1
ATOM 5316 C C . LEU A 1 676 ? 60.258 5.821 -23.242 1.00 86.50 676 LEU A C 1
ATOM 5318 O O . LEU A 1 676 ? 59.574 6.838 -23.178 1.00 86.50 676 LEU A O 1
ATOM 5322 N N . PHE A 1 677 ? 60.680 5.195 -22.136 1.00 78.19 677 PHE A N 1
ATOM 5323 C CA . PHE A 1 677 ? 60.338 5.587 -20.757 1.00 78.19 677 PHE A CA 1
ATOM 5324 C C . PHE A 1 677 ? 58.825 5.691 -20.468 1.00 78.19 677 PHE A C 1
ATOM 5326 O O . PHE A 1 677 ? 58.409 6.307 -19.483 1.00 78.19 677 PHE A O 1
ATOM 5333 N N . ILE A 1 678 ? 57.982 5.044 -21.278 1.00 75.12 678 ILE A N 1
ATOM 5334 C CA . ILE A 1 678 ? 56.532 5.031 -21.082 1.00 75.12 678 ILE A CA 1
ATOM 5335 C C . ILE A 1 678 ? 56.214 3.970 -20.027 1.00 75.12 678 ILE A C 1
ATOM 5337 O O . ILE A 1 678 ? 56.242 2.764 -20.285 1.00 75.12 678 ILE A O 1
ATOM 5341 N N . LYS A 1 679 ? 55.918 4.411 -18.800 1.00 62.06 679 LYS A N 1
ATOM 5342 C CA . LYS A 1 679 ? 55.471 3.511 -17.729 1.00 62.06 679 LYS A CA 1
ATOM 5343 C C . LYS A 1 679 ? 54.094 2.951 -18.089 1.00 62.06 679 LYS A C 1
ATOM 5345 O O . LYS A 1 679 ? 53.169 3.717 -18.350 1.00 62.06 679 LYS A O 1
ATOM 5350 N N . LYS A 1 680 ? 53.937 1.620 -18.050 1.00 56.22 680 LYS A N 1
ATOM 5351 C CA . LYS A 1 680 ? 52.603 0.999 -18.083 1.00 56.22 680 LYS A CA 1
ATOM 5352 C C . LYS A 1 680 ? 51.756 1.613 -16.959 1.00 56.22 680 LYS A C 1
ATOM 5354 O O . LYS A 1 680 ? 52.270 1.722 -15.839 1.00 56.22 680 LYS A O 1
ATOM 5359 N N . PRO A 1 681 ? 50.493 2.000 -17.217 1.00 46.38 681 PRO A N 1
ATOM 5360 C CA . PRO A 1 681 ? 49.593 2.388 -16.143 1.00 46.38 681 PRO A CA 1
ATOM 5361 C C . PRO A 1 681 ? 49.536 1.227 -15.148 1.00 46.38 681 PRO A C 1
ATOM 5363 O O . PRO A 1 681 ? 49.378 0.069 -15.547 1.00 46.38 681 PRO A O 1
ATOM 5366 N N . LYS A 1 682 ? 49.754 1.517 -13.862 1.00 39.22 682 LYS A N 1
ATOM 5367 C CA . LYS A 1 682 ? 49.607 0.501 -12.819 1.00 39.22 682 LYS A CA 1
ATOM 5368 C C . LYS A 1 682 ? 48.186 -0.050 -12.910 1.00 39.22 682 LYS A C 1
ATOM 5370 O O . LYS A 1 682 ? 47.228 0.713 -12.995 1.00 39.22 682 LYS A O 1
ATOM 5375 N N . SER A 1 683 ? 48.062 -1.374 -12.903 1.00 44.59 683 SER A N 1
ATOM 5376 C CA . SER A 1 683 ? 46.783 -2.024 -12.643 1.00 44.59 683 SER A CA 1
ATOM 5377 C C . SER A 1 683 ? 46.202 -1.471 -11.346 1.00 44.59 683 SER A C 1
ATOM 5379 O O . SER A 1 683 ? 46.946 -1.284 -10.383 1.00 44.59 683 SER A O 1
ATOM 5381 N N . PHE A 1 684 ? 44.893 -1.226 -11.380 1.00 41.19 684 PHE A N 1
ATOM 5382 C CA . PHE A 1 684 ? 44.034 -0.732 -10.308 1.00 41.19 684 PHE A CA 1
ATOM 5383 C C . PHE A 1 684 ? 44.628 -0.920 -8.907 1.00 41.19 684 PHE A C 1
ATOM 5385 O O . PHE A 1 684 ? 44.739 -2.044 -8.421 1.00 41.19 684 PHE A O 1
ATOM 5392 N N . SER A 1 685 ? 45.028 0.182 -8.270 1.00 44.34 685 SER A N 1
ATOM 5393 C CA . SER A 1 685 ? 45.619 0.141 -6.930 1.00 44.34 685 SER A CA 1
ATOM 5394 C C . SER A 1 685 ? 44.571 0.295 -5.824 1.00 44.34 685 SER A C 1
ATOM 5396 O O . SER A 1 685 ? 44.937 0.273 -4.652 1.00 44.34 685 SER A O 1
ATOM 5398 N N . GLY A 1 686 ? 43.287 0.467 -6.168 1.00 50.75 686 GLY A N 1
ATOM 5399 C CA . GLY A 1 686 ? 42.206 0.609 -5.189 1.00 50.75 686 GLY A CA 1
ATOM 5400 C C . GLY A 1 686 ? 42.387 1.806 -4.254 1.00 50.75 686 GLY A C 1
ATOM 5401 O O . GLY A 1 686 ? 41.917 1.765 -3.122 1.00 50.75 686 GLY A O 1
ATOM 5402 N N . THR A 1 687 ? 43.105 2.849 -4.687 1.00 67.69 687 THR A N 1
ATOM 5403 C CA . THR A 1 687 ? 43.320 4.024 -3.839 1.00 67.69 687 THR A CA 1
ATOM 5404 C C . THR A 1 687 ? 42.021 4.814 -3.694 1.00 67.69 687 THR A C 1
ATOM 5406 O O . THR A 1 687 ? 41.257 4.950 -4.648 1.00 67.69 687 THR A O 1
ATOM 5409 N N . GLU A 1 688 ? 41.775 5.362 -2.504 1.00 63.00 688 GLU A N 1
ATOM 5410 C CA . GLU A 1 688 ? 40.569 6.136 -2.177 1.00 63.00 688 GLU A CA 1
ATOM 5411 C C . GLU A 1 688 ? 40.269 7.232 -3.216 1.00 63.00 688 GLU A C 1
ATOM 5413 O O . GLU A 1 688 ? 39.142 7.357 -3.691 1.00 63.00 688 GLU A O 1
ATOM 5418 N N . LYS A 1 689 ? 41.298 7.965 -3.661 1.00 58.16 689 LYS A N 1
ATOM 5419 C CA . LYS A 1 689 ? 41.161 9.033 -4.666 1.00 58.16 689 LYS A CA 1
ATOM 5420 C C . LYS A 1 689 ? 40.705 8.523 -6.039 1.00 58.16 689 LYS A C 1
ATOM 5422 O O . LYS A 1 689 ? 39.955 9.216 -6.719 1.00 58.16 689 LYS A O 1
ATOM 5427 N N . GLU A 1 690 ? 41.125 7.325 -6.447 1.00 61.81 690 GLU A N 1
ATOM 5428 C CA . GLU A 1 690 ? 40.684 6.701 -7.704 1.00 61.81 690 GLU A CA 1
ATOM 5429 C C . GLU A 1 690 ? 39.244 6.175 -7.595 1.00 61.81 690 GLU A C 1
ATOM 5431 O O . GLU A 1 690 ? 38.479 6.287 -8.553 1.00 61.81 690 GLU A O 1
ATOM 5436 N N . ILE A 1 691 ? 38.841 5.664 -6.424 1.00 68.75 691 ILE A N 1
ATOM 5437 C CA . ILE A 1 691 ? 37.457 5.238 -6.153 1.00 68.75 691 ILE A CA 1
ATOM 5438 C C . ILE A 1 691 ? 36.514 6.448 -6.174 1.00 68.75 691 ILE A C 1
ATOM 5440 O O . ILE A 1 691 ? 35.472 6.397 -6.825 1.00 68.75 691 ILE A O 1
ATOM 5444 N N . ILE A 1 692 ? 36.899 7.558 -5.540 1.00 68.50 692 ILE A N 1
ATOM 5445 C CA . ILE A 1 692 ? 36.118 8.805 -5.550 1.00 68.50 692 ILE A CA 1
ATOM 5446 C C . ILE A 1 692 ? 35.991 9.363 -6.976 1.00 68.50 692 ILE A C 1
ATOM 5448 O O . ILE A 1 692 ? 34.894 9.744 -7.386 1.00 68.50 692 ILE A O 1
ATOM 5452 N N . ALA A 1 693 ? 37.069 9.347 -7.769 1.00 67.56 693 ALA A N 1
ATOM 5453 C CA . ALA A 1 693 ? 37.027 9.785 -9.166 1.00 67.56 693 ALA A CA 1
ATOM 5454 C C . ALA A 1 693 ? 36.069 8.934 -10.023 1.00 67.56 693 ALA A C 1
ATOM 5456 O O . ALA A 1 693 ? 35.327 9.472 -10.846 1.00 67.56 693 ALA A O 1
ATOM 5457 N N . LEU A 1 694 ? 36.022 7.618 -9.797 1.00 67.25 694 LEU A N 1
ATOM 5458 C CA . LEU A 1 694 ? 35.071 6.726 -10.466 1.00 67.25 694 LEU A CA 1
ATOM 5459 C C . LEU A 1 694 ? 33.628 6.948 -10.021 1.00 67.25 694 LEU A C 1
ATOM 5461 O O . LEU A 1 694 ? 32.734 6.894 -10.857 1.00 67.25 694 LEU A O 1
ATOM 5465 N N . LEU A 1 695 ? 33.386 7.216 -8.737 1.00 65.44 695 LEU A N 1
ATOM 5466 C CA . LEU A 1 695 ? 32.049 7.563 -8.241 1.00 65.44 695 LEU A CA 1
ATOM 5467 C C . LEU A 1 695 ? 31.565 8.882 -8.835 1.00 65.44 695 LEU A C 1
ATOM 5469 O O . LEU A 1 695 ? 30.391 9.021 -9.159 1.00 65.44 695 LEU A O 1
ATOM 5473 N N . GLN A 1 696 ? 32.474 9.835 -9.022 1.00 62.91 696 GLN A N 1
ATOM 5474 C CA . GLN A 1 696 ? 32.182 11.103 -9.674 1.00 62.91 696 GLN A CA 1
ATOM 5475 C C . GLN A 1 696 ? 31.854 10.907 -11.159 1.00 62.91 696 GLN A C 1
ATOM 5477 O O . GLN A 1 696 ? 30.890 11.489 -11.650 1.00 62.91 696 GLN A O 1
ATOM 5482 N N . GLN A 1 697 ? 32.581 10.029 -11.851 1.00 58.28 697 GLN A N 1
ATOM 5483 C CA . GLN A 1 697 ? 32.254 9.645 -13.223 1.00 58.28 697 GLN A CA 1
ATOM 5484 C C . GLN A 1 697 ? 30.922 8.879 -13.303 1.00 58.28 697 GLN A C 1
ATOM 5486 O O . GLN A 1 697 ? 30.079 9.217 -14.128 1.00 58.28 697 GLN A O 1
ATOM 5491 N N . GLY A 1 698 ? 30.669 7.944 -12.384 1.00 58.25 698 GLY A N 1
ATOM 5492 C CA . GLY A 1 698 ? 29.394 7.236 -12.252 1.00 58.25 698 GLY A CA 1
ATOM 5493 C C . GLY A 1 698 ? 28.221 8.165 -11.928 1.00 58.25 698 GLY A C 1
ATOM 5494 O O . GLY A 1 698 ? 27.117 7.942 -12.408 1.00 58.25 698 GLY A O 1
ATOM 5495 N N . GLN A 1 699 ? 28.443 9.254 -11.189 1.00 52.19 699 GLN A N 1
ATOM 5496 C CA . GLN A 1 699 ? 27.435 10.290 -10.953 1.00 52.19 699 GLN A CA 1
ATOM 5497 C C . GLN A 1 699 ? 27.128 11.082 -12.231 1.00 52.19 699 GLN A C 1
ATOM 5499 O O . GLN A 1 699 ? 25.962 11.338 -12.528 1.00 52.19 699 GLN A O 1
ATOM 5504 N N . MET A 1 700 ? 28.154 11.444 -13.011 1.00 45.44 700 MET A N 1
ATOM 5505 C CA . MET A 1 700 ? 27.975 12.122 -14.304 1.00 45.44 700 MET A CA 1
ATOM 5506 C C . MET A 1 700 ? 27.281 11.225 -15.337 1.00 45.44 700 MET A C 1
ATOM 5508 O O . MET A 1 700 ? 26.473 11.710 -16.130 1.00 45.44 700 MET A O 1
ATOM 5512 N N . ASP A 1 701 ? 27.559 9.923 -15.298 1.00 44.41 701 ASP A N 1
ATOM 5513 C CA . ASP A 1 701 ? 26.930 8.916 -16.155 1.00 44.41 701 ASP A CA 1
ATOM 5514 C C . ASP A 1 701 ? 25.531 8.489 -15.658 1.00 44.41 701 ASP A C 1
ATOM 5516 O O . ASP A 1 701 ? 24.764 7.895 -16.420 1.00 44.41 701 ASP A O 1
ATOM 5520 N N . GLY A 1 702 ? 25.152 8.879 -14.431 1.00 45.75 702 GLY A N 1
ATOM 5521 C CA . GLY A 1 702 ? 23.847 8.611 -13.810 1.00 45.75 702 GLY A CA 1
ATOM 5522 C C . GLY A 1 702 ? 23.721 7.236 -13.139 1.00 45.75 702 GLY A C 1
ATOM 5523 O O . GLY A 1 702 ? 22.620 6.838 -12.754 1.00 45.75 702 GLY A O 1
ATOM 5524 N N . ASP A 1 703 ? 24.835 6.523 -12.998 1.00 49.19 703 ASP A N 1
ATOM 5525 C CA . ASP A 1 703 ? 24.949 5.205 -12.374 1.00 49.19 703 ASP A CA 1
ATOM 5526 C C . ASP A 1 703 ? 25.048 5.265 -10.842 1.00 49.19 703 ASP A C 1
ATOM 5528 O O . ASP A 1 703 ? 24.743 4.275 -10.178 1.00 49.19 703 ASP A O 1
ATOM 5532 N N . VAL A 1 704 ? 25.444 6.413 -10.280 1.00 50.44 704 VAL A N 1
ATOM 5533 C CA . VAL A 1 704 ? 25.612 6.637 -8.834 1.00 50.44 704 VAL A CA 1
ATOM 5534 C C . VAL A 1 704 ? 24.836 7.886 -8.421 1.00 50.44 704 VAL A C 1
ATOM 5536 O O . VAL A 1 704 ? 25.053 8.973 -8.959 1.00 50.44 704 VAL A O 1
ATOM 5539 N N . LEU A 1 705 ? 23.919 7.757 -7.463 1.00 64.44 705 LEU A N 1
ATOM 5540 C CA . LEU A 1 705 ? 23.196 8.902 -6.907 1.00 64.44 705 LEU A CA 1
ATOM 5541 C C . LEU A 1 705 ? 24.138 9.786 -6.080 1.00 64.44 705 LEU A C 1
ATOM 5543 O O . LEU A 1 705 ? 25.070 9.308 -5.438 1.00 64.44 705 LEU A O 1
ATOM 5547 N N . GLU A 1 706 ? 23.849 11.086 -6.014 1.00 64.19 706 GLU A N 1
ATOM 5548 C CA . GLU A 1 706 ? 24.654 12.026 -5.223 1.00 64.19 706 GLU A CA 1
ATOM 5549 C C . GLU A 1 706 ? 24.757 11.609 -3.746 1.00 64.19 706 GLU A C 1
ATOM 5551 O O . GLU A 1 706 ? 25.810 11.752 -3.127 1.00 64.19 706 GLU A O 1
ATOM 5556 N N . ILE A 1 707 ? 23.691 11.023 -3.195 1.00 58.81 707 ILE A N 1
ATOM 5557 C CA . ILE A 1 707 ? 23.692 10.516 -1.822 1.00 58.81 707 ILE A CA 1
ATOM 5558 C C . ILE A 1 707 ? 24.578 9.276 -1.648 1.00 58.81 707 ILE A C 1
ATOM 5560 O O . ILE A 1 707 ? 25.256 9.158 -0.635 1.00 58.81 707 ILE A O 1
ATOM 5564 N N . GLU A 1 708 ? 24.642 8.390 -2.645 1.00 63.84 708 GLU A N 1
ATOM 5565 C CA . GLU A 1 708 ? 25.493 7.192 -2.616 1.00 63.84 708 GLU A CA 1
ATOM 5566 C C . GLU A 1 708 ? 26.972 7.594 -2.630 1.00 63.84 708 GLU A C 1
ATOM 5568 O O . GLU A 1 708 ? 27.765 7.072 -1.848 1.00 63.84 708 GLU A O 1
ATOM 5573 N N . LYS A 1 709 ? 27.328 8.601 -3.437 1.00 72.75 709 LYS A N 1
ATOM 5574 C CA . LYS A 1 709 ? 28.661 9.211 -3.413 1.00 72.75 709 LYS A CA 1
ATOM 5575 C C . LYS A 1 709 ? 28.978 9.813 -2.041 1.00 72.75 709 LYS A C 1
ATOM 5577 O O . LYS A 1 709 ? 30.027 9.499 -1.486 1.00 72.75 709 LYS A O 1
ATOM 5582 N N . LYS A 1 710 ? 28.072 10.625 -1.477 1.00 63.53 710 LYS A N 1
ATOM 5583 C CA . LYS A 1 710 ? 28.265 11.248 -0.153 1.00 63.53 710 LYS A CA 1
ATOM 5584 C C . LYS A 1 710 ? 28.448 10.203 0.949 1.00 63.53 710 LYS A C 1
ATOM 5586 O O . LYS A 1 710 ? 29.319 10.372 1.795 1.00 63.53 710 LYS A O 1
ATOM 5591 N N . ILE A 1 711 ? 27.682 9.110 0.927 1.00 68.56 711 ILE A N 1
ATOM 5592 C CA . ILE A 1 711 ? 27.827 8.009 1.891 1.00 68.56 711 ILE A CA 1
ATOM 5593 C C . ILE A 1 711 ? 29.199 7.343 1.741 1.00 68.56 711 ILE A C 1
ATOM 5595 O O . ILE A 1 711 ? 29.881 7.136 2.740 1.00 68.56 711 ILE A O 1
ATOM 5599 N N . ILE A 1 712 ? 29.643 7.043 0.518 1.00 71.94 712 ILE A N 1
ATOM 5600 C CA . ILE A 1 712 ? 30.941 6.385 0.305 1.00 71.94 712 ILE A CA 1
ATOM 5601 C C . ILE A 1 712 ? 32.111 7.310 0.680 1.00 71.94 712 ILE A C 1
ATOM 5603 O O . ILE A 1 712 ? 33.043 6.871 1.349 1.00 71.94 712 ILE A O 1
ATOM 5607 N N . GLU A 1 713 ? 32.049 8.599 0.340 1.00 68.75 713 GLU A N 1
ATOM 5608 C CA . GLU A 1 713 ? 33.035 9.596 0.788 1.00 68.75 713 GLU A CA 1
ATOM 5609 C C . GLU A 1 713 ? 33.081 9.707 2.321 1.00 68.75 713 GLU A C 1
ATOM 5611 O O . GLU A 1 713 ? 34.159 9.837 2.905 1.00 68.75 713 GLU A O 1
ATOM 5616 N N . ARG A 1 714 ? 31.930 9.603 2.998 1.00 71.94 714 ARG A N 1
ATOM 5617 C CA . ARG A 1 714 ? 31.858 9.580 4.467 1.00 71.94 714 ARG A CA 1
ATOM 5618 C C . ARG A 1 714 ? 32.445 8.307 5.059 1.00 71.94 714 ARG A C 1
ATOM 5620 O O . ARG A 1 714 ? 33.121 8.406 6.074 1.00 71.94 714 ARG A O 1
ATOM 5627 N N . VAL A 1 715 ? 32.252 7.144 4.433 1.00 74.62 715 VAL A N 1
ATOM 5628 C CA . VAL A 1 715 ? 32.880 5.882 4.869 1.00 74.62 715 VAL A CA 1
ATOM 5629 C C . VAL A 1 715 ? 34.402 6.014 4.889 1.00 74.62 715 VAL A C 1
ATOM 5631 O O . VAL A 1 715 ? 35.029 5.606 5.865 1.00 74.62 715 VAL A O 1
ATOM 5634 N N . PHE A 1 716 ? 34.991 6.628 3.859 1.00 71.88 716 PHE A N 1
ATOM 5635 C CA . PHE A 1 716 ? 36.432 6.869 3.830 1.00 71.88 716 PHE A CA 1
ATOM 5636 C C . PHE A 1 716 ? 36.883 7.872 4.900 1.00 71.88 716 PHE A C 1
ATOM 5638 O O . PHE A 1 716 ? 37.851 7.609 5.604 1.00 71.88 716 PHE A O 1
ATOM 5645 N N . ARG A 1 717 ? 36.136 8.961 5.128 1.00 68.38 717 ARG A N 1
ATOM 5646 C CA . ARG A 1 717 ? 36.441 9.909 6.219 1.00 68.38 717 ARG A CA 1
ATOM 5647 C C . ARG A 1 717 ? 36.336 9.273 7.607 1.00 68.38 717 ARG A C 1
ATOM 5649 O O . ARG A 1 717 ? 37.182 9.511 8.464 1.00 68.38 717 ARG A O 1
ATOM 5656 N N . LEU A 1 718 ? 35.308 8.459 7.835 1.00 69.62 718 LEU A N 1
ATOM 5657 C CA . LEU A 1 718 ? 35.067 7.775 9.108 1.00 69.62 718 LEU A CA 1
ATOM 5658 C C . LEU A 1 718 ? 36.143 6.740 9.434 1.00 69.62 718 LEU A C 1
ATOM 5660 O O . LEU A 1 718 ? 36.372 6.479 10.614 1.00 69.62 718 LEU A O 1
ATOM 5664 N N . ALA A 1 719 ? 36.816 6.177 8.426 1.00 66.56 719 ALA A N 1
ATOM 5665 C CA . ALA A 1 719 ? 37.891 5.213 8.637 1.00 66.56 719 ALA A CA 1
ATOM 5666 C C . ALA A 1 719 ? 39.050 5.781 9.472 1.00 66.56 719 ALA A C 1
ATOM 5668 O O . ALA A 1 719 ? 39.566 5.077 10.345 1.00 66.56 719 ALA A O 1
ATOM 5669 N N . ASP A 1 720 ? 39.372 7.059 9.262 1.00 65.56 720 ASP A N 1
ATOM 5670 C CA . ASP A 1 720 ? 40.506 7.749 9.890 1.00 65.56 720 ASP A CA 1
ATOM 5671 C C . ASP A 1 720 ? 40.089 8.718 11.010 1.00 65.56 720 ASP A C 1
ATOM 5673 O O . ASP A 1 720 ? 40.927 9.412 11.588 1.00 65.56 720 ASP A O 1
ATOM 5677 N N . THR A 1 721 ? 38.797 8.781 11.345 1.00 69.94 721 THR A N 1
ATOM 5678 C CA . THR A 1 721 ? 38.302 9.689 12.389 1.00 69.94 721 THR A CA 1
ATOM 5679 C C . THR A 1 721 ? 38.416 9.058 13.783 1.00 69.94 721 THR A C 1
ATOM 5681 O O . THR A 1 721 ? 38.103 7.880 13.989 1.00 69.94 721 THR A O 1
ATOM 5684 N N . SER A 1 722 ? 38.851 9.864 14.755 1.00 78.25 722 SER A N 1
ATOM 5685 C CA . SER A 1 722 ? 38.934 9.479 16.167 1.00 78.25 722 SER A CA 1
ATOM 5686 C C . SER A 1 722 ? 37.548 9.398 16.820 1.00 78.25 722 SER A C 1
ATOM 5688 O O . SER A 1 722 ? 36.643 10.174 16.500 1.00 78.25 722 SER A O 1
ATOM 5690 N N . ILE A 1 723 ? 37.383 8.478 17.775 1.00 81.38 723 ILE A N 1
ATOM 5691 C CA . ILE A 1 723 ? 36.135 8.283 18.536 1.00 81.38 723 ILE A CA 1
ATOM 5692 C C . ILE A 1 723 ? 35.690 9.561 19.258 1.00 81.38 723 ILE A C 1
ATOM 5694 O O . ILE A 1 723 ? 34.488 9.820 19.351 1.00 81.38 723 ILE A O 1
ATOM 5698 N N . ASN A 1 724 ? 36.634 10.396 19.699 1.00 75.75 724 ASN A N 1
ATOM 5699 C CA . ASN A 1 724 ? 36.346 11.644 20.414 1.00 75.75 724 ASN A CA 1
ATOM 5700 C C . ASN A 1 724 ? 35.485 12.646 19.620 1.00 75.75 724 ASN A C 1
ATOM 5702 O O . ASN A 1 724 ? 34.897 13.556 20.201 1.00 75.75 724 ASN A O 1
ATOM 5706 N N . THR A 1 725 ? 35.398 12.480 18.298 1.00 73.50 725 THR A N 1
ATOM 5707 C CA . THR A 1 725 ? 34.648 13.370 17.408 1.00 73.50 725 THR A CA 1
ATOM 5708 C C . THR A 1 725 ? 33.143 13.094 17.464 1.00 73.50 725 THR A C 1
ATOM 5710 O O . THR A 1 725 ? 32.350 14.019 17.298 1.00 73.50 725 THR A O 1
ATOM 5713 N N . PHE A 1 726 ? 32.749 11.843 17.724 1.00 77.56 726 PHE A N 1
ATOM 5714 C CA . PHE A 1 726 ? 31.353 11.385 17.681 1.00 77.56 726 PHE A CA 1
ATOM 5715 C C . PHE A 1 726 ? 30.819 10.895 19.033 1.00 77.56 726 PHE A C 1
ATOM 5717 O O . PHE A 1 726 ? 29.653 10.520 19.129 1.00 77.56 726 PHE A O 1
ATOM 5724 N N . MET A 1 727 ? 31.650 10.872 20.078 1.00 82.75 727 MET A N 1
ATOM 5725 C CA . MET A 1 727 ? 31.207 10.495 21.419 1.00 82.75 727 MET A CA 1
ATOM 5726 C C . MET A 1 727 ? 30.341 11.585 22.061 1.00 82.75 727 MET A C 1
ATOM 5728 O O . MET A 1 727 ? 30.538 12.777 21.823 1.00 82.75 727 MET A O 1
ATOM 5732 N N . THR A 1 728 ? 29.439 11.176 22.950 1.00 84.25 728 THR A N 1
ATOM 5733 C CA . THR A 1 728 ? 28.811 12.064 23.932 1.00 84.25 728 THR A CA 1
ATOM 5734 C C . THR A 1 728 ? 29.819 12.308 25.059 1.00 84.25 728 THR A C 1
ATOM 5736 O O . THR A 1 728 ? 30.130 11.358 25.786 1.00 84.25 728 THR A O 1
ATOM 5739 N N . PRO A 1 729 ? 30.354 13.535 25.222 1.00 83.31 729 PRO A N 1
ATOM 5740 C CA . PRO A 1 729 ? 31.342 13.830 26.258 1.00 83.31 729 PRO A CA 1
ATOM 5741 C C . PRO A 1 729 ? 30.746 13.650 27.652 1.00 83.31 729 PRO A C 1
ATOM 5743 O O . PRO A 1 729 ? 29.560 13.927 27.835 1.00 83.31 729 PRO A O 1
ATOM 5746 N N . ARG A 1 730 ? 31.568 13.285 28.643 1.00 84.31 730 ARG A N 1
ATOM 5747 C CA . ARG A 1 730 ? 31.164 13.045 30.042 1.00 84.31 730 ARG A CA 1
ATOM 5748 C C . ARG A 1 730 ? 30.194 14.095 30.586 1.00 84.31 730 ARG A C 1
ATOM 5750 O O . ARG A 1 730 ? 29.204 13.728 31.202 1.00 84.31 730 ARG A O 1
ATOM 5757 N N . ALA A 1 731 ? 30.439 15.380 30.323 1.00 78.00 731 ALA A N 1
ATOM 5758 C CA . ALA A 1 731 ? 29.594 16.483 30.797 1.00 78.00 731 ALA A CA 1
ATOM 5759 C C . ALA A 1 731 ? 28.122 16.397 30.339 1.00 78.00 731 ALA A C 1
ATOM 5761 O O . ALA A 1 731 ? 27.244 16.934 31.006 1.00 78.00 731 ALA A O 1
ATOM 5762 N N . ASN A 1 732 ? 27.859 15.709 29.226 1.00 79.06 732 ASN A N 1
ATOM 5763 C CA . ASN A 1 732 ? 26.539 15.577 28.614 1.00 79.06 732 ASN A CA 1
ATOM 5764 C C . ASN A 1 732 ? 25.944 14.170 28.796 1.00 79.06 732 ASN A C 1
ATOM 5766 O O . ASN A 1 732 ? 24.875 13.879 28.258 1.00 79.06 732 ASN A O 1
ATOM 5770 N N . VAL A 1 733 ? 26.629 13.277 29.518 1.00 84.69 733 VAL A N 1
ATOM 5771 C CA . VAL A 1 733 ? 26.145 11.917 29.764 1.00 84.69 733 VAL A CA 1
ATOM 5772 C C . VAL A 1 733 ? 25.166 11.925 30.932 1.00 84.69 733 VAL A C 1
ATOM 5774 O O . VAL A 1 733 ? 25.513 12.299 32.048 1.00 84.69 733 VAL A O 1
ATOM 5777 N N . VAL A 1 734 ? 23.947 11.440 30.701 1.00 86.94 734 VAL A N 1
ATOM 5778 C CA . VAL A 1 734 ? 22.998 11.167 31.786 1.00 86.94 734 VAL A CA 1
ATOM 5779 C C . VAL A 1 734 ? 23.234 9.749 32.300 1.00 86.94 734 VAL A C 1
ATOM 5781 O O . VAL A 1 734 ? 23.004 8.780 31.579 1.00 86.94 734 VAL A O 1
ATOM 5784 N N . TRP A 1 735 ? 23.669 9.619 33.552 1.00 89.44 735 TRP A N 1
ATOM 5785 C CA . TRP A 1 735 ? 23.916 8.334 34.215 1.00 89.44 735 TRP A CA 1
ATOM 5786 C C . TRP A 1 735 ? 23.063 8.143 35.474 1.00 89.44 735 TRP A C 1
ATOM 5788 O O . TRP A 1 735 ? 22.495 9.088 36.050 1.00 89.44 735 TRP A O 1
ATOM 5798 N N . ILE A 1 736 ? 23.005 6.891 35.919 1.00 89.69 736 ILE A N 1
ATOM 5799 C CA . ILE A 1 736 ? 22.407 6.465 37.178 1.00 89.69 736 ILE A CA 1
ATOM 5800 C C . ILE A 1 736 ? 23.543 6.110 38.143 1.00 89.69 736 ILE A C 1
ATOM 5802 O O . ILE A 1 736 ? 24.378 5.267 37.854 1.00 89.69 736 ILE A O 1
ATOM 5806 N N . ASP A 1 737 ? 23.561 6.763 39.295 1.00 89.00 737 ASP A N 1
ATOM 5807 C CA . ASP A 1 737 ? 24.378 6.419 40.447 1.00 89.00 737 ASP A CA 1
ATOM 5808 C C . ASP A 1 737 ? 23.697 5.332 41.301 1.00 89.00 737 ASP A C 1
ATOM 5810 O O . ASP A 1 737 ? 22.465 5.315 41.426 1.00 89.00 737 ASP A O 1
ATOM 5814 N N . ILE A 1 738 ? 24.482 4.426 41.889 1.00 87.38 738 ILE A N 1
ATOM 5815 C CA . ILE A 1 738 ? 23.978 3.322 42.731 1.00 87.38 738 ILE A CA 1
ATOM 5816 C C . ILE A 1 738 ? 23.335 3.776 44.048 1.00 87.38 738 ILE A C 1
ATOM 5818 O O . ILE A 1 738 ? 22.555 3.024 44.640 1.00 87.38 738 ILE A O 1
ATOM 5822 N N . HIS A 1 739 ? 23.642 4.984 44.508 1.00 85.25 739 HIS A N 1
ATOM 5823 C CA . HIS A 1 739 ? 23.097 5.598 45.712 1.00 85.25 739 HIS A CA 1
ATOM 5824 C C . HIS A 1 739 ? 21.890 6.497 45.413 1.00 85.25 739 HIS A C 1
ATOM 5826 O O . HIS A 1 739 ? 21.241 6.968 46.353 1.00 85.25 739 HIS A O 1
ATOM 5832 N N . HIS A 1 740 ? 21.523 6.707 44.140 1.00 87.88 740 HIS A N 1
ATOM 5833 C CA . HIS A 1 740 ? 20.317 7.463 43.809 1.00 87.88 740 HIS A CA 1
ATOM 5834 C C . HIS A 1 740 ? 19.065 6.833 44.426 1.00 87.88 740 HIS A C 1
ATOM 5836 O O . HIS A 1 740 ? 18.814 5.628 44.346 1.00 87.88 740 HIS A O 1
ATOM 5842 N N . SER A 1 741 ? 18.201 7.693 44.968 1.00 84.69 741 SER A N 1
ATOM 5843 C CA . SER A 1 741 ? 16.869 7.280 45.397 1.00 84.69 741 SER A CA 1
ATOM 5844 C C . SER A 1 741 ? 16.013 6.842 44.200 1.00 84.69 741 SER A C 1
ATOM 5846 O O . SER A 1 741 ? 16.174 7.339 43.083 1.00 84.69 741 SER A O 1
ATOM 5848 N N . ILE A 1 742 ? 15.025 5.973 44.440 1.00 81.62 742 ILE A N 1
ATOM 5849 C CA . ILE A 1 742 ? 14.050 5.553 43.415 1.00 81.62 742 ILE A CA 1
ATOM 5850 C C . ILE A 1 742 ? 13.356 6.770 42.772 1.00 81.62 742 ILE A C 1
ATOM 5852 O O . ILE A 1 742 ? 13.077 6.756 41.574 1.00 81.62 742 ILE A O 1
ATOM 5856 N N . HIS A 1 743 ? 13.116 7.837 43.544 1.00 81.50 743 HIS A N 1
ATOM 5857 C CA . HIS A 1 743 ? 12.547 9.086 43.036 1.00 81.50 743 HIS A CA 1
ATOM 5858 C C . HIS A 1 743 ? 13.470 9.749 42.005 1.00 81.50 743 HIS A C 1
ATOM 5860 O O . HIS A 1 743 ? 13.037 10.052 40.897 1.00 81.50 743 HIS A O 1
ATOM 5866 N N . THR A 1 744 ? 14.752 9.904 42.338 1.00 85.00 744 THR A N 1
ATOM 5867 C CA . THR A 1 744 ? 15.771 10.502 41.459 1.00 85.00 744 THR A CA 1
ATOM 5868 C C . THR A 1 744 ? 15.964 9.689 40.178 1.00 85.00 744 THR A C 1
ATOM 5870 O O . THR A 1 744 ? 16.068 10.252 39.090 1.00 85.00 744 THR A O 1
ATOM 5873 N N . ILE A 1 745 ? 15.960 8.355 40.280 1.00 85.81 745 ILE A N 1
ATOM 5874 C CA . ILE A 1 745 ? 16.043 7.472 39.108 1.00 85.81 745 ILE A CA 1
ATOM 5875 C C . ILE A 1 745 ? 14.818 7.676 38.210 1.00 85.81 745 ILE A C 1
ATOM 5877 O O . ILE A 1 745 ? 14.962 7.859 37.004 1.00 85.81 745 ILE A O 1
ATOM 5881 N N . ARG A 1 746 ? 13.611 7.702 38.787 1.00 82.38 746 ARG A N 1
ATOM 5882 C CA . ARG A 1 746 ? 12.361 7.912 38.042 1.00 82.38 746 ARG A CA 1
ATOM 5883 C C . ARG A 1 746 ? 12.329 9.263 37.323 1.00 82.38 746 ARG A C 1
ATOM 5885 O O . ARG A 1 746 ? 11.882 9.326 36.179 1.00 82.38 746 ARG A O 1
ATOM 5892 N N . GLU A 1 747 ? 12.808 10.320 37.967 1.00 83.50 747 GLU A N 1
ATOM 5893 C CA . GLU A 1 747 ? 12.920 11.655 37.374 1.00 83.50 747 GLU A CA 1
ATOM 5894 C C . GLU A 1 747 ? 13.871 11.649 36.168 1.00 83.50 747 GLU A C 1
ATOM 5896 O O . GLU A 1 747 ? 13.472 12.033 35.066 1.00 83.50 747 GLU A O 1
ATOM 5901 N N . LYS A 1 748 ? 15.074 11.080 36.330 1.00 82.31 748 LYS A N 1
ATOM 5902 C CA . LYS A 1 748 ? 16.053 10.935 35.241 1.00 82.31 748 LYS A CA 1
ATOM 5903 C C . LYS A 1 748 ? 15.498 10.133 34.057 1.00 82.31 748 LYS A C 1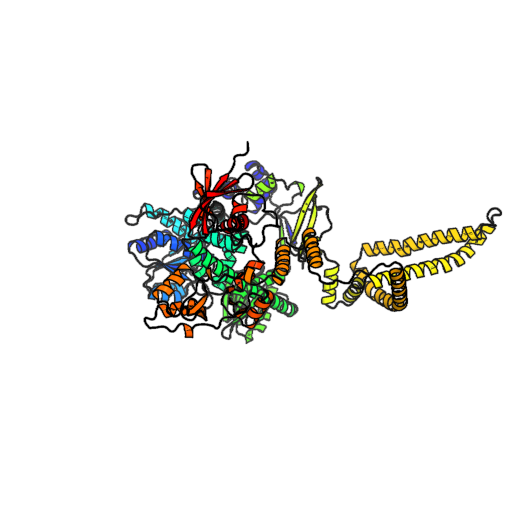
ATOM 5905 O O . LYS A 1 748 ? 15.654 10.568 32.913 1.00 82.31 748 LYS A O 1
ATOM 5910 N N . LEU A 1 749 ? 14.805 9.018 34.309 1.00 81.31 749 LEU A N 1
ATOM 5911 C CA . LEU A 1 749 ? 14.157 8.209 33.264 1.00 81.31 749 LEU A CA 1
ATOM 5912 C C . LEU A 1 749 ? 13.062 8.984 32.514 1.00 81.31 749 LEU A C 1
ATOM 5914 O O . LEU A 1 749 ? 12.931 8.853 31.298 1.00 81.31 749 LEU A O 1
ATOM 5918 N N . THR A 1 750 ? 12.293 9.810 33.227 1.00 76.94 750 THR A N 1
ATOM 5919 C CA . THR A 1 750 ? 11.189 10.590 32.645 1.00 76.94 750 THR A CA 1
ATOM 5920 C C . THR A 1 750 ? 11.704 11.727 31.761 1.00 76.94 750 THR A C 1
ATOM 5922 O O . THR A 1 750 ? 11.144 11.961 30.689 1.00 76.94 750 THR A O 1
ATOM 5925 N N . MET A 1 751 ? 12.777 12.405 32.188 1.00 72.56 751 MET A N 1
ATOM 5926 C CA . MET A 1 751 ? 13.332 13.574 31.494 1.00 72.56 751 MET A CA 1
ATOM 5927 C C . MET A 1 751 ? 14.166 13.229 30.257 1.00 72.56 751 MET A C 1
ATOM 5929 O O . MET A 1 751 ? 14.178 14.005 29.311 1.00 72.56 751 MET A O 1
ATOM 5933 N N . SER A 1 752 ? 14.878 12.097 30.258 1.00 72.00 752 SER A N 1
ATOM 5934 C CA . SER A 1 752 ? 15.894 11.810 29.229 1.00 72.00 752 SER A CA 1
ATOM 5935 C C . SER A 1 752 ? 15.576 10.626 28.306 1.00 72.00 752 SER A C 1
ATOM 5937 O O . SER A 1 752 ? 16.154 10.538 27.229 1.00 72.00 752 SER A O 1
ATOM 5939 N N . ARG A 1 753 ? 14.630 9.749 28.681 1.00 73.44 753 ARG A N 1
ATOM 5940 C CA . ARG A 1 753 ? 14.063 8.660 27.851 1.00 73.44 753 ARG A CA 1
ATOM 5941 C C . ARG A 1 753 ? 15.081 7.813 27.057 1.00 73.44 753 ARG A C 1
ATOM 5943 O O . ARG A 1 753 ? 14.767 7.319 25.975 1.00 73.44 753 ARG A O 1
ATOM 5950 N N . PHE A 1 754 ? 16.286 7.594 27.581 1.00 80.38 754 PHE A N 1
ATOM 5951 C CA . PHE A 1 754 ? 17.277 6.746 26.918 1.00 80.38 754 PHE A CA 1
ATOM 5952 C C . PHE A 1 754 ? 16.935 5.259 27.085 1.00 80.38 754 PHE A C 1
ATOM 5954 O O . PHE A 1 754 ? 16.307 4.851 28.060 1.00 80.38 754 PHE A O 1
ATOM 5961 N N . SER A 1 755 ? 17.344 4.417 26.129 1.00 79.06 755 SER A N 1
ATOM 5962 C CA . SER A 1 755 ? 17.159 2.954 26.221 1.00 79.06 755 SER A CA 1
ATOM 5963 C C . SER A 1 755 ? 18.125 2.292 27.212 1.00 79.06 755 SER A C 1
ATOM 5965 O O . SER A 1 755 ? 17.819 1.237 27.770 1.00 79.06 755 SER A O 1
ATOM 5967 N N . TYR A 1 756 ? 19.283 2.919 27.423 1.00 85.44 756 TYR A N 1
ATOM 5968 C CA . TYR A 1 756 ? 20.357 2.451 28.287 1.00 85.44 756 TYR A CA 1
ATOM 5969 C C . TYR A 1 756 ? 20.937 3.626 29.064 1.00 85.44 756 TYR A C 1
ATOM 5971 O O . TYR A 1 756 ? 21.101 4.710 28.504 1.00 85.44 756 TYR A O 1
ATOM 5979 N N . TYR A 1 757 ? 21.298 3.384 30.319 1.00 88.25 757 TYR A N 1
ATOM 5980 C CA . TYR A 1 757 ? 21.974 4.348 31.177 1.00 88.25 757 TYR A CA 1
ATOM 5981 C C . TYR A 1 757 ? 23.285 3.749 31.690 1.00 88.25 757 TYR A C 1
ATOM 5983 O O . TYR A 1 757 ? 23.303 2.579 32.087 1.00 88.25 757 TYR A O 1
ATOM 5991 N N . PRO A 1 758 ? 24.384 4.518 31.720 1.00 89.06 758 PRO A N 1
ATOM 5992 C CA . PRO A 1 758 ? 25.554 4.154 32.506 1.00 89.06 758 PRO A CA 1
ATOM 5993 C C . PRO A 1 758 ? 25.178 4.036 33.986 1.00 89.06 758 PRO A C 1
ATOM 5995 O O . PRO A 1 758 ? 24.493 4.911 34.518 1.00 89.06 758 PRO A O 1
ATOM 5998 N N . LEU A 1 759 ? 25.619 2.959 34.633 1.00 89.44 759 LEU A N 1
ATOM 5999 C CA . LEU A 1 759 ? 25.558 2.765 36.076 1.00 89.44 759 LEU A CA 1
ATOM 6000 C C . LEU A 1 759 ? 26.944 3.051 36.656 1.00 89.44 759 LEU A C 1
ATOM 6002 O O . LEU A 1 759 ? 27.911 2.361 36.315 1.00 89.44 759 LEU A O 1
ATOM 6006 N N . ILE A 1 760 ? 27.034 4.052 37.523 1.00 87.31 760 ILE A N 1
ATOM 6007 C CA . ILE A 1 760 ? 28.289 4.467 38.153 1.00 87.31 760 ILE A CA 1
ATOM 6008 C C . ILE A 1 760 ? 28.161 4.497 39.675 1.00 87.31 760 ILE A C 1
ATOM 6010 O O . ILE A 1 760 ? 27.056 4.474 40.219 1.00 87.31 760 ILE A O 1
ATOM 6014 N N . ASN A 1 761 ? 29.301 4.536 40.350 1.00 86.94 761 ASN A N 1
ATOM 6015 C CA . ASN A 1 761 ? 29.402 4.954 41.739 1.00 86.94 761 ASN A CA 1
ATOM 6016 C C . ASN A 1 761 ? 30.167 6.281 41.780 1.00 86.94 761 ASN A C 1
ATOM 6018 O O . ASN A 1 761 ? 31.371 6.309 41.539 1.00 86.94 761 ASN A O 1
ATOM 6022 N N . GLU A 1 762 ? 29.473 7.379 42.057 1.00 81.88 762 GLU A N 1
ATOM 6023 C CA . GLU A 1 762 ? 30.030 8.732 42.111 1.00 81.88 762 GLU A CA 1
ATOM 6024 C C . GLU A 1 762 ? 31.025 8.918 43.265 1.00 81.88 762 GLU A C 1
ATOM 6026 O O . GLU A 1 762 ? 31.967 9.694 43.115 1.00 81.88 762 GLU A O 1
ATOM 6031 N N . GLU A 1 763 ? 30.879 8.191 44.381 1.00 81.31 763 GLU A N 1
ATOM 6032 C CA . GLU A 1 763 ? 31.787 8.306 45.535 1.00 81.31 763 GLU A CA 1
ATOM 6033 C C . GLU A 1 763 ? 33.182 7.745 45.230 1.00 81.31 763 GLU A C 1
ATOM 6035 O O . GLU A 1 763 ? 34.192 8.279 45.689 1.00 81.31 763 GLU A O 1
ATOM 6040 N N . THR A 1 764 ? 33.242 6.667 44.447 1.00 77.81 764 THR A N 1
ATOM 6041 C CA . THR A 1 764 ? 34.493 5.993 44.051 1.00 77.81 764 THR A CA 1
ATOM 6042 C C . THR A 1 764 ? 34.926 6.324 42.623 1.00 77.81 764 THR A C 1
ATOM 6044 O O . THR A 1 764 ? 36.050 6.016 42.239 1.00 77.81 764 THR A O 1
ATOM 6047 N N . ASN A 1 765 ? 34.060 6.992 41.853 1.00 75.50 765 ASN A N 1
ATOM 6048 C CA . ASN A 1 765 ? 34.185 7.231 40.413 1.00 75.50 765 ASN A CA 1
ATOM 6049 C C . ASN A 1 765 ? 34.291 5.932 39.582 1.00 75.50 765 ASN A C 1
ATOM 6051 O O . ASN A 1 765 ? 34.800 5.948 38.459 1.00 75.50 765 ASN A O 1
ATOM 6055 N N . ASP A 1 766 ? 33.789 4.817 40.123 1.00 81.44 766 ASP A N 1
ATOM 6056 C CA . ASP A 1 766 ? 33.829 3.508 39.478 1.00 81.44 766 ASP A CA 1
ATOM 6057 C C . ASP A 1 766 ? 32.694 3.344 38.462 1.00 81.44 766 ASP A C 1
ATOM 6059 O O . ASP A 1 766 ? 31.516 3.603 38.730 1.00 81.44 766 ASP A O 1
ATOM 6063 N N . MET A 1 767 ? 33.049 2.838 37.283 1.00 83.12 767 MET A N 1
ATOM 6064 C CA . MET A 1 767 ? 32.096 2.493 36.234 1.00 83.12 767 MET A CA 1
ATOM 6065 C C . MET A 1 767 ? 31.647 1.043 36.375 1.00 83.12 767 MET A C 1
ATOM 6067 O O . MET A 1 767 ? 32.383 0.115 36.046 1.00 83.12 767 MET A O 1
ATOM 6071 N N . LEU A 1 768 ? 30.418 0.850 36.847 1.00 84.50 768 LEU A N 1
ATOM 6072 C CA . LEU A 1 768 ? 29.903 -0.469 37.214 1.00 84.50 768 LEU A CA 1
ATOM 6073 C C . LEU A 1 768 ? 29.256 -1.199 36.034 1.00 84.50 768 LEU A C 1
ATOM 6075 O O . LEU A 1 768 ? 29.297 -2.426 35.970 1.00 84.50 768 LEU A O 1
ATOM 6079 N N . GLY A 1 769 ? 28.686 -0.462 35.079 1.00 86.69 769 GLY A N 1
ATOM 6080 C CA . GLY A 1 769 ? 28.223 -1.031 33.817 1.00 86.69 769 GLY A CA 1
ATOM 6081 C C . GLY A 1 769 ? 27.126 -0.233 33.143 1.00 86.69 769 GLY A C 1
ATOM 6082 O O . GLY A 1 769 ? 27.029 0.978 33.308 1.00 86.69 769 GLY A O 1
ATOM 6083 N N . ILE A 1 770 ? 26.319 -0.909 32.334 1.00 88.31 770 ILE A N 1
ATOM 6084 C CA . ILE A 1 770 ? 25.209 -0.315 31.590 1.00 88.31 770 ILE A CA 1
ATOM 6085 C C . ILE A 1 770 ? 23.931 -1.023 32.014 1.00 88.31 770 ILE A C 1
ATOM 6087 O O . ILE A 1 770 ? 23.866 -2.249 31.988 1.00 88.31 770 ILE A O 1
ATOM 6091 N N . ILE A 1 771 ? 22.902 -0.264 32.361 1.00 88.06 771 ILE A N 1
ATOM 6092 C CA . ILE A 1 771 ? 21.601 -0.801 32.751 1.00 88.06 771 ILE A CA 1
ATOM 6093 C C . ILE A 1 771 ? 20.538 -0.378 31.733 1.00 88.06 771 ILE A C 1
ATOM 6095 O O . ILE A 1 771 ? 20.513 0.771 31.283 1.00 88.06 771 ILE A O 1
ATOM 6099 N N . ALA A 1 772 ? 19.681 -1.309 31.311 1.00 86.06 772 ALA A N 1
ATOM 6100 C CA . ALA A 1 772 ? 18.619 -1.001 30.360 1.00 86.06 772 ALA A CA 1
ATOM 6101 C C . ALA A 1 772 ? 17.382 -0.460 31.084 1.00 86.06 772 ALA A C 1
ATOM 6103 O O . ALA A 1 772 ? 16.988 -0.952 32.141 1.00 86.06 772 ALA A O 1
ATOM 6104 N N . THR A 1 773 ? 16.705 0.508 30.474 1.00 84.62 773 THR A N 1
ATOM 6105 C CA . THR A 1 773 ? 15.512 1.144 31.057 1.00 84.62 773 THR A CA 1
ATOM 6106 C C . THR A 1 773 ? 14.391 0.142 31.328 1.00 84.62 773 THR A C 1
ATOM 6108 O O . THR A 1 773 ? 13.737 0.209 32.369 1.00 84.62 773 THR A O 1
ATOM 6111 N N . ARG A 1 774 ? 14.225 -0.853 30.446 1.00 82.75 774 ARG A N 1
ATOM 6112 C CA . ARG A 1 774 ? 13.265 -1.956 30.625 1.00 82.75 774 ARG A CA 1
ATOM 6113 C C . ARG A 1 774 ? 13.524 -2.801 31.876 1.00 82.75 774 ARG A C 1
ATOM 6115 O O . ARG A 1 774 ? 12.577 -3.354 32.418 1.00 82.75 774 ARG A O 1
ATOM 6122 N N . ASP A 1 775 ? 14.773 -2.881 32.332 1.00 81.88 775 ASP A N 1
ATOM 6123 C CA . ASP A 1 775 ? 15.155 -3.670 33.505 1.00 81.88 775 ASP A CA 1
ATOM 6124 C C . ASP A 1 775 ? 14.967 -2.846 34.793 1.00 81.88 775 ASP A C 1
ATOM 6126 O O . ASP A 1 775 ? 14.721 -3.401 35.859 1.00 81.88 775 ASP A O 1
ATOM 6130 N N . ILE A 1 776 ? 14.988 -1.510 34.696 1.00 81.06 776 ILE A N 1
ATOM 6131 C CA . ILE A 1 776 ? 14.780 -0.584 35.822 1.00 81.06 776 ILE A CA 1
ATOM 6132 C C . ILE A 1 776 ? 13.289 -0.373 36.130 1.00 81.06 776 ILE A C 1
ATOM 6134 O O . ILE A 1 776 ? 12.906 -0.243 37.294 1.00 81.06 776 ILE A O 1
ATOM 6138 N N . ILE A 1 777 ? 12.422 -0.339 35.114 1.00 78.12 777 ILE A N 1
ATOM 6139 C CA . ILE A 1 777 ? 10.985 -0.044 35.280 1.00 78.12 777 ILE A CA 1
ATOM 6140 C C . ILE A 1 777 ? 10.266 -1.027 36.235 1.00 78.12 777 ILE A C 1
ATOM 6142 O O . ILE A 1 777 ? 9.565 -0.561 37.143 1.00 78.12 777 ILE A O 1
ATOM 6146 N N . PRO A 1 778 ? 10.444 -2.361 36.120 1.00 74.00 778 PRO A N 1
ATOM 6147 C CA . PRO A 1 778 ? 9.847 -3.318 37.053 1.00 74.00 778 PRO A CA 1
ATOM 6148 C C . PRO A 1 778 ? 10.365 -3.135 38.483 1.00 74.00 778 PRO A C 1
ATOM 6150 O O . PRO A 1 778 ? 9.620 -3.291 39.450 1.00 74.00 778 PRO A O 1
ATOM 6153 N N . LEU A 1 779 ? 11.639 -2.756 38.612 1.00 72.69 779 LEU A N 1
ATOM 6154 C CA . LEU A 1 779 ? 12.317 -2.559 39.886 1.00 72.69 779 LEU A CA 1
ATOM 6155 C C . LEU A 1 779 ? 11.749 -1.347 40.634 1.00 72.69 779 LEU A C 1
ATOM 6157 O O . LEU A 1 779 ? 11.400 -1.465 41.803 1.00 72.69 779 LEU A O 1
ATOM 6161 N N . ILE A 1 780 ? 11.516 -0.222 39.955 1.00 71.62 780 ILE A N 1
ATOM 6162 C CA . ILE A 1 780 ? 10.896 0.977 40.555 1.00 71.62 780 ILE A CA 1
ATOM 6163 C C . ILE A 1 780 ? 9.517 0.678 41.182 1.00 71.62 780 ILE A C 1
ATOM 6165 O O . ILE A 1 780 ? 9.109 1.349 42.132 1.00 71.62 780 ILE A O 1
ATOM 6169 N N . SER A 1 781 ? 8.805 -0.341 40.689 1.00 65.94 781 SER A N 1
ATOM 6170 C CA . SER A 1 781 ? 7.475 -0.730 41.182 1.00 65.94 781 SER A CA 1
ATOM 6171 C C . SER A 1 781 ? 7.515 -1.621 42.434 1.00 65.94 781 SER A C 1
ATOM 6173 O O . SER A 1 781 ? 6.535 -1.691 43.182 1.00 65.94 781 SER A O 1
ATOM 6175 N N . ALA A 1 782 ? 8.641 -2.283 42.710 1.00 60.78 782 ALA A N 1
ATOM 6176 C CA . ALA A 1 782 ? 8.815 -3.136 43.879 1.00 60.78 782 ALA A CA 1
ATOM 6177 C C . ALA A 1 782 ? 9.303 -2.301 45.079 1.00 60.78 782 ALA A C 1
ATOM 6179 O O . ALA A 1 782 ? 10.419 -1.797 45.085 1.00 60.78 782 ALA A O 1
ATOM 6180 N N . ARG A 1 783 ? 8.494 -2.167 46.140 1.00 54.53 783 ARG A N 1
ATOM 6181 C CA . ARG A 1 783 ? 8.797 -1.367 47.355 1.00 54.53 783 ARG A CA 1
ATOM 6182 C C . ARG A 1 783 ? 9.916 -1.946 48.258 1.00 54.53 783 ARG A C 1
ATOM 6184 O O . ARG A 1 783 ? 9.768 -1.976 49.478 1.00 54.53 783 ARG A O 1
ATOM 6191 N N . LYS A 1 784 ? 11.023 -2.447 47.702 1.00 59.03 784 LYS A N 1
ATOM 6192 C CA . LYS A 1 784 ? 12.192 -2.958 48.449 1.00 59.03 784 LYS A CA 1
ATOM 6193 C C . LYS A 1 784 ? 13.468 -2.212 48.049 1.00 59.03 784 LYS A C 1
ATOM 6195 O O . LYS A 1 784 ? 13.492 -1.517 47.044 1.00 59.03 784 LYS A O 1
ATOM 6200 N N . LYS A 1 785 ? 14.529 -2.343 48.854 1.00 61.75 785 LYS A N 1
AT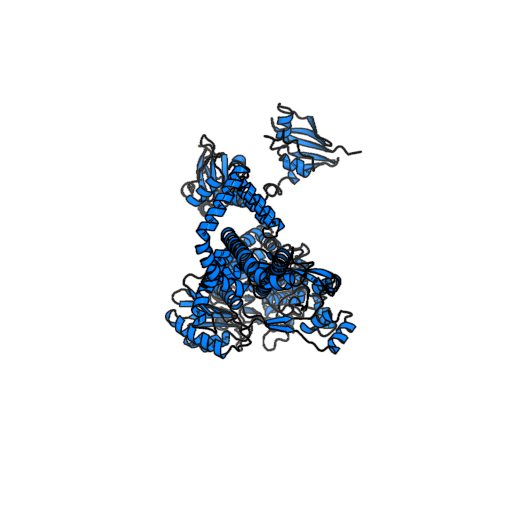OM 6201 C CA . LYS A 1 785 ? 15.875 -1.848 48.522 1.00 61.75 785 LYS A CA 1
ATOM 6202 C C . LYS A 1 785 ? 16.429 -2.702 47.378 1.00 61.75 785 LYS A C 1
ATOM 6204 O O . LYS A 1 785 ? 16.493 -3.924 47.518 1.00 61.75 785 LYS A O 1
ATOM 6209 N N . ILE A 1 786 ? 16.758 -2.077 46.252 1.00 70.75 786 ILE A N 1
ATOM 6210 C CA . ILE A 1 786 ? 17.123 -2.771 45.013 1.00 70.75 786 ILE A CA 1
ATOM 6211 C C . ILE A 1 786 ? 18.600 -2.572 44.753 1.00 70.75 786 ILE A C 1
ATOM 6213 O O . ILE A 1 786 ? 19.105 -1.456 44.794 1.00 70.75 786 ILE A O 1
ATOM 6217 N N . ASP A 1 787 ? 19.272 -3.680 44.487 1.00 79.62 787 ASP A N 1
ATOM 6218 C CA . ASP A 1 787 ? 20.665 -3.696 44.086 1.00 79.62 787 ASP A CA 1
ATOM 6219 C C . ASP A 1 787 ? 20.745 -3.659 42.554 1.00 79.62 787 ASP A C 1
ATOM 6221 O O . ASP A 1 787 ? 20.514 -4.670 41.885 1.00 79.62 787 ASP A O 1
ATOM 6225 N N . LEU A 1 788 ? 21.014 -2.470 42.006 1.00 81.06 788 LEU A N 1
ATOM 6226 C CA . LEU A 1 788 ? 21.089 -2.229 40.560 1.00 81.06 788 LEU A CA 1
ATOM 6227 C C . LEU A 1 788 ? 22.292 -2.921 39.908 1.00 81.06 788 LEU A C 1
ATOM 6229 O O . LEU A 1 788 ? 22.257 -3.192 38.709 1.00 81.06 788 LEU A O 1
ATOM 6233 N N . THR A 1 789 ? 23.324 -3.267 40.685 1.00 81.19 789 THR A N 1
ATOM 6234 C CA . THR A 1 789 ? 24.541 -3.910 40.162 1.00 81.19 789 THR A CA 1
ATOM 6235 C C . THR A 1 789 ? 24.255 -5.286 39.559 1.00 81.19 789 THR A C 1
ATOM 6237 O O . THR A 1 789 ? 24.910 -5.691 38.604 1.00 81.19 789 THR A O 1
ATOM 6240 N N . LYS A 1 790 ? 23.208 -5.974 40.032 1.00 81.50 790 LYS A N 1
ATOM 6241 C CA . LYS A 1 790 ? 22.778 -7.289 39.522 1.00 81.50 790 LYS A CA 1
ATOM 6242 C C . LYS A 1 790 ? 22.156 -7.248 38.126 1.00 81.50 790 LYS A C 1
ATOM 6244 O O . LYS A 1 790 ? 22.043 -8.291 37.490 1.00 81.50 790 LYS A O 1
ATOM 6249 N N . TYR A 1 791 ? 21.739 -6.068 37.676 1.00 83.19 791 TYR A N 1
ATOM 6250 C CA . TYR A 1 791 ? 21.100 -5.842 36.377 1.00 83.19 791 TYR A CA 1
ATOM 6251 C C . TYR A 1 791 ? 22.008 -5.059 35.421 1.00 83.19 791 TYR A C 1
ATOM 6253 O O . TYR A 1 791 ? 21.625 -4.785 34.284 1.00 83.19 791 TYR A O 1
ATOM 6261 N N . ALA A 1 792 ? 23.208 -4.691 35.877 1.00 84.56 792 ALA A N 1
ATOM 6262 C CA . ALA A 1 792 ? 24.199 -4.023 35.059 1.00 84.56 792 ALA A CA 1
ATOM 6263 C C . ALA A 1 792 ? 24.885 -5.030 34.129 1.00 84.56 792 ALA A C 1
ATOM 6265 O O . ALA A 1 792 ? 25.378 -6.077 34.548 1.00 84.56 792 ALA A O 1
ATOM 6266 N N . ILE A 1 793 ? 24.932 -4.688 32.848 1.00 83.31 793 ILE A N 1
ATOM 6267 C CA . ILE A 1 793 ? 25.685 -5.407 31.828 1.00 83.31 793 ILE A CA 1
ATOM 6268 C C . ILE A 1 793 ? 27.098 -4.803 31.784 1.00 83.31 793 ILE A C 1
ATOM 6270 O O . ILE A 1 793 ? 27.221 -3.573 31.799 1.00 83.31 793 ILE A O 1
ATOM 6274 N N . PRO A 1 794 ? 28.166 -5.619 31.704 1.00 81.44 794 PRO A N 1
ATOM 6275 C CA . PRO A 1 794 ? 29.531 -5.112 31.598 1.00 81.44 794 PRO A CA 1
ATOM 6276 C C . PRO A 1 794 ? 29.684 -4.145 30.411 1.00 81.44 794 PRO A C 1
ATOM 6278 O O . PRO A 1 794 ? 29.234 -4.471 29.305 1.00 81.44 794 PRO A O 1
ATOM 6281 N N . PRO A 1 795 ? 30.308 -2.968 30.597 1.00 81.44 795 PRO A N 1
ATOM 6282 C CA . PRO A 1 795 ? 30.446 -1.995 29.529 1.00 81.44 795 PRO A CA 1
ATOM 6283 C C . PRO A 1 795 ? 31.574 -2.408 28.579 1.00 81.44 795 PRO A C 1
ATOM 6285 O O . PRO A 1 795 ? 32.624 -2.899 28.999 1.00 81.44 795 PRO A O 1
ATOM 6288 N N . LEU A 1 796 ? 31.394 -2.164 27.280 1.00 88.38 796 LEU A N 1
ATOM 6289 C CA . LEU A 1 796 ? 32.503 -2.246 26.335 1.00 88.38 796 LEU A CA 1
ATOM 6290 C C . LEU A 1 796 ? 33.395 -1.015 26.523 1.00 88.38 796 LEU A C 1
ATOM 6292 O O . LEU A 1 796 ? 32.962 0.091 26.227 1.00 88.38 796 LEU A O 1
ATOM 6296 N N . ILE A 1 797 ? 34.632 -1.195 26.981 1.00 87.81 797 ILE A N 1
ATOM 6297 C CA . ILE A 1 797 ? 35.569 -0.084 27.196 1.00 87.81 797 ILE A CA 1
ATOM 6298 C C . ILE A 1 797 ? 36.478 0.088 25.974 1.00 87.81 797 ILE A C 1
ATOM 6300 O O . ILE A 1 797 ? 37.043 -0.880 25.444 1.00 87.81 797 ILE A O 1
ATOM 6304 N N . VAL A 1 798 ? 36.627 1.328 25.515 1.00 89.69 798 VAL A N 1
ATOM 6305 C CA . VAL A 1 798 ? 37.504 1.707 24.403 1.00 89.69 798 VAL A CA 1
ATOM 6306 C C . VAL A 1 798 ? 38.325 2.942 24.754 1.00 89.69 798 VAL A C 1
ATOM 6308 O O . VAL A 1 798 ? 37.837 3.852 25.406 1.00 89.69 798 VAL A O 1
ATOM 6311 N N . SER A 1 799 ? 39.578 2.974 24.306 1.00 88.19 799 SER A N 1
ATOM 6312 C CA . SER A 1 799 ? 40.422 4.164 24.447 1.00 88.19 799 SER A CA 1
ATOM 6313 C C . SER A 1 799 ? 39.961 5.257 23.483 1.00 88.19 799 SER A C 1
ATOM 6315 O O . SER A 1 799 ? 39.607 4.950 22.338 1.00 88.19 799 SER A O 1
ATOM 6317 N N . GLU A 1 800 ? 40.035 6.514 23.913 1.00 83.00 800 GLU A N 1
ATOM 6318 C CA . GLU A 1 800 ? 39.742 7.698 23.098 1.00 83.00 800 GLU A CA 1
ATOM 6319 C C . GLU A 1 800 ? 40.593 7.805 21.820 1.00 83.00 800 GLU A C 1
ATOM 6321 O O . GLU A 1 800 ? 40.154 8.403 20.841 1.00 83.00 800 GLU A O 1
ATOM 6326 N N . HIS A 1 801 ? 41.770 7.169 21.783 1.00 80.62 801 HIS A N 1
ATOM 6327 C CA . HIS A 1 801 ? 42.650 7.133 20.609 1.00 80.62 801 HIS A CA 1
ATOM 6328 C C . HIS A 1 801 ? 42.299 6.014 19.616 1.00 80.62 801 HIS A C 1
ATOM 6330 O O . HIS A 1 801 ? 42.968 5.851 18.594 1.00 80.62 801 HIS A O 1
ATOM 6336 N N . SER A 1 802 ? 41.281 5.196 19.905 1.00 84.00 802 SER A N 1
ATOM 6337 C CA . SER A 1 802 ? 40.848 4.142 18.984 1.00 84.00 802 SER A CA 1
ATOM 6338 C C . SER A 1 802 ? 40.099 4.737 17.784 1.00 84.00 802 SER A C 1
ATOM 6340 O O . SER A 1 802 ? 39.416 5.752 17.893 1.00 84.00 802 SER A O 1
ATOM 6342 N N . THR A 1 803 ? 40.192 4.077 16.628 1.00 84.94 803 THR A N 1
ATOM 6343 C CA . THR A 1 803 ? 39.447 4.472 15.423 1.00 84.94 803 THR A CA 1
ATOM 6344 C C . THR A 1 803 ? 38.010 3.953 15.450 1.00 84.94 803 THR A C 1
ATOM 6346 O O . THR A 1 803 ? 37.711 2.921 16.066 1.00 84.94 803 THR A O 1
ATOM 6349 N N . ILE A 1 804 ? 37.118 4.617 14.710 1.00 83.69 804 ILE A N 1
ATOM 6350 C CA . ILE A 1 804 ? 35.715 4.198 14.543 1.00 83.69 804 ILE A CA 1
ATOM 6351 C C . ILE A 1 804 ? 35.610 2.761 13.995 1.00 83.69 804 ILE A C 1
ATOM 6353 O O . ILE A 1 804 ? 34.777 1.983 14.460 1.00 83.69 804 ILE A O 1
ATOM 6357 N N . ILE A 1 805 ? 36.481 2.353 13.062 1.00 80.75 805 ILE A N 1
ATOM 6358 C CA . ILE A 1 805 ? 36.490 0.977 12.519 1.00 80.75 805 ILE A CA 1
ATOM 6359 C C . ILE A 1 805 ? 36.835 -0.056 13.602 1.00 80.75 805 ILE A C 1
ATOM 6361 O O . ILE A 1 805 ? 36.214 -1.125 13.676 1.00 80.75 805 ILE A O 1
ATOM 6365 N N . SER A 1 806 ? 37.813 0.253 14.458 1.00 82.94 806 SER A N 1
ATOM 6366 C CA . SER A 1 806 ? 38.182 -0.611 15.585 1.00 82.94 806 SER A CA 1
ATOM 6367 C C . SER A 1 806 ? 37.004 -0.769 16.549 1.00 82.94 806 SER A C 1
ATOM 6369 O O . SER A 1 806 ? 36.671 -1.887 16.954 1.00 82.94 806 SER A O 1
ATOM 6371 N N . LEU A 1 807 ? 36.300 0.328 16.839 1.00 85.81 807 LEU A N 1
ATOM 6372 C CA . LEU A 1 807 ? 35.094 0.324 17.663 1.00 85.81 807 LEU A CA 1
ATOM 6373 C C . LEU A 1 807 ? 33.952 -0.495 17.038 1.00 85.81 807 LEU A C 1
ATOM 6375 O O . LEU A 1 807 ? 33.380 -1.340 17.723 1.00 85.81 807 LEU A O 1
ATOM 6379 N N . LEU A 1 808 ? 33.667 -0.337 15.741 1.00 81.44 808 LEU A N 1
ATOM 6380 C CA . LEU A 1 808 ? 32.660 -1.138 15.025 1.00 81.44 808 LEU A CA 1
ATOM 6381 C C . LEU A 1 808 ? 32.967 -2.640 15.083 1.00 81.44 808 LEU A C 1
ATOM 6383 O O . LEU A 1 808 ? 32.073 -3.464 15.293 1.00 81.44 808 LEU A O 1
ATOM 6387 N N . THR A 1 809 ? 34.243 -3.004 14.955 1.00 82.25 809 THR A N 1
ATOM 6388 C CA . THR A 1 809 ? 34.690 -4.398 15.078 1.00 82.25 809 THR A CA 1
ATOM 6389 C C . THR A 1 809 ? 34.465 -4.925 16.497 1.00 82.25 809 THR A C 1
ATOM 6391 O O . THR A 1 809 ? 34.001 -6.056 16.673 1.00 82.25 809 THR A O 1
ATOM 6394 N N . LYS A 1 810 ? 34.732 -4.101 17.518 1.00 83.62 810 LYS A N 1
ATOM 6395 C CA . LYS A 1 810 ? 34.477 -4.439 18.925 1.00 83.62 810 LYS A CA 1
ATOM 6396 C C . LYS A 1 810 ? 32.980 -4.540 19.244 1.00 83.62 810 LYS A C 1
ATOM 6398 O O . LYS A 1 810 ? 32.607 -5.461 19.969 1.00 83.62 810 LYS A O 1
ATOM 6403 N N . PHE A 1 811 ? 32.126 -3.685 18.674 1.00 85.69 811 PHE A N 1
ATOM 6404 C CA . PHE A 1 811 ? 30.667 -3.801 18.796 1.00 85.69 811 PHE A CA 1
ATOM 6405 C C . PHE A 1 811 ? 30.153 -5.108 18.199 1.00 85.69 811 PHE A C 1
ATOM 6407 O O . PHE A 1 811 ? 29.432 -5.848 18.867 1.00 85.69 811 PHE A O 1
ATOM 6414 N N . LYS A 1 812 ? 30.600 -5.449 16.985 1.00 78.56 812 LYS A N 1
ATOM 6415 C CA . LYS A 1 812 ? 30.226 -6.704 16.321 1.00 78.56 812 LYS A CA 1
ATOM 6416 C C . LYS A 1 812 ? 30.676 -7.938 17.107 1.00 78.56 812 LYS A C 1
ATOM 6418 O O . LYS A 1 812 ? 29.918 -8.895 17.215 1.00 78.56 812 LYS A O 1
ATOM 6423 N N . LYS A 1 813 ? 31.899 -7.932 17.651 1.00 82.56 813 LYS A N 1
ATOM 6424 C CA . LYS A 1 813 ? 32.460 -9.079 18.384 1.00 82.56 813 LYS A CA 1
ATOM 6425 C C . LYS A 1 813 ? 31.774 -9.316 19.731 1.00 82.56 813 LYS A C 1
ATOM 6427 O O . LYS A 1 813 ? 31.554 -10.465 20.093 1.00 82.56 813 LYS A O 1
ATOM 6432 N N . ASN A 1 814 ? 31.459 -8.250 20.463 1.00 77.19 814 ASN A N 1
ATOM 6433 C CA . ASN A 1 814 ? 30.905 -8.345 21.817 1.00 77.19 814 ASN A CA 1
ATOM 6434 C C . ASN A 1 814 ? 29.370 -8.240 21.857 1.00 77.19 814 ASN A C 1
ATOM 6436 O O . ASN A 1 814 ? 28.790 -8.242 22.938 1.00 77.19 814 ASN A O 1
ATOM 6440 N N . ASN A 1 815 ? 28.716 -8.120 20.692 1.00 76.25 815 ASN A N 1
ATOM 6441 C CA . ASN A 1 815 ? 27.279 -7.857 20.558 1.00 76.25 815 ASN A CA 1
ATOM 6442 C C . ASN A 1 815 ? 26.799 -6.672 21.428 1.00 76.25 815 ASN A C 1
ATOM 6444 O O . ASN A 1 815 ? 25.674 -6.648 21.925 1.00 76.25 815 ASN A O 1
ATOM 6448 N N . SER A 1 816 ? 27.684 -5.696 21.652 1.00 78.31 816 SER A N 1
ATOM 6449 C CA . SER A 1 816 ? 27.424 -4.512 22.472 1.00 78.31 816 SER A CA 1
ATOM 6450 C C . SER A 1 816 ? 26.932 -3.374 21.581 1.00 78.31 816 SER A C 1
ATOM 6452 O O . SER A 1 816 ? 27.402 -3.220 20.456 1.00 78.31 816 SER A O 1
ATOM 6454 N N . LYS A 1 817 ? 26.000 -2.559 22.082 1.00 74.19 817 LYS A N 1
ATOM 6455 C CA . LYS A 1 817 ? 25.430 -1.419 21.335 1.00 74.19 817 LYS A CA 1
ATOM 6456 C C . LYS A 1 817 ? 25.955 -0.054 21.792 1.00 74.19 817 LYS A C 1
ATOM 6458 O O . LYS A 1 817 ? 25.717 0.936 21.101 1.00 74.19 817 LYS A O 1
ATOM 6463 N N . LEU A 1 818 ? 26.656 -0.020 22.926 1.00 85.44 818 LEU A N 1
ATOM 6464 C CA . LEU A 1 818 ? 27.171 1.170 23.602 1.00 85.44 818 LEU A CA 1
ATOM 6465 C C . LEU A 1 818 ? 28.554 0.868 24.196 1.00 85.44 818 LEU A C 1
ATOM 6467 O O . LEU A 1 818 ? 28.780 -0.243 24.682 1.00 85.44 818 LEU A O 1
ATOM 6471 N N . ALA A 1 819 ? 29.474 1.824 24.109 1.00 89.44 819 ALA A N 1
ATOM 6472 C CA . ALA A 1 819 ? 30.831 1.721 24.628 1.00 89.44 819 ALA A CA 1
ATOM 6473 C C . ALA A 1 819 ? 31.180 2.931 25.497 1.00 89.44 819 ALA A C 1
ATOM 6475 O O . ALA A 1 819 ? 30.746 4.050 25.220 1.00 89.44 819 ALA A O 1
ATOM 6476 N N . PHE A 1 820 ? 31.975 2.688 26.534 1.00 90.69 820 PHE A N 1
ATOM 6477 C CA . PHE A 1 820 ? 32.556 3.714 27.389 1.00 90.69 820 PHE A CA 1
ATOM 6478 C C . PHE A 1 820 ? 33.925 4.089 26.841 1.00 90.69 820 PHE A C 1
ATOM 6480 O O . PHE A 1 820 ? 34.755 3.217 26.571 1.00 90.69 820 PHE A O 1
ATOM 6487 N N . VAL A 1 821 ? 34.135 5.384 26.661 1.00 89.94 821 VAL A N 1
ATOM 6488 C CA . VAL A 1 821 ? 35.384 5.956 26.179 1.00 89.94 821 VAL A CA 1
ATOM 6489 C C . VAL A 1 821 ? 36.216 6.360 27.386 1.00 89.94 821 VAL A C 1
ATOM 6491 O O . VAL A 1 821 ? 35.712 7.044 28.279 1.00 89.94 821 VAL A O 1
ATOM 6494 N N . VAL A 1 822 ? 37.467 5.908 27.416 1.00 88.31 822 VAL A N 1
ATOM 6495 C CA . VAL A 1 822 ? 38.425 6.229 28.477 1.00 88.31 822 VAL A CA 1
ATOM 6496 C C . VAL A 1 822 ? 39.704 6.840 27.920 1.00 88.31 822 VAL A C 1
ATOM 6498 O O . VAL A 1 822 ? 40.087 6.547 26.780 1.00 88.31 822 VAL A O 1
ATOM 6501 N N . ASP A 1 823 ? 40.360 7.664 28.728 1.00 84.75 823 ASP A N 1
ATOM 6502 C CA . ASP A 1 823 ? 41.682 8.218 28.434 1.00 84.75 823 ASP A CA 1
ATOM 6503 C C . ASP A 1 823 ? 42.809 7.176 28.630 1.00 84.75 823 ASP A C 1
ATOM 6505 O O . ASP A 1 823 ? 42.581 5.992 28.914 1.00 84.75 823 ASP A O 1
ATOM 6509 N N . GLU A 1 824 ? 44.055 7.614 28.460 1.00 76.44 824 GLU A N 1
ATOM 6510 C CA . GLU A 1 824 ? 45.270 6.810 28.655 1.00 76.44 824 GLU A CA 1
ATOM 6511 C C . GLU A 1 824 ? 45.535 6.383 30.112 1.00 76.44 824 GLU A C 1
ATOM 6513 O O . GLU A 1 824 ? 46.308 5.452 30.359 1.00 76.44 824 GLU A O 1
ATOM 6518 N N . HIS A 1 825 ? 44.860 7.012 31.072 1.00 77.00 825 HIS A N 1
ATOM 6519 C CA . HIS A 1 825 ? 44.933 6.718 32.501 1.00 77.00 825 HIS A CA 1
ATOM 6520 C C . HIS A 1 825 ? 43.724 5.910 33.006 1.00 77.00 825 HIS A C 1
ATOM 6522 O O . HIS A 1 825 ? 43.679 5.546 34.183 1.00 77.00 825 HIS A O 1
ATOM 6528 N N . GLY A 1 826 ? 42.780 5.572 32.120 1.00 70.38 826 GLY A N 1
ATOM 6529 C CA . GLY A 1 826 ? 41.570 4.811 32.430 1.00 70.38 826 GLY A CA 1
ATOM 6530 C C . GLY A 1 826 ? 40.411 5.656 32.971 1.00 70.38 826 GLY A C 1
ATOM 6531 O O . GLY A 1 826 ? 39.412 5.086 33.414 1.00 70.38 826 GLY A O 1
ATOM 6532 N N . ALA A 1 827 ? 40.510 6.985 32.935 1.00 80.81 827 ALA A N 1
ATOM 6533 C CA . ALA A 1 827 ? 39.442 7.888 33.337 1.00 80.81 827 ALA A CA 1
ATOM 6534 C C . ALA A 1 827 ? 38.327 7.930 32.284 1.00 80.81 827 ALA A C 1
ATOM 6536 O O . ALA A 1 827 ? 38.574 7.866 31.084 1.00 80.81 827 ALA A O 1
ATOM 6537 N N . PHE A 1 828 ? 37.077 8.026 32.737 1.00 85.25 828 PHE A N 1
ATOM 6538 C CA . PHE A 1 828 ? 35.903 8.070 31.867 1.00 85.25 828 PHE A CA 1
ATOM 6539 C C . PHE A 1 828 ? 35.735 9.429 31.184 1.00 85.25 828 PHE A C 1
ATOM 6541 O O . PHE A 1 828 ? 35.471 10.420 31.867 1.00 85.25 828 PHE A O 1
ATOM 6548 N N . GLU A 1 829 ? 35.778 9.434 29.853 1.00 85.06 829 GLU A N 1
ATOM 6549 C CA . GLU A 1 829 ? 35.686 10.626 28.999 1.00 85.06 829 GLU A CA 1
ATOM 6550 C C . GLU A 1 829 ? 34.315 10.786 28.323 1.00 85.06 829 GLU A C 1
ATOM 6552 O O . GLU A 1 829 ? 33.911 11.897 27.968 1.00 85.06 829 GLU A O 1
ATOM 6557 N N . GLY A 1 830 ? 33.550 9.701 28.164 1.00 88.69 830 GLY A N 1
ATOM 6558 C CA . GLY A 1 830 ? 32.228 9.761 27.542 1.00 88.69 830 GLY A CA 1
ATOM 6559 C C . GLY A 1 830 ? 31.692 8.417 27.065 1.00 88.69 830 GLY A C 1
ATOM 6560 O O . GLY A 1 830 ? 32.275 7.363 27.312 1.00 88.69 830 GLY A O 1
ATOM 6561 N N . ILE A 1 831 ? 30.567 8.447 26.351 1.00 89.25 831 ILE A N 1
ATOM 6562 C CA . ILE A 1 831 ? 29.954 7.253 25.748 1.00 89.25 831 ILE A CA 1
ATOM 6563 C C . ILE A 1 831 ? 29.794 7.417 24.244 1.00 89.25 831 ILE A C 1
ATOM 6565 O O . ILE A 1 831 ? 29.593 8.519 23.742 1.00 89.25 831 ILE A O 1
ATOM 6569 N N . ILE A 1 832 ? 29.833 6.307 23.521 1.00 89.06 832 ILE A N 1
ATOM 6570 C CA . ILE A 1 832 ? 29.531 6.268 22.090 1.00 89.06 832 ILE A CA 1
ATOM 6571 C C . ILE A 1 832 ? 28.689 5.033 21.783 1.00 89.06 832 ILE A C 1
ATOM 6573 O O . ILE A 1 832 ? 28.962 3.941 22.290 1.00 89.06 832 ILE A O 1
ATOM 6577 N N . SER A 1 833 ? 27.645 5.190 20.975 1.00 87.25 833 SER A N 1
ATOM 6578 C CA . SER A 1 833 ? 26.764 4.100 20.566 1.00 87.25 833 SER A CA 1
ATOM 6579 C C . SER A 1 833 ? 26.962 3.715 19.102 1.00 87.25 833 SER A C 1
ATOM 6581 O O . SER A 1 833 ? 27.452 4.480 18.273 1.00 87.25 833 SER A O 1
ATOM 6583 N N . SER A 1 834 ? 26.545 2.498 18.764 1.00 79.88 834 SER A N 1
ATOM 6584 C CA . SER A 1 834 ? 26.474 2.052 17.366 1.00 79.88 834 SER A CA 1
ATOM 6585 C C . SER A 1 834 ? 25.542 2.930 16.516 1.00 79.88 834 SER A C 1
ATOM 6587 O O . SER A 1 834 ? 25.830 3.153 15.340 1.00 79.88 834 SER A O 1
ATOM 6589 N N . SER A 1 835 ? 24.482 3.482 17.115 1.00 73.62 835 SER A N 1
ATOM 6590 C CA . SER A 1 835 ? 23.576 4.430 16.463 1.00 73.62 835 SER A CA 1
ATOM 6591 C C . SER A 1 835 ? 24.270 5.747 16.125 1.00 73.62 835 SER A C 1
ATOM 6593 O O . SER A 1 835 ? 24.052 6.260 15.036 1.00 73.62 835 SER A O 1
ATOM 6595 N N . ASP A 1 836 ? 25.155 6.254 16.988 1.00 77.31 836 ASP A N 1
ATOM 6596 C CA . ASP A 1 836 ? 25.905 7.496 16.731 1.00 77.31 836 ASP A CA 1
ATOM 6597 C C . ASP A 1 836 ? 26.824 7.347 15.508 1.00 77.31 836 ASP A C 1
ATOM 6599 O O . ASP A 1 836 ? 26.906 8.236 14.662 1.00 77.31 836 ASP A O 1
ATOM 6603 N N . ILE A 1 837 ? 27.444 6.171 15.351 1.00 77.56 837 ILE A N 1
ATOM 6604 C CA . ILE A 1 837 ? 28.296 5.855 14.194 1.00 77.56 837 ILE A CA 1
ATOM 6605 C C . ILE A 1 837 ? 27.465 5.704 12.911 1.00 77.56 837 ILE A C 1
ATOM 6607 O O . ILE A 1 837 ? 27.854 6.206 11.856 1.00 77.56 837 ILE A O 1
ATOM 6611 N N . LEU A 1 838 ? 26.316 5.022 12.980 1.00 69.69 838 LEU A N 1
ATOM 6612 C CA . LEU A 1 838 ? 25.404 4.876 11.838 1.00 69.69 838 LEU A CA 1
ATOM 6613 C C . LEU A 1 838 ? 24.814 6.224 11.413 1.00 69.69 838 LEU A C 1
ATOM 6615 O O . LEU A 1 838 ? 24.718 6.516 10.222 1.00 69.69 838 LEU A O 1
ATOM 6619 N N . ASN A 1 839 ? 24.489 7.074 12.379 1.00 65.94 839 ASN A N 1
ATOM 6620 C CA . ASN A 1 839 ? 23.995 8.420 12.143 1.00 65.94 839 ASN A CA 1
ATOM 6621 C C . ASN A 1 839 ? 25.062 9.308 11.485 1.00 65.94 839 ASN A C 1
ATOM 6623 O O . ASN A 1 839 ? 24.739 10.038 10.551 1.00 65.94 839 ASN A O 1
ATOM 6627 N N . ALA A 1 840 ? 26.335 9.191 11.874 1.00 65.31 840 ALA A N 1
ATOM 6628 C CA . ALA A 1 840 ? 27.441 9.905 11.225 1.00 65.31 840 ALA A CA 1
ATOM 6629 C C . ALA A 1 840 ? 27.678 9.486 9.755 1.00 65.31 840 ALA A C 1
ATOM 6631 O O . ALA A 1 840 ? 28.222 10.260 8.966 1.00 65.31 840 ALA A O 1
ATOM 6632 N N . LEU A 1 841 ? 27.267 8.274 9.360 1.00 65.06 841 LEU A N 1
ATOM 6633 C CA . LEU A 1 841 ? 27.327 7.813 7.965 1.00 65.06 841 LEU A CA 1
ATOM 6634 C C . LEU A 1 841 ? 26.217 8.436 7.106 1.00 65.06 841 LEU A C 1
ATOM 6636 O O . LEU A 1 841 ? 26.443 8.786 5.943 1.00 65.06 841 LEU A O 1
ATOM 6640 N N . VAL A 1 842 ? 25.015 8.577 7.670 1.00 56.88 842 VAL A N 1
ATOM 6641 C CA . VAL A 1 842 ? 23.801 8.943 6.922 1.00 56.88 842 VAL A CA 1
ATOM 6642 C C . VAL A 1 842 ? 23.515 10.448 6.957 1.00 56.88 842 VAL A C 1
ATOM 6644 O O . VAL A 1 842 ? 23.112 11.011 5.936 1.00 56.88 842 VAL A O 1
ATOM 6647 N N . THR A 1 843 ? 23.798 11.136 8.059 1.00 49.81 843 THR A N 1
ATOM 6648 C CA . THR A 1 843 ? 23.460 12.556 8.258 1.00 49.81 843 THR A CA 1
ATOM 6649 C C . THR A 1 843 ? 24.689 13.457 8.098 1.00 49.81 843 THR A C 1
ATOM 6651 O O . THR A 1 843 ? 25.815 13.039 8.360 1.00 49.81 843 THR A O 1
ATOM 6654 N N . ASP A 1 844 ? 24.508 14.691 7.617 1.00 48.34 844 ASP A N 1
ATOM 6655 C CA . ASP A 1 844 ? 25.593 15.678 7.603 1.00 48.34 844 ASP A CA 1
ATOM 6656 C C . ASP A 1 844 ? 25.935 16.104 9.048 1.00 48.34 844 ASP A C 1
ATOM 6658 O O . ASP A 1 844 ? 25.009 16.380 9.813 1.00 48.34 844 ASP A O 1
ATOM 6662 N N . PRO A 1 845 ? 27.217 16.182 9.459 1.00 42.47 845 PRO A N 1
ATOM 6663 C CA . PRO A 1 845 ? 27.586 16.683 10.787 1.00 42.47 845 PRO A CA 1
ATOM 6664 C C . PRO A 1 845 ? 27.057 18.095 11.085 1.00 42.47 845 PRO A C 1
ATOM 6666 O O . PRO A 1 845 ? 26.925 18.464 12.251 1.00 42.47 845 PRO A O 1
ATOM 6669 N N . SER A 1 846 ? 26.750 18.872 10.039 1.00 39.91 846 SER A N 1
ATOM 6670 C CA . SER A 1 846 ? 26.116 20.190 10.141 1.00 39.91 846 SER A CA 1
ATOM 6671 C C . SER A 1 846 ? 24.602 20.136 10.403 1.00 39.91 846 SER A C 1
ATOM 6673 O O . SER A 1 846 ? 24.073 21.047 11.032 1.00 39.91 846 SER A O 1
ATOM 6675 N N . ASP A 1 847 ? 23.919 19.049 10.032 1.00 40.50 847 ASP A N 1
ATOM 6676 C CA . ASP A 1 847 ? 22.472 18.876 10.234 1.00 40.50 847 ASP A CA 1
ATOM 6677 C C . ASP A 1 847 ? 22.114 18.355 11.641 1.00 40.50 847 ASP A C 1
ATOM 6679 O O . ASP A 1 847 ? 20.968 18.465 12.065 1.00 40.50 847 ASP A O 1
ATOM 6683 N N . GLN A 1 848 ? 23.070 17.803 12.402 1.00 42.53 848 GLN A N 1
ATOM 6684 C CA . GLN A 1 848 ? 22.803 17.217 13.732 1.00 42.53 848 GLN A CA 1
ATOM 6685 C C . GLN A 1 848 ? 22.920 18.186 14.916 1.00 42.53 848 GLN A C 1
ATOM 6687 O O . GLN A 1 848 ? 22.627 17.797 16.045 1.00 42.53 848 GLN A O 1
ATOM 6692 N N . ARG A 1 849 ? 23.324 19.442 14.695 1.00 38.53 849 ARG A N 1
ATOM 6693 C CA . ARG A 1 849 ? 23.342 20.477 15.752 1.00 38.53 849 ARG A CA 1
ATOM 6694 C C . ARG A 1 849 ? 22.341 21.603 15.528 1.00 38.53 849 ARG A C 1
ATOM 6696 O O . ARG A 1 849 ? 22.251 22.520 16.336 1.00 38.53 849 ARG A O 1
ATOM 6703 N N . ILE A 1 850 ? 21.549 21.524 14.462 1.00 39.25 850 ILE A N 1
ATOM 6704 C CA . ILE A 1 850 ? 20.516 22.513 14.177 1.00 39.25 850 ILE A CA 1
ATOM 6705 C C . ILE A 1 850 ? 19.184 21.956 14.661 1.00 39.25 850 ILE A C 1
ATOM 6707 O O . ILE A 1 850 ? 18.584 21.093 14.030 1.00 39.25 850 ILE A O 1
ATOM 6711 N N . GLY A 1 851 ? 18.713 22.491 15.783 1.00 40.75 851 GLY A N 1
ATOM 6712 C CA . GLY A 1 851 ? 17.312 22.357 16.168 1.00 40.75 851 GLY A CA 1
ATOM 6713 C C . GLY A 1 851 ? 17.104 21.934 17.609 1.00 40.75 851 GLY A C 1
ATOM 6714 O O . GLY A 1 851 ? 16.576 20.857 17.842 1.00 40.75 851 GLY A O 1
ATOM 6715 N N . GLN A 1 852 ? 17.492 22.794 18.556 1.00 41.03 852 GLN A N 1
ATOM 6716 C CA . GLN A 1 852 ? 16.718 23.019 19.789 1.00 41.03 852 GLN A CA 1
ATOM 6717 C C . GLN A 1 852 ? 17.211 24.245 20.586 1.00 41.03 852 GLN A C 1
ATOM 6719 O O . GLN A 1 852 ? 16.385 24.884 21.223 1.00 41.03 852 GLN A O 1
ATOM 6724 N N . ASN A 1 853 ? 18.490 24.654 20.480 1.00 45.91 853 ASN A N 1
ATOM 6725 C CA . ASN A 1 853 ? 19.063 25.680 21.381 1.00 45.91 853 ASN A CA 1
ATOM 6726 C C . ASN A 1 853 ? 19.499 27.028 20.759 1.00 45.91 853 ASN A C 1
ATOM 6728 O O . ASN A 1 853 ? 19.759 27.967 21.507 1.00 45.91 853 ASN A O 1
ATOM 6732 N N . VAL A 1 854 ? 19.577 27.188 19.430 1.00 49.84 854 VAL A N 1
ATOM 6733 C CA . VAL A 1 854 ? 20.134 28.431 18.836 1.00 49.84 854 VAL A CA 1
ATOM 6734 C C . VAL A 1 854 ? 19.216 29.643 19.047 1.00 49.84 854 VAL A C 1
ATOM 6736 O O . VAL A 1 854 ? 19.693 30.721 19.397 1.00 49.84 854 VAL A O 1
ATOM 6739 N N . GLU A 1 855 ? 17.897 29.475 18.904 1.00 52.22 855 GLU A N 1
ATOM 6740 C CA . GLU A 1 855 ? 16.936 30.578 19.082 1.00 52.22 855 GLU A CA 1
ATOM 6741 C C . GLU A 1 855 ? 16.814 31.037 20.545 1.00 52.22 855 GLU A C 1
ATOM 6743 O O . GLU A 1 855 ? 16.554 32.211 20.795 1.00 52.22 855 GLU A O 1
ATOM 6748 N N . SER A 1 856 ? 17.063 30.159 21.525 1.00 54.41 856 SER A N 1
ATOM 6749 C CA . SER A 1 856 ? 17.105 30.531 22.948 1.00 54.41 856 SER A CA 1
ATOM 6750 C C . SER A 1 856 ? 18.407 31.227 23.360 1.00 54.41 856 SER A C 1
ATOM 6752 O O . SER A 1 856 ? 18.416 31.982 24.330 1.00 54.41 856 SER A O 1
ATOM 6754 N N . SER A 1 857 ? 19.502 30.993 22.630 1.00 69.19 857 SER A N 1
ATOM 6755 C CA . SER A 1 857 ? 20.834 31.541 22.928 1.00 69.19 857 SER A CA 1
ATOM 6756 C C . SER A 1 857 ? 21.128 32.873 22.226 1.00 69.19 857 SER A C 1
ATOM 6758 O O . SER A 1 857 ? 22.172 33.477 22.483 1.00 69.19 857 SER A O 1
ATOM 6760 N N . ILE A 1 858 ? 20.228 33.355 21.358 1.00 82.38 858 ILE A N 1
ATOM 6761 C CA . ILE A 1 858 ? 20.347 34.637 20.648 1.00 82.38 858 ILE A CA 1
ATOM 6762 C C . ILE A 1 858 ? 19.062 35.451 20.832 1.00 82.38 858 ILE A C 1
ATOM 6764 O O . ILE A 1 858 ? 18.030 35.168 20.230 1.00 82.38 858 ILE A O 1
ATOM 6768 N N . ILE A 1 859 ? 19.132 36.531 21.611 1.00 83.75 859 ILE A N 1
ATOM 6769 C CA . ILE A 1 859 ? 17.983 37.395 21.906 1.00 83.75 859 ILE A CA 1
ATOM 6770 C C . ILE A 1 859 ? 18.138 38.731 21.179 1.00 83.75 859 ILE A C 1
ATOM 6772 O O . ILE A 1 859 ? 19.025 39.532 21.483 1.00 83.75 859 ILE A O 1
ATOM 6776 N N . LYS A 1 860 ? 17.236 39.023 20.237 1.00 84.19 860 LYS A N 1
ATOM 6777 C CA . LYS A 1 860 ? 17.194 40.321 19.548 1.00 84.19 860 LYS A CA 1
ATOM 6778 C C . LYS A 1 860 ? 16.572 41.397 20.444 1.00 84.19 860 LYS A C 1
ATOM 6780 O O . LYS A 1 860 ? 15.440 41.259 20.907 1.00 84.19 860 LYS A O 1
ATOM 6785 N N . ARG A 1 861 ? 17.285 42.505 20.659 1.00 83.88 861 ARG A N 1
ATOM 6786 C CA . ARG A 1 861 ? 16.828 43.650 21.463 1.00 83.88 861 ARG A CA 1
ATOM 6787 C C . ARG A 1 861 ? 16.082 44.675 20.599 1.00 83.88 861 ARG A C 1
ATOM 6789 O O . ARG A 1 861 ? 16.276 44.764 19.387 1.00 83.88 861 ARG A O 1
ATOM 6796 N N . LYS A 1 862 ? 15.235 45.499 21.234 1.00 76.31 862 LYS A N 1
ATOM 6797 C CA . LYS A 1 862 ? 14.385 46.511 20.562 1.00 76.31 862 LYS A CA 1
ATOM 6798 C C . LYS A 1 862 ? 15.169 47.563 19.759 1.00 76.31 862 LYS A C 1
ATOM 6800 O O . LYS A 1 862 ? 14.623 48.138 18.828 1.00 76.31 862 LYS A O 1
ATOM 6805 N N . ASN A 1 863 ? 16.427 47.811 20.114 1.00 73.19 863 ASN A N 1
ATOM 6806 C CA . ASN A 1 863 ? 17.333 48.759 19.458 1.00 73.19 863 ASN A CA 1
ATOM 6807 C C . ASN A 1 863 ? 18.142 48.142 18.297 1.00 73.19 863 ASN A C 1
ATOM 6809 O O . ASN A 1 863 ? 19.034 48.800 17.774 1.00 73.19 863 ASN A O 1
ATOM 6813 N N . GLY A 1 864 ? 17.853 46.898 17.895 1.00 77.06 864 GLY A N 1
ATOM 6814 C CA . GLY A 1 864 ? 18.501 46.240 16.756 1.00 77.06 864 GLY A CA 1
ATOM 6815 C C . GLY A 1 864 ? 19.819 45.526 17.073 1.00 77.06 864 GLY A C 1
ATOM 6816 O O . GLY A 1 864 ? 20.387 44.917 16.170 1.00 77.06 864 GLY A O 1
ATOM 6817 N N . THR A 1 865 ? 20.282 45.547 18.327 1.00 88.12 865 THR A N 1
ATOM 6818 C CA . THR A 1 865 ? 21.421 44.736 18.786 1.00 88.12 865 THR A CA 1
ATOM 6819 C C . THR A 1 865 ? 20.972 43.345 19.234 1.00 88.12 865 THR A C 1
ATOM 6821 O O . THR A 1 865 ? 19.786 43.106 19.484 1.00 88.12 865 THR A O 1
ATOM 6824 N N . PHE A 1 866 ? 21.911 42.408 19.334 1.00 90.50 866 PHE A N 1
ATOM 6825 C CA . PHE A 1 866 ? 21.644 41.022 19.718 1.00 90.50 866 PHE A CA 1
ATOM 6826 C C . PHE A 1 866 ? 22.424 40.678 20.980 1.00 90.50 866 PHE A C 1
ATOM 6828 O O . PHE A 1 866 ? 23.615 40.956 21.058 1.00 90.50 866 PHE A O 1
ATOM 6835 N N . LEU A 1 867 ? 21.760 40.086 21.968 1.00 90.00 867 LEU A N 1
ATOM 6836 C CA . LEU A 1 867 ? 22.421 39.493 23.122 1.00 90.00 867 LEU A CA 1
ATOM 6837 C C . LEU A 1 867 ? 22.651 38.012 22.819 1.00 90.00 867 LEU A C 1
ATOM 6839 O O . LEU A 1 867 ? 21.695 37.292 22.534 1.00 90.00 867 LEU A O 1
ATOM 6843 N N . VAL A 1 868 ? 23.905 37.585 22.835 1.00 90.06 868 VAL A N 1
ATOM 6844 C CA . VAL A 1 868 ? 24.337 36.252 22.419 1.00 90.06 868 VAL A CA 1
ATOM 6845 C C . VAL A 1 868 ? 24.996 35.551 23.596 1.00 90.06 868 VAL A C 1
ATOM 6847 O O . VAL A 1 868 ? 25.796 36.148 24.315 1.00 90.06 868 VAL A O 1
ATOM 6850 N N . ASP A 1 869 ? 24.661 34.283 23.789 1.00 85.81 869 ASP A N 1
ATOM 6851 C CA . ASP A 1 869 ? 25.286 33.438 24.798 1.00 85.81 869 ASP A CA 1
ATOM 6852 C C . ASP A 1 869 ? 26.766 33.156 24.469 1.00 85.81 869 ASP A C 1
ATOM 6854 O O . ASP A 1 869 ? 27.103 32.753 23.351 1.00 85.81 869 ASP A O 1
ATOM 6858 N N . GLY A 1 870 ? 27.661 33.345 25.440 1.00 81.44 870 GLY A N 1
ATOM 6859 C CA . GLY A 1 870 ? 29.093 33.073 25.304 1.00 81.44 870 GLY A CA 1
ATOM 6860 C C . GLY A 1 870 ? 29.417 31.595 25.045 1.00 81.44 870 GLY A C 1
ATOM 6861 O O . GLY A 1 870 ? 30.478 31.284 24.490 1.00 81.44 870 GLY A O 1
ATOM 6862 N N . TYR A 1 871 ? 28.503 30.678 25.370 1.00 82.56 871 TYR A N 1
ATOM 6863 C CA . TYR A 1 871 ? 28.626 29.248 25.086 1.00 82.56 871 TYR A CA 1
ATOM 6864 C C . TYR A 1 871 ? 28.169 28.854 23.681 1.00 82.56 871 TYR A C 1
ATOM 6866 O O . TYR A 1 871 ? 28.409 27.712 23.280 1.00 82.56 871 TYR A O 1
ATOM 6874 N N . LEU A 1 872 ? 27.572 29.772 22.910 1.00 79.56 872 LEU A N 1
ATOM 6875 C CA . LEU A 1 872 ? 27.136 29.480 21.548 1.00 79.56 872 LEU A CA 1
ATOM 6876 C C . LEU A 1 872 ? 28.334 28.986 20.709 1.00 79.56 872 LEU A C 1
ATOM 6878 O O . LEU A 1 872 ? 29.374 29.664 20.671 1.00 79.56 872 LEU A O 1
ATOM 6882 N N . PRO A 1 873 ? 28.235 27.812 20.053 1.00 80.12 873 PRO A N 1
ATOM 6883 C CA . PRO A 1 873 ? 29.289 27.312 19.184 1.00 80.12 873 PRO A CA 1
ATOM 6884 C C . PRO A 1 873 ? 29.653 28.338 18.112 1.00 80.12 873 PRO A C 1
ATOM 6886 O O . PRO A 1 873 ? 28.782 28.935 17.479 1.00 80.12 873 PRO A O 1
ATOM 6889 N N . ILE A 1 874 ? 30.954 28.552 17.900 1.00 79.50 874 ILE A N 1
ATOM 6890 C CA . ILE A 1 874 ? 31.419 29.651 17.040 1.00 79.50 874 ILE A CA 1
ATOM 6891 C C . ILE A 1 874 ? 30.938 29.493 15.590 1.00 79.50 874 ILE A C 1
ATOM 6893 O O . ILE A 1 874 ? 30.613 30.483 14.942 1.00 79.50 874 ILE A O 1
ATOM 6897 N N . ASP A 1 875 ? 30.829 28.259 15.094 1.00 69.06 875 ASP A N 1
ATOM 6898 C CA . ASP A 1 875 ? 30.340 27.992 13.739 1.00 69.06 875 ASP A CA 1
ATOM 6899 C C . ASP A 1 875 ? 28.828 28.254 13.610 1.00 69.06 875 ASP A C 1
ATOM 6901 O O . ASP A 1 875 ? 28.380 28.770 12.588 1.00 69.06 875 ASP A O 1
ATOM 6905 N N . GLU A 1 876 ? 28.040 27.986 14.658 1.00 72.25 876 GLU A N 1
ATOM 6906 C CA . GLU A 1 876 ? 26.606 28.316 14.691 1.00 72.25 876 GLU A CA 1
ATOM 6907 C C . GLU A 1 876 ? 26.389 29.831 14.714 1.00 72.25 876 GLU A C 1
ATOM 6909 O O . GLU A 1 876 ? 25.553 30.347 13.973 1.00 72.25 876 GLU A O 1
ATOM 6914 N N . PHE A 1 877 ? 27.191 30.554 15.498 1.00 80.44 877 PHE A N 1
ATOM 6915 C CA . PHE A 1 877 ? 27.196 32.016 15.530 1.00 80.44 877 PHE A CA 1
ATOM 6916 C C . PHE A 1 877 ? 27.509 32.629 14.153 1.00 80.44 877 PHE A C 1
ATOM 6918 O O . PHE A 1 877 ? 26.781 33.507 13.684 1.00 80.44 877 PHE A O 1
ATOM 6925 N N . ILE A 1 878 ? 28.564 32.148 13.486 1.00 77.94 878 ILE A N 1
ATOM 6926 C CA . ILE A 1 878 ? 28.970 32.613 12.150 1.00 77.94 878 ILE A CA 1
ATOM 6927 C C . ILE A 1 878 ? 27.856 32.353 11.130 1.00 77.94 878 ILE A C 1
ATOM 6929 O O . ILE A 1 878 ? 27.494 33.260 10.379 1.00 77.94 878 ILE A O 1
ATOM 6933 N N . ASN A 1 879 ? 27.285 31.145 11.132 1.00 70.00 879 ASN A N 1
ATOM 6934 C CA . ASN A 1 879 ? 26.219 30.764 10.208 1.00 70.00 879 ASN A CA 1
ATOM 6935 C C . ASN A 1 879 ? 24.943 31.587 10.438 1.00 70.00 879 ASN A C 1
ATOM 6937 O O . ASN A 1 879 ? 24.363 32.091 9.476 1.00 70.00 879 ASN A O 1
ATOM 6941 N N . TYR A 1 880 ? 24.529 31.776 11.696 1.00 76.75 880 TYR A N 1
ATOM 6942 C CA . TYR A 1 880 ? 23.307 32.509 12.038 1.00 76.75 880 TYR A CA 1
ATOM 6943 C C . TYR A 1 880 ? 23.356 33.972 11.579 1.00 76.75 880 TYR A C 1
ATOM 6945 O O . TYR A 1 880 ? 22.395 34.479 11.003 1.00 76.75 880 TYR A O 1
ATOM 6953 N N . PHE A 1 881 ? 24.490 34.649 11.778 1.00 77.94 881 PHE A N 1
ATOM 6954 C CA . PHE A 1 881 ? 24.674 36.038 11.342 1.00 77.94 881 PHE A CA 1
ATOM 6955 C C . PHE A 1 881 ? 25.231 36.169 9.914 1.00 77.94 881 PHE A C 1
ATOM 6957 O O . PHE A 1 881 ? 25.472 37.289 9.466 1.00 77.94 881 PHE A O 1
ATOM 6964 N N . SER A 1 882 ? 25.412 35.052 9.193 1.00 72.56 882 SER A N 1
ATOM 6965 C CA . SER A 1 882 ? 25.997 35.006 7.842 1.00 72.56 882 SER A CA 1
ATOM 6966 C C . SER A 1 882 ? 27.325 35.773 7.739 1.00 72.56 882 SER A C 1
ATOM 6968 O O . SER A 1 882 ? 27.547 36.546 6.807 1.00 72.56 882 SER A O 1
ATOM 6970 N N . LEU A 1 883 ? 28.199 35.599 8.733 1.00 71.19 883 LEU A N 1
ATOM 6971 C CA . LEU A 1 883 ? 29.510 36.247 8.774 1.00 71.19 883 LEU A CA 1
ATOM 6972 C C . LEU A 1 883 ? 30.509 35.473 7.902 1.00 71.19 883 LEU A C 1
ATOM 6974 O O . LEU A 1 883 ? 30.512 34.246 7.884 1.00 71.19 883 LEU A O 1
ATOM 6978 N N . ASP A 1 884 ? 31.387 36.177 7.186 1.00 60.44 884 ASP A N 1
ATOM 6979 C CA . ASP A 1 884 ? 32.445 35.522 6.406 1.00 60.44 884 ASP A CA 1
ATOM 6980 C C . ASP A 1 884 ? 33.439 34.779 7.319 1.00 60.44 884 ASP A C 1
ATOM 6982 O O . ASP A 1 884 ? 33.828 35.291 8.375 1.00 60.44 884 ASP A O 1
ATOM 6986 N N . GLU A 1 885 ? 33.893 33.602 6.872 1.00 59.09 885 GLU A N 1
ATOM 6987 C CA . GLU A 1 885 ? 34.742 32.682 7.638 1.00 59.09 885 GLU A CA 1
ATOM 6988 C C . GLU A 1 885 ? 35.978 33.342 8.283 1.00 59.09 885 GLU A C 1
ATOM 6990 O O . GLU A 1 885 ? 36.692 34.151 7.681 1.00 59.09 885 GLU A O 1
ATOM 6995 N N . ILE A 1 886 ? 36.295 32.912 9.510 1.00 56.88 886 ILE A N 1
ATOM 6996 C CA . ILE A 1 886 ? 37.595 33.160 10.146 1.00 56.88 886 ILE A CA 1
ATOM 6997 C C . ILE A 1 886 ? 38.683 32.510 9.268 1.00 56.88 886 ILE A C 1
ATOM 6999 O O . ILE A 1 886 ? 38.551 31.325 8.948 1.00 56.88 886 ILE A O 1
ATOM 7003 N N . PRO A 1 887 ? 39.788 33.204 8.917 1.00 43.62 887 PRO A N 1
ATOM 7004 C CA . PRO A 1 887 ? 40.890 32.593 8.178 1.00 43.62 887 PRO A CA 1
ATOM 7005 C C . PRO A 1 887 ? 41.348 31.294 8.855 1.00 43.62 887 PRO A C 1
ATOM 7007 O O . PRO A 1 887 ? 41.673 31.295 10.046 1.00 43.62 887 PRO A O 1
ATOM 7010 N N . TRP A 1 888 ? 41.380 30.193 8.095 1.00 38.75 888 TRP A N 1
ATOM 7011 C CA . TRP A 1 888 ? 41.618 28.821 8.579 1.00 38.75 888 TRP A CA 1
ATOM 7012 C C . TRP A 1 888 ? 42.868 28.678 9.470 1.00 38.75 888 TRP A C 1
ATOM 7014 O O . TRP A 1 888 ? 42.891 27.870 10.393 1.00 38.75 888 TRP A O 1
ATOM 7024 N N . THR A 1 889 ? 43.871 29.538 9.280 1.00 38.03 889 THR A N 1
ATOM 7025 C CA . THR A 1 889 ? 45.104 29.603 10.083 1.00 38.03 889 THR A CA 1
ATOM 7026 C C . THR A 1 889 ? 44.905 30.060 11.537 1.00 38.03 889 THR A C 1
ATOM 7028 O O . THR A 1 889 ? 45.846 29.996 12.325 1.00 38.03 889 THR A O 1
ATOM 7031 N N . LYS A 1 890 ? 43.702 30.504 11.933 1.00 50.72 890 LYS A N 1
ATOM 7032 C CA . LYS A 1 890 ? 43.363 30.905 13.313 1.00 50.72 890 LYS A CA 1
ATOM 7033 C C . LYS A 1 890 ? 42.300 30.021 13.988 1.00 50.72 890 LYS A C 1
ATOM 7035 O O . LYS A 1 890 ? 42.021 30.243 15.168 1.00 50.72 890 LYS A O 1
ATOM 7040 N N . ARG A 1 891 ? 41.748 29.012 13.298 1.00 55.59 891 ARG A N 1
ATOM 7041 C CA . ARG A 1 891 ? 40.574 28.219 13.740 1.00 55.59 891 ARG A CA 1
ATOM 7042 C C . ARG A 1 891 ? 40.879 27.153 14.806 1.00 55.59 891 ARG A C 1
ATOM 7044 O O . ARG A 1 891 ? 40.003 26.792 15.581 1.00 55.59 891 ARG A O 1
ATOM 7051 N N . GLU A 1 892 ? 42.122 26.684 14.893 1.00 55.09 892 GLU A N 1
ATOM 7052 C CA . GLU A 1 892 ? 42.489 25.538 15.739 1.00 55.09 892 GLU A CA 1
ATOM 7053 C C . GLU A 1 892 ? 42.239 25.804 17.240 1.00 55.09 892 GLU A C 1
ATOM 7055 O O . GLU A 1 892 ? 42.797 26.739 17.815 1.00 55.09 892 GLU A O 1
ATOM 7060 N N . GLY A 1 893 ? 41.367 25.023 17.882 1.00 58.09 893 GLY A N 1
ATOM 7061 C CA . GLY A 1 893 ? 41.076 25.127 19.320 1.00 58.09 893 GLY A CA 1
ATOM 7062 C C . GLY A 1 893 ? 39.984 26.125 19.743 1.00 58.09 893 GLY A C 1
ATOM 7063 O O . GLY A 1 893 ? 39.739 26.251 20.940 1.00 58.09 893 GLY A O 1
ATOM 7064 N N . ILE A 1 894 ? 39.298 26.813 18.818 1.00 74.31 894 ILE A N 1
ATOM 7065 C CA . ILE A 1 894 ? 38.141 27.670 19.153 1.00 74.31 894 ILE A CA 1
ATOM 7066 C C . ILE A 1 894 ? 36.849 26.858 19.004 1.00 74.31 894 ILE A C 1
ATOM 7068 O O . ILE A 1 894 ? 36.529 26.434 17.899 1.00 74.31 894 ILE A O 1
ATOM 7072 N N . LYS A 1 895 ? 36.103 26.648 20.098 1.00 74.06 895 LYS A N 1
ATOM 7073 C CA . LYS A 1 895 ? 34.832 25.892 20.084 1.00 74.06 895 LYS A CA 1
ATOM 7074 C C . LYS A 1 895 ? 33.584 26.770 20.256 1.00 74.06 895 LYS A C 1
ATOM 7076 O O . LYS A 1 895 ? 32.555 26.475 19.661 1.00 74.06 895 LYS A O 1
ATOM 7081 N N . THR A 1 896 ? 33.669 27.849 21.036 1.00 84.56 896 THR A N 1
ATOM 7082 C CA . THR A 1 896 ? 32.536 28.729 21.389 1.00 84.56 896 THR A CA 1
ATOM 7083 C C . THR A 1 896 ? 32.878 30.203 21.179 1.00 84.56 896 THR A C 1
ATOM 7085 O O . THR A 1 896 ? 34.057 30.552 21.034 1.00 84.56 896 THR A O 1
ATOM 7088 N N . LEU A 1 897 ? 31.865 31.075 21.202 1.00 84.62 897 LEU A N 1
ATOM 7089 C CA . LEU A 1 897 ? 32.042 32.528 21.140 1.00 84.62 897 LEU A CA 1
ATOM 7090 C C . LEU A 1 897 ? 32.934 33.052 22.281 1.00 84.62 897 LEU A C 1
ATOM 7092 O O . LEU A 1 897 ? 33.861 33.816 22.029 1.00 84.62 897 LEU A O 1
ATOM 7096 N N . GLY A 1 898 ? 32.767 32.578 23.515 1.00 84.06 898 GLY A N 1
ATOM 7097 C CA . GLY A 1 898 ? 33.655 32.927 24.632 1.00 84.06 898 GLY A CA 1
ATOM 7098 C C . GLY A 1 898 ? 35.095 32.426 24.435 1.00 84.06 898 GLY A C 1
ATOM 7099 O O . GLY A 1 898 ? 36.061 33.131 24.735 1.00 84.06 898 GLY A O 1
ATOM 7100 N N . GLY A 1 899 ? 35.265 31.239 23.839 1.00 81.81 899 GLY A N 1
ATOM 7101 C CA . GLY A 1 899 ? 36.582 30.712 23.464 1.00 81.81 899 GLY A CA 1
ATOM 7102 C C . GLY A 1 899 ? 37.295 31.564 22.407 1.00 81.81 899 GLY A C 1
ATOM 7103 O O . GLY A 1 899 ? 38.523 31.680 22.428 1.00 81.81 899 GLY A O 1
ATOM 7104 N N . PHE A 1 900 ? 36.536 32.204 21.513 1.00 85.38 900 PHE A N 1
ATOM 7105 C CA . PHE A 1 900 ? 37.073 33.144 20.530 1.00 85.38 900 PHE A CA 1
ATOM 7106 C C . PHE A 1 900 ? 37.695 34.374 21.210 1.00 85.38 900 PHE A C 1
ATOM 7108 O O . PHE A 1 900 ? 38.835 34.725 20.898 1.00 85.38 900 PHE A O 1
ATOM 7115 N N . PHE A 1 901 ? 37.017 34.962 22.202 1.00 82.81 901 PHE A N 1
ATOM 7116 C CA . PHE A 1 901 ? 37.550 36.077 22.995 1.00 82.81 901 PHE A CA 1
ATOM 7117 C C . PHE A 1 901 ? 38.817 35.687 23.772 1.00 82.81 901 PHE A C 1
ATOM 7119 O O . PHE A 1 901 ? 39.833 36.378 23.680 1.00 82.81 901 PHE A O 1
ATOM 7126 N N . LEU A 1 902 ? 38.814 34.547 24.469 1.00 81.44 902 LEU A N 1
ATOM 7127 C CA . LEU A 1 902 ? 39.982 34.069 25.225 1.00 81.44 902 LEU A CA 1
ATOM 7128 C C . LEU A 1 902 ? 41.225 33.911 24.340 1.00 81.44 902 LEU A C 1
ATOM 7130 O O . LEU A 1 902 ? 42.328 34.323 24.711 1.00 81.44 902 LEU A O 1
ATOM 7134 N N . LYS A 1 903 ? 41.049 33.355 23.136 1.00 80.50 903 LYS A N 1
ATOM 7135 C CA . LYS A 1 903 ? 42.154 33.186 22.190 1.00 80.50 903 LYS A CA 1
ATOM 7136 C C . LYS A 1 903 ? 42.639 34.517 21.614 1.00 80.50 903 LYS A C 1
ATOM 7138 O O . LYS A 1 903 ? 43.837 34.662 21.364 1.00 80.50 903 LYS A O 1
ATOM 7143 N N . LEU A 1 904 ? 41.735 35.472 21.399 1.00 79.88 904 LEU A N 1
ATOM 7144 C CA . LEU A 1 904 ? 42.075 36.780 20.847 1.00 79.88 904 LEU A CA 1
ATOM 7145 C C . LEU A 1 904 ? 42.881 37.626 21.840 1.00 79.88 904 LEU A C 1
ATOM 7147 O O . LEU A 1 904 ? 43.931 38.154 21.475 1.00 79.88 904 LEU A O 1
ATOM 7151 N N . TYR A 1 905 ? 42.422 37.718 23.089 1.00 78.94 905 TYR A N 1
ATOM 7152 C CA . TYR A 1 905 ? 43.049 38.565 24.106 1.00 78.94 905 TYR A CA 1
ATOM 7153 C C . TYR A 1 905 ? 44.267 37.923 24.774 1.00 78.94 905 TYR A C 1
ATOM 7155 O O . TYR A 1 905 ? 45.077 38.643 25.357 1.00 78.94 905 TYR A O 1
ATOM 7163 N N . LYS A 1 906 ? 44.420 36.589 24.702 1.00 78.06 906 LYS A N 1
ATOM 7164 C CA . LYS A 1 906 ? 45.487 35.820 25.381 1.00 78.06 906 LYS A CA 1
ATOM 7165 C C . LYS A 1 906 ? 45.602 36.107 26.892 1.00 78.06 906 LYS A C 1
ATOM 7167 O O . LYS A 1 906 ? 46.635 35.843 27.501 1.00 78.06 906 LYS A O 1
ATOM 7172 N N . ARG A 1 907 ? 44.534 36.637 27.487 1.00 81.94 907 ARG A N 1
ATOM 7173 C CA . ARG A 1 907 ? 44.309 36.878 28.917 1.00 81.94 907 ARG A CA 1
ATOM 7174 C C . ARG A 1 907 ? 42.850 36.558 29.226 1.00 81.94 907 ARG A C 1
ATOM 7176 O O . ARG A 1 907 ? 42.055 36.431 28.296 1.00 81.94 907 ARG A O 1
ATOM 7183 N N . ILE A 1 908 ? 42.497 36.474 30.507 1.00 80.69 908 ILE A N 1
ATOM 7184 C CA . ILE A 1 908 ? 41.089 36.435 30.922 1.00 80.69 908 ILE A CA 1
ATOM 7185 C C . ILE A 1 908 ? 40.464 37.804 30.565 1.00 80.69 908 ILE A C 1
ATOM 7187 O O . ILE A 1 908 ? 41.000 38.835 30.995 1.00 80.69 908 ILE A O 1
ATOM 7191 N N . PRO A 1 909 ? 39.420 37.847 29.717 1.00 81.62 909 PRO A N 1
ATOM 7192 C CA . PRO A 1 909 ? 38.729 39.081 29.355 1.00 81.62 909 PRO A CA 1
ATOM 7193 C C . PRO A 1 909 ? 37.932 39.644 30.534 1.00 81.62 909 PRO A C 1
ATOM 7195 O O . PRO A 1 909 ? 37.619 38.921 31.479 1.00 81.62 909 PRO A O 1
ATOM 7198 N N . SER A 1 910 ? 37.613 40.930 30.482 1.00 86.38 910 SER A N 1
ATOM 7199 C CA . SER A 1 910 ? 36.779 41.614 31.474 1.00 86.38 910 SER A CA 1
ATOM 7200 C C . SER A 1 910 ? 35.522 42.171 30.809 1.00 86.38 910 SER A C 1
ATOM 7202 O O . SER A 1 910 ? 35.505 42.394 29.598 1.00 86.38 910 SER A O 1
ATOM 7204 N N . GLU A 1 911 ? 34.468 42.400 31.593 1.00 88.81 911 GLU A N 1
ATOM 7205 C CA . GLU A 1 911 ? 33.266 43.094 31.116 1.00 88.81 911 GLU A CA 1
ATOM 7206 C C . GLU A 1 911 ? 33.642 44.446 30.489 1.00 88.81 911 GLU A C 1
ATOM 7208 O O . GLU A 1 911 ? 34.480 45.182 31.018 1.00 88.81 911 GLU A O 1
ATOM 7213 N N . GLY A 1 912 ? 33.062 44.747 29.327 1.00 84.00 912 GLY A N 1
ATOM 7214 C CA . GLY A 1 912 ? 33.383 45.918 28.507 1.00 84.00 912 GLY A CA 1
ATOM 7215 C C . GLY A 1 912 ? 34.514 45.720 27.488 1.00 84.00 912 GLY A C 1
ATOM 7216 O O . GLY A 1 912 ? 34.744 46.608 26.665 1.00 84.00 912 GLY A O 1
ATOM 7217 N N . ASP A 1 913 ? 35.218 44.579 27.476 1.00 87.00 913 ASP A N 1
ATOM 7218 C CA . ASP A 1 913 ? 36.173 44.272 26.401 1.00 87.00 913 ASP A CA 1
ATOM 7219 C C . ASP A 1 913 ? 35.428 44.107 25.055 1.00 87.00 913 ASP A C 1
ATOM 7221 O O . ASP A 1 913 ? 34.457 43.350 24.942 1.00 87.00 913 ASP A O 1
ATOM 7225 N N . THR A 1 914 ? 35.897 44.816 24.019 1.00 88.25 914 THR A N 1
ATOM 7226 C CA . THR A 1 914 ? 35.249 44.888 22.696 1.00 88.25 914 THR A CA 1
ATOM 7227 C C . THR A 1 914 ? 36.131 44.404 21.550 1.00 88.25 914 THR A C 1
ATOM 7229 O O . THR A 1 914 ? 37.312 44.744 21.448 1.00 88.25 914 THR A O 1
ATOM 7232 N N . VAL A 1 915 ? 35.526 43.659 20.625 1.00 85.06 915 VAL A N 1
ATOM 7233 C CA . VAL A 1 915 ? 36.156 43.162 19.400 1.00 85.06 915 VAL A CA 1
ATOM 7234 C C . VAL A 1 915 ? 35.385 43.657 18.189 1.00 85.06 915 VAL A C 1
ATOM 7236 O O . VAL A 1 915 ? 34.185 43.421 18.056 1.00 85.06 915 VAL A O 1
ATOM 7239 N N . GLU A 1 916 ? 36.092 44.294 17.260 1.00 81.25 916 GLU A N 1
ATOM 7240 C CA . GLU A 1 916 ? 35.543 44.570 15.937 1.00 81.25 916 GLU A CA 1
ATOM 7241 C C . GLU A 1 916 ? 35.798 43.394 14.996 1.00 81.25 916 GLU A C 1
ATOM 7243 O O . GLU A 1 916 ? 36.940 42.993 14.754 1.00 81.25 916 GLU A O 1
ATOM 7248 N N . TRP A 1 917 ? 34.720 42.857 14.432 1.00 75.75 917 TRP A N 1
ATOM 7249 C CA . TRP A 1 917 ? 34.765 41.812 13.422 1.00 75.75 917 TRP A CA 1
ATOM 7250 C C . TRP A 1 917 ? 33.964 42.258 12.198 1.00 75.75 917 TRP A C 1
ATOM 7252 O O . TRP A 1 917 ? 32.740 42.137 12.133 1.00 75.75 917 TRP A O 1
ATOM 7262 N N . LYS A 1 918 ? 34.689 42.773 11.194 1.00 74.00 918 LYS A N 1
ATOM 7263 C CA . LYS A 1 918 ? 34.127 43.365 9.967 1.00 74.00 918 LYS A CA 1
ATOM 7264 C C . LYS A 1 918 ? 33.052 44.419 10.292 1.00 74.00 918 LYS A C 1
ATOM 7266 O O . LYS A 1 918 ? 33.346 45.390 10.979 1.00 74.00 918 LYS A O 1
ATOM 7271 N N . ASN A 1 919 ? 31.818 44.219 9.823 1.00 75.56 919 ASN A N 1
ATOM 7272 C CA . ASN A 1 919 ? 30.684 45.122 10.039 1.00 75.56 919 ASN A CA 1
ATOM 7273 C C . ASN A 1 919 ? 29.968 44.854 11.371 1.00 75.56 919 ASN A C 1
ATOM 7275 O O . ASN A 1 919 ? 28.813 45.234 11.532 1.00 75.56 919 ASN A O 1
ATOM 7279 N N . THR A 1 920 ? 30.613 44.174 12.318 1.00 82.88 920 THR A N 1
ATOM 7280 C CA . THR A 1 920 ? 30.025 43.851 13.617 1.00 82.88 920 THR A CA 1
ATOM 7281 C C . THR A 1 920 ? 30.961 44.251 14.748 1.00 82.88 920 THR A C 1
ATOM 7283 O O . THR A 1 920 ? 32.183 44.137 14.633 1.00 82.88 920 THR A O 1
ATOM 7286 N N . THR A 1 921 ? 30.381 44.726 15.842 1.00 87.38 921 THR A N 1
ATOM 7287 C CA . THR A 1 921 ? 31.082 44.979 17.101 1.00 87.38 921 THR A CA 1
ATOM 7288 C C . THR A 1 921 ? 30.531 44.018 18.142 1.00 87.38 921 THR A C 1
ATOM 7290 O O . THR A 1 921 ? 29.314 43.951 18.330 1.00 87.38 921 THR A O 1
ATOM 7293 N N . LEU A 1 922 ? 31.423 43.268 18.785 1.00 89.75 922 LEU A N 1
ATOM 7294 C CA . LEU A 1 922 ? 31.119 42.330 19.859 1.00 89.75 922 LEU A CA 1
ATOM 7295 C C . LEU A 1 922 ? 31.656 42.893 21.173 1.00 89.75 922 LEU A C 1
ATOM 7297 O O . LEU A 1 922 ? 32.835 43.220 21.251 1.00 89.75 922 LEU A O 1
ATOM 7301 N N . GLU A 1 923 ? 30.815 42.988 22.192 1.00 91.62 923 GLU A N 1
ATOM 7302 C CA . GLU A 1 923 ? 31.160 43.512 23.516 1.00 91.62 923 GLU A CA 1
ATOM 7303 C C . GLU A 1 923 ? 30.805 42.482 24.587 1.00 91.62 923 GLU A C 1
ATOM 7305 O O . GLU A 1 923 ? 29.693 41.954 24.583 1.00 91.62 923 GLU A O 1
ATOM 7310 N N . ILE A 1 924 ? 31.723 42.185 25.505 1.00 92.25 924 ILE A N 1
ATOM 7311 C CA . ILE A 1 924 ? 31.416 41.333 26.663 1.00 92.25 924 ILE A CA 1
ATOM 7312 C C . ILE A 1 924 ? 30.575 42.145 27.647 1.00 92.25 924 ILE A C 1
ATOM 7314 O O . ILE A 1 924 ? 31.040 43.167 28.144 1.00 92.25 924 ILE A O 1
ATOM 7318 N N . ILE A 1 925 ? 29.358 41.687 27.939 1.00 90.25 925 ILE A N 1
ATOM 7319 C CA . ILE A 1 925 ? 28.442 42.391 28.851 1.00 90.25 925 ILE A CA 1
ATOM 7320 C C . ILE A 1 925 ? 28.414 41.762 30.236 1.00 90.25 925 ILE A C 1
ATOM 7322 O 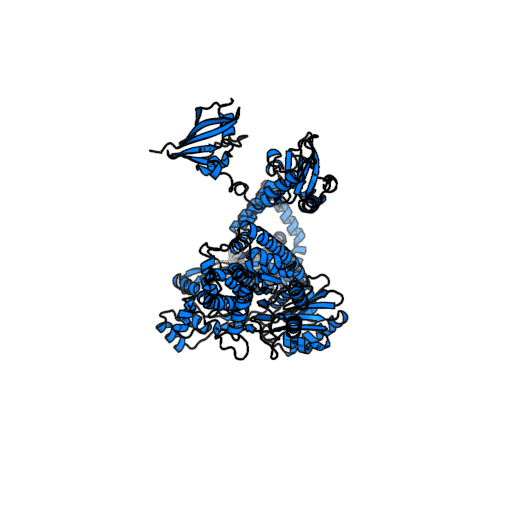O . ILE A 1 925 ? 28.191 42.482 31.201 1.00 90.25 925 ILE A O 1
ATOM 7326 N N . ASP A 1 926 ? 28.599 40.446 30.322 1.00 87.88 926 ASP A N 1
ATOM 7327 C CA . ASP A 1 926 ? 28.458 39.713 31.578 1.00 87.88 926 ASP A CA 1
ATOM 7328 C C . ASP A 1 926 ? 29.465 38.563 31.658 1.00 87.88 926 ASP A C 1
ATOM 7330 O O . ASP A 1 926 ? 29.664 37.820 30.680 1.00 87.88 926 ASP A O 1
ATOM 7334 N N . MET A 1 927 ? 30.105 38.438 32.817 1.00 86.44 927 MET A N 1
ATOM 7335 C CA . MET A 1 927 ? 31.087 37.406 33.136 1.00 86.44 927 MET A CA 1
ATOM 7336 C C . MET A 1 927 ? 30.605 36.560 34.322 1.00 86.44 927 MET A C 1
ATOM 7338 O O . MET A 1 927 ? 30.374 37.071 35.412 1.00 86.44 927 MET A O 1
ATOM 7342 N N . ASP A 1 928 ? 30.571 35.238 34.157 1.00 74.31 928 ASP A N 1
ATOM 7343 C CA . ASP A 1 928 ? 30.375 34.294 35.260 1.00 74.31 928 ASP A CA 1
ATOM 7344 C C . ASP A 1 928 ? 31.739 33.756 35.727 1.00 74.31 928 ASP A C 1
ATOM 7346 O O . ASP A 1 928 ? 32.343 32.843 35.141 1.00 74.31 928 ASP A O 1
ATOM 7350 N N . GLY A 1 929 ? 32.299 34.408 36.748 1.00 81.25 929 GLY A N 1
ATOM 7351 C CA . GLY A 1 929 ? 33.658 34.161 37.225 1.00 81.25 929 GLY A CA 1
ATOM 7352 C C . GLY A 1 929 ? 34.708 34.483 36.154 1.00 81.25 929 GLY A C 1
ATOM 7353 O O . GLY A 1 929 ? 34.860 35.626 35.739 1.00 81.25 929 GLY A O 1
ATOM 7354 N N . ASN A 1 930 ? 35.452 33.469 35.695 1.00 75.69 930 ASN A N 1
ATOM 7355 C CA . ASN A 1 930 ? 36.455 33.620 34.627 1.00 75.69 930 ASN A CA 1
ATOM 7356 C C . ASN A 1 930 ? 35.895 33.311 33.224 1.00 75.69 930 ASN A C 1
ATOM 7358 O O . ASN A 1 930 ? 36.671 33.131 32.279 1.00 75.69 930 ASN A O 1
ATOM 7362 N N . ARG A 1 931 ? 34.572 33.170 33.082 1.00 78.12 931 ARG A N 1
ATOM 7363 C CA . ARG A 1 931 ? 33.910 32.759 31.837 1.00 78.12 931 ARG A CA 1
ATOM 7364 C C . ARG A 1 931 ? 32.999 33.863 31.321 1.00 78.12 931 ARG A C 1
ATOM 7366 O O . ARG A 1 931 ? 32.373 34.565 32.097 1.00 78.12 931 ARG A O 1
ATOM 7373 N N . ILE A 1 932 ? 32.913 33.979 30.002 1.00 85.75 932 ILE A N 1
ATOM 7374 C CA . ILE A 1 932 ? 32.024 34.935 29.336 1.00 85.75 932 ILE A CA 1
ATOM 7375 C C . ILE A 1 932 ? 30.632 34.316 29.262 1.00 85.75 932 ILE A C 1
ATOM 7377 O O . ILE A 1 932 ? 30.482 33.286 28.601 1.00 85.75 932 ILE A O 1
ATOM 7381 N N . ASP A 1 933 ? 29.645 34.936 29.907 1.00 82.25 933 ASP A N 1
ATOM 7382 C CA . ASP A 1 933 ? 28.254 34.472 29.871 1.00 82.25 933 ASP A CA 1
ATOM 7383 C C . ASP A 1 933 ? 27.476 35.130 28.724 1.00 82.25 933 ASP A C 1
ATOM 7385 O O . ASP A 1 933 ? 26.863 34.438 27.908 1.00 82.25 933 ASP A O 1
ATOM 7389 N N . LYS A 1 934 ? 27.555 36.463 28.580 1.00 89.56 934 LYS A N 1
ATOM 7390 C CA . LYS A 1 934 ? 26.815 37.201 27.537 1.00 89.56 934 LYS A CA 1
ATOM 7391 C C . LYS A 1 934 ? 27.691 38.161 26.741 1.00 89.56 934 LYS A C 1
ATOM 7393 O O . LYS A 1 934 ? 28.472 38.941 27.286 1.00 89.56 934 LYS A O 1
ATOM 7398 N N . VAL A 1 935 ? 27.479 38.153 25.426 1.00 90.69 935 VAL A N 1
ATOM 7399 C CA . VAL A 1 935 ? 28.126 39.040 24.454 1.00 90.69 935 VAL A CA 1
ATOM 7400 C C . VAL A 1 935 ? 27.060 39.845 23.716 1.00 90.69 935 VAL A C 1
ATOM 7402 O O . VAL A 1 935 ? 26.107 39.290 23.170 1.00 90.69 935 VAL A O 1
ATOM 7405 N N . LEU A 1 936 ? 27.210 41.165 23.672 1.00 91.69 936 LEU A N 1
ATOM 7406 C CA . LEU A 1 936 ? 26.377 42.046 22.864 1.00 91.69 936 LEU A CA 1
ATOM 7407 C C . LEU A 1 936 ? 26.971 42.193 21.471 1.00 91.69 936 LEU A C 1
ATOM 7409 O O . LEU A 1 936 ? 28.116 42.602 21.308 1.00 91.69 936 LEU A O 1
ATOM 7413 N N . LEU A 1 937 ? 26.157 41.914 20.463 1.00 90.06 937 LEU A N 1
ATOM 7414 C CA . LEU A 1 937 ? 26.485 42.106 19.063 1.00 90.06 937 LEU A CA 1
ATOM 7415 C C . LEU A 1 937 ? 25.746 43.319 18.504 1.00 90.06 937 LEU A C 1
ATOM 7417 O O . LEU A 1 937 ? 24.516 43.409 18.558 1.00 90.06 937 LEU A O 1
ATOM 7421 N N . THR A 1 938 ? 26.511 44.220 17.898 1.00 89.06 938 THR A N 1
ATOM 7422 C CA . THR A 1 938 ? 26.013 45.394 17.179 1.00 89.06 938 THR A CA 1
ATOM 7423 C C . THR A 1 938 ? 26.417 45.301 15.713 1.00 89.06 938 THR A C 1
ATOM 7425 O O . THR A 1 938 ? 27.604 45.252 15.399 1.00 89.06 938 THR A O 1
ATOM 7428 N N . LEU A 1 939 ? 25.439 45.283 14.805 1.00 83.94 939 LEU A N 1
ATOM 7429 C CA . LEU A 1 939 ? 25.679 45.354 13.362 1.00 83.94 939 LEU A CA 1
ATOM 7430 C C . LEU A 1 939 ? 25.867 46.826 12.958 1.00 83.94 939 LEU A C 1
ATOM 7432 O O . LEU A 1 939 ? 24.989 47.652 13.205 1.00 83.94 939 LEU A O 1
ATOM 7436 N N . LYS A 1 940 ? 26.996 47.172 12.335 1.00 74.94 940 LYS A N 1
ATOM 7437 C CA . LYS A 1 940 ? 27.202 48.483 11.706 1.00 74.94 940 LYS A CA 1
ATOM 7438 C C . LYS A 1 940 ? 26.418 48.502 10.389 1.00 74.94 940 LYS A C 1
ATOM 7440 O O . LYS A 1 940 ? 26.713 47.719 9.487 1.00 74.94 940 LYS A O 1
ATOM 7445 N N . ASN A 1 941 ? 25.417 49.379 10.277 1.00 55.91 941 ASN A N 1
ATOM 7446 C CA . ASN A 1 941 ? 24.692 49.588 9.021 1.00 55.91 941 ASN A CA 1
ATOM 7447 C C . ASN A 1 941 ? 25.680 50.018 7.928 1.00 55.91 941 ASN A C 1
ATOM 7449 O O . ASN A 1 941 ? 26.427 50.978 8.110 1.00 55.91 941 ASN A O 1
ATOM 7453 N N . SER A 1 942 ? 25.676 49.313 6.800 1.00 43.66 942 SER A N 1
ATOM 7454 C CA . SER A 1 942 ? 26.381 49.740 5.594 1.00 43.66 942 SER A CA 1
ATOM 7455 C C . SER A 1 942 ? 25.681 50.988 5.047 1.00 43.66 942 SER A C 1
ATOM 7457 O O . SER A 1 942 ? 24.528 50.895 4.632 1.00 43.66 942 SER A O 1
ATOM 7459 N N . THR A 1 943 ? 26.330 52.152 5.108 1.00 34.28 943 THR A N 1
ATOM 7460 C CA . THR A 1 943 ? 26.006 53.274 4.208 1.00 34.28 943 THR A CA 1
ATOM 7461 C C . THR A 1 943 ? 26.409 52.943 2.787 1.00 34.28 943 THR A C 1
ATOM 7463 O O . THR A 1 943 ? 27.514 52.367 2.641 1.00 34.28 943 THR A O 1
#

Radius of gyration: 38.37 Å; chains: 1; bounding box: 96×89×127 Å

Organism: NCBI:txid2493646

pLDDT: mean 84.27, std 12.4, range [34.28, 98.69]

Sequence (943 aa):
MKIPRWIVSDPPKDFIESLSKELRISTKTAKLLYNRNIKTYEDAERFFCPDFNKLFDPFLILNMNTATSRILKAIENKERIMIYGDYDVDGTTATAMLYTFLQAQQADVIYYINDRETEGYGISSTGAHYAKDHFVSVTISVDCGITAIEQAQVFSDFNIDLIICDHHEPKEILPWALAILNAKQLGCSYPFKELSGCGITFKLIHALLTLLPAHPTLPPHPHELSTYLDFVTLATAADIVDLTDENRILMAMGISKIKQKENLPFIKALADTSQTNLTSLSVTDIVFRFAPRINAAGRLEHAKEAIQLMLSKTYDDALIHAQTLTALNSERQSIQKSTVVEAEHLASTLLPSFPSSIVVYKEGWHIGILGIVAARLVETYYLPAIVLTEHHGVLKGSGRSVRGLNLFHALTECHDVLIQFGGHEMAAGLTIEINQLENFRKKFDSVCNAMLDNEDRKASIYIDAEISLDDITPNFLKTLKRFEPCGPKNNHPVFLSKHAPVFTKPKLLKNEHLKFQVYSSTKKIFDVVGFGFAMMTCKKAFIRQKAAKGDERAINALKLIENANNFLSTIQIGITLIGVLTGMFGGATLAEKLEPTFTGIPLLEPYANAISFSIIGIILTYLSLTLGELVPKRIALYHPDSIALHTAGIMLRIQQFSHPFVVFLARSTDFFLKILFIKKPKSFSGTEKEIIALLQQGQMDGDVLEIEKKIIERVFRLADTSINTFMTPRANVVWIDIHHSIHTIREKLTMSRFSYYPLINEETNDMLGIIATRDIIPLISARKKIDLTKYAIPPLIVSEHSTIISLLTKFKKNNSKLAFVVDEHGAFEGIISSSDILNALVTDPSDQRIGQNVESSIIKRKNGTFLVDGYLPIDEFINYFSLDEIPWTKREGIKTLGGFFLKLYKRIPSEGDTVEWKNTTLEIIDMDGNRIDKVLLTLKNST